Protein AF-A0A7W1U649-F1 (afdb_monomer)

Radius of gyration: 34.03 Å; Cα contacts (8 Å, |Δi|>4): 1402; chains: 1; bounding box: 98×58×124 Å

Foldseek 3Di:
DDDDDDDDDDDDDDDPPDDDPDDDDDLVRQLVVQLVLLLVLLVVVCVQFVAAAEQPPALVQLCCCLPPVDDAQVAFNVLSVVCNVQPQVVLACSSVLSVLSSLQSSLLSLLLSCCCPQVVFDNLLSSLLSNVSSPDLLSSNVSRYSALQSVLLSLVSLLLSLLLCCLVPVPLVSLLVNLQSQVSSCSSPVLSVQLSVLLSLVSLVLSLVQDDDDDVVNVVSVVSSVVSNVSNVVSNCVSQQVCQVVVCVSNVHHRDSGQQLLLLLLLQCQLLQDPVLCPPQQQDPCQCVDPQHSDLVSSVVLRDNDSHVLVSSCVSPVPSNVSSVSSNSSSVVSCVVCVPVLVVQLVVQLVCLLDLVQLLVQLLSRQDLDQHPPVVCCCCCVRHVDNNRCSNVDDGPSSVSSNVCSVVLNVLSCLLVLLVVVLVVDDRSNNSVSVSLSSSSVSLSSSQRNSGSHHHSSSSSSSSSSNSSSVSSVLSVCVVVVCVVDVPDDCVVVVVVVCCVVCVVPPPPPQPPWAQAWFADQLFIDTSHHGFAAAAFEAACLLVVCLVPVPPNVSLVCLLVCLVLQHAAYEYALAAPALVSRVCCVPPVPSSVVSVVSNLVSLLVNNHAYAYADCADVQRLCQNVVHAQLCLLPCPDPSVVCLLVSLLVVLQVCVVRSRYRAYEHYAAPVVQALPPPDPDDDHDPPDPRRHYHLNSNLSSLVSNQVSNCVRRVTHAYYHNHAFAFQCNLQSSVVHDDGDAQVSSLVSQVSSQDPPHQAREHEDEDQQCPGHHPTRALLRVLLSNQVSSVVVSGAYEHAEYAQFDPVRLVRNLVSCLNSVRRHYYYPHEDDVVQLVGGYDYCPDPSVVSSNSSSVSSVVSVVD

Secondary structure (DSSP, 8-state):
--PPPP---PPP---------S----HHHHHHHHHHHHHHHHHHHHHH----B--TTHHHHHHHHHHH----TTS-SHHHHHHIIIIITTT-SHHHHHHHHHHHHHHHHHHHHHHHHTS---HHHHHHHHHHHHTSHHHHHHTTBSSTHHHHHHHHHHHHHHHHHHHHH--THHHHHHHHHHHHHHHH-GGGHHHHHHHHHHHHHHHHHH----HHHHHHHHHHHHHHHHHHHHHHHHHHHHHHHHHHHHHTSSS-S-S-HHHHHHHHHGGG--GGG-TTS---THHHHSSS-S-GGGHHHHHHSTTSHHHHHHHH-SSHHHHHHHHHHHHHHHHHH-HHHHHHHHHHHHHHTT-HHHHHHHHHHHTT-SPPPHHHHHHHHHHH----TTTTT---HHHHHHHHTHHHHHHHHHHHHHHHHHHHH--HHHHHHHHHHHHHHHHHHHHHHHS-SS--GGGTHHHHHHHHHHHHHHHHHHHHHHHHH-TT--THHHHHHHHHHHSTT--S-S-----SSEEEETTEEEETTEE--EEEEE-THHHHHHHH-TT--HHHHHHHHHHHTT--EEEEE-S-SSHHHHHHHHH-HHHHHHHHHHHHHHHHHHT-EEEEEEESSHHHHHHHHT--GGGGG-TTSHHHHHHHHHHHHHHHHHTT-TTB-EEEEESSGGGGBS-TTTS---SS--STT--B-HHHHHHHHHHHHHHHHTT-SSSEEE--PPPPPTTHHHHTTT------HHHHHHHHHHTS-TT---EEEE--S-SSSSBTTBSSHHHHHHHHHHHHHHTT--EEEEEEE-SSHHHHHHHHHHHHHHT-SEEEEE-BS-GGGTTTT-B-TTSTTTHHHHHHHHHHHHHH--

Sequence (862 aa):
MEEPAAEAITPQTEATASLTSKVGCTPTCVLWHLTLLALGVKSIILIADPNPQFFLGDSASYLNSALTGWIPPDRSYLYGYVIRWLCVGSGSLFSLLVVQTLASSLSAGILGWSLRRFLQIPGAVAIVVTIAYALEPLQLMYDRFVMAESFSLCAAMVFISCLLVFIDTGKRRFLVFASFAGIVSVAFRISFLPPVTALSFAAPILRFFWTDSERRLRHARVKALLISMAVITLSYFAFHTSYKLLTGKVSGAPPAYQYADGLSLLSSWCPILQLTDLPATGVSDHIFDGTYPRTFENRRGQRWMVGGIVEALHRAYPDSLQANVVAKRIAMQILRRDPMDVAGLAFHTYCRGWRRDVIKGCISEDTGNRVIPPELVQIAERRFHIAAADMPTRRTLTKSYFGRAIAWYRVLLLTPFLLMVGAAFAHGNKRMFIIFMSIYSLTVLLTAMGLAVDNSIRYLHPLSWALFAFAAYCLSLLAPKIRSRFSRATPALGLALLAGCFFGMSHSTMAAVGSKGLYVTDGVLMRKGKPYLGIGANYNSLFGQLLKDKDNNSSLAKLAELAKAGIPFVRFRACGFGPENQQLYLQDRAEYFRRMDQVVRAAEQNNIGLIPSLFWRLATVSETLGESRDQLGNPNSKSNQFIRQYTKEIVGRYNDSPAIWGWEFGNEANLGVDLHKGGRRSGILGGANSELSSAQLRVPFTTFAQTVRSIDPSRIIDTGTTRSRPAAWHMARGQNGSDNAEQSFSALLTLTPDPIDVISVHVYEKAKGTYPGANSIAGILSDLNRSAAAARKPLFLGEFPTREPAQAQEFIQAIEAARVPLSAFWVFDLPAQEATMNVSFTNQRAFVFDMIAKANQALQSR

pLDDT: mean 86.96, std 16.44, range [24.98, 98.75]

Solvent-accessible surface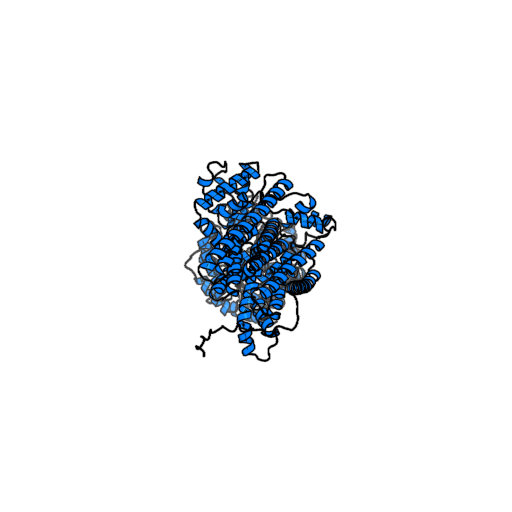 area (backbone atoms only — not comparable to full-atom values): 44812 Å² total; per-residue (Å²): 140,82,81,88,79,85,87,78,89,74,85,80,80,82,81,80,83,74,90,84,88,82,81,94,63,54,75,68,50,49,25,52,54,41,17,51,51,20,34,55,60,45,48,56,52,39,71,76,50,66,65,75,40,58,35,83,64,60,24,56,52,33,52,44,19,31,73,74,66,52,68,56,47,78,45,42,52,55,46,8,51,52,46,27,73,49,18,64,82,70,34,28,63,58,55,47,34,53,54,28,40,50,33,41,14,43,37,23,4,50,48,26,33,46,34,45,73,62,63,62,41,56,69,69,60,26,51,53,50,19,45,53,56,42,67,31,48,60,57,52,39,38,28,28,28,52,56,46,57,24,56,20,50,25,26,41,47,52,16,52,49,25,41,50,49,23,48,72,69,64,49,61,68,27,41,45,52,15,30,51,26,31,45,52,11,25,42,31,33,59,81,42,45,62,35,44,54,53,50,60,64,43,37,44,54,52,37,57,71,67,63,88,74,59,79,74,57,44,55,58,44,50,53,52,33,53,52,44,48,50,49,34,50,53,36,37,52,48,46,52,47,52,51,13,46,49,44,8,65,75,64,77,46,77,66,34,88,53,53,31,59,21,40,45,44,26,20,36,48,38,56,74,62,52,75,86,66,39,83,88,54,78,54,65,72,56,46,59,77,36,94,31,35,49,42,82,86,27,18,51,38,18,55,76,35,92,60,10,60,47,51,43,37,40,71,53,26,79,51,59,61,59,27,16,53,52,28,33,51,40,37,52,49,48,48,71,72,42,51,65,56,53,51,47,50,16,49,51,40,50,60,49,54,70,38,68,68,52,49,50,48,33,45,44,56,55,62,21,76,54,88,74,56,67,69,56,32,50,48,33,38,76,55,34,72,34,83,48,83,54,49,46,77,56,86,45,69,50,58,52,49,43,65,67,40,62,67,58,62,48,53,41,73,44,31,31,59,54,30,50,58,46,31,74,75,39,62,73,69,47,16,55,55,32,45,54,46,19,55,45,33,40,37,41,49,50,44,43,29,51,60,37,46,57,78,53,67,79,60,44,50,70,29,47,61,51,39,52,54,50,50,53,52,55,47,60,69,45,48,65,65,51,48,73,76,40,90,81,66,56,76,63,57,58,50,49,50,49,39,40,64,75,42,50,92,56,78,65,66,92,63,65,84,36,66,64,29,29,26,71,56,97,27,38,40,29,38,66,79,36,81,40,41,44,53,26,34,24,30,56,39,47,51,45,45,36,70,77,34,84,83,53,56,69,56,51,60,49,49,45,53,40,33,75,46,52,32,55,29,35,39,29,34,63,43,40,68,42,44,85,54,37,42,48,53,77,77,38,48,68,61,44,47,56,54,51,48,50,54,52,50,44,27,46,78,42,70,21,30,31,31,42,17,59,37,39,41,59,54,30,52,23,62,60,68,75,48,55,55,36,38,42,44,34,77,84,29,70,47,32,50,48,45,38,50,54,47,43,53,55,46,65,72,44,64,84,44,72,22,43,24,35,43,27,47,18,46,38,58,67,76,68,35,42,59,78,88,82,59,92,82,81,62,98,67,81,52,96,65,43,67,29,42,61,75,29,56,40,41,45,52,43,47,40,35,52,43,43,46,76,72,44,82,58,42,33,26,34,48,36,27,42,58,59,54,66,30,45,47,32,30,66,68,80,41,87,64,72,36,50,49,67,44,32,48,49,45,48,50,66,67,41,52,78,76,35,46,33,47,36,26,40,55,81,75,71,34,71,84,73,47,53,95,27,63,38,63,38,47,46,43,33,52,51,34,52,53,24,48,74,70,44,18,32,34,28,38,61,31,31,60,47,63,46,73,70,52,33,48,54,51,53,53,17,39,62,73,33,59,47,36,31,34,17,40,38,33,37,63,38,76,96,33,58,94,60,36,34,29,38,93,86,48,95,42,37,65,53,42,62,54,44,29,53,49,34,52,57,49,69,75,108

Mean predicted aligned error: 17.04 Å

Nearest PDB structures (foldseek):
  8d89-assembly1_A  TM=8.727E-01  e=8.177E-17  metagenome
  1rh9-assembly1_A  TM=7.454E-01  e=5.152E-09  Solanum lycopersicum
  3w0k-assembly1_A  TM=5.638E-01  e=2.446E-05  Caldanaerobius polysaccharolyticus
  3w0k-assembly2_B  TM=5.574E-01  e=2.884E-05  Caldanaerobius polysaccharolyticus
  4ipn-assembly1_E  TM=5.575E-01  e=7.722E-04  Streptococcus pneumoniae TIGR4

Structure (mmCIF, N/CA/C/O backbone):
data_AF-A0A7W1U649-F1
#
_entry.id   AF-A0A7W1U649-F1
#
loop_
_atom_site.group_PDB
_atom_site.id
_atom_site.type_symbol
_atom_site.label_atom_id
_atom_site.label_alt_id
_atom_site.label_comp_id
_atom_site.label_asym_id
_atom_site.label_entity_id
_atom_site.label_seq_id
_atom_site.pdbx_PDB_ins_code
_atom_site.Cartn_x
_atom_site.Cartn_y
_atom_site.Cartn_z
_atom_site.occupancy
_atom_site.B_iso_or_equiv
_atom_site.auth_seq_id
_atom_site.auth_comp_id
_atom_site.auth_asym_id
_atom_site.auth_atom_id
_atom_site.pdbx_PDB_model_num
ATOM 1 N N . MET A 1 1 ? -62.125 8.693 72.639 1.00 37.62 1 MET A N 1
ATOM 2 C CA . MET A 1 1 ? -62.950 9.108 71.487 1.00 37.62 1 MET A CA 1
ATOM 3 C C . MET A 1 1 ? -62.260 10.323 70.883 1.00 37.62 1 MET A C 1
ATOM 5 O O . MET A 1 1 ? -62.556 11.437 71.279 1.00 37.62 1 MET A O 1
ATOM 9 N N . GLU A 1 2 ? -61.047 10.124 70.376 1.00 35.69 2 GLU A N 1
ATOM 10 C CA . GLU A 1 2 ? -60.672 9.733 68.997 1.00 35.69 2 GLU A CA 1
ATOM 11 C C . GLU A 1 2 ? -60.511 10.962 68.086 1.00 35.69 2 GLU A C 1
ATOM 13 O O . GLU A 1 2 ? -61.473 11.506 67.554 1.00 35.69 2 GLU A O 1
ATOM 18 N N . GLU A 1 3 ? -59.247 11.392 67.985 1.00 30.41 3 GLU A N 1
ATOM 19 C CA . GLU A 1 3 ? -58.674 12.291 66.975 1.00 30.41 3 GLU A CA 1
ATOM 20 C C . GLU A 1 3 ? -58.570 11.595 65.604 1.00 30.41 3 GLU A C 1
ATOM 22 O O . GLU A 1 3 ? -58.376 10.377 65.557 1.00 30.41 3 GLU A O 1
ATOM 27 N N . PRO A 1 4 ? -58.581 12.338 64.481 1.00 44.41 4 PRO A N 1
ATOM 28 C CA . PRO A 1 4 ? -58.234 11.782 63.183 1.00 44.41 4 PRO A CA 1
ATOM 29 C C . PRO A 1 4 ? -56.712 11.807 62.962 1.00 44.41 4 PRO A C 1
ATOM 31 O O . PRO A 1 4 ? -56.057 12.845 63.073 1.00 44.41 4 PRO A O 1
ATOM 34 N N . ALA A 1 5 ? -56.161 10.646 62.608 1.00 34.22 5 ALA A N 1
ATOM 35 C CA . ALA A 1 5 ? -54.768 10.460 62.220 1.00 34.22 5 ALA A CA 1
ATOM 36 C C . ALA A 1 5 ? -54.537 10.787 60.733 1.00 34.22 5 ALA A C 1
ATOM 38 O O . ALA A 1 5 ? -55.366 10.502 59.871 1.00 34.22 5 ALA A O 1
ATOM 39 N N . ALA A 1 6 ? -53.371 11.372 60.459 1.00 32.59 6 ALA A N 1
ATOM 40 C CA . ALA A 1 6 ? -52.891 11.791 59.149 1.00 32.59 6 ALA A CA 1
ATOM 41 C C . ALA A 1 6 ? -52.561 10.610 58.212 1.00 32.59 6 ALA A C 1
ATOM 43 O O . ALA A 1 6 ? -51.804 9.708 58.574 1.00 32.59 6 ALA A O 1
ATOM 44 N N . GLU A 1 7 ? -53.058 10.662 56.972 1.00 30.88 7 GLU A N 1
ATOM 45 C CA . GLU A 1 7 ? -52.662 9.765 55.882 1.00 30.88 7 GLU A CA 1
ATOM 46 C C . GLU A 1 7 ? -51.311 10.184 55.282 1.00 30.88 7 GLU A C 1
ATOM 48 O O . GLU A 1 7 ? -51.160 11.246 54.674 1.00 30.88 7 GLU A O 1
ATOM 53 N N . ALA A 1 8 ? -50.317 9.309 55.437 1.00 29.77 8 ALA A N 1
ATOM 54 C CA . ALA A 1 8 ? -49.027 9.391 54.771 1.00 29.77 8 ALA A CA 1
ATOM 55 C C . ALA A 1 8 ? -49.078 8.652 53.423 1.00 29.77 8 ALA A C 1
ATOM 57 O O . ALA A 1 8 ? -49.224 7.431 53.360 1.00 29.77 8 ALA A O 1
ATOM 58 N N . ILE A 1 9 ? -48.899 9.405 52.338 1.00 31.50 9 ILE A N 1
ATOM 59 C CA . ILE A 1 9 ? -48.734 8.895 50.974 1.00 31.50 9 ILE A CA 1
ATOM 60 C C . ILE A 1 9 ? -47.396 8.144 50.881 1.00 31.50 9 ILE A C 1
ATOM 62 O O . ILE A 1 9 ? -46.322 8.736 50.998 1.00 31.50 9 ILE A O 1
ATOM 66 N N . THR A 1 10 ? -47.455 6.834 50.642 1.00 26.61 10 THR A N 1
ATOM 67 C CA . THR A 1 10 ? -46.303 5.998 50.267 1.00 26.61 10 THR A CA 1
ATOM 68 C C . THR A 1 10 ? -46.254 5.843 48.740 1.00 26.61 10 THR A C 1
ATOM 70 O O . THR A 1 10 ? -47.275 5.525 48.131 1.00 26.61 10 THR A O 1
ATOM 73 N N . PRO A 1 11 ? -45.097 6.042 48.078 1.00 29.34 11 PRO A N 1
ATOM 74 C CA . PRO A 1 11 ? -44.989 5.833 46.640 1.00 29.34 11 PRO A CA 1
ATOM 75 C C . PRO A 1 11 ? -44.836 4.337 46.335 1.00 29.34 11 PRO A C 1
ATOM 77 O O . PRO A 1 11 ? -43.853 3.700 46.722 1.00 29.34 11 PRO A O 1
ATOM 80 N N . GLN A 1 12 ? -45.821 3.781 45.626 1.00 25.89 12 GLN A N 1
ATOM 81 C CA . GLN A 1 12 ? -45.771 2.433 45.068 1.00 25.89 12 GLN A CA 1
ATOM 82 C C . GLN A 1 12 ? -44.592 2.304 44.097 1.00 25.89 12 GLN A C 1
ATOM 84 O O . GLN A 1 12 ? -44.466 3.028 43.111 1.00 25.89 12 GLN A O 1
ATOM 89 N N . THR A 1 13 ? -43.710 1.357 44.395 1.00 27.95 13 THR A N 1
ATOM 90 C CA . THR A 1 13 ? -42.646 0.896 43.508 1.00 27.95 13 THR A CA 1
ATOM 91 C C . THR A 1 13 ? -43.276 -0.035 42.474 1.00 27.95 13 THR A C 1
ATOM 93 O O . THR A 1 13 ? -43.555 -1.197 42.758 1.00 27.95 13 THR A O 1
ATOM 96 N N . GLU A 1 14 ? -43.526 0.477 41.268 1.00 27.92 14 GLU A N 1
ATOM 97 C CA . GLU A 1 14 ? -43.955 -0.339 40.132 1.00 27.92 14 GLU A CA 1
ATOM 98 C C . GLU A 1 14 ? -42.855 -1.335 39.743 1.00 27.92 14 GLU A C 1
ATOM 100 O O . GLU A 1 14 ? -41.823 -1.006 39.149 1.00 27.92 14 GLU A O 1
ATOM 105 N N . ALA A 1 15 ? -43.110 -2.596 40.082 1.00 30.55 15 ALA A N 1
ATOM 106 C CA . ALA A 1 15 ? -42.418 -3.756 39.562 1.00 30.55 15 ALA A CA 1
ATOM 107 C C . ALA A 1 15 ? -42.667 -3.876 38.048 1.00 30.55 15 ALA A C 1
ATOM 109 O O . ALA A 1 15 ? -43.619 -4.504 37.593 1.00 30.55 15 ALA A O 1
ATOM 110 N N . THR A 1 16 ? -41.766 -3.317 37.242 1.00 28.70 16 THR A N 1
ATOM 111 C CA . THR A 1 16 ? -41.687 -3.589 35.800 1.00 28.70 16 THR A CA 1
ATOM 112 C C . THR A 1 16 ? -40.960 -4.913 35.553 1.00 28.70 16 THR A C 1
ATOM 114 O O . THR A 1 16 ? -39.838 -4.978 35.053 1.00 28.70 16 THR A O 1
ATOM 117 N N . ALA A 1 17 ? -41.629 -6.015 35.888 1.00 30.73 17 ALA A N 1
ATOM 118 C CA . ALA A 1 17 ? -41.300 -7.335 35.365 1.00 30.73 17 ALA A CA 1
ATOM 119 C C . ALA A 1 17 ? -41.787 -7.429 33.904 1.00 30.73 17 ALA A C 1
ATOM 121 O O . ALA A 1 17 ? -42.855 -7.965 33.623 1.00 30.73 17 ALA A O 1
ATOM 122 N N . SER A 1 18 ? -41.019 -6.880 32.954 1.00 28.27 18 SER A N 1
ATOM 123 C CA . SER A 1 18 ? -41.321 -7.011 31.521 1.00 28.27 18 SER A CA 1
ATOM 124 C C . SER A 1 18 ? -40.556 -8.182 30.894 1.00 28.27 18 SER A C 1
ATOM 126 O O . SER A 1 18 ? -39.332 -8.143 30.771 1.00 28.27 18 SER A O 1
ATOM 128 N N . LEU A 1 19 ? -41.306 -9.211 30.496 1.00 28.14 19 LEU A N 1
ATOM 129 C CA . LEU A 1 19 ? -41.039 -10.211 29.454 1.00 28.14 19 LEU A CA 1
ATOM 130 C C . LEU A 1 19 ? -39.621 -10.253 28.829 1.00 28.14 19 LEU A C 1
ATOM 132 O O . LEU A 1 19 ? -39.410 -9.802 27.705 1.00 28.14 19 LEU A O 1
ATOM 136 N N . THR A 1 20 ? -38.684 -10.953 29.472 1.00 29.59 20 THR A N 1
ATOM 137 C CA . THR A 1 20 ? -37.575 -11.641 28.779 1.00 29.59 20 THR A CA 1
ATOM 138 C C . THR A 1 20 ? -37.298 -12.998 29.423 1.00 29.59 20 THR A C 1
ATOM 140 O O . THR A 1 20 ? -36.222 -13.247 29.960 1.00 29.59 20 THR A O 1
ATOM 143 N N . SER A 1 21 ? -38.280 -13.897 29.377 1.00 33.09 21 SER A N 1
ATOM 144 C CA . SER A 1 21 ? -38.097 -15.324 29.642 1.00 33.09 21 SER A CA 1
ATOM 145 C C . SER A 1 21 ? -38.375 -16.110 28.360 1.00 33.09 21 SER A C 1
ATOM 147 O O . SER A 1 21 ? -39.509 -16.450 28.043 1.00 33.09 21 SER A O 1
ATOM 149 N N . LYS A 1 22 ? -37.315 -16.363 27.586 1.00 32.41 22 LYS A N 1
ATOM 150 C CA . LYS A 1 22 ? -37.140 -17.563 26.749 1.00 32.41 22 LYS A CA 1
ATOM 151 C C . LYS A 1 22 ? -35.694 -17.569 26.236 1.00 32.41 22 LYS A C 1
ATOM 153 O O . LYS A 1 22 ? -35.273 -16.655 25.536 1.00 32.41 22 LYS A O 1
ATOM 158 N N . VAL A 1 23 ? -34.960 -18.605 26.648 1.00 34.28 23 VAL A N 1
ATOM 159 C CA . VAL A 1 23 ? -33.496 -18.821 26.620 1.00 34.28 23 VAL A CA 1
ATOM 160 C C . VAL A 1 23 ? -32.720 -18.121 27.752 1.00 34.28 23 VAL A C 1
ATOM 162 O O . VAL A 1 23 ? -32.132 -17.053 27.590 1.00 34.28 23 VAL A O 1
ATOM 165 N N . GLY A 1 24 ? -32.695 -18.764 28.924 1.00 38.88 24 GLY A N 1
ATOM 166 C CA . GLY A 1 24 ? -31.856 -18.385 30.064 1.00 38.88 24 GLY A CA 1
ATOM 167 C C . GLY A 1 24 ? -30.386 -18.773 29.871 1.00 38.88 24 GLY A C 1
ATOM 168 O O . GLY A 1 24 ? -29.938 -19.788 30.388 1.00 38.88 24 GLY A O 1
ATOM 169 N N . CYS A 1 25 ? -29.618 -17.956 29.151 1.00 54.62 25 CYS A N 1
ATOM 170 C CA . CYS A 1 25 ? -28.150 -18.029 29.147 1.00 54.62 25 CYS A CA 1
ATOM 171 C C . CYS A 1 25 ? -27.608 -16.951 30.101 1.00 54.62 25 CYS A C 1
ATOM 173 O O . CYS A 1 25 ? -27.973 -15.779 29.989 1.00 54.62 25 CYS A O 1
ATOM 175 N N . THR A 1 26 ? -26.688 -17.305 31.000 1.00 75.12 26 THR A N 1
ATOM 176 C CA . THR A 1 26 ? -25.934 -16.319 31.796 1.00 75.12 26 THR A CA 1
ATOM 177 C C . THR A 1 26 ? -25.085 -15.403 30.888 1.00 75.12 26 THR A C 1
ATOM 179 O O . THR A 1 26 ? -24.785 -15.766 29.749 1.00 75.12 26 THR A O 1
ATOM 182 N N . PRO A 1 27 ? -24.625 -14.220 31.341 1.00 76.62 27 PRO A N 1
ATOM 183 C CA . PRO A 1 27 ? -23.742 -13.368 30.532 1.00 76.62 27 PRO A CA 1
ATOM 184 C C . PRO A 1 27 ? -22.484 -14.096 30.027 1.00 76.62 27 PRO A C 1
ATOM 186 O O . PRO A 1 27 ? -22.044 -13.865 28.904 1.00 76.62 27 PRO A O 1
ATOM 189 N N . THR A 1 28 ? -21.943 -15.014 30.831 1.00 81.31 28 THR A N 1
ATOM 190 C CA . THR A 1 28 ? -20.808 -15.876 30.470 1.00 81.31 28 THR A CA 1
ATOM 191 C C . THR A 1 28 ? -21.168 -16.863 29.357 1.00 81.31 28 THR A C 1
ATOM 193 O O . THR A 1 28 ? -20.385 -17.069 28.436 1.00 81.31 28 THR A O 1
ATOM 196 N N . CYS A 1 29 ? -22.376 -17.427 29.407 1.00 86.56 29 CYS A N 1
ATOM 197 C CA . CYS A 1 29 ? -22.931 -18.295 28.369 1.00 86.56 29 CYS A CA 1
ATOM 198 C C . CYS A 1 29 ? -22.980 -17.551 27.024 1.00 86.56 29 CYS A C 1
ATOM 200 O O . CYS A 1 29 ? -22.455 -18.047 26.032 1.00 86.56 29 CYS A O 1
ATOM 202 N N . VAL A 1 30 ? -23.492 -16.313 26.997 1.00 90.00 30 VAL A N 1
ATOM 203 C CA . VAL A 1 30 ? -23.560 -15.491 25.771 1.00 90.00 30 VAL A CA 1
ATOM 204 C C . VAL A 1 30 ? -22.180 -15.246 25.153 1.00 90.00 30 VAL A C 1
ATOM 206 O O . VAL A 1 30 ? -22.039 -15.372 23.939 1.00 90.00 30 VAL A O 1
ATOM 209 N N . LEU A 1 31 ? -21.169 -14.925 25.968 1.00 93.94 31 LEU A N 1
ATOM 210 C CA . LEU A 1 31 ? -19.797 -14.723 25.491 1.00 93.94 31 LEU A CA 1
ATOM 211 C C . LEU A 1 31 ? -19.281 -15.960 24.747 1.00 93.94 31 LEU A C 1
ATOM 213 O O . LEU A 1 31 ? -18.865 -15.852 23.597 1.00 93.94 31 LEU A O 1
ATOM 217 N N . TRP A 1 32 ? -19.350 -17.135 25.376 1.00 96.00 32 TRP A N 1
ATOM 218 C CA . TRP A 1 32 ? -18.810 -18.357 24.783 1.00 96.00 32 TRP A CA 1
ATOM 219 C C . TRP A 1 32 ? -19.570 -18.811 23.539 1.00 96.00 32 TRP A C 1
ATOM 221 O O . TRP A 1 32 ? -18.930 -19.210 22.573 1.00 96.00 32 TRP A O 1
ATOM 231 N N . HIS A 1 33 ? -20.899 -18.676 23.502 1.00 95.50 33 HIS A N 1
ATOM 232 C CA . HIS A 1 33 ? -21.674 -18.995 22.297 1.00 95.50 33 HIS A CA 1
ATOM 233 C C . HIS A 1 33 ? -21.262 -18.119 21.106 1.00 95.50 33 HIS A C 1
ATOM 235 O O . HIS A 1 33 ? -21.078 -18.624 20.001 1.00 95.50 33 HIS A O 1
ATOM 241 N N . LEU A 1 34 ? -21.073 -16.814 21.325 1.00 96.56 34 LEU A N 1
ATOM 242 C CA . LEU A 1 34 ? -20.652 -15.888 20.270 1.00 96.56 34 LEU A CA 1
ATOM 243 C C . LEU A 1 34 ? -19.190 -16.105 19.855 1.00 96.56 34 LEU A C 1
ATOM 245 O O . LEU A 1 34 ? -18.880 -16.010 18.669 1.00 96.56 34 LEU A O 1
ATOM 249 N N . THR A 1 35 ? -18.308 -16.456 20.795 1.00 97.94 35 THR A N 1
ATOM 250 C CA . THR A 1 35 ? -16.925 -16.858 20.492 1.00 97.94 35 THR A CA 1
ATOM 251 C C . THR A 1 35 ? -16.885 -18.131 19.649 1.00 97.94 35 THR A C 1
ATOM 253 O O . THR A 1 35 ? -16.181 -18.165 18.644 1.00 97.94 35 THR A O 1
ATOM 256 N N . LEU A 1 36 ? -17.649 -19.166 20.017 1.00 97.75 36 LEU A N 1
ATOM 257 C CA . LEU A 1 36 ? -17.717 -20.426 19.269 1.00 97.75 36 LEU A CA 1
ATOM 258 C C . LEU A 1 36 ? -18.300 -20.222 17.869 1.00 97.75 36 LEU A C 1
ATOM 260 O O . LEU A 1 36 ? -17.816 -20.815 16.909 1.00 97.75 36 LEU A O 1
ATOM 264 N N . LEU A 1 37 ? -19.288 -19.337 17.733 1.00 96.50 37 LEU A N 1
ATOM 265 C CA . LEU A 1 37 ? -19.838 -18.957 16.437 1.00 96.50 37 LEU A CA 1
ATOM 266 C C . LEU A 1 37 ? -18.789 -18.274 15.547 1.00 96.50 37 LEU A C 1
ATOM 268 O O . LEU A 1 37 ? -18.612 -18.667 14.394 1.00 96.50 37 LEU A O 1
ATOM 272 N N . ALA A 1 38 ? -18.077 -17.276 16.080 1.00 97.38 38 ALA A N 1
ATOM 273 C CA . ALA A 1 38 ? -16.992 -16.608 15.363 1.00 97.38 38 ALA A CA 1
ATOM 274 C C . ALA A 1 38 ? -15.885 -17.601 14.973 1.00 97.38 38 ALA A C 1
ATOM 276 O O . ALA A 1 38 ? -15.406 -17.573 13.839 1.00 97.38 38 ALA A O 1
ATOM 277 N N . LEU A 1 39 ? -15.539 -18.517 15.882 1.00 98.06 39 LEU A N 1
ATOM 278 C CA . LEU A 1 39 ? -14.555 -19.566 15.647 1.00 98.06 39 LEU A CA 1
ATOM 279 C C . LEU A 1 39 ? -14.990 -20.522 14.537 1.00 98.06 39 LEU A C 1
ATOM 281 O O . LEU A 1 39 ? -14.175 -20.839 13.679 1.00 98.06 39 LEU A O 1
ATOM 285 N N . GLY A 1 40 ? -16.252 -20.956 14.512 1.00 97.31 40 GLY A N 1
ATOM 286 C CA . GLY A 1 40 ? -16.771 -21.835 13.462 1.00 97.31 40 GLY A CA 1
ATOM 287 C C . GLY A 1 40 ? -16.628 -21.208 12.074 1.00 97.31 40 GLY A C 1
ATOM 288 O O . GLY A 1 40 ? -16.055 -21.817 11.172 1.00 97.31 40 GLY A O 1
ATOM 289 N N . VAL A 1 41 ? -17.048 -19.948 11.927 1.00 95.50 41 VAL A N 1
ATOM 290 C CA . VAL A 1 41 ? -16.924 -19.200 10.664 1.00 95.50 41 VAL A CA 1
ATOM 291 C C . VAL A 1 41 ? -15.457 -19.016 10.264 1.00 95.50 41 VAL A C 1
ATOM 293 O O . VAL A 1 41 ? -15.087 -19.249 9.114 1.00 95.50 41 VAL A O 1
ATOM 296 N N . LYS A 1 42 ? -14.592 -18.642 11.208 1.00 96.81 42 LYS A N 1
ATOM 297 C CA . LYS A 1 42 ? -13.161 -18.451 10.941 1.00 96.81 42 LYS A CA 1
ATOM 298 C C . LYS A 1 42 ? -12.421 -19.747 10.646 1.00 96.81 42 LYS A C 1
ATOM 300 O O . LYS A 1 42 ? -11.483 -19.727 9.856 1.00 96.81 42 LYS A O 1
ATOM 305 N N . SER A 1 43 ? -12.852 -20.862 11.230 1.00 96.12 43 SER A N 1
ATOM 306 C CA . SER A 1 43 ? -12.277 -22.184 10.971 1.00 96.12 43 SER A CA 1
ATOM 307 C C . SER A 1 43 ? -12.493 -22.599 9.520 1.00 96.12 43 SER A C 1
ATOM 309 O O . SER A 1 43 ? -11.568 -23.115 8.905 1.00 96.12 43 SER A O 1
ATOM 311 N N . ILE A 1 44 ? -13.651 -22.275 8.928 1.00 95.62 44 ILE A N 1
ATOM 312 C CA . ILE A 1 44 ? -13.901 -22.483 7.491 1.00 95.62 44 ILE A CA 1
ATOM 313 C C . ILE A 1 44 ? -12.869 -21.714 6.652 1.00 95.62 44 ILE A C 1
ATOM 315 O O . ILE A 1 44 ? -12.272 -22.275 5.737 1.00 95.62 44 ILE A O 1
ATOM 319 N N . ILE A 1 45 ? -12.601 -20.449 6.994 1.00 94.69 45 ILE A N 1
ATOM 320 C CA . ILE A 1 45 ? -11.599 -19.629 6.294 1.00 94.69 45 ILE A CA 1
ATOM 321 C C . ILE A 1 45 ? -10.167 -20.123 6.555 1.00 94.69 45 ILE A C 1
ATOM 323 O O . ILE A 1 45 ? -9.320 -20.023 5.674 1.00 94.69 45 ILE A O 1
ATOM 327 N N . LEU A 1 46 ? -9.865 -20.650 7.744 1.00 94.69 46 LEU A N 1
ATOM 328 C CA . LEU A 1 46 ? -8.559 -21.242 8.065 1.00 94.69 46 LEU A CA 1
ATOM 329 C C . LEU A 1 46 ? -8.312 -22.536 7.299 1.00 94.69 46 LEU A C 1
ATOM 331 O O . LEU A 1 46 ? -7.205 -22.738 6.820 1.00 94.69 46 LEU A O 1
ATOM 335 N N . ILE A 1 47 ? -9.336 -23.367 7.127 1.00 94.38 47 ILE A N 1
ATOM 336 C CA . ILE A 1 47 ? -9.256 -24.568 6.293 1.00 94.38 47 ILE A CA 1
ATOM 337 C C . ILE A 1 47 ? -9.079 -24.182 4.818 1.00 94.38 47 ILE A C 1
ATOM 339 O O . ILE A 1 47 ? -8.258 -24.777 4.127 1.00 94.38 47 ILE A O 1
ATOM 343 N N . ALA A 1 48 ? -9.812 -23.171 4.339 1.00 92.69 48 ALA A N 1
ATOM 344 C CA . ALA A 1 48 ? -9.725 -22.711 2.952 1.00 92.69 48 ALA A CA 1
ATOM 345 C C . ALA A 1 48 ? -8.406 -21.984 2.622 1.00 92.69 48 ALA A C 1
ATOM 347 O O . ALA A 1 48 ? -7.956 -22.006 1.479 1.00 92.69 48 ALA A O 1
ATOM 348 N N . ASP A 1 49 ? -7.792 -21.323 3.605 1.00 91.38 49 ASP A N 1
ATOM 349 C CA . ASP A 1 49 ? -6.532 -20.595 3.461 1.00 91.38 49 ASP A CA 1
ATOM 350 C C . ASP A 1 49 ? -5.634 -20.834 4.690 1.00 91.38 49 ASP A C 1
ATOM 352 O O . ASP A 1 49 ? -5.594 -19.992 5.594 1.00 91.38 49 ASP A O 1
ATOM 356 N N . PRO A 1 50 ? -4.935 -21.985 4.763 1.00 91.38 50 PRO A N 1
ATOM 357 C CA . PRO A 1 50 ? -4.159 -22.392 5.939 1.00 91.38 50 PRO A CA 1
ATOM 358 C C . PRO A 1 50 ? -2.732 -21.827 5.959 1.00 91.38 50 PRO A C 1
ATOM 360 O O . PRO A 1 50 ? -1.948 -22.161 6.847 1.00 91.38 50 PRO A O 1
ATOM 363 N N . ASN A 1 51 ? -2.355 -21.012 4.970 1.00 87.50 51 ASN A N 1
ATOM 364 C CA . ASN A 1 51 ? -0.965 -20.616 4.773 1.00 87.50 51 ASN A CA 1
ATOM 365 C C . ASN A 1 51 ? -0.569 -19.454 5.698 1.00 87.50 51 ASN A C 1
ATOM 367 O O . ASN A 1 51 ? -1.203 -18.394 5.641 1.00 87.50 51 ASN A O 1
ATOM 371 N N . PRO A 1 52 ? 0.507 -19.592 6.496 1.00 91.25 52 PRO A N 1
ATOM 372 C CA . PRO A 1 52 ? 1.055 -18.468 7.240 1.00 91.25 52 PRO A CA 1
ATOM 373 C C . PRO A 1 52 ? 1.631 -17.425 6.278 1.00 91.25 52 PRO A C 1
ATOM 375 O O . PRO A 1 52 ? 2.070 -17.742 5.173 1.00 91.25 52 PRO A O 1
ATOM 378 N N . GLN A 1 53 ? 1.629 -16.171 6.710 1.00 89.81 53 GLN A N 1
ATOM 379 C CA . GLN A 1 53 ? 2.145 -15.026 5.966 1.00 89.81 53 GLN A CA 1
ATOM 380 C C . GLN A 1 53 ? 3.205 -14.304 6.804 1.00 89.81 53 GLN A C 1
ATOM 382 O O . GLN A 1 53 ? 3.174 -14.338 8.039 1.00 89.81 53 GLN A O 1
ATOM 387 N N . PHE A 1 54 ? 4.122 -13.593 6.148 1.00 89.12 54 PHE A N 1
ATOM 388 C CA . PHE A 1 54 ? 5.159 -12.821 6.831 1.00 89.12 54 PHE A CA 1
ATOM 389 C C . PHE A 1 54 ? 5.001 -11.326 6.597 1.00 89.12 54 PHE A C 1
ATOM 391 O O . PHE A 1 54 ? 4.876 -10.870 5.463 1.00 89.12 54 PHE A O 1
ATOM 398 N N . PHE A 1 55 ? 5.082 -10.569 7.687 1.00 87.94 55 PHE A N 1
ATOM 399 C CA . PHE A 1 55 ? 5.256 -9.128 7.658 1.00 87.94 55 PHE A CA 1
ATOM 400 C C . PHE A 1 55 ? 6.748 -8.835 7.815 1.00 87.94 55 PHE A C 1
ATOM 402 O O . PHE A 1 55 ? 7.340 -9.099 8.867 1.00 87.94 55 PHE A O 1
ATOM 409 N N . LEU A 1 56 ? 7.379 -8.350 6.746 1.00 80.19 56 LEU A N 1
ATOM 410 C CA . LEU A 1 56 ? 8.835 -8.222 6.681 1.00 80.19 56 LEU A CA 1
ATOM 411 C C . LEU A 1 56 ? 9.374 -7.242 7.733 1.00 80.19 56 LEU A C 1
ATOM 413 O O . LEU A 1 56 ? 8.842 -6.151 7.924 1.00 80.19 56 LEU A O 1
ATOM 417 N N . GLY A 1 57 ? 10.443 -7.652 8.420 1.00 80.88 57 GLY A N 1
ATOM 418 C CA . GLY A 1 57 ? 10.948 -7.002 9.631 1.00 80.88 57 GLY A CA 1
ATOM 419 C C . GLY A 1 57 ? 10.388 -7.662 10.893 1.00 80.88 57 GLY A C 1
ATOM 420 O O . GLY A 1 57 ? 11.116 -8.373 11.578 1.00 80.88 57 GLY A O 1
ATOM 421 N N . ASP A 1 58 ? 9.090 -7.496 11.162 1.00 88.38 58 ASP A N 1
ATOM 422 C CA . ASP A 1 58 ? 8.419 -8.025 12.362 1.00 88.38 58 ASP A CA 1
ATOM 423 C C . ASP A 1 58 ? 8.526 -9.544 12.487 1.00 88.38 58 ASP A C 1
ATOM 425 O O . ASP A 1 58 ? 9.036 -10.053 13.486 1.00 88.38 58 ASP A O 1
ATOM 429 N N . SER A 1 59 ? 8.065 -10.278 11.471 1.00 91.50 59 SER A N 1
ATOM 430 C CA . SER A 1 59 ? 8.036 -11.740 11.526 1.00 91.50 59 SER A CA 1
ATOM 431 C C . SER A 1 59 ? 9.440 -12.327 11.669 1.00 91.50 59 SER A C 1
ATOM 433 O O . SER A 1 59 ? 9.622 -13.281 12.421 1.00 91.50 59 SER A O 1
ATOM 435 N N . ALA A 1 60 ? 10.439 -11.720 11.017 1.00 89.62 60 ALA A N 1
ATOM 436 C CA . ALA A 1 60 ? 11.836 -12.126 11.145 1.00 89.62 60 ALA A CA 1
ATOM 437 C C . ALA A 1 60 ? 12.339 -11.959 12.584 1.00 89.62 60 ALA A C 1
ATOM 439 O O . ALA A 1 60 ? 12.907 -12.893 13.150 1.00 89.62 60 ALA A O 1
ATOM 440 N N . SER A 1 61 ? 12.078 -10.802 13.204 1.00 91.06 61 SER A N 1
ATOM 441 C CA . SER A 1 61 ? 12.482 -10.552 14.587 1.00 91.06 61 SER A CA 1
ATOM 442 C C . SER A 1 61 ? 11.838 -11.536 15.559 1.00 91.06 61 SER A C 1
ATOM 444 O O . SER A 1 61 ? 12.529 -12.093 16.406 1.00 91.06 61 SER A O 1
ATOM 446 N N . TYR A 1 62 ? 10.537 -11.801 15.417 1.00 94.62 62 TYR A N 1
ATOM 447 C CA . TYR A 1 62 ? 9.823 -12.715 16.307 1.00 94.62 62 TYR A CA 1
ATOM 448 C C . TYR A 1 62 ? 10.260 -14.172 16.158 1.00 94.62 62 TYR A C 1
ATOM 450 O O . TYR A 1 62 ? 10.379 -14.877 17.161 1.00 94.62 62 TYR A O 1
ATOM 458 N N . LEU A 1 63 ? 10.531 -14.621 14.931 1.00 93.19 63 LEU A N 1
ATOM 459 C CA . LEU A 1 63 ? 11.076 -15.954 14.684 1.00 93.19 63 LEU A CA 1
ATOM 460 C C . LEU A 1 63 ? 12.496 -16.081 15.237 1.00 93.19 63 LEU A C 1
ATOM 462 O O . LEU A 1 63 ? 12.805 -17.090 15.867 1.00 93.19 63 LEU A O 1
ATOM 466 N N . ASN A 1 64 ? 13.330 -15.048 15.090 1.00 92.00 64 ASN A N 1
ATOM 467 C CA . ASN A 1 64 ? 14.651 -15.032 15.709 1.00 92.00 64 ASN A CA 1
ATOM 468 C C . ASN A 1 64 ? 14.540 -15.124 17.240 1.00 92.00 64 ASN A C 1
ATOM 470 O O . ASN A 1 64 ? 15.137 -16.017 17.835 1.00 92.00 64 ASN A O 1
ATOM 474 N N . SER A 1 65 ? 13.690 -14.307 17.875 1.00 93.75 65 SER A N 1
ATOM 475 C CA . SER A 1 65 ? 13.415 -14.401 19.317 1.00 93.75 65 SER A CA 1
ATOM 476 C C . SER A 1 65 ? 12.970 -15.798 19.745 1.00 93.75 65 SER A C 1
ATOM 478 O O . SER A 1 65 ? 13.434 -16.311 20.761 1.00 93.75 65 SER A O 1
ATOM 480 N N . ALA A 1 66 ? 12.096 -16.440 18.966 1.00 95.00 66 ALA A N 1
ATOM 481 C CA . ALA A 1 66 ? 11.606 -17.778 19.273 1.00 95.00 66 ALA A CA 1
ATOM 482 C C . ALA A 1 66 ? 12.727 -18.828 19.271 1.00 95.00 66 ALA A C 1
ATOM 484 O O . ALA A 1 66 ? 12.757 -19.710 20.136 1.00 95.00 66 ALA A O 1
ATOM 485 N N . LEU A 1 67 ? 13.651 -18.729 18.313 1.00 93.50 67 LEU A N 1
ATOM 486 C CA . LEU A 1 67 ? 14.710 -19.710 18.087 1.00 93.50 67 LEU A CA 1
ATOM 487 C C . LEU A 1 67 ? 15.919 -19.485 18.998 1.00 93.50 67 LEU A C 1
ATOM 489 O O . LEU A 1 67 ? 16.372 -20.429 19.646 1.00 93.50 67 LEU A O 1
ATOM 493 N N . THR A 1 68 ? 16.403 -18.249 19.098 1.00 92.06 68 THR A N 1
ATOM 494 C CA . THR A 1 68 ? 17.668 -17.916 19.774 1.00 92.06 68 THR A CA 1
ATOM 495 C C . THR A 1 68 ? 17.480 -17.368 21.186 1.00 92.06 68 THR A C 1
ATOM 497 O O . THR A 1 68 ? 18.420 -17.380 21.973 1.00 92.06 68 THR A O 1
ATOM 500 N N . GLY A 1 69 ? 16.275 -16.904 21.533 1.00 89.88 69 GLY A N 1
ATOM 501 C CA . GLY A 1 69 ? 16.036 -16.147 22.765 1.00 89.88 69 GLY A CA 1
ATOM 502 C C . GLY A 1 69 ? 16.452 -14.675 22.671 1.00 89.88 69 GLY A C 1
ATOM 503 O O . GLY A 1 69 ? 16.400 -13.970 23.675 1.00 89.88 69 GLY A O 1
ATOM 504 N N . TRP A 1 70 ? 16.846 -14.195 21.486 1.00 91.38 70 TRP A N 1
ATOM 505 C CA . TRP A 1 70 ? 17.193 -12.793 21.263 1.00 91.38 70 TRP A CA 1
ATOM 506 C C . TRP A 1 70 ? 16.008 -11.853 21.524 1.00 91.38 70 TRP A C 1
ATOM 508 O O . TRP A 1 70 ? 14.887 -12.097 21.067 1.00 91.38 70 TRP A O 1
ATOM 518 N N . ILE A 1 71 ? 16.267 -10.741 22.214 1.00 90.19 71 ILE A N 1
ATOM 519 C CA . ILE A 1 71 ? 15.263 -9.724 22.532 1.00 90.19 71 ILE A CA 1
ATOM 520 C C . ILE A 1 71 ? 15.440 -8.514 21.605 1.00 90.19 71 ILE A C 1
ATOM 522 O O . ILE A 1 71 ? 16.459 -7.826 21.701 1.00 90.19 71 ILE A O 1
ATOM 526 N N . PRO A 1 72 ? 14.476 -8.222 20.711 1.00 90.00 72 PRO A N 1
ATOM 527 C CA . PRO A 1 72 ? 14.571 -7.076 19.818 1.00 90.00 72 PRO A CA 1
ATOM 528 C C . PRO A 1 72 ? 14.509 -5.760 20.609 1.00 90.00 72 PRO A C 1
ATOM 530 O O . PRO A 1 72 ? 13.623 -5.590 21.450 1.00 90.00 72 PRO A O 1
ATOM 533 N N . PRO A 1 73 ? 15.398 -4.788 20.338 1.00 89.00 73 PRO A N 1
ATOM 534 C CA . PRO A 1 73 ? 15.424 -3.531 21.084 1.00 89.00 73 PRO A CA 1
ATOM 535 C C . PRO A 1 73 ? 14.229 -2.619 20.766 1.00 89.00 73 PRO A C 1
ATOM 537 O O . PRO A 1 73 ? 13.851 -1.777 21.577 1.00 89.00 73 PRO A O 1
ATOM 540 N N . ASP A 1 74 ? 13.618 -2.762 19.594 1.00 86.81 74 ASP A N 1
ATOM 541 C CA . ASP A 1 74 ? 12.568 -1.895 19.053 1.00 86.81 74 ASP A CA 1
ATOM 542 C C . ASP A 1 74 ? 11.154 -2.486 19.141 1.00 86.81 74 ASP A C 1
ATOM 544 O O . ASP A 1 74 ? 10.208 -1.871 18.643 1.00 86.81 74 ASP A O 1
ATOM 548 N N . ARG A 1 75 ? 11.004 -3.685 19.718 1.00 87.94 75 ARG A N 1
ATOM 549 C CA . ARG A 1 75 ? 9.758 -4.467 19.695 1.00 87.94 75 ARG A CA 1
ATOM 550 C C . ARG A 1 75 ? 9.576 -5.239 20.996 1.00 87.94 75 ARG A C 1
ATOM 552 O O . ARG A 1 75 ? 10.537 -5.587 21.670 1.00 87.94 75 ARG A O 1
ATOM 559 N N . SER A 1 76 ? 8.334 -5.587 21.314 1.00 88.44 76 SER A N 1
ATOM 560 C CA . SER A 1 76 ? 8.048 -6.422 22.481 1.00 88.44 76 SER A CA 1
ATOM 561 C C . SER A 1 76 ? 8.387 -7.900 22.225 1.00 88.44 76 SER A C 1
ATOM 563 O O . SER A 1 76 ? 8.061 -8.439 21.169 1.00 88.44 76 SER A O 1
ATOM 565 N N . TYR A 1 77 ? 8.997 -8.586 23.195 1.00 89.69 77 TYR A N 1
ATOM 566 C CA . TYR A 1 77 ? 9.509 -9.957 23.024 1.00 89.69 77 TYR A CA 1
ATOM 567 C C . TYR A 1 77 ? 8.489 -11.072 23.282 1.00 89.69 77 TYR A C 1
ATOM 569 O O . TYR A 1 77 ? 8.695 -12.199 22.830 1.00 89.69 77 TYR A O 1
ATOM 577 N N . LEU A 1 78 ? 7.398 -10.789 24.006 1.00 95.00 78 LEU A N 1
ATOM 578 C CA . LEU A 1 78 ? 6.455 -11.809 24.488 1.00 95.00 78 LEU A CA 1
ATOM 579 C C . LEU A 1 78 ? 5.927 -12.699 23.356 1.00 95.00 78 LEU A C 1
ATOM 581 O O . LEU A 1 78 ? 5.816 -13.913 23.509 1.00 95.00 78 LEU A O 1
ATOM 585 N N . TYR A 1 79 ? 5.654 -12.102 22.197 1.00 96.38 79 TYR A N 1
ATOM 586 C CA . TYR A 1 79 ? 5.161 -12.828 21.035 1.00 96.38 79 TYR A CA 1
ATOM 587 C C . TYR A 1 79 ? 6.168 -13.861 20.494 1.00 96.38 79 TYR A C 1
ATOM 589 O O . TYR A 1 79 ? 5.773 -14.967 20.135 1.00 96.38 79 TYR A O 1
ATOM 597 N N . GLY A 1 80 ? 7.473 -13.564 20.526 1.00 95.38 80 GLY A N 1
ATOM 598 C CA . GLY A 1 80 ? 8.515 -14.529 20.161 1.00 95.38 80 GLY A CA 1
ATOM 599 C C . GLY A 1 80 ? 8.514 -15.768 21.065 1.00 95.38 80 GLY A C 1
ATOM 600 O O . GLY A 1 80 ? 8.664 -16.889 20.583 1.00 95.38 80 GLY A O 1
ATOM 601 N N . TYR A 1 81 ? 8.247 -15.604 22.365 1.00 95.06 81 TYR A N 1
ATOM 602 C CA . TYR A 1 81 ? 8.105 -16.739 23.286 1.00 95.06 81 TYR A CA 1
ATOM 603 C C . TYR A 1 81 ? 6.821 -17.538 23.050 1.00 95.06 81 TYR A C 1
ATOM 605 O O . TYR A 1 81 ? 6.850 -18.763 23.139 1.00 95.06 81 TYR A O 1
ATOM 613 N N . VAL A 1 82 ? 5.719 -16.885 22.669 1.00 96.44 82 VAL A N 1
ATOM 614 C CA . VAL A 1 82 ? 4.500 -17.592 22.237 1.00 96.44 82 VAL A CA 1
ATOM 615 C C . VAL A 1 82 ? 4.790 -18.477 21.023 1.00 96.44 82 VAL A C 1
ATOM 617 O O . VAL A 1 82 ? 4.427 -19.653 21.026 1.00 96.44 82 VAL A O 1
ATOM 620 N N . ILE A 1 83 ? 5.515 -17.964 20.022 1.00 96.81 83 ILE A N 1
ATOM 621 C CA . ILE A 1 83 ? 5.974 -18.779 18.887 1.00 96.81 83 ILE A CA 1
ATOM 622 C C . ILE A 1 83 ? 6.866 -19.925 19.379 1.00 96.81 83 ILE A C 1
ATOM 624 O O . ILE A 1 83 ? 6.683 -21.062 18.943 1.00 96.81 83 ILE A O 1
ATOM 628 N N . ARG A 1 84 ? 7.800 -19.663 20.305 1.00 95.88 84 ARG A N 1
ATOM 629 C CA . ARG A 1 84 ? 8.684 -20.694 20.871 1.00 95.88 84 ARG A CA 1
ATOM 630 C C . ARG A 1 84 ? 7.891 -21.856 21.460 1.00 95.88 84 ARG A C 1
ATOM 632 O O . ARG A 1 84 ? 8.167 -23.004 21.125 1.00 95.88 84 ARG A O 1
ATOM 639 N N . TRP A 1 85 ? 6.901 -21.563 22.297 1.00 95.62 85 TRP A N 1
ATOM 640 C CA . TRP A 1 85 ? 6.101 -22.584 22.972 1.00 95.62 85 TRP A CA 1
ATOM 641 C C . TRP A 1 85 ? 5.190 -23.360 22.018 1.00 95.62 85 TRP A C 1
ATOM 643 O O . TRP A 1 85 ? 5.028 -24.563 22.189 1.00 95.62 85 TRP A O 1
ATOM 653 N N . LEU A 1 86 ? 4.617 -22.702 21.007 1.00 96.00 86 LEU A N 1
ATOM 654 C CA . LEU A 1 86 ? 3.634 -23.326 20.114 1.00 96.00 86 LEU A CA 1
ATOM 655 C C . LEU A 1 86 ? 4.251 -24.016 18.888 1.00 96.00 86 LEU A C 1
ATOM 657 O O . LEU A 1 86 ? 3.713 -25.012 18.400 1.00 96.00 86 LEU A O 1
ATOM 661 N N . CYS A 1 87 ? 5.355 -23.478 18.364 1.00 96.12 87 CYS A N 1
ATOM 662 C CA . CYS A 1 87 ? 5.839 -23.806 17.018 1.00 96.12 87 CYS A CA 1
ATOM 663 C C . CYS A 1 87 ? 7.191 -24.511 17.005 1.00 96.12 87 CYS A C 1
ATOM 665 O O . CYS A 1 87 ? 7.435 -25.329 16.127 1.00 96.12 87 CYS A O 1
ATOM 667 N N . VAL A 1 88 ? 8.101 -24.195 17.935 1.00 93.50 88 VAL A N 1
ATOM 668 C CA . VAL A 1 88 ? 9.486 -24.704 17.849 1.00 93.50 88 VAL A CA 1
ATOM 669 C C . VAL A 1 88 ? 9.550 -26.204 18.126 1.00 93.50 88 VAL A C 1
ATOM 671 O O . VAL A 1 88 ? 10.299 -26.911 17.453 1.00 93.50 88 VAL A O 1
ATOM 674 N N . GLY A 1 89 ? 8.757 -26.695 19.082 1.00 90.50 89 GLY A N 1
ATOM 675 C CA . GLY A 1 89 ? 8.656 -28.129 19.367 1.00 90.50 89 GLY A CA 1
ATOM 676 C C . GLY A 1 89 ? 7.910 -28.904 18.279 1.00 90.50 89 GLY A C 1
ATOM 677 O O . GLY A 1 89 ? 8.321 -30.000 17.923 1.00 90.50 89 GLY A O 1
ATOM 678 N N . SER A 1 90 ? 6.845 -28.319 17.723 1.00 91.38 90 SER A N 1
ATOM 679 C CA . SER A 1 90 ? 6.016 -28.951 16.687 1.00 91.38 90 SER A CA 1
ATOM 680 C C . SER A 1 90 ? 6.604 -28.855 15.276 1.00 91.38 90 SER A C 1
ATOM 682 O O . SER A 1 90 ? 6.148 -29.564 14.385 1.00 91.38 90 SER A O 1
ATOM 684 N N . GLY A 1 91 ? 7.577 -27.966 15.048 1.00 92.38 91 GLY A N 1
ATOM 685 C CA . GLY A 1 91 ? 8.127 -27.700 13.719 1.00 92.38 91 GLY A CA 1
ATOM 686 C C . GLY A 1 91 ? 7.097 -27.123 12.743 1.00 92.38 91 GLY A C 1
ATOM 687 O O . GLY A 1 91 ? 7.238 -27.298 11.539 1.00 92.38 91 GLY A O 1
ATOM 688 N N . SER A 1 92 ? 6.036 -26.469 13.233 1.00 92.88 92 SER A N 1
ATOM 689 C CA . SER A 1 92 ? 4.950 -25.964 12.387 1.00 92.88 92 SER A CA 1
ATOM 690 C C . SER A 1 92 ? 4.403 -24.626 12.874 1.00 92.88 92 SER A C 1
ATOM 692 O O . SER A 1 92 ? 4.059 -24.462 14.044 1.00 92.88 92 SER A O 1
ATOM 694 N N . LEU A 1 93 ? 4.262 -23.670 11.948 1.00 94.25 93 LEU A N 1
ATOM 695 C CA . LEU A 1 93 ? 3.581 -22.397 12.213 1.00 94.25 93 LEU A CA 1
ATOM 696 C C . LEU A 1 93 ? 2.052 -22.518 12.156 1.00 94.25 93 LEU A C 1
ATOM 698 O O . LEU A 1 93 ? 1.356 -21.577 12.529 1.00 94.25 93 LEU A O 1
ATOM 702 N N . PHE A 1 94 ? 1.499 -23.659 11.739 1.00 93.94 94 PHE A N 1
ATOM 703 C CA . PHE A 1 94 ? 0.048 -23.841 11.696 1.00 93.94 94 PHE A CA 1
ATOM 704 C C . PHE A 1 94 ? -0.581 -23.781 13.097 1.00 93.94 94 PHE A C 1
ATOM 706 O O . PHE A 1 94 ? -1.622 -23.152 13.282 1.00 93.94 94 PHE A O 1
ATOM 713 N N . SER A 1 95 ? 0.092 -24.339 14.110 1.00 93.12 95 SER A N 1
ATOM 714 C CA . SER A 1 95 ? -0.335 -24.267 15.516 1.00 93.12 95 SER A CA 1
ATOM 715 C C . SER A 1 95 ? -0.508 -22.825 15.994 1.00 93.12 95 SER A C 1
ATOM 717 O O . SER A 1 95 ? -1.457 -22.505 16.707 1.00 93.12 95 SER A O 1
ATOM 719 N N . LEU A 1 96 ? 0.374 -21.925 15.554 1.00 95.94 96 LEU A N 1
ATOM 720 C CA . LEU A 1 96 ? 0.245 -20.498 15.822 1.00 95.94 96 LEU A CA 1
ATOM 721 C C . LEU A 1 96 ? -0.993 -19.910 15.146 1.00 95.94 96 LEU A C 1
ATOM 723 O O . LEU A 1 96 ? -1.734 -19.192 15.810 1.00 95.94 96 LEU A O 1
ATOM 727 N N . LEU A 1 97 ? -1.267 -20.241 13.879 1.00 95.88 97 LEU A N 1
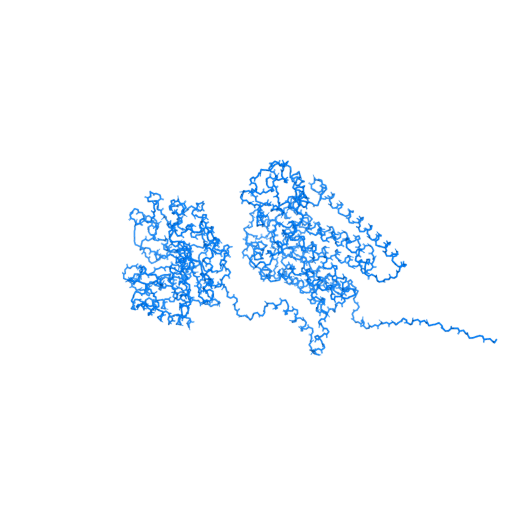ATOM 728 C CA . LEU A 1 97 ? -2.462 -19.745 13.183 1.00 95.88 97 LEU A CA 1
ATOM 729 C C . LEU A 1 97 ? -3.753 -20.168 13.889 1.00 95.88 97 LEU A C 1
ATOM 731 O O . LEU A 1 97 ? -4.680 -19.365 14.008 1.00 95.88 97 LEU A O 1
ATOM 735 N N . VAL A 1 98 ? -3.803 -21.399 14.406 1.00 96.12 98 VAL A N 1
ATOM 736 C CA . VAL A 1 98 ? -4.937 -21.900 15.196 1.00 96.12 98 VAL A CA 1
ATOM 737 C C . VAL A 1 98 ? -5.130 -21.051 16.452 1.00 96.12 98 VAL A C 1
ATOM 739 O O . VAL A 1 98 ? -6.228 -20.552 16.697 1.00 96.12 98 VAL A O 1
ATOM 742 N N . VAL A 1 99 ? -4.069 -20.819 17.229 1.00 96.88 99 VAL A N 1
ATOM 743 C CA . VAL A 1 99 ? -4.168 -20.036 18.472 1.00 96.88 99 VAL A CA 1
ATOM 744 C C . VAL A 1 99 ? -4.453 -18.552 18.197 1.00 96.88 99 VAL A C 1
ATOM 746 O O . VAL A 1 99 ? -5.241 -17.943 18.921 1.00 96.88 99 VAL A O 1
ATOM 749 N N . GLN A 1 100 ? -3.906 -17.973 17.125 1.00 97.19 100 GLN A N 1
ATOM 750 C CA . GLN A 1 100 ? -4.256 -16.617 16.680 1.00 97.19 100 GLN A CA 1
ATOM 751 C C . GLN A 1 100 ? -5.739 -16.519 16.323 1.00 97.19 100 GLN A C 1
ATOM 753 O O . GLN A 1 100 ? -6.419 -15.609 16.797 1.00 97.19 100 GLN A O 1
ATOM 758 N N . THR A 1 101 ? -6.252 -17.498 15.574 1.00 97.75 101 THR A N 1
ATOM 759 C CA . THR A 1 101 ? -7.669 -17.586 15.196 1.00 97.75 101 THR A CA 1
ATOM 760 C C . THR A 1 101 ? -8.568 -17.717 16.429 1.00 97.75 101 THR A C 1
ATOM 762 O O . THR A 1 101 ? -9.640 -17.112 16.480 1.00 97.75 101 THR A O 1
ATOM 765 N N . LEU A 1 102 ? -8.139 -18.447 17.465 1.00 98.06 102 LEU A N 1
ATOM 766 C CA . LEU A 1 102 ? -8.850 -18.524 18.747 1.00 98.06 102 LEU A CA 1
ATOM 767 C C . LEU A 1 102 ? -8.872 -17.173 19.475 1.00 98.06 102 LEU A C 1
ATOM 769 O O . LEU A 1 102 ? -9.939 -16.724 19.897 1.00 98.06 102 LEU A O 1
ATOM 773 N N . ALA A 1 103 ? -7.722 -16.500 19.591 1.00 98.06 103 ALA A N 1
ATOM 774 C CA . ALA A 1 103 ? -7.619 -15.192 20.243 1.00 98.06 103 ALA A CA 1
ATOM 775 C C . ALA A 1 103 ? -8.492 -14.140 19.541 1.00 98.06 103 ALA A C 1
ATOM 777 O O . ALA A 1 103 ? -9.219 -13.366 20.168 1.00 98.06 103 ALA A O 1
ATOM 778 N N . SER A 1 104 ? -8.474 -14.139 18.217 1.00 97.44 104 SER A N 1
ATOM 779 C CA . SER A 1 104 ? -9.212 -13.184 17.407 1.00 97.44 104 SER A CA 1
ATOM 780 C C . SER A 1 104 ? -10.720 -13.491 17.362 1.00 97.44 104 SER A C 1
ATOM 782 O O . SER A 1 104 ? -11.535 -12.564 17.366 1.00 97.44 104 SER A O 1
ATOM 784 N N . SER A 1 105 ? -11.114 -14.769 17.456 1.00 98.38 105 SER A N 1
ATOM 785 C CA . SER A 1 105 ? -12.507 -15.197 17.684 1.00 98.38 105 SER A CA 1
ATOM 786 C C . SER A 1 105 ? -13.019 -14.788 19.065 1.00 98.38 105 SER A C 1
ATOM 788 O O . SER A 1 105 ? -14.156 -14.333 19.189 1.00 98.38 105 SER A O 1
ATOM 790 N N . LEU A 1 106 ? -12.179 -14.879 20.103 1.00 98.38 106 LEU A N 1
ATOM 791 C CA . LEU A 1 106 ? -12.517 -14.394 21.442 1.00 98.38 106 LEU A CA 1
ATOM 792 C C . LEU A 1 106 ? -12.733 -12.875 21.442 1.00 98.38 106 LEU A C 1
ATOM 794 O O . LEU A 1 106 ? -13.705 -12.409 22.030 1.00 98.38 106 LEU A O 1
ATOM 798 N N . SER A 1 107 ? -11.912 -12.105 20.721 1.00 98.00 107 SER A N 1
ATOM 799 C CA . SER A 1 107 ? -12.144 -10.664 20.513 1.00 98.00 107 SER A CA 1
ATOM 800 C C . SER A 1 107 ? -13.531 -10.378 19.906 1.00 98.00 107 SER A C 1
ATOM 802 O O . SER A 1 107 ? -14.241 -9.471 20.356 1.00 98.00 107 SER A O 1
ATOM 804 N N . ALA A 1 108 ? -13.968 -11.188 18.934 1.00 98.00 108 ALA A N 1
ATOM 805 C CA . ALA A 1 108 ? -15.290 -11.062 18.316 1.00 98.00 108 ALA A CA 1
ATOM 806 C C . ALA A 1 108 ? -16.446 -11.473 19.243 1.00 98.00 108 ALA A C 1
ATOM 808 O O . ALA A 1 108 ? -17.496 -10.819 19.263 1.00 98.00 108 ALA A O 1
ATOM 809 N N . GLY A 1 109 ? -16.250 -12.509 20.060 1.00 98.00 109 GLY A N 1
ATOM 810 C CA . GLY A 1 109 ? -17.188 -12.878 21.118 1.00 98.00 109 GLY A CA 1
ATOM 811 C C . GLY A 1 109 ? -17.318 -11.785 22.180 1.00 98.00 109 GLY A C 1
ATOM 812 O O . GLY A 1 109 ? -18.432 -11.443 22.577 1.00 98.00 109 GLY A O 1
ATOM 813 N N . ILE A 1 110 ? -16.200 -11.167 22.582 1.00 98.19 110 ILE A N 1
ATOM 814 C CA . ILE A 1 110 ? -16.165 -10.032 23.516 1.00 98.19 110 ILE A CA 1
ATOM 815 C C . ILE A 1 110 ? -16.936 -8.830 22.957 1.00 98.19 110 ILE A C 1
ATOM 817 O O . ILE A 1 110 ? -17.679 -8.192 23.708 1.00 98.19 110 ILE A O 1
ATOM 821 N N . LEU A 1 111 ? -16.820 -8.540 21.654 1.00 97.50 111 LEU A N 1
ATOM 822 C CA . LEU A 1 111 ? -17.641 -7.518 20.995 1.00 97.50 111 LEU A CA 1
ATOM 823 C C . LEU A 1 111 ? -19.126 -7.827 21.182 1.00 97.50 111 LEU A C 1
ATOM 825 O O . LEU A 1 111 ? -19.858 -7.029 21.763 1.00 97.50 111 LEU A O 1
ATOM 829 N N . GLY A 1 112 ? -19.562 -9.008 20.746 1.00 96.50 112 GLY A N 1
ATOM 830 C CA . GLY A 1 112 ? -20.964 -9.413 20.813 1.00 96.50 112 GLY A CA 1
ATOM 831 C C . GLY A 1 112 ? -21.521 -9.427 22.238 1.00 96.50 112 GLY A C 1
ATOM 832 O O . GLY A 1 112 ? -22.623 -8.934 22.489 1.00 96.50 112 GLY A O 1
ATOM 833 N N . TRP A 1 113 ? -20.734 -9.909 23.200 1.00 96.75 113 TRP A N 1
ATOM 834 C CA . TRP A 1 113 ? -21.066 -9.846 24.620 1.00 96.75 113 TRP A CA 1
ATOM 835 C C . TRP A 1 113 ? -21.207 -8.400 25.114 1.00 96.75 113 TRP A C 1
ATOM 837 O O . TRP A 1 113 ? -22.192 -8.082 25.782 1.00 96.75 113 TRP A O 1
ATOM 847 N N . SER A 1 114 ? -20.292 -7.505 24.731 1.00 94.94 114 SER A N 1
ATOM 848 C CA . SER A 1 114 ? -20.340 -6.083 25.100 1.00 94.94 114 SER A CA 1
ATOM 849 C C . SER A 1 114 ? -21.588 -5.397 24.540 1.00 94.94 114 SER A C 1
ATOM 851 O O . SER A 1 114 ? -22.269 -4.656 25.255 1.00 94.94 114 SER A O 1
ATOM 853 N N . LEU A 1 115 ? -21.952 -5.707 23.291 1.00 94.12 115 LEU A N 1
ATOM 854 C CA . LEU A 1 115 ? -23.179 -5.224 22.653 1.00 94.12 115 LEU A CA 1
ATOM 855 C C . LEU A 1 115 ? -24.429 -5.653 23.429 1.00 94.12 115 LEU A C 1
ATOM 857 O O . LEU A 1 115 ? -25.334 -4.847 23.655 1.00 94.12 115 LEU A O 1
ATOM 861 N N . ARG A 1 116 ? -24.480 -6.915 23.868 1.00 93.06 116 ARG A N 1
ATOM 862 C CA . ARG A 1 116 ? -25.601 -7.452 24.651 1.00 93.06 116 ARG A CA 1
ATOM 863 C C . ARG A 1 116 ? -25.651 -6.861 26.055 1.00 93.06 116 ARG A C 1
ATOM 865 O O . ARG A 1 116 ? -26.732 -6.513 26.521 1.00 93.06 116 ARG A O 1
ATOM 872 N N . ARG A 1 117 ? -24.503 -6.740 26.725 1.00 91.38 117 ARG A N 1
ATOM 873 C CA . ARG A 1 117 ? -24.429 -6.373 28.144 1.00 91.38 117 ARG A CA 1
ATOM 874 C C . ARG A 1 117 ? -24.553 -4.875 28.406 1.00 91.38 117 ARG A C 1
ATOM 876 O O . ARG A 1 117 ? -25.189 -4.504 29.391 1.00 91.38 117 ARG A O 1
ATOM 883 N N . PHE A 1 118 ? -23.932 -4.037 27.578 1.00 90.44 118 PHE A N 1
ATOM 884 C CA . PHE A 1 118 ? -23.831 -2.595 27.835 1.00 90.44 118 PHE A CA 1
ATOM 885 C C . PHE A 1 118 ? -24.742 -1.765 26.933 1.00 90.44 118 PHE A C 1
ATOM 887 O O . PHE A 1 118 ? -25.339 -0.794 27.390 1.00 90.44 118 PHE A O 1
ATOM 894 N N . LEU A 1 119 ? -24.897 -2.163 25.668 1.00 89.50 119 LEU A N 1
ATOM 895 C CA . LEU A 1 119 ? -25.760 -1.461 24.714 1.00 89.50 119 LEU A CA 1
ATOM 896 C C . LEU A 1 119 ? -27.167 -2.069 24.593 1.00 89.50 119 LEU A C 1
ATOM 898 O O . LEU A 1 119 ? -28.025 -1.470 23.942 1.00 89.50 119 LEU A O 1
ATOM 902 N N . GLN A 1 120 ? -27.411 -3.223 25.229 1.00 89.31 120 GLN A N 1
ATOM 903 C CA . GLN A 1 120 ? -28.687 -3.953 25.204 1.00 89.31 120 GLN A CA 1
ATOM 904 C C . GLN A 1 120 ? -29.183 -4.234 23.773 1.00 89.31 120 GLN A C 1
ATOM 906 O O . GLN A 1 120 ? -30.377 -4.215 23.478 1.00 89.31 120 GLN A O 1
ATOM 911 N N . ILE A 1 121 ? -28.246 -4.482 22.857 1.00 89.12 121 ILE A N 1
ATOM 912 C CA . ILE A 1 121 ? -28.537 -4.744 21.446 1.00 89.12 121 ILE A CA 1
ATOM 913 C C . ILE A 1 121 ? -29.297 -6.075 21.317 1.00 89.12 121 ILE A C 1
ATOM 915 O O . ILE A 1 121 ? -28.958 -7.034 22.018 1.00 89.12 121 ILE A O 1
ATOM 919 N N . PRO A 1 122 ? -30.307 -6.201 20.434 1.00 87.62 122 PRO A N 1
ATOM 920 C CA . PRO A 1 122 ? -31.004 -7.468 20.210 1.00 87.62 122 PRO A CA 1
ATOM 921 C C . PRO A 1 122 ? -30.055 -8.613 19.826 1.00 87.62 122 PRO A C 1
ATOM 923 O O . PRO A 1 122 ? -29.077 -8.402 19.111 1.00 87.62 122 PRO A O 1
ATOM 926 N N . GLY A 1 123 ? -30.367 -9.837 20.268 1.00 86.88 123 GLY A N 1
ATOM 927 C CA . GLY A 1 123 ? -29.508 -11.016 20.080 1.00 86.88 123 GLY A CA 1
ATOM 928 C C . GLY A 1 123 ? -29.132 -11.263 18.620 1.00 86.88 123 GLY A C 1
ATOM 929 O O . GLY A 1 123 ? -27.961 -11.452 18.316 1.00 86.88 123 GLY A O 1
ATOM 930 N N . ALA A 1 124 ? -30.106 -11.151 17.714 1.00 86.06 124 ALA A N 1
ATOM 931 C CA . ALA A 1 124 ? -29.877 -11.299 16.279 1.00 86.06 124 ALA A CA 1
ATOM 932 C C . ALA A 1 124 ? -28.880 -10.262 15.729 1.00 86.06 124 ALA A C 1
ATOM 934 O O . ALA A 1 124 ? -27.962 -10.624 15.006 1.00 86.06 124 ALA A O 1
ATOM 935 N N . VAL A 1 125 ? -29.009 -8.985 16.110 1.00 86.44 125 VAL A N 1
ATOM 936 C CA . VAL A 1 125 ? -28.089 -7.929 15.648 1.00 86.44 125 VAL A CA 1
ATOM 937 C C . VAL A 1 125 ? -26.683 -8.160 16.204 1.00 86.44 125 VAL A C 1
ATOM 939 O O . VAL A 1 125 ? -25.713 -8.034 15.464 1.00 86.44 125 VAL A O 1
ATOM 942 N N . ALA A 1 126 ? -26.565 -8.556 17.476 1.00 90.12 126 ALA A N 1
ATOM 943 C CA . ALA A 1 126 ? -25.273 -8.883 18.078 1.00 90.12 126 ALA A CA 1
ATOM 944 C C . ALA A 1 126 ? -24.588 -10.064 17.367 1.00 90.12 126 ALA A C 1
ATOM 946 O O . ALA A 1 126 ? -23.401 -9.978 17.078 1.00 90.12 126 ALA A O 1
ATOM 947 N N . ILE A 1 127 ? -25.337 -11.117 17.018 1.00 92.12 127 ILE A N 1
ATOM 948 C CA . ILE A 1 127 ? -24.837 -12.263 16.241 1.00 92.12 127 ILE A CA 1
ATOM 949 C C . ILE A 1 127 ? -24.292 -11.814 14.881 1.00 92.12 127 ILE A C 1
ATOM 951 O O . ILE A 1 127 ? -23.160 -12.148 14.535 1.00 92.12 127 ILE A O 1
ATOM 955 N N . VAL A 1 128 ? -25.071 -11.034 14.123 1.00 90.94 128 VAL A N 1
ATOM 956 C CA . VAL A 1 128 ? -24.658 -10.593 12.781 1.00 90.94 128 VAL A CA 1
ATOM 957 C C . VAL A 1 128 ? -23.421 -9.705 12.857 1.00 90.94 128 VAL A C 1
ATOM 959 O O . VAL A 1 128 ? -22.493 -9.890 12.077 1.00 90.94 128 VAL A O 1
ATOM 962 N N . VAL A 1 129 ? -23.371 -8.778 13.815 1.00 93.12 129 VAL A N 1
ATOM 963 C CA . VAL A 1 129 ? -22.210 -7.899 14.004 1.00 93.12 129 VAL A CA 1
ATOM 964 C C . VAL A 1 129 ? -20.977 -8.689 14.444 1.00 93.12 129 VAL A C 1
ATOM 966 O O . VAL A 1 129 ? -19.890 -8.422 13.940 1.00 93.12 129 VAL A O 1
ATOM 969 N N . THR A 1 130 ? -21.124 -9.687 15.320 1.00 95.75 130 THR A N 1
ATOM 970 C CA . THR A 1 130 ? -20.020 -10.578 15.705 1.00 95.75 130 THR A CA 1
ATOM 971 C C . THR A 1 130 ? -19.470 -11.344 14.506 1.00 95.75 130 THR A C 1
ATOM 973 O O . THR A 1 130 ? -18.255 -11.371 14.331 1.00 95.75 130 THR A O 1
ATOM 976 N N . ILE A 1 131 ? -20.329 -11.923 13.659 1.00 95.38 131 ILE A N 1
ATOM 977 C CA . ILE A 1 131 ? -19.888 -12.618 12.439 1.00 95.38 131 ILE A CA 1
ATOM 978 C C . ILE A 1 131 ? -19.216 -11.636 11.474 1.00 95.38 131 ILE A C 1
ATOM 980 O O . ILE A 1 131 ? -18.143 -11.928 10.954 1.00 95.38 131 ILE A O 1
ATOM 984 N N . ALA A 1 132 ? -19.814 -10.465 11.252 1.00 94.75 132 ALA A N 1
ATOM 985 C CA . ALA A 1 132 ? -19.280 -9.471 10.328 1.00 94.75 132 ALA A CA 1
ATOM 986 C C . ALA A 1 132 ? -17.908 -8.946 10.781 1.00 94.75 132 ALA A C 1
ATOM 988 O O . ALA A 1 132 ? -17.007 -8.814 9.960 1.00 94.75 132 ALA A O 1
ATOM 989 N N . TYR A 1 133 ? -17.720 -8.724 12.085 1.00 96.50 133 TYR A N 1
ATOM 990 C CA . TYR A 1 133 ? -16.417 -8.386 12.653 1.00 96.50 133 TYR A CA 1
ATOM 991 C C . TYR A 1 133 ? -15.429 -9.557 12.573 1.00 96.50 133 TYR A C 1
ATOM 993 O O . TYR A 1 133 ? -14.262 -9.349 12.274 1.00 96.50 133 TYR A O 1
ATOM 1001 N N . ALA A 1 134 ? -15.871 -10.801 12.776 1.00 96.44 134 ALA A N 1
ATOM 1002 C CA . ALA A 1 134 ? -15.005 -11.966 12.599 1.00 96.44 134 ALA A CA 1
ATOM 1003 C C . ALA A 1 134 ? -14.531 -12.136 11.140 1.00 96.44 134 ALA A C 1
ATOM 1005 O O . ALA A 1 134 ? -13.455 -12.676 10.906 1.00 96.44 134 ALA A O 1
ATOM 1006 N N . LEU A 1 135 ? -15.311 -11.664 10.167 1.00 95.75 135 LEU A N 1
ATOM 1007 C CA . LEU A 1 135 ? -15.007 -11.723 8.736 1.00 95.75 135 LEU A CA 1
ATOM 1008 C C . LEU A 1 135 ? -14.397 -10.429 8.177 1.00 95.75 135 LEU A C 1
ATOM 1010 O O . LEU A 1 135 ? -14.292 -10.279 6.959 1.00 95.75 135 LEU A O 1
ATOM 1014 N N . GLU A 1 136 ? -14.017 -9.470 9.020 1.00 92.69 136 GLU A N 1
ATOM 1015 C CA . GLU A 1 136 ? -13.406 -8.233 8.535 1.00 92.69 136 GLU A CA 1
ATOM 1016 C C . GLU A 1 136 ? -11.953 -8.482 8.058 1.00 92.69 136 GLU A C 1
ATOM 1018 O O . GLU A 1 136 ? -11.274 -9.391 8.549 1.00 92.69 136 GLU A O 1
ATOM 1023 N N . PRO A 1 137 ? -11.469 -7.739 7.045 1.00 95.00 137 PRO A N 1
ATOM 1024 C CA . PRO A 1 137 ? -10.228 -8.065 6.342 1.00 95.00 137 PRO A CA 1
ATOM 1025 C C . PRO A 1 137 ? -8.963 -8.008 7.212 1.00 95.00 137 PRO A C 1
ATOM 1027 O O . PRO A 1 137 ? -8.047 -8.793 6.964 1.00 95.00 137 PRO A O 1
ATOM 1030 N N . LEU A 1 138 ? -8.876 -7.123 8.214 1.00 94.56 138 LEU A N 1
ATOM 1031 C CA . LEU A 1 138 ? -7.691 -7.017 9.079 1.00 94.56 138 LEU A CA 1
ATOM 1032 C C . LEU A 1 138 ? -7.593 -8.226 10.013 1.00 94.56 138 LEU A C 1
ATOM 1034 O O . LEU A 1 138 ? -6.541 -8.853 10.073 1.00 94.56 138 LEU A O 1
ATOM 1038 N N . GLN A 1 139 ? -8.692 -8.601 10.661 1.00 94.19 139 GLN A N 1
ATOM 1039 C CA . GLN A 1 139 ? -8.859 -9.810 11.466 1.00 94.19 139 GLN A CA 1
ATOM 1040 C C . GLN A 1 139 ? -8.398 -11.054 10.705 1.00 94.19 139 GLN A C 1
ATOM 1042 O O . GLN A 1 139 ? -7.506 -11.764 11.166 1.00 94.19 139 GLN A O 1
ATOM 1047 N N . LEU A 1 140 ? -8.963 -11.302 9.519 1.00 94.69 140 LEU A N 1
ATOM 1048 C CA . LEU A 1 140 ? -8.639 -12.503 8.744 1.00 94.69 140 LEU A CA 1
ATOM 1049 C C . LEU A 1 140 ? -7.175 -12.535 8.294 1.00 94.69 140 LEU A C 1
ATOM 1051 O O . LEU A 1 140 ? -6.565 -13.602 8.284 1.00 94.69 140 LEU A O 1
ATOM 1055 N N . MET A 1 141 ? -6.606 -11.385 7.930 1.00 92.69 141 MET A N 1
ATOM 1056 C CA . MET A 1 141 ? -5.226 -11.311 7.458 1.00 92.69 141 MET A CA 1
ATOM 1057 C C . MET A 1 141 ? -4.208 -11.417 8.600 1.00 92.69 141 MET A C 1
ATOM 1059 O O . MET A 1 141 ? -3.226 -12.151 8.490 1.00 92.69 141 MET A O 1
ATOM 1063 N N . TYR A 1 142 ? -4.440 -10.738 9.726 1.00 93.38 142 TYR A N 1
ATOM 1064 C CA . TYR A 1 142 ? -3.548 -10.812 10.886 1.00 93.38 142 TYR A CA 1
ATOM 1065 C C . TYR A 1 142 ? -3.626 -12.148 11.623 1.00 93.38 142 TYR A C 1
ATOM 1067 O O . TYR A 1 142 ? -2.658 -12.521 12.275 1.00 93.38 142 TYR A O 1
ATOM 1075 N N . ASP A 1 143 ? -4.694 -12.927 11.433 1.00 94.88 143 ASP A N 1
ATOM 1076 C CA . ASP A 1 143 ? -4.709 -14.332 11.844 1.00 94.88 143 ASP A CA 1
ATOM 1077 C C . ASP A 1 143 ? -3.733 -15.203 11.043 1.00 94.88 143 ASP A C 1
ATOM 1079 O O . ASP A 1 143 ? -3.388 -16.288 11.511 1.00 94.88 143 ASP A O 1
ATOM 1083 N N . ARG A 1 144 ? -3.317 -14.772 9.841 1.00 93.06 144 ARG A N 1
ATOM 1084 C CA . ARG A 1 144 ? -2.342 -15.469 8.980 1.00 93.06 144 ARG A CA 1
ATOM 1085 C C . ARG A 1 144 ? -0.932 -14.934 9.130 1.00 93.06 144 ARG A C 1
ATOM 1087 O O . ARG A 1 144 ? 0.019 -15.702 8.988 1.00 93.06 144 ARG A O 1
ATOM 1094 N N . PHE A 1 145 ? -0.776 -13.644 9.410 1.00 92.94 145 PHE A N 1
ATOM 1095 C CA . PHE A 1 145 ? 0.547 -13.083 9.637 1.00 92.94 145 PHE A CA 1
ATOM 1096 C C . PHE A 1 145 ? 1.183 -13.643 10.912 1.00 92.94 145 PHE A C 1
ATOM 1098 O O . PHE A 1 145 ? 0.534 -13.771 11.947 1.00 92.94 145 PHE A O 1
ATOM 1105 N N . VAL A 1 146 ? 2.486 -13.927 10.855 1.00 94.19 146 VAL A N 1
ATOM 1106 C CA . VAL A 1 146 ? 3.298 -14.220 12.044 1.00 94.19 146 VAL A CA 1
ATOM 1107 C C . VAL A 1 146 ? 3.576 -12.904 12.767 1.00 94.19 146 VAL A C 1
ATOM 1109 O O . VAL A 1 146 ? 4.597 -12.248 12.538 1.00 94.19 146 VAL A O 1
ATOM 1112 N N . MET A 1 147 ? 2.613 -12.494 13.590 1.00 93.94 147 MET A N 1
ATOM 1113 C CA . MET A 1 147 ? 2.449 -11.122 14.051 1.00 93.94 147 MET A CA 1
ATOM 1114 C C . MET A 1 147 ? 1.645 -11.042 15.367 1.00 93.94 147 MET A C 1
ATOM 1116 O O . MET A 1 147 ? 0.702 -11.792 15.591 1.00 93.94 147 MET A O 1
ATOM 1120 N N . ALA A 1 148 ? 2.000 -10.116 16.264 1.00 95.31 148 ALA A N 1
ATOM 1121 C CA . ALA A 1 148 ? 1.427 -10.016 17.617 1.00 95.31 148 ALA A CA 1
ATOM 1122 C C . ALA A 1 148 ? -0.016 -9.451 17.678 1.00 95.31 148 ALA A C 1
ATOM 1124 O O . ALA A 1 148 ? -0.586 -9.255 18.757 1.00 95.31 148 ALA A O 1
ATOM 1125 N N . GLU A 1 149 ? -0.609 -9.133 16.533 1.00 94.94 149 GLU A N 1
ATOM 1126 C CA . GLU A 1 149 ? -1.846 -8.372 16.353 1.00 94.94 149 GLU A CA 1
ATOM 1127 C C . GLU A 1 149 ? -3.055 -9.052 16.988 1.00 94.94 149 GLU A C 1
ATOM 1129 O O . GLU A 1 149 ? -3.753 -8.414 17.775 1.00 94.94 149 GLU A O 1
ATOM 1134 N N . SER A 1 150 ? -3.284 -10.337 16.703 1.00 96.12 150 SER A N 1
ATOM 1135 C CA . SER A 1 150 ? -4.453 -11.059 17.224 1.00 96.12 150 SER A CA 1
ATOM 1136 C C . SER A 1 150 ? -4.410 -11.186 18.753 1.00 96.12 150 SER A C 1
ATOM 1138 O O . SER A 1 150 ? -5.427 -10.993 19.423 1.00 96.12 150 SER A O 1
ATOM 1140 N N . PHE A 1 151 ? -3.224 -11.415 19.329 1.00 97.56 151 PHE A N 1
ATOM 1141 C CA . PHE A 1 151 ? -3.038 -11.515 20.781 1.00 97.56 151 PHE A CA 1
ATOM 1142 C C . PHE A 1 151 ? -3.149 -10.165 21.490 1.00 97.56 151 PHE A C 1
ATOM 1144 O O . PHE A 1 151 ? -3.882 -10.045 22.474 1.00 97.56 151 PHE A O 1
ATOM 1151 N N . SER A 1 152 ? -2.456 -9.141 20.981 1.00 96.81 152 SER A N 1
ATOM 1152 C CA . SER A 1 152 ? -2.517 -7.791 21.553 1.00 96.81 152 SER A CA 1
ATOM 1153 C C . SER A 1 152 ? -3.937 -7.232 21.508 1.00 96.81 152 SER A C 1
ATOM 1155 O O . SER A 1 152 ? -4.411 -6.709 22.514 1.00 96.81 152 SER A O 1
ATOM 1157 N N . LEU A 1 153 ? -4.656 -7.410 20.394 1.00 97.12 153 LEU A N 1
ATOM 1158 C CA . LEU A 1 153 ? -6.037 -6.956 20.275 1.00 97.12 153 LEU A CA 1
ATOM 1159 C C . LEU A 1 153 ? -6.973 -7.713 21.222 1.00 97.12 153 LEU A C 1
ATOM 1161 O O . LEU A 1 153 ? -7.779 -7.082 21.900 1.00 97.12 153 LEU A O 1
ATOM 1165 N N . CYS A 1 154 ? -6.851 -9.039 21.323 1.00 98.19 154 CYS A N 1
ATOM 1166 C CA . CYS A 1 154 ? -7.642 -9.824 22.270 1.00 98.19 154 CYS A CA 1
ATOM 1167 C C . CYS A 1 154 ? -7.423 -9.351 23.718 1.00 98.19 154 CYS A C 1
ATOM 1169 O O . CYS A 1 154 ? -8.391 -9.109 24.441 1.00 98.19 154 CYS A O 1
ATOM 1171 N N . ALA A 1 155 ? -6.167 -9.154 24.134 1.00 98.50 155 ALA A N 1
ATOM 1172 C CA . ALA A 1 155 ? -5.838 -8.635 25.461 1.00 98.50 155 ALA A CA 1
ATOM 1173 C C . ALA A 1 155 ? -6.400 -7.218 25.685 1.00 98.50 155 ALA A C 1
ATOM 1175 O O . ALA A 1 155 ? -6.979 -6.948 26.740 1.00 98.50 155 ALA A O 1
ATOM 1176 N N . ALA A 1 156 ? -6.323 -6.340 24.678 1.00 98.25 156 ALA A N 1
ATOM 1177 C CA . ALA A 1 156 ? -6.930 -5.011 24.720 1.00 98.25 156 ALA A CA 1
ATOM 1178 C C . ALA A 1 156 ? -8.460 -5.068 24.885 1.00 98.25 156 ALA A C 1
ATOM 1180 O O . ALA A 1 156 ? -9.030 -4.263 25.623 1.00 98.25 156 ALA A O 1
ATOM 1181 N N . MET A 1 157 ? -9.136 -6.031 24.252 1.00 97.81 157 MET A N 1
ATOM 1182 C CA . MET A 1 157 ? -10.588 -6.201 24.386 1.00 97.81 157 MET A CA 1
ATOM 1183 C C . MET A 1 157 ? -10.998 -6.756 25.751 1.00 97.81 157 MET A C 1
ATOM 1185 O O . MET A 1 157 ? -12.018 -6.331 26.302 1.00 97.81 157 MET A O 1
ATOM 1189 N N . VAL A 1 158 ? -10.189 -7.634 26.351 1.00 98.50 158 VAL A N 1
ATOM 1190 C CA . VAL A 1 158 ? -10.366 -8.051 27.753 1.00 98.50 158 VAL A CA 1
ATOM 1191 C C . VAL A 1 158 ? -10.183 -6.853 28.690 1.00 98.50 158 VAL A C 1
ATOM 1193 O O . VAL A 1 158 ? -11.027 -6.620 29.554 1.00 98.50 158 VAL A O 1
ATOM 1196 N N . PHE A 1 159 ? -9.140 -6.047 28.476 1.00 98.69 159 PHE A N 1
ATOM 1197 C CA . PHE A 1 159 ? -8.884 -4.814 29.224 1.00 98.69 159 PHE A CA 1
ATOM 1198 C C . PHE A 1 159 ? -10.074 -3.842 29.176 1.00 98.69 159 PHE A C 1
ATOM 1200 O O . PHE A 1 159 ? -10.587 -3.443 30.225 1.00 98.69 159 PHE A O 1
ATOM 1207 N N . ILE A 1 160 ? -10.561 -3.517 27.975 1.00 97.94 160 ILE A N 1
ATOM 1208 C CA . ILE A 1 160 ? -11.732 -2.651 27.769 1.00 97.94 160 ILE A CA 1
ATOM 1209 C C . ILE A 1 160 ? -12.961 -3.223 28.477 1.00 97.94 160 ILE A C 1
ATOM 1211 O O . ILE A 1 160 ? -13.663 -2.500 29.182 1.00 97.94 160 ILE A O 1
ATOM 1215 N N . SER A 1 161 ? -13.192 -4.529 28.355 1.00 96.75 161 SER A N 1
ATOM 1216 C CA . SER A 1 161 ? -14.319 -5.205 28.999 1.00 96.75 161 SER A CA 1
ATOM 1217 C C . SER A 1 161 ? -14.260 -5.111 30.520 1.00 96.75 161 SER A C 1
ATOM 1219 O O . SER A 1 161 ? -15.273 -4.814 31.150 1.00 96.75 161 SER A O 1
ATOM 1221 N N . CYS A 1 162 ? -13.088 -5.302 31.132 1.00 98.25 162 CYS A N 1
ATOM 1222 C CA . CYS A 1 162 ? -12.912 -5.128 32.573 1.00 98.25 162 CYS A CA 1
ATOM 1223 C C . CYS A 1 162 ? -13.232 -3.694 33.017 1.00 98.25 162 CYS A C 1
ATOM 1225 O O . CYS A 1 162 ? -13.951 -3.509 34.002 1.00 98.25 162 CYS A O 1
ATOM 1227 N N . LEU A 1 163 ? -12.767 -2.683 32.276 1.00 97.88 163 LEU A N 1
ATOM 1228 C CA . LEU A 1 163 ? -13.080 -1.284 32.577 1.00 97.88 163 LEU A CA 1
ATOM 1229 C C . LEU A 1 163 ? -14.572 -0.978 32.428 1.00 97.88 163 LEU A C 1
ATOM 1231 O O . LEU A 1 163 ? -15.142 -0.336 33.306 1.00 97.88 163 LEU A O 1
ATOM 1235 N N . LEU A 1 164 ? -15.231 -1.487 31.387 1.00 94.94 164 LEU A N 1
ATOM 1236 C CA . LEU A 1 164 ? -16.675 -1.328 31.202 1.00 94.94 164 LEU A CA 1
ATOM 1237 C C . LEU A 1 164 ? -17.477 -2.003 32.324 1.00 94.94 164 LEU A C 1
ATOM 1239 O O . LEU A 1 164 ? -18.410 -1.403 32.855 1.00 94.94 164 LEU A O 1
ATOM 1243 N N . VAL A 1 165 ? -17.086 -3.207 32.762 1.00 94.81 165 VAL A N 1
ATOM 1244 C CA . VAL A 1 165 ? -17.710 -3.870 33.923 1.00 94.81 165 VAL A CA 1
ATOM 1245 C C . VAL A 1 165 ? -17.486 -3.068 35.201 1.00 94.81 165 VAL A C 1
ATOM 1247 O O . VAL A 1 165 ? -18.387 -2.994 36.037 1.00 94.81 165 VAL A O 1
ATOM 1250 N N . PHE A 1 166 ? -16.316 -2.457 35.384 1.00 95.81 166 PHE A N 1
ATOM 1251 C CA . PHE A 1 166 ? -16.086 -1.551 36.506 1.00 95.81 166 PHE A CA 1
ATOM 1252 C C . PHE A 1 166 ? -16.974 -0.300 36.418 1.00 95.81 166 PHE A C 1
ATOM 1254 O O . PHE A 1 166 ? -17.590 0.064 37.419 1.00 95.81 166 PHE A O 1
ATOM 1261 N N . ILE A 1 167 ? -17.077 0.335 35.247 1.00 92.50 167 ILE A N 1
ATOM 1262 C CA . ILE A 1 167 ? -17.913 1.527 35.041 1.00 92.50 167 ILE A CA 1
ATOM 1263 C C . ILE A 1 167 ? -19.376 1.213 35.352 1.00 92.50 167 ILE A C 1
ATOM 1265 O O . ILE A 1 167 ? -20.015 2.001 36.039 1.00 92.50 167 ILE A O 1
ATOM 1269 N N . ASP A 1 168 ? -19.869 0.048 34.938 1.00 88.81 168 ASP A N 1
ATOM 1270 C CA . ASP A 1 168 ? -21.235 -0.416 35.187 1.00 88.81 168 ASP A CA 1
ATOM 1271 C C . ASP A 1 168 ? -21.448 -0.816 36.666 1.00 88.81 168 ASP A C 1
ATOM 1273 O O . ASP A 1 168 ? -22.297 -0.258 37.361 1.00 88.81 168 ASP A O 1
ATOM 1277 N N . THR A 1 169 ? -20.613 -1.704 37.217 1.00 90.50 169 THR A N 1
ATOM 1278 C CA . THR A 1 169 ? -20.861 -2.339 38.532 1.00 90.50 169 THR A CA 1
ATOM 1279 C C . THR A 1 169 ? -20.180 -1.670 39.729 1.00 90.50 169 THR A C 1
ATOM 1281 O O . THR A 1 169 ? -20.561 -1.911 40.872 1.00 90.50 169 THR A O 1
ATOM 1284 N N . GLY A 1 170 ? -19.121 -0.889 39.514 1.00 90.75 170 GLY A N 1
ATOM 1285 C CA . GLY A 1 170 ? -18.278 -0.306 40.567 1.00 90.75 170 GLY A CA 1
ATOM 1286 C C . GLY A 1 170 ? -17.359 -1.286 41.285 1.00 90.75 170 GLY A C 1
ATOM 1287 O O . GLY A 1 170 ? -16.676 -0.908 42.239 1.00 90.75 170 GLY A O 1
ATOM 1288 N N . LYS A 1 171 ? -17.319 -2.548 40.849 1.00 94.75 171 LYS A N 1
ATOM 1289 C CA . LYS A 1 171 ? -16.497 -3.590 41.468 1.00 94.75 171 LYS A CA 1
ATOM 1290 C C . LYS A 1 171 ? -15.019 -3.361 41.143 1.00 94.75 171 LYS A C 1
ATOM 1292 O O . LYS A 1 171 ? -14.536 -3.705 40.069 1.00 94.75 171 LYS A O 1
ATOM 1297 N N . ARG A 1 172 ? -14.282 -2.828 42.117 1.00 96.75 172 ARG A N 1
ATOM 1298 C CA . ARG A 1 172 ? -12.878 -2.390 41.983 1.00 96.75 172 ARG A CA 1
ATOM 1299 C C . ARG A 1 172 ? -11.893 -3.500 41.609 1.00 96.75 172 ARG A C 1
ATOM 1301 O O . ARG A 1 172 ? -10.871 -3.204 41.008 1.00 96.75 172 ARG A O 1
ATOM 1308 N N . ARG A 1 173 ? -12.211 -4.775 41.873 1.00 97.56 173 ARG A N 1
ATOM 1309 C CA . ARG A 1 173 ? -11.392 -5.916 41.414 1.00 97.56 173 ARG A CA 1
ATOM 1310 C C . ARG A 1 173 ? -11.163 -5.913 39.897 1.00 97.56 173 ARG A C 1
ATOM 1312 O O . ARG A 1 173 ? -10.112 -6.336 39.437 1.00 97.56 173 ARG A O 1
ATOM 1319 N N . PHE A 1 174 ? -12.116 -5.385 39.124 1.00 98.00 174 PHE A N 1
ATOM 1320 C CA . PHE A 1 174 ? -11.968 -5.269 37.675 1.00 98.00 174 PHE A CA 1
ATOM 1321 C C . PHE A 1 174 ? -10.969 -4.191 37.249 1.00 98.00 174 PHE A C 1
ATOM 1323 O O . PHE A 1 174 ? -10.451 -4.295 36.148 1.00 98.00 174 PHE A O 1
ATOM 1330 N N . LEU A 1 175 ? -10.628 -3.223 38.108 1.00 98.50 175 LEU A N 1
ATOM 1331 C CA . LEU A 1 175 ? -9.505 -2.316 37.849 1.00 98.50 175 LEU A CA 1
ATOM 1332 C C . LEU A 1 175 ? -8.174 -3.073 37.903 1.00 98.50 175 LEU A C 1
ATOM 1334 O O . LEU A 1 175 ? -7.325 -2.861 37.052 1.00 98.50 175 LEU A O 1
ATOM 1338 N N . VAL A 1 176 ? -8.019 -4.010 38.846 1.00 98.50 176 VAL A N 1
ATOM 1339 C CA . VAL A 1 176 ? -6.813 -4.850 38.946 1.00 98.50 176 VAL A CA 1
ATOM 1340 C C . VAL A 1 176 ? -6.704 -5.788 37.741 1.00 98.50 176 VAL A C 1
ATOM 1342 O O . VAL A 1 176 ? -5.649 -5.861 37.115 1.00 98.50 176 VAL A O 1
ATOM 1345 N N . PHE A 1 177 ? -7.805 -6.453 37.366 1.00 98.50 177 PHE A N 1
ATOM 1346 C CA . PHE A 1 177 ? -7.837 -7.288 36.159 1.00 98.50 177 PHE A CA 1
ATOM 1347 C C . PHE A 1 177 ? -7.604 -6.476 34.881 1.00 98.50 177 PHE A C 1
ATOM 1349 O O . PHE A 1 177 ? -6.899 -6.947 33.991 1.00 98.50 177 PHE A O 1
ATOM 1356 N N . ALA A 1 178 ? -8.141 -5.254 34.801 1.00 98.50 178 ALA A N 1
ATOM 1357 C CA . ALA A 1 178 ? -7.866 -4.343 33.699 1.00 98.50 178 ALA A CA 1
ATOM 1358 C C . ALA A 1 178 ? -6.372 -4.000 33.639 1.00 98.50 178 ALA A C 1
ATOM 1360 O O . ALA A 1 178 ? -5.768 -4.184 32.591 1.00 98.50 178 ALA A O 1
ATOM 1361 N N . SER A 1 179 ? -5.742 -3.593 34.744 1.00 98.56 179 SER A N 1
ATOM 1362 C CA . SER A 1 179 ? -4.304 -3.292 34.766 1.00 98.56 179 SER A CA 1
ATOM 1363 C C . SER A 1 179 ? -3.452 -4.475 34.286 1.00 98.56 179 SER A C 1
ATOM 1365 O O . SER A 1 179 ? -2.519 -4.279 33.510 1.00 98.56 179 SER A O 1
ATOM 1367 N N . PHE A 1 180 ? -3.809 -5.708 34.669 1.00 98.56 180 PHE A N 1
ATOM 1368 C CA . PHE A 1 180 ? -3.143 -6.917 34.176 1.00 98.56 180 PHE A CA 1
ATOM 1369 C C . PHE A 1 180 ? -3.353 -7.134 32.666 1.00 98.56 180 PHE A C 1
ATOM 1371 O O . PHE A 1 180 ? -2.390 -7.276 31.916 1.00 98.56 180 PHE A O 1
ATOM 1378 N N . ALA A 1 181 ? -4.598 -7.117 32.184 1.00 98.56 181 ALA A N 1
ATOM 1379 C CA . ALA A 1 181 ? -4.891 -7.299 30.758 1.00 98.56 181 ALA A CA 1
ATOM 1380 C C . ALA A 1 181 ? -4.281 -6.181 29.887 1.00 98.56 181 ALA A C 1
ATOM 1382 O O . ALA A 1 181 ? -3.789 -6.437 28.787 1.00 98.56 181 ALA A O 1
ATOM 1383 N N . GLY A 1 182 ? -4.262 -4.950 30.404 1.00 98.44 182 GLY A N 1
ATOM 1384 C CA . GLY A 1 182 ? -3.654 -3.785 29.773 1.00 98.44 182 GLY A CA 1
ATOM 1385 C C . GLY A 1 182 ? -2.150 -3.961 29.586 1.00 98.44 182 GLY A C 1
ATOM 1386 O O . GLY A 1 182 ? -1.658 -3.788 28.470 1.00 98.44 182 GLY A O 1
ATOM 1387 N N . ILE A 1 183 ? -1.419 -4.386 30.627 1.00 98.25 183 ILE A N 1
ATOM 1388 C CA . ILE A 1 183 ? 0.020 -4.641 30.480 1.00 98.25 183 ILE A CA 1
ATOM 1389 C C . ILE A 1 183 ? 0.300 -5.826 29.551 1.00 98.25 183 ILE A C 1
ATOM 1391 O O . ILE A 1 183 ? 1.258 -5.762 28.789 1.00 98.25 183 ILE A O 1
ATOM 1395 N N . VAL A 1 184 ? -0.547 -6.864 29.529 1.00 98.38 184 VAL A N 1
ATOM 1396 C CA . VAL A 1 184 ? -0.412 -7.979 28.572 1.00 98.38 184 VAL A CA 1
ATOM 1397 C C . VAL A 1 184 ? -0.554 -7.471 27.134 1.00 98.38 184 VAL A C 1
ATOM 1399 O O . VAL A 1 184 ? 0.257 -7.815 26.277 1.00 98.38 184 VAL A O 1
ATOM 1402 N N . SER A 1 185 ? -1.520 -6.588 26.865 1.00 98.19 185 SER A N 1
ATOM 1403 C CA . SER A 1 185 ? -1.665 -5.951 25.550 1.00 98.19 185 SER A CA 1
ATOM 1404 C C . SER A 1 185 ? -0.416 -5.157 25.148 1.00 98.19 185 SER A C 1
ATOM 1406 O O . SER A 1 185 ? 0.026 -5.259 24.003 1.00 98.19 185 SER A O 1
ATOM 1408 N N . VAL A 1 186 ? 0.168 -4.395 26.078 1.00 97.56 186 VAL A N 1
ATOM 1409 C CA . VAL A 1 186 ? 1.409 -3.623 25.867 1.00 97.56 186 VAL A CA 1
ATOM 1410 C C . VAL A 1 186 ? 2.621 -4.542 25.668 1.00 97.56 186 VAL A C 1
ATOM 1412 O O . VAL A 1 186 ? 3.480 -4.261 24.829 1.00 97.56 186 VAL A O 1
ATOM 1415 N N . ALA A 1 187 ? 2.670 -5.662 26.389 1.00 96.81 187 ALA A N 1
ATOM 1416 C CA . ALA A 1 187 ? 3.722 -6.668 26.298 1.00 96.81 187 ALA A CA 1
ATOM 1417 C C . ALA A 1 187 ? 3.716 -7.420 24.961 1.00 96.81 187 ALA A C 1
ATOM 1419 O O . ALA A 1 187 ? 4.758 -7.897 24.527 1.00 96.81 187 ALA A O 1
ATOM 1420 N N . PHE A 1 188 ? 2.575 -7.504 24.275 1.00 96.50 188 PHE A N 1
ATOM 1421 C CA . PHE A 1 188 ? 2.537 -7.937 22.877 1.00 96.50 188 PHE A CA 1
ATOM 1422 C C . PHE A 1 188 ? 2.870 -6.798 21.916 1.00 96.50 188 PHE A C 1
ATOM 1424 O O . PHE A 1 188 ? 3.583 -7.009 20.935 1.00 96.50 188 PHE A O 1
ATOM 1431 N N . ARG A 1 189 ? 2.349 -5.592 22.175 1.00 93.56 189 ARG A N 1
ATOM 1432 C CA . ARG A 1 189 ? 2.527 -4.450 21.280 1.00 93.56 189 ARG A CA 1
ATOM 1433 C C . ARG A 1 189 ? 2.474 -3.121 22.031 1.00 93.56 189 ARG A C 1
ATOM 1435 O O . ARG A 1 189 ? 1.413 -2.664 22.459 1.00 93.56 189 ARG A O 1
ATOM 1442 N N . ILE A 1 190 ? 3.619 -2.444 22.094 1.00 93.56 190 ILE A N 1
ATOM 1443 C CA . ILE A 1 190 ? 3.786 -1.191 22.843 1.00 93.56 190 ILE A CA 1
ATOM 1444 C C . ILE A 1 190 ? 2.867 -0.051 22.377 1.00 93.56 190 ILE A C 1
ATOM 1446 O O . ILE A 1 190 ? 2.564 0.846 23.159 1.00 93.56 190 ILE A O 1
ATOM 1450 N N . SER A 1 191 ? 2.346 -0.094 21.145 1.00 93.75 191 SER A N 1
ATOM 1451 C CA . SER A 1 191 ? 1.390 0.908 20.650 1.00 93.75 191 SER A CA 1
ATOM 1452 C C . SER A 1 191 ? 0.074 0.945 21.438 1.00 93.75 191 SER A C 1
ATOM 1454 O O . SER A 1 191 ? -0.682 1.900 21.304 1.00 93.75 191 SER A O 1
ATOM 1456 N N . PHE A 1 192 ? -0.220 -0.059 22.271 1.00 96.62 192 PHE A N 1
ATOM 1457 C CA . PHE A 1 192 ? -1.351 -0.006 23.199 1.00 96.62 192 PHE A CA 1
ATOM 1458 C C . PHE A 1 192 ? -1.059 0.768 24.491 1.00 96.62 192 PHE A C 1
ATOM 1460 O O . PHE A 1 192 ? -1.985 1.019 25.257 1.00 96.62 192 PHE A O 1
ATOM 1467 N N . LEU A 1 193 ? 0.182 1.198 24.743 1.00 96.94 193 LEU A N 1
ATOM 1468 C CA . LEU A 1 193 ? 0.533 1.906 25.975 1.00 96.94 193 LEU A CA 1
ATOM 1469 C C . LEU A 1 193 ? -0.263 3.215 26.146 1.00 96.94 193 LEU A C 1
ATOM 1471 O O . LEU A 1 193 ? -0.858 3.378 27.216 1.00 96.94 193 LEU A O 1
ATOM 1475 N N . PRO A 1 194 ? -0.371 4.115 25.144 1.00 97.12 194 PRO A N 1
ATOM 1476 C CA . PRO A 1 194 ? -1.204 5.308 25.287 1.00 97.12 194 PRO A CA 1
ATOM 1477 C C . PRO A 1 194 ? -2.698 5.021 25.544 1.00 97.12 194 PRO A C 1
ATOM 1479 O O . PRO A 1 194 ? -3.209 5.549 26.535 1.00 97.12 194 PRO A O 1
ATOM 1482 N N . PRO A 1 195 ? -3.417 4.180 24.761 1.00 97.69 195 PRO A N 1
ATOM 1483 C CA . PRO A 1 195 ? -4.828 3.902 25.043 1.00 97.69 195 PRO A CA 1
ATOM 1484 C C . PRO A 1 195 ? -5.041 3.163 26.373 1.00 97.69 195 PRO A C 1
ATOM 1486 O O . PRO A 1 195 ? -5.997 3.473 27.083 1.00 97.69 195 PRO A O 1
ATOM 1489 N N . VAL A 1 196 ? -4.150 2.243 26.769 1.00 98.44 196 VAL A N 1
ATOM 1490 C CA . VAL A 1 196 ? -4.221 1.580 28.086 1.00 98.44 196 VAL A CA 1
ATOM 1491 C C . VAL A 1 196 ? -4.074 2.597 29.214 1.00 98.44 196 VAL A C 1
ATOM 1493 O O . VAL A 1 196 ? -4.862 2.580 30.159 1.00 98.44 196 VAL A O 1
ATOM 1496 N N . THR A 1 197 ? -3.118 3.520 29.098 1.00 98.38 197 THR A N 1
ATOM 1497 C CA . THR A 1 197 ? -2.914 4.585 30.089 1.00 98.38 197 THR A CA 1
ATOM 1498 C C . THR A 1 197 ? -4.149 5.478 30.176 1.00 98.38 197 THR A C 1
ATOM 1500 O O . THR A 1 197 ? -4.733 5.627 31.248 1.00 98.38 197 THR A O 1
ATOM 1503 N N . ALA A 1 198 ? -4.594 6.028 29.043 1.00 98.06 198 ALA A N 1
ATOM 1504 C CA . ALA A 1 198 ? -5.708 6.968 28.997 1.00 98.06 198 ALA A CA 1
ATOM 1505 C C . ALA A 1 198 ? -7.000 6.362 29.565 1.00 98.06 198 ALA A C 1
ATOM 1507 O O . ALA A 1 198 ? -7.653 6.973 30.409 1.00 98.06 198 ALA A O 1
ATOM 1508 N N . LEU A 1 199 ? -7.350 5.139 29.158 1.00 98.06 199 LEU A N 1
ATOM 1509 C CA . LEU A 1 199 ? -8.586 4.492 29.597 1.00 98.06 199 LEU A CA 1
ATOM 1510 C C . LEU A 1 199 ? -8.547 4.049 31.062 1.00 98.06 199 LEU A C 1
ATOM 1512 O O . LEU A 1 199 ? -9.576 4.134 31.734 1.00 98.06 199 LEU A O 1
ATOM 1516 N N . SER A 1 200 ? -7.383 3.631 31.572 1.00 98.31 200 SER A N 1
ATOM 1517 C CA . SER A 1 200 ? -7.228 3.244 32.982 1.00 98.31 200 SER A CA 1
ATOM 1518 C C . SER A 1 200 ? -7.621 4.389 33.915 1.00 98.31 200 SER A C 1
ATOM 1520 O O . SER A 1 200 ? -8.374 4.183 34.866 1.00 98.31 200 SER A O 1
ATOM 1522 N N . PHE A 1 201 ? -7.187 5.614 33.606 1.00 97.38 201 PHE A N 1
ATOM 1523 C CA . PHE A 1 201 ? -7.498 6.791 34.422 1.00 97.38 201 PHE A CA 1
ATOM 1524 C C . PHE A 1 201 ? -8.822 7.467 34.042 1.00 97.38 201 PHE A C 1
ATOM 1526 O O . PHE A 1 201 ? -9.472 8.054 34.906 1.00 97.38 201 PHE A O 1
ATOM 1533 N N . ALA A 1 202 ? -9.288 7.332 32.796 1.00 96.44 202 ALA A N 1
ATOM 1534 C CA . ALA A 1 202 ? -10.603 7.831 32.398 1.00 96.44 202 ALA A CA 1
ATOM 1535 C C . ALA A 1 202 ? -11.754 7.035 33.038 1.00 96.44 202 ALA A C 1
ATOM 1537 O O . ALA A 1 202 ? -12.775 7.623 33.388 1.00 96.44 202 ALA A O 1
ATOM 1538 N N . ALA A 1 203 ? -11.622 5.717 33.230 1.00 95.88 203 ALA A N 1
ATOM 1539 C CA . ALA A 1 203 ? -12.725 4.875 33.701 1.00 95.88 203 ALA A CA 1
ATOM 1540 C C . ALA A 1 203 ? -13.278 5.259 35.096 1.00 95.88 203 ALA A C 1
ATOM 1542 O O . ALA A 1 203 ? -14.501 5.391 35.221 1.00 95.88 203 ALA A O 1
ATOM 1543 N N . PRO A 1 204 ? -12.456 5.500 36.144 1.00 95.75 204 PRO A N 1
ATOM 1544 C CA . PRO A 1 204 ? -12.946 6.019 37.427 1.00 95.75 204 PRO A CA 1
ATOM 1545 C C . PRO A 1 204 ? -13.658 7.368 37.308 1.00 95.75 204 PRO A C 1
ATOM 1547 O O . PRO A 1 204 ? -14.696 7.562 37.941 1.00 95.75 204 PRO A O 1
ATOM 1550 N N . ILE A 1 205 ? -13.139 8.271 36.470 1.00 93.75 205 ILE A N 1
ATOM 1551 C CA . ILE A 1 205 ? -13.706 9.607 36.239 1.00 93.75 205 ILE A CA 1
ATOM 1552 C C . ILE A 1 205 ? -15.067 9.491 35.544 1.00 93.75 205 ILE A C 1
ATOM 1554 O O . ILE A 1 205 ? -16.051 10.072 35.995 1.00 93.75 205 ILE A O 1
ATOM 1558 N N . LEU A 1 206 ? -15.161 8.680 34.492 1.00 91.19 206 LEU A N 1
ATOM 1559 C CA . LEU A 1 206 ? -16.412 8.436 33.777 1.00 91.19 206 LEU A CA 1
ATOM 1560 C C . LEU A 1 206 ? -17.467 7.808 34.688 1.00 91.19 206 LEU A C 1
ATOM 1562 O O . LEU A 1 206 ? -18.619 8.236 34.671 1.00 91.19 206 LEU A O 1
ATOM 1566 N N . ARG A 1 207 ? -17.082 6.848 35.539 1.00 90.25 207 ARG A N 1
ATOM 1567 C CA . ARG A 1 207 ? -17.995 6.302 36.551 1.00 90.25 207 ARG A CA 1
ATOM 1568 C C . ARG A 1 207 ? -18.448 7.374 37.537 1.00 90.25 207 ARG A C 1
ATOM 1570 O O . ARG A 1 207 ? -19.609 7.364 37.938 1.00 90.25 207 ARG A O 1
ATOM 1577 N N . PHE A 1 208 ? -17.557 8.283 37.936 1.00 89.06 208 PHE A N 1
ATOM 1578 C CA . PHE A 1 208 ? -17.939 9.389 38.802 1.00 89.06 208 PHE A CA 1
ATOM 1579 C C . PHE A 1 208 ? -19.033 10.234 38.160 1.00 89.06 208 PHE A C 1
ATOM 1581 O O . PHE A 1 208 ? -19.963 10.544 38.876 1.00 89.06 208 PHE A O 1
ATOM 1588 N N . PHE A 1 209 ? -18.996 10.544 36.862 1.00 82.94 209 PHE A N 1
ATOM 1589 C CA . PHE A 1 209 ? -20.043 11.338 36.192 1.00 82.94 209 PHE A CA 1
ATOM 1590 C C . PHE A 1 209 ? -21.302 10.553 35.789 1.00 82.94 209 PHE A C 1
ATOM 1592 O O . PHE A 1 209 ? -22.294 11.160 35.406 1.00 82.94 209 PHE A O 1
ATOM 1599 N N . TRP A 1 210 ? -21.286 9.225 35.889 1.00 75.31 210 TRP A N 1
ATOM 1600 C CA . TRP A 1 210 ? -22.398 8.370 35.468 1.00 75.31 210 TRP A CA 1
ATOM 1601 C C . TRP A 1 210 ? -23.630 8.455 36.380 1.00 75.31 210 TRP A C 1
ATOM 1603 O O . TRP A 1 210 ? -24.754 8.289 35.918 1.00 75.31 210 TRP A O 1
ATOM 1613 N N . THR A 1 211 ? -23.445 8.632 37.688 1.00 65.38 211 THR A N 1
ATOM 1614 C CA . THR A 1 211 ? -24.555 8.576 38.648 1.00 65.38 211 THR A CA 1
ATOM 1615 C C . THR A 1 211 ? -25.187 9.961 38.839 1.00 65.38 211 THR A C 1
ATOM 1617 O O . THR A 1 211 ? -24.479 10.932 39.086 1.00 65.38 211 THR A O 1
ATOM 1620 N N . ASP A 1 212 ? -26.507 10.099 38.747 1.00 58.12 212 ASP A N 1
ATOM 1621 C CA . ASP A 1 212 ? -27.210 11.330 39.152 1.00 58.12 212 ASP A CA 1
ATOM 1622 C C . ASP A 1 212 ? -27.463 11.289 40.659 1.00 58.12 212 ASP A C 1
ATOM 1624 O O . ASP A 1 212 ? -27.957 10.269 41.133 1.00 58.12 212 ASP A O 1
ATOM 1628 N N . SER A 1 213 ? -27.108 12.343 41.419 1.00 56.19 213 SER A N 1
ATOM 1629 C CA . SER A 1 213 ? -27.630 12.524 42.794 1.00 56.19 213 SER A CA 1
ATOM 1630 C C . SER A 1 213 ? -27.105 13.737 43.587 1.00 56.19 213 SER A C 1
ATOM 1632 O O . SER A 1 213 ? -25.949 14.143 43.451 1.00 56.19 213 SER A O 1
ATOM 1634 N N . GLU A 1 214 ? -27.925 14.126 44.569 1.00 56.59 214 GLU A N 1
ATOM 1635 C CA . GLU A 1 214 ? -27.787 15.093 45.672 1.00 56.59 214 GLU A CA 1
ATOM 1636 C C . GLU A 1 214 ? -26.442 15.196 46.443 1.00 56.59 214 GLU A C 1
ATOM 1638 O O . GLU A 1 214 ? -25.568 14.323 46.442 1.00 56.59 214 GLU A O 1
ATOM 1643 N N . ARG A 1 215 ? -26.310 16.289 47.212 1.00 54.00 215 ARG A N 1
ATOM 1644 C CA . ARG A 1 215 ? -25.096 16.757 47.920 1.00 54.00 215 ARG A CA 1
ATOM 1645 C C . ARG A 1 215 ? -24.493 15.760 48.933 1.00 54.00 215 ARG A C 1
ATOM 1647 O O . ARG A 1 215 ? -23.268 15.706 49.062 1.00 54.00 215 ARG A O 1
ATOM 1654 N N . ARG A 1 216 ? -25.302 14.946 49.634 1.00 54.59 216 ARG A N 1
ATOM 1655 C CA . ARG A 1 216 ? -24.809 13.895 50.564 1.00 54.59 216 ARG A CA 1
ATOM 1656 C C . ARG A 1 216 ? -24.181 12.713 49.819 1.00 54.59 216 ARG A C 1
ATOM 1658 O O . ARG A 1 216 ? -23.117 12.232 50.203 1.00 54.59 216 ARG A O 1
ATOM 1665 N N . LEU A 1 217 ? -24.776 12.311 48.698 1.00 69.88 217 LEU A N 1
ATOM 1666 C CA . LEU A 1 217 ? -24.262 11.247 47.832 1.00 69.88 217 LEU A CA 1
ATOM 1667 C C . LEU A 1 217 ? -22.984 11.676 47.089 1.00 69.88 217 LEU A C 1
ATOM 1669 O O . LEU A 1 217 ? -22.127 10.840 46.791 1.00 69.88 217 LEU A O 1
ATOM 1673 N N . ARG A 1 218 ? -22.782 12.986 46.879 1.00 77.19 218 ARG A N 1
ATOM 1674 C CA . ARG A 1 218 ? -21.545 13.545 46.304 1.00 77.19 218 ARG A CA 1
ATOM 1675 C C . ARG A 1 218 ? -20.296 13.206 47.128 1.00 77.19 218 ARG A C 1
ATOM 1677 O O . ARG A 1 218 ? -19.296 12.803 46.542 1.00 77.19 218 ARG A O 1
ATOM 1684 N N . HIS A 1 219 ? -20.345 13.296 48.459 1.00 80.50 219 HIS A N 1
ATOM 1685 C CA . HIS A 1 219 ? -19.193 12.973 49.319 1.00 80.50 219 HIS A CA 1
ATOM 1686 C C . HIS A 1 219 ? -18.812 11.488 49.237 1.00 80.50 219 HIS A C 1
ATOM 1688 O O . HIS A 1 219 ? -17.642 11.147 49.047 1.00 80.50 219 HIS A O 1
ATOM 1694 N N . ALA A 1 220 ? -19.806 10.596 49.292 1.00 84.25 220 ALA A N 1
ATOM 1695 C CA . ALA A 1 220 ? -19.595 9.160 49.124 1.00 84.25 220 ALA A CA 1
ATOM 1696 C C . ALA A 1 220 ? -19.011 8.819 47.738 1.00 84.25 220 ALA A C 1
ATOM 1698 O O . ALA A 1 220 ? -18.136 7.958 47.627 1.00 84.25 220 ALA A O 1
ATOM 1699 N N . ARG A 1 221 ? -19.429 9.533 46.684 1.00 84.31 221 ARG A N 1
ATOM 1700 C CA . ARG A 1 221 ? -18.894 9.385 45.321 1.00 84.31 221 ARG A CA 1
ATOM 1701 C C . ARG A 1 221 ? -17.470 9.891 45.176 1.00 84.31 221 ARG A C 1
ATOM 1703 O O . ARG A 1 221 ? -16.676 9.213 44.534 1.00 84.31 221 ARG A O 1
ATOM 1710 N N . VAL A 1 222 ? -17.129 11.026 45.786 1.00 90.19 222 VAL A N 1
ATOM 1711 C CA . VAL A 1 222 ? -15.743 11.519 45.817 1.00 90.19 222 VAL A CA 1
ATOM 1712 C C . VAL A 1 222 ? -14.855 10.498 46.522 1.00 90.19 222 VAL A C 1
ATOM 1714 O O . VAL A 1 222 ? -13.841 10.091 45.963 1.00 90.19 222 VAL A O 1
ATOM 1717 N N . LYS A 1 223 ? -15.274 9.974 47.680 1.00 91.25 223 LYS A N 1
ATOM 1718 C CA . LYS A 1 223 ? -14.549 8.893 48.366 1.00 91.25 223 LYS A CA 1
ATOM 1719 C C . LYS A 1 223 ? -14.403 7.651 47.477 1.00 91.25 223 LYS A C 1
ATOM 1721 O O . LYS A 1 223 ? -13.317 7.089 47.378 1.00 91.25 223 LYS A O 1
ATOM 1726 N N . ALA A 1 224 ? -15.467 7.229 46.792 1.00 91.62 224 ALA A N 1
ATOM 1727 C CA . ALA A 1 224 ? -15.420 6.085 45.882 1.00 91.62 224 ALA A CA 1
ATOM 1728 C C . ALA A 1 224 ? -14.502 6.317 44.668 1.00 91.62 224 ALA A C 1
ATOM 1730 O O . ALA A 1 224 ? -13.810 5.379 44.260 1.00 91.62 224 ALA A O 1
ATOM 1731 N N . LEU A 1 225 ? -14.473 7.536 44.120 1.00 94.75 225 LEU A N 1
ATOM 1732 C CA . LEU A 1 225 ? -13.552 7.957 43.066 1.00 94.75 225 LEU A CA 1
ATOM 1733 C C . LEU A 1 225 ? -12.110 7.899 43.568 1.00 94.75 225 LEU A C 1
ATOM 1735 O O . LEU A 1 225 ? -11.304 7.231 42.936 1.00 94.75 225 LEU A O 1
ATOM 1739 N N . LEU A 1 226 ? -11.802 8.503 44.719 1.00 96.62 226 LEU A N 1
ATOM 1740 C CA . LEU A 1 226 ? -10.456 8.502 45.306 1.00 96.62 226 LEU A CA 1
ATOM 1741 C C . LEU A 1 226 ? -9.944 7.081 45.563 1.00 96.62 226 LEU A C 1
ATOM 1743 O O . LEU A 1 226 ? -8.823 6.756 45.185 1.00 96.62 226 LEU A O 1
ATOM 1747 N N . ILE A 1 227 ? -10.782 6.201 46.119 1.00 97.00 227 ILE A N 1
ATOM 1748 C CA . ILE A 1 227 ? -10.421 4.788 46.314 1.00 97.00 227 ILE A CA 1
ATOM 1749 C C . ILE A 1 227 ? -10.183 4.100 44.965 1.00 97.00 227 ILE A C 1
ATOM 1751 O O . ILE A 1 227 ? -9.224 3.350 44.816 1.00 97.00 227 ILE A O 1
ATOM 1755 N N . SER A 1 228 ? -11.040 4.336 43.970 1.00 97.50 228 SER A N 1
ATOM 1756 C CA . SER A 1 228 ? -10.879 3.729 42.641 1.00 97.50 228 SER A CA 1
ATOM 1757 C C . SER A 1 228 ? -9.616 4.235 41.941 1.00 97.50 228 SER A C 1
ATOM 1759 O O . SER A 1 228 ? -8.905 3.436 41.340 1.00 97.50 228 SER A O 1
ATOM 1761 N N . MET A 1 229 ? -9.299 5.526 42.086 1.00 98.00 229 MET A N 1
ATOM 1762 C CA . MET A 1 229 ? -8.061 6.147 41.617 1.00 98.00 229 MET A CA 1
ATOM 1763 C C . MET A 1 229 ? -6.838 5.548 42.312 1.00 98.00 229 MET A C 1
ATOM 1765 O O . MET A 1 229 ? -5.871 5.216 41.636 1.00 98.00 229 MET A O 1
ATOM 1769 N N . ALA A 1 230 ? -6.884 5.330 43.627 1.00 98.25 230 ALA A N 1
ATOM 1770 C CA . ALA A 1 230 ? -5.806 4.664 44.354 1.00 98.25 230 ALA A CA 1
ATOM 1771 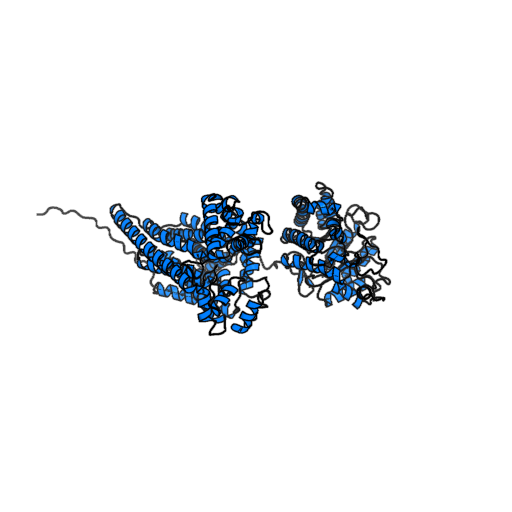C C . ALA A 1 230 ? -5.603 3.218 43.870 1.00 98.25 230 ALA A C 1
ATOM 1773 O O . ALA A 1 230 ? -4.481 2.830 43.557 1.00 98.25 230 ALA A O 1
ATOM 1774 N N . VAL A 1 231 ? -6.681 2.435 43.728 1.00 98.50 231 VAL A N 1
ATOM 1775 C CA . VAL A 1 231 ? -6.611 1.039 43.255 1.00 98.50 231 VAL A CA 1
ATOM 1776 C C . VAL A 1 231 ? -6.055 0.952 41.834 1.00 98.50 231 VAL A C 1
ATOM 1778 O O . VAL A 1 231 ? -5.169 0.130 41.583 1.00 98.50 231 VAL A O 1
ATOM 1781 N N . ILE A 1 232 ? -6.544 1.777 40.898 1.00 98.25 232 ILE A N 1
ATOM 1782 C CA . ILE A 1 232 ? -6.019 1.745 39.528 1.00 98.25 232 ILE A CA 1
ATOM 1783 C C . ILE A 1 232 ? -4.571 2.225 39.492 1.00 98.25 232 ILE A C 1
ATOM 1785 O O . ILE A 1 232 ? -3.760 1.570 38.858 1.00 98.25 232 ILE A O 1
ATOM 1789 N N . THR A 1 233 ? -4.212 3.277 40.232 1.00 98.50 233 THR A N 1
ATOM 1790 C CA . THR A 1 233 ? -2.835 3.793 40.291 1.00 98.50 233 THR A CA 1
ATOM 1791 C C . THR A 1 233 ? -1.878 2.724 40.813 1.00 98.50 233 THR A C 1
ATOM 1793 O O . THR A 1 233 ? -0.911 2.386 40.136 1.00 98.50 233 THR A O 1
ATOM 1796 N N . LEU A 1 234 ? -2.175 2.131 41.975 1.00 98.50 234 LEU A N 1
ATOM 1797 C CA . LEU A 1 234 ? -1.335 1.098 42.585 1.00 98.50 234 LEU A CA 1
ATOM 1798 C C . LEU A 1 234 ? -1.194 -0.128 41.678 1.00 98.50 234 LEU A C 1
ATOM 1800 O O . LEU A 1 234 ? -0.078 -0.575 41.431 1.00 98.50 234 LEU A O 1
ATOM 1804 N N . SER A 1 235 ? -2.301 -0.651 41.141 1.00 98.44 235 SER A N 1
ATOM 1805 C CA . SER A 1 235 ? -2.250 -1.829 40.264 1.00 98.44 235 SER A CA 1
ATOM 1806 C C . SER A 1 235 ? -1.568 -1.542 38.923 1.00 98.44 235 SER A C 1
ATOM 1808 O O . SER A 1 235 ? -0.754 -2.348 38.479 1.00 98.44 235 SER A O 1
ATOM 1810 N N . TYR A 1 236 ? -1.838 -0.391 38.302 1.00 98.38 236 TYR A N 1
ATOM 1811 C CA . TYR A 1 236 ? -1.199 0.048 37.061 1.00 98.38 236 TYR A CA 1
ATOM 1812 C C . TYR A 1 236 ? 0.317 0.138 37.242 1.00 98.38 236 TYR A C 1
ATOM 1814 O O . TYR A 1 236 ? 1.067 -0.514 36.518 1.00 98.38 236 TYR A O 1
ATOM 1822 N N . PHE A 1 237 ? 0.787 0.878 38.252 1.00 98.31 237 PHE A N 1
ATOM 1823 C CA . PHE A 1 237 ? 2.221 1.013 38.496 1.00 98.31 237 PHE A CA 1
ATOM 1824 C C . PHE A 1 237 ? 2.869 -0.300 38.928 1.00 98.31 237 PHE A C 1
ATOM 1826 O O . PHE A 1 237 ? 3.986 -0.561 38.484 1.00 98.31 237 PHE A O 1
ATOM 1833 N N . ALA A 1 238 ? 2.187 -1.147 39.706 1.00 98.44 238 ALA A N 1
ATOM 1834 C CA . ALA A 1 238 ? 2.693 -2.471 40.060 1.00 98.44 238 ALA A CA 1
ATOM 1835 C C . ALA A 1 238 ? 2.950 -3.313 38.802 1.00 98.44 238 ALA A C 1
ATOM 1837 O O . ALA A 1 238 ? 4.092 -3.674 38.534 1.00 98.44 238 ALA A O 1
ATOM 1838 N N . PHE A 1 239 ? 1.931 -3.539 37.968 1.00 98.56 239 PHE A N 1
ATOM 1839 C CA . PHE A 1 239 ? 2.068 -4.372 36.770 1.00 98.56 239 PHE A CA 1
ATOM 1840 C C . PHE A 1 239 ? 3.036 -3.787 35.737 1.00 98.56 239 PHE A C 1
ATOM 1842 O O . PHE A 1 239 ? 3.870 -4.513 35.193 1.00 98.56 239 PHE A O 1
ATOM 1849 N N . HIS A 1 240 ? 2.977 -2.477 35.488 1.00 98.12 240 HIS A N 1
ATOM 1850 C CA . HIS A 1 240 ? 3.880 -1.828 34.540 1.00 98.12 240 HIS A CA 1
ATOM 1851 C C . HIS A 1 240 ? 5.335 -1.839 35.031 1.00 98.12 240 HIS A C 1
ATOM 1853 O O . HIS A 1 240 ? 6.247 -2.018 34.225 1.00 98.12 240 HIS A O 1
ATOM 1859 N N . THR A 1 241 ? 5.581 -1.679 36.334 1.00 98.19 241 THR A N 1
ATOM 1860 C CA . THR A 1 241 ? 6.937 -1.775 36.903 1.00 98.19 241 THR A CA 1
ATOM 1861 C C . THR A 1 241 ? 7.437 -3.213 36.872 1.00 98.19 241 THR A C 1
ATOM 1863 O O . THR A 1 241 ? 8.556 -3.445 36.421 1.00 98.19 241 THR A O 1
ATOM 1866 N N . SER A 1 242 ? 6.603 -4.189 37.239 1.00 97.94 242 SER A N 1
ATOM 1867 C CA . SER A 1 242 ? 6.937 -5.613 37.136 1.00 97.94 242 SER A CA 1
ATOM 1868 C C . SER A 1 242 ? 7.301 -6.016 35.707 1.00 97.94 242 SER A C 1
ATOM 1870 O O . SER A 1 242 ? 8.296 -6.708 35.513 1.00 97.94 242 SER A O 1
ATOM 1872 N N . TYR A 1 243 ? 6.565 -5.542 34.697 1.00 97.50 243 TYR A N 1
ATOM 1873 C CA . TYR A 1 243 ? 6.895 -5.812 33.296 1.00 97.50 243 TYR A CA 1
ATOM 1874 C C . TYR A 1 243 ? 8.239 -5.199 32.877 1.00 97.50 243 TYR A C 1
ATOM 1876 O O . TYR A 1 243 ? 9.036 -5.867 32.219 1.00 97.50 243 TYR A O 1
ATOM 1884 N N . LYS A 1 244 ? 8.539 -3.958 33.286 1.00 97.00 244 LYS A N 1
ATOM 1885 C CA . LYS A 1 244 ? 9.846 -3.337 33.008 1.00 97.00 244 LYS A CA 1
ATOM 1886 C C . LYS A 1 244 ? 10.991 -4.091 33.679 1.00 97.00 244 LYS A C 1
ATOM 1888 O O . LYS A 1 244 ? 12.016 -4.316 33.044 1.00 97.00 244 LYS A O 1
ATOM 1893 N N . LEU A 1 245 ? 10.817 -4.494 34.940 1.00 97.81 245 LEU A N 1
ATOM 1894 C CA . LEU A 1 245 ? 11.803 -5.288 35.681 1.00 97.81 245 LEU A CA 1
ATOM 1895 C C . LEU A 1 245 ? 12.037 -6.644 35.009 1.00 97.81 245 LEU A C 1
ATOM 1897 O O . LEU A 1 245 ? 13.183 -7.050 34.837 1.00 97.81 245 LEU A O 1
ATOM 1901 N N . LEU A 1 246 ? 10.965 -7.316 34.577 1.00 95.56 246 LEU A N 1
ATOM 1902 C CA . LEU A 1 246 ? 11.057 -8.575 33.842 1.00 95.56 246 LEU A CA 1
ATOM 1903 C C . LEU A 1 246 ? 11.790 -8.390 32.511 1.00 95.56 246 LEU A C 1
ATOM 1905 O O . LEU A 1 246 ? 12.680 -9.171 32.199 1.00 95.56 246 LEU A O 1
ATOM 1909 N N . THR A 1 247 ? 11.462 -7.339 31.761 1.00 94.56 247 THR A N 1
ATOM 1910 C CA . THR A 1 247 ? 12.138 -7.004 30.499 1.00 94.56 247 THR A CA 1
ATOM 1911 C C . THR A 1 247 ? 13.630 -6.770 30.722 1.00 94.56 247 THR A C 1
ATOM 1913 O O . THR A 1 247 ? 14.441 -7.337 29.995 1.00 94.56 247 THR A O 1
ATOM 1916 N N . GLY A 1 248 ? 13.997 -6.027 31.773 1.00 94.12 248 GLY A N 1
ATOM 1917 C CA . GLY A 1 248 ? 15.391 -5.823 32.166 1.00 94.12 248 GLY A CA 1
ATOM 1918 C C . GLY A 1 248 ? 16.112 -7.125 32.506 1.00 94.12 248 GLY A C 1
ATOM 1919 O O . GLY A 1 248 ? 17.196 -7.388 31.991 1.00 94.12 248 GLY A O 1
ATOM 1920 N N . LYS A 1 249 ? 15.467 -7.995 33.292 1.00 94.31 249 LYS A N 1
ATOM 1921 C CA . LYS A 1 249 ? 16.010 -9.311 33.652 1.00 94.31 249 LYS A CA 1
ATOM 1922 C C . LYS A 1 249 ? 16.218 -10.212 32.433 1.00 94.31 249 LYS A C 1
ATOM 1924 O O . LYS A 1 249 ? 17.255 -10.853 32.334 1.00 94.31 249 LYS A O 1
ATOM 1929 N N . VAL A 1 250 ? 15.243 -10.272 31.526 1.00 91.50 250 VAL A N 1
ATOM 1930 C CA . VAL A 1 250 ? 15.301 -11.123 30.324 1.00 91.50 250 VAL A CA 1
ATOM 1931 C C . VAL A 1 250 ? 16.318 -10.590 29.310 1.00 91.50 250 VAL A C 1
ATOM 1933 O O . VAL A 1 250 ? 16.959 -11.379 28.627 1.00 91.50 250 VAL A O 1
ATOM 1936 N N . SER A 1 251 ? 16.500 -9.271 29.237 1.00 90.12 251 SER A N 1
ATOM 1937 C CA . SER A 1 251 ? 17.391 -8.634 28.255 1.00 90.12 251 SER A CA 1
ATOM 1938 C C . SER A 1 251 ? 18.809 -8.383 28.775 1.00 90.12 251 SER A C 1
ATOM 1940 O O . SER A 1 251 ? 19.653 -7.933 28.009 1.00 90.12 251 SER A O 1
ATOM 1942 N N . GLY A 1 252 ? 19.074 -8.614 30.067 1.00 91.00 252 GLY A N 1
ATOM 1943 C CA . GLY A 1 252 ? 20.353 -8.264 30.697 1.00 91.00 252 GLY A CA 1
ATOM 1944 C C . GLY A 1 252 ? 20.630 -6.754 30.722 1.00 91.00 252 GLY A C 1
ATOM 1945 O O . GLY A 1 252 ? 21.782 -6.341 30.651 1.00 91.00 252 GLY A O 1
ATOM 1946 N N . ALA A 1 253 ? 19.584 -5.926 30.787 1.00 90.81 253 ALA A N 1
ATOM 1947 C CA . ALA A 1 253 ? 19.661 -4.472 30.639 1.00 90.81 253 ALA A CA 1
ATOM 1948 C C . ALA A 1 253 ? 18.784 -3.749 31.685 1.00 90.81 253 ALA A C 1
ATOM 1950 O O . ALA A 1 253 ? 18.001 -4.392 32.391 1.00 90.81 253 ALA A O 1
ATOM 1951 N N . PRO A 1 254 ? 18.871 -2.410 31.820 1.00 93.88 254 PRO A N 1
ATOM 1952 C CA . PRO A 1 254 ? 18.033 -1.675 32.763 1.00 93.88 254 PRO A CA 1
ATOM 1953 C C . PRO A 1 254 ? 16.522 -1.880 32.521 1.00 93.88 254 PRO A C 1
ATOM 1955 O O . PRO A 1 254 ? 16.107 -2.153 31.389 1.00 93.88 254 PRO A O 1
ATOM 1958 N N . PRO A 1 255 ? 15.668 -1.726 33.552 1.00 95.56 255 PRO A N 1
ATOM 1959 C CA . PRO A 1 255 ? 14.223 -1.888 33.406 1.00 95.56 255 PRO A CA 1
ATOM 1960 C C . PRO A 1 255 ? 13.608 -0.901 32.400 1.00 95.56 255 PRO A C 1
ATOM 1962 O O . PRO A 1 255 ? 13.618 0.311 32.613 1.00 95.56 255 PRO A O 1
ATOM 1965 N N . ALA A 1 256 ? 13.005 -1.417 31.328 1.00 94.06 256 ALA A N 1
ATOM 1966 C CA . ALA A 1 256 ? 12.373 -0.622 30.273 1.00 94.06 256 ALA A CA 1
ATOM 1967 C C . ALA A 1 256 ? 11.196 -1.381 29.635 1.00 94.06 256 ALA A C 1
ATOM 1969 O O . ALA A 1 256 ? 11.043 -2.578 29.851 1.00 94.06 256 ALA A O 1
ATOM 1970 N N . TYR A 1 257 ? 10.342 -0.698 28.862 1.00 93.62 257 TYR A N 1
ATOM 1971 C CA . TYR A 1 257 ? 9.345 -1.400 28.032 1.00 93.62 257 TYR A CA 1
ATOM 1972 C C . TYR A 1 257 ? 9.989 -2.027 26.788 1.00 93.62 257 TYR A C 1
ATOM 1974 O O . TYR A 1 257 ? 9.582 -3.105 26.366 1.00 93.62 257 TYR A O 1
ATOM 1982 N N . GLN A 1 258 ? 10.952 -1.303 26.214 1.00 93.00 258 GLN A N 1
ATOM 1983 C CA . GLN A 1 258 ? 11.822 -1.657 25.094 1.00 93.00 258 GLN A CA 1
ATOM 1984 C C . GLN A 1 258 ? 13.011 -0.676 25.090 1.00 93.00 258 GLN A C 1
ATOM 1986 O O . GLN A 1 258 ? 12.987 0.313 25.829 1.00 93.00 258 GLN A O 1
ATOM 1991 N N . TYR A 1 259 ? 14.013 -0.907 24.245 1.00 93.19 259 TYR A N 1
ATOM 1992 C CA . TYR A 1 259 ? 15.303 -0.204 24.280 1.00 93.19 259 TYR A CA 1
ATOM 1993 C C . TYR A 1 259 ? 15.550 0.771 23.117 1.00 93.19 259 TYR A C 1
ATOM 1995 O O . TYR A 1 259 ? 16.571 1.447 23.113 1.00 93.19 259 TYR A O 1
ATOM 2003 N N . ALA A 1 260 ? 14.622 0.890 22.160 1.00 93.12 260 ALA A N 1
ATOM 2004 C CA . ALA A 1 260 ? 14.719 1.808 21.016 1.00 93.12 260 ALA A CA 1
ATOM 2005 C C . ALA A 1 260 ? 13.501 2.752 20.870 1.00 93.12 260 ALA A C 1
ATOM 2007 O O . ALA A 1 260 ? 13.161 3.181 19.760 1.00 93.12 260 ALA A O 1
ATOM 2008 N N . ASP A 1 261 ? 12.806 3.054 21.974 1.00 92.25 261 ASP A N 1
ATOM 2009 C CA . ASP A 1 261 ? 11.645 3.956 22.008 1.00 92.25 261 ASP A CA 1
ATOM 2010 C C . ASP A 1 261 ? 12.008 5.413 21.675 1.00 92.25 261 ASP A C 1
ATOM 2012 O O . ASP A 1 261 ? 11.339 6.038 20.854 1.00 92.25 261 ASP A O 1
ATOM 2016 N N . GLY A 1 262 ? 13.095 5.932 22.244 1.00 94.69 262 GLY A N 1
ATOM 2017 C CA . GLY A 1 262 ? 13.638 7.261 21.974 1.00 94.69 262 GLY A CA 1
ATOM 2018 C C . GLY A 1 262 ? 14.060 7.439 20.522 1.00 94.69 262 GLY A C 1
ATOM 2019 O O . GLY A 1 262 ? 13.674 8.416 19.885 1.00 94.69 262 GLY A O 1
ATOM 2020 N N . LEU A 1 263 ? 14.778 6.458 19.969 1.00 94.62 263 LEU A N 1
ATOM 2021 C CA . LEU A 1 263 ? 15.178 6.463 18.558 1.00 94.62 263 LEU A CA 1
ATOM 2022 C C . LEU A 1 263 ? 13.954 6.454 17.628 1.00 94.62 263 LEU A C 1
ATOM 2024 O O . LEU A 1 263 ? 13.954 7.126 16.596 1.00 94.62 263 LEU A O 1
ATOM 2028 N N . SER A 1 264 ? 12.901 5.710 17.982 1.00 92.94 264 SER A N 1
ATOM 2029 C CA . SER A 1 264 ? 11.660 5.652 17.192 1.00 92.94 264 SER A CA 1
ATOM 2030 C C . SER A 1 264 ? 10.913 6.983 17.229 1.00 92.94 264 SER A C 1
ATOM 2032 O O . SER A 1 264 ? 10.434 7.461 16.199 1.00 92.94 264 SER A O 1
ATOM 2034 N N . LEU A 1 265 ? 10.849 7.598 18.411 1.00 93.88 265 LEU A N 1
ATOM 2035 C CA . LEU A 1 265 ? 10.187 8.877 18.623 1.00 93.88 265 LEU A CA 1
ATOM 2036 C C . LEU A 1 265 ? 10.897 10.006 17.875 1.00 93.88 265 LEU A C 1
ATOM 2038 O O . LEU A 1 265 ? 10.262 10.726 17.109 1.00 93.88 265 LEU A O 1
ATOM 2042 N N . LEU A 1 266 ? 12.223 10.098 18.017 1.00 94.62 266 LEU A N 1
ATOM 2043 C CA . LEU A 1 266 ? 13.031 11.088 17.309 1.00 94.62 266 LEU A CA 1
ATOM 2044 C C . LEU A 1 266 ? 12.906 10.934 15.791 1.00 94.62 266 LEU A C 1
ATOM 2046 O O . LEU A 1 266 ? 12.705 11.920 15.094 1.00 94.62 266 LEU A O 1
ATOM 2050 N N . SER A 1 267 ? 12.95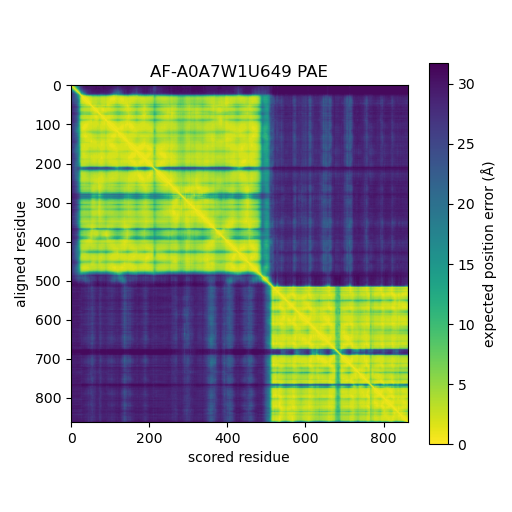4 9.704 15.273 1.00 93.81 267 SER A N 1
ATOM 2051 C CA . SER A 1 267 ? 12.771 9.467 13.834 1.00 93.81 267 SER A CA 1
ATOM 2052 C C . SER A 1 267 ? 11.387 9.913 13.352 1.00 93.81 267 SER A C 1
ATOM 2054 O O . SER A 1 267 ? 11.251 10.478 12.267 1.00 93.81 267 SER A O 1
ATOM 2056 N N . SER A 1 268 ? 10.354 9.694 14.172 1.00 92.62 268 SER A N 1
ATOM 2057 C CA . SER A 1 268 ? 8.977 10.086 13.854 1.00 92.62 268 SER A CA 1
ATOM 2058 C C . SER A 1 268 ? 8.797 11.600 13.819 1.00 92.62 268 SER A C 1
ATOM 2060 O O . SER A 1 268 ? 7.977 12.073 13.039 1.00 92.62 268 SER A O 1
ATOM 2062 N N . TRP A 1 269 ? 9.561 12.350 14.619 1.00 94.81 269 TRP A N 1
ATOM 2063 C CA . TRP A 1 269 ? 9.490 13.815 14.734 1.00 94.81 269 TRP A CA 1
ATOM 2064 C C . TRP A 1 269 ? 10.665 14.543 14.071 1.00 94.81 269 TRP A C 1
ATOM 2066 O O . TRP A 1 269 ? 10.782 15.761 14.168 1.00 94.81 269 TRP A O 1
ATOM 2076 N N . CYS A 1 270 ? 11.507 13.809 13.342 1.00 92.00 270 CYS A N 1
ATOM 2077 C CA . CYS A 1 270 ? 12.697 14.320 12.669 1.00 92.00 270 CYS A CA 1
ATOM 2078 C C . CYS A 1 270 ? 12.452 15.559 11.776 1.00 92.00 270 CYS A C 1
ATOM 2080 O O . CYS A 1 270 ? 13.324 16.429 11.747 1.00 92.00 270 CYS A O 1
ATOM 2082 N N . PRO A 1 271 ? 11.290 15.732 11.106 1.00 92.44 271 PRO A N 1
ATOM 2083 C CA . PRO A 1 271 ? 11.030 16.949 10.336 1.00 92.44 271 PRO A CA 1
ATOM 2084 C C . PRO A 1 271 ? 11.058 18.247 11.150 1.00 92.44 271 PRO A C 1
ATOM 2086 O O . PRO A 1 271 ? 11.389 19.298 10.611 1.00 92.44 271 PRO A O 1
ATOM 2089 N N . ILE A 1 272 ? 10.782 18.170 12.451 1.00 93.94 272 ILE A N 1
ATOM 2090 C CA . ILE A 1 272 ? 10.725 19.323 13.360 1.00 93.94 272 ILE A CA 1
ATOM 2091 C C . ILE A 1 272 ? 12.102 19.607 13.985 1.00 93.94 272 ILE A C 1
ATOM 2093 O O . ILE A 1 272 ? 12.344 20.703 14.476 1.00 93.94 272 ILE A O 1
ATOM 2097 N N . LEU A 1 273 ? 13.023 18.636 13.951 1.00 91.62 273 LEU A N 1
ATOM 2098 C CA . LEU A 1 273 ? 14.361 18.730 14.547 1.00 91.62 273 LEU A CA 1
ATOM 2099 C C . LEU A 1 273 ? 15.111 19.990 14.081 1.00 91.62 273 LEU A C 1
ATOM 2101 O O . LEU A 1 273 ? 15.219 20.248 12.888 1.00 91.62 273 LEU A O 1
ATOM 2105 N N . GLN A 1 274 ? 15.683 20.763 14.993 1.00 89.69 274 GLN A N 1
ATOM 2106 C CA . GLN A 1 274 ? 16.552 21.890 14.652 1.00 89.69 274 GLN A CA 1
ATOM 2107 C C . GLN A 1 274 ? 18.002 21.589 15.017 1.00 89.69 274 GLN A C 1
ATOM 2109 O O . GLN A 1 274 ? 18.288 20.713 15.830 1.00 89.69 274 GLN A O 1
ATOM 2114 N N . LEU A 1 275 ? 18.940 22.319 14.411 1.00 84.56 275 LEU A N 1
ATOM 2115 C CA . LEU A 1 275 ? 20.363 22.150 14.711 1.00 84.56 275 LEU A CA 1
ATOM 2116 C C . LEU A 1 275 ? 20.678 22.465 16.185 1.00 84.56 275 LEU A C 1
ATOM 2118 O O . LEU A 1 275 ? 21.493 21.797 16.815 1.00 84.56 275 LEU A O 1
ATOM 2122 N N . THR A 1 276 ? 19.952 23.421 16.765 1.00 85.62 276 THR A N 1
ATOM 2123 C CA . THR A 1 276 ? 19.997 23.780 18.191 1.00 85.62 276 THR A CA 1
ATOM 2124 C C . THR A 1 276 ? 19.560 22.652 19.128 1.00 85.62 276 THR A C 1
ATOM 2126 O O . THR A 1 276 ? 19.894 22.694 20.311 1.00 85.62 276 THR A O 1
ATOM 2129 N N . ASP A 1 277 ? 18.873 21.623 18.622 1.00 87.62 277 ASP A N 1
ATOM 2130 C CA . ASP A 1 277 ? 18.503 20.434 19.392 1.00 87.62 277 ASP A CA 1
ATOM 2131 C C . ASP A 1 277 ? 19.656 19.395 19.448 1.00 87.62 277 ASP A C 1
ATOM 2133 O O . ASP A 1 277 ? 19.586 18.434 20.215 1.00 87.62 277 ASP A O 1
ATOM 2137 N N . LEU A 1 278 ? 20.740 19.579 18.672 1.00 84.75 278 LEU A N 1
ATOM 2138 C CA . LEU A 1 278 ? 21.883 18.654 18.550 1.00 84.75 278 LEU A CA 1
ATOM 2139 C C . LEU A 1 278 ? 23.253 19.087 19.139 1.00 84.75 278 LEU A C 1
ATOM 2141 O O . LEU A 1 278 ? 24.192 18.295 19.010 1.00 84.75 278 LEU A O 1
ATOM 2145 N N . PRO A 1 279 ? 23.450 20.239 19.815 1.00 63.84 279 PRO A N 1
ATOM 2146 C CA . PRO A 1 279 ? 24.775 20.852 19.996 1.00 63.84 279 PRO A CA 1
ATOM 2147 C C . PRO A 1 279 ? 25.771 20.026 20.824 1.00 63.84 279 PRO A C 1
ATOM 2149 O O . PRO A 1 279 ? 26.973 20.236 20.726 1.00 63.84 279 PRO A O 1
ATOM 2152 N N . ALA A 1 280 ? 25.295 19.066 21.622 1.00 70.62 280 ALA A N 1
ATOM 2153 C CA . ALA A 1 280 ? 26.127 18.198 22.461 1.00 70.62 280 ALA A CA 1
ATOM 2154 C C . ALA A 1 280 ? 26.174 16.734 21.981 1.00 70.62 280 ALA A C 1
ATOM 2156 O O . ALA A 1 280 ? 26.628 15.859 22.718 1.00 70.62 280 ALA A O 1
ATOM 2157 N N . THR A 1 281 ? 25.646 16.446 20.787 1.00 76.31 281 THR A N 1
ATOM 2158 C CA . THR A 1 281 ? 25.406 15.066 20.336 1.00 76.31 281 THR A CA 1
ATOM 2159 C C . THR A 1 281 ? 26.540 14.467 19.510 1.00 76.31 281 THR A C 1
ATOM 2161 O O . THR A 1 281 ? 26.550 13.260 19.308 1.00 76.31 281 THR A O 1
ATOM 2164 N N . GLY A 1 282 ? 27.465 15.285 18.992 1.00 73.81 282 GLY A N 1
ATOM 2165 C CA . GLY A 1 282 ? 28.486 14.835 18.034 1.00 73.81 282 GLY A CA 1
ATOM 2166 C C . GLY A 1 282 ? 27.920 14.405 16.671 1.00 73.81 282 GLY A C 1
ATOM 2167 O O . GLY A 1 282 ? 28.662 13.919 15.820 1.00 73.81 282 GLY A O 1
ATOM 2168 N N . VAL A 1 283 ? 26.613 14.578 16.449 1.00 80.62 283 VAL A N 1
ATOM 2169 C CA . VAL A 1 283 ? 25.941 14.298 15.179 1.00 80.62 283 VAL A CA 1
ATOM 2170 C C . VAL A 1 283 ? 26.153 15.481 14.243 1.00 80.62 283 VAL A C 1
ATOM 2172 O O . VAL A 1 283 ? 25.774 16.601 14.567 1.00 80.62 283 VAL A O 1
ATOM 2175 N N . SER A 1 284 ? 26.759 15.229 13.085 1.00 70.62 284 SER A N 1
ATOM 2176 C CA . SER A 1 284 ? 27.052 16.276 12.103 1.00 70.62 284 SER A CA 1
ATOM 2177 C C . SER A 1 284 ? 25.806 16.731 11.332 1.00 70.62 284 SER A C 1
ATOM 2179 O O . SER A 1 284 ? 24.912 15.939 11.030 1.00 70.62 284 SER A O 1
ATOM 2181 N N . ASP A 1 285 ? 25.818 17.999 10.931 1.00 69.94 285 ASP A N 1
ATOM 2182 C CA . ASP A 1 285 ? 24.773 18.720 10.198 1.00 69.94 285 ASP A CA 1
ATOM 2183 C C . ASP A 1 285 ? 24.429 18.096 8.832 1.00 69.94 285 ASP A C 1
ATOM 2185 O O . ASP A 1 285 ? 23.377 18.374 8.264 1.00 69.94 285 ASP A O 1
ATOM 2189 N N . HIS A 1 286 ? 25.253 17.179 8.314 1.00 69.62 286 HIS A N 1
ATOM 2190 C CA . HIS A 1 286 ? 24.973 16.456 7.067 1.00 69.62 286 HIS A CA 1
ATOM 2191 C C . HIS A 1 286 ? 23.660 15.653 7.096 1.00 69.62 286 HIS A C 1
ATOM 2193 O O . HIS A 1 286 ? 23.144 15.304 6.040 1.00 69.62 286 HIS A O 1
ATOM 2199 N N . ILE A 1 287 ? 23.083 15.360 8.267 1.00 71.50 287 ILE A N 1
ATOM 2200 C CA . ILE A 1 287 ? 21.751 14.734 8.368 1.00 71.50 287 ILE A CA 1
ATOM 2201 C C . ILE A 1 287 ? 20.614 15.653 7.877 1.00 71.50 287 ILE A C 1
ATOM 2203 O O . ILE A 1 287 ? 19.506 15.172 7.626 1.00 71.50 287 ILE A O 1
ATOM 2207 N N . PHE A 1 288 ? 20.857 16.968 7.795 1.00 70.50 288 PHE A N 1
ATOM 2208 C CA . PHE A 1 288 ? 19.881 17.962 7.347 1.00 70.50 288 PHE A CA 1
ATOM 2209 C C . PHE A 1 288 ? 19.774 17.957 5.817 1.00 70.50 288 PHE A C 1
ATOM 2211 O O . PHE A 1 288 ? 18.655 17.936 5.302 1.00 70.50 288 PHE A O 1
ATOM 2218 N N . ASP A 1 289 ? 20.917 17.840 5.131 1.00 68.00 289 ASP A N 1
ATOM 2219 C CA . ASP A 1 289 ? 21.042 17.940 3.666 1.00 68.00 289 ASP A CA 1
ATOM 2220 C C . ASP A 1 289 ? 21.503 16.633 2.982 1.00 68.00 289 ASP A C 1
ATOM 2222 O O . ASP A 1 289 ? 21.809 16.609 1.790 1.00 68.00 289 ASP A O 1
ATOM 2226 N N . GLY A 1 290 ? 21.586 15.531 3.731 1.00 69.19 290 GLY A N 1
ATOM 2227 C CA . GLY A 1 290 ? 22.090 14.240 3.257 1.00 69.19 290 GLY A CA 1
ATOM 2228 C C . GLY A 1 290 ? 21.090 13.433 2.422 1.00 69.19 290 GLY A C 1
ATOM 2229 O O . GLY A 1 290 ? 20.029 13.909 2.031 1.00 69.19 290 GLY A O 1
ATOM 2230 N N . THR A 1 291 ? 21.405 12.154 2.187 1.00 76.06 291 THR A N 1
ATOM 2231 C CA . THR A 1 291 ? 20.614 11.225 1.348 1.00 76.06 291 THR A CA 1
ATOM 2232 C C . THR A 1 291 ? 19.137 11.123 1.749 1.00 76.06 291 THR A C 1
ATOM 2234 O O . THR A 1 291 ? 18.273 10.902 0.901 1.00 76.06 291 THR A O 1
ATOM 2237 N N . TYR A 1 292 ? 18.836 11.291 3.038 1.00 82.25 292 TYR A N 1
ATOM 2238 C CA . TYR A 1 292 ? 17.476 11.301 3.569 1.00 82.25 292 TYR A CA 1
ATOM 2239 C C . TYR A 1 292 ? 17.223 12.639 4.264 1.00 82.25 292 TYR A C 1
ATOM 2241 O O . TYR A 1 292 ? 17.315 12.685 5.484 1.00 82.25 292 TYR A O 1
ATOM 2249 N N . PRO A 1 293 ? 16.895 13.733 3.554 1.00 82.38 293 PRO A N 1
ATOM 2250 C CA . PRO A 1 293 ? 16.639 15.017 4.209 1.00 82.38 293 PRO A CA 1
ATOM 2251 C C . PRO A 1 293 ? 15.454 14.903 5.173 1.00 82.38 293 PRO A C 1
ATOM 2253 O O . PRO A 1 293 ? 14.606 14.022 5.004 1.00 82.38 293 PRO A O 1
ATOM 2256 N N . ARG A 1 294 ? 15.361 15.794 6.168 1.00 85.19 294 ARG A N 1
ATOM 2257 C CA . ARG A 1 294 ? 14.338 15.783 7.239 1.00 85.19 294 ARG A CA 1
ATOM 2258 C C . ARG A 1 294 ? 12.942 16.202 6.756 1.00 85.19 294 ARG A C 1
ATOM 2260 O O . ARG A 1 294 ? 12.264 17.029 7.351 1.00 85.19 294 ARG A O 1
ATOM 2267 N N . THR A 1 295 ? 12.494 15.645 5.645 1.00 86.62 295 THR A N 1
ATOM 2268 C CA . THR A 1 295 ? 11.163 15.882 5.103 1.00 86.62 295 THR A CA 1
ATOM 2269 C C . THR A 1 295 ? 10.159 14.924 5.730 1.00 86.62 295 THR A C 1
ATOM 2271 O O . THR A 1 295 ? 10.500 13.857 6.250 1.00 86.62 295 THR A O 1
ATOM 2274 N N . PHE A 1 296 ? 8.883 15.286 5.632 1.00 87.50 296 PHE A N 1
ATOM 2275 C CA . PHE A 1 296 ? 7.771 14.456 6.082 1.00 87.50 296 PHE A CA 1
ATOM 2276 C C . PHE A 1 296 ? 7.806 13.015 5.532 1.00 87.50 296 PHE A C 1
ATOM 2278 O O . PHE A 1 296 ? 7.509 12.070 6.266 1.00 87.50 296 PHE A O 1
ATOM 2285 N N . GLU A 1 297 ? 8.204 12.853 4.265 1.00 84.31 297 GLU A N 1
ATOM 2286 C CA . GLU A 1 297 ? 8.236 11.570 3.547 1.00 84.31 297 GLU A CA 1
ATOM 2287 C C . GLU A 1 297 ? 9.454 10.702 3.918 1.00 84.31 297 GLU A C 1
ATOM 2289 O O . GLU A 1 297 ? 9.410 9.478 3.812 1.00 84.31 297 GLU A O 1
ATOM 2294 N N . ASN A 1 298 ? 10.535 11.308 4.417 1.00 86.44 298 ASN A N 1
ATOM 2295 C CA . ASN A 1 298 ? 11.797 10.614 4.688 1.00 86.44 298 ASN A CA 1
ATOM 2296 C C . ASN A 1 298 ? 11.949 10.107 6.126 1.00 86.44 298 ASN A C 1
ATOM 2298 O O . ASN A 1 298 ? 12.981 9.525 6.459 1.00 86.44 298 ASN A O 1
ATOM 2302 N N . ARG A 1 299 ? 10.928 10.242 6.980 1.00 91.44 299 ARG A N 1
ATOM 2303 C CA . ARG A 1 299 ? 10.941 9.744 8.373 1.00 91.44 299 ARG A CA 1
ATOM 2304 C C . ARG A 1 299 ? 11.295 8.258 8.490 1.00 91.44 299 ARG A C 1
ATOM 2306 O O . ARG A 1 299 ? 11.978 7.844 9.425 1.00 91.44 299 ARG A O 1
ATOM 2313 N N . ARG A 1 300 ? 10.882 7.446 7.513 1.00 88.75 300 ARG A N 1
ATOM 2314 C CA . ARG A 1 300 ? 11.267 6.030 7.425 1.00 88.75 300 ARG A CA 1
ATOM 2315 C C . ARG A 1 300 ? 12.753 5.853 7.095 1.00 88.75 300 ARG A C 1
ATOM 2317 O O . ARG A 1 300 ? 13.401 4.999 7.693 1.00 88.75 300 ARG A O 1
ATOM 2324 N N . GLY A 1 301 ? 13.278 6.667 6.178 1.00 88.00 301 GLY A N 1
ATOM 2325 C CA . GLY A 1 301 ? 14.702 6.709 5.835 1.00 88.00 301 GLY A CA 1
ATOM 2326 C C . GLY A 1 301 ? 15.560 7.075 7.041 1.00 88.00 301 GLY A C 1
ATOM 2327 O O . GLY A 1 301 ? 16.499 6.366 7.378 1.00 88.00 301 GLY A O 1
ATOM 2328 N N . GLN A 1 302 ? 15.131 8.101 7.774 1.00 90.88 302 GLN A N 1
ATOM 2329 C CA . GLN A 1 302 ? 15.739 8.552 9.025 1.00 90.88 302 GLN A CA 1
ATOM 2330 C C . GLN A 1 302 ? 15.809 7.447 10.096 1.00 90.88 302 GLN A C 1
ATOM 2332 O O . GLN A 1 302 ? 16.772 7.379 10.860 1.00 90.88 302 GLN A O 1
ATOM 2337 N N . ARG A 1 303 ? 14.806 6.558 10.129 1.00 91.31 303 ARG A N 1
ATOM 2338 C CA . ARG A 1 303 ? 14.720 5.448 11.084 1.00 91.31 303 ARG A CA 1
ATOM 2339 C C . ARG A 1 303 ? 15.581 4.237 10.713 1.00 91.31 303 ARG A C 1
ATOM 2341 O O . ARG A 1 303 ? 16.161 3.635 11.612 1.00 91.31 303 ARG A O 1
ATOM 2348 N N . TRP A 1 304 ? 15.578 3.829 9.441 1.00 87.31 304 TRP A N 1
ATOM 2349 C CA . TRP A 1 304 ? 16.045 2.494 9.031 1.00 87.31 304 TRP A CA 1
ATOM 2350 C C . TRP A 1 304 ? 17.175 2.478 8.001 1.00 87.31 304 TRP A C 1
ATOM 2352 O O . TRP A 1 304 ? 17.748 1.415 7.777 1.00 87.31 304 TRP A O 1
ATOM 2362 N N . MET A 1 305 ? 17.479 3.599 7.346 1.00 85.25 305 MET A N 1
ATOM 2363 C CA . MET A 1 305 ? 18.448 3.627 6.249 1.00 85.25 305 MET A CA 1
ATOM 2364 C C . MET A 1 305 ? 19.803 4.181 6.695 1.00 85.25 305 MET A C 1
ATOM 2366 O O . MET A 1 305 ? 19.890 5.026 7.587 1.00 85.25 305 MET A O 1
ATOM 2370 N N . VAL A 1 306 ? 20.859 3.726 6.017 1.00 82.25 306 VAL A N 1
ATOM 2371 C CA . VAL A 1 306 ? 22.222 4.263 6.153 1.00 82.25 306 VAL A CA 1
ATOM 2372 C C . VAL A 1 306 ? 22.229 5.733 5.724 1.00 82.25 306 VAL A C 1
ATOM 2374 O O . VAL A 1 306 ? 21.778 6.055 4.630 1.00 82.25 306 VAL A O 1
ATOM 2377 N N . GLY A 1 307 ? 22.725 6.624 6.575 1.00 81.69 307 GLY A N 1
ATOM 2378 C CA . GLY A 1 307 ? 22.673 8.078 6.425 1.00 81.69 307 GLY A CA 1
ATOM 2379 C C . GLY A 1 307 ? 21.489 8.746 7.136 1.00 81.69 307 GLY A C 1
ATOM 2380 O O . GLY A 1 307 ? 21.313 9.953 6.997 1.00 81.69 307 GLY A O 1
ATOM 2381 N N . GLY A 1 308 ? 20.665 7.991 7.871 1.00 89.88 308 GLY A N 1
ATOM 2382 C CA . GLY A 1 308 ? 19.600 8.526 8.726 1.00 89.88 308 GLY A CA 1
ATOM 2383 C C . GLY A 1 308 ? 20.066 8.892 10.144 1.00 89.88 308 GLY A C 1
ATOM 2384 O O . GLY A 1 308 ? 21.132 8.474 10.599 1.00 89.88 308 GLY A O 1
ATOM 2385 N N . ILE A 1 309 ? 19.228 9.625 10.885 1.00 90.88 309 ILE A N 1
ATOM 2386 C CA . ILE A 1 309 ? 19.498 10.106 12.251 1.00 90.88 309 ILE A CA 1
ATOM 2387 C C . ILE A 1 309 ? 19.817 8.984 13.240 1.00 90.88 309 ILE A C 1
ATOM 2389 O O . ILE A 1 309 ? 20.647 9.167 14.126 1.00 90.88 309 ILE A O 1
ATOM 2393 N N . VAL A 1 310 ? 19.185 7.815 13.100 1.00 91.44 310 VAL A N 1
ATOM 2394 C CA . VAL A 1 310 ? 19.447 6.675 13.993 1.00 91.44 310 VAL A CA 1
ATOM 2395 C C . VAL A 1 310 ? 20.870 6.167 13.820 1.00 91.44 310 VAL A C 1
ATOM 2397 O O . VAL A 1 310 ? 21.567 5.946 14.807 1.00 91.44 310 VAL A O 1
ATOM 2400 N N . GLU A 1 311 ? 21.319 6.022 12.575 1.00 90.38 311 GLU A N 1
ATOM 2401 C CA . GLU A 1 311 ? 22.685 5.597 12.300 1.00 90.38 311 GLU A CA 1
ATOM 2402 C C . GLU A 1 311 ? 23.689 6.662 12.753 1.00 90.38 311 GLU A C 1
ATOM 2404 O O . GLU A 1 311 ? 24.682 6.334 13.397 1.00 90.38 311 GLU A O 1
ATOM 2409 N N . ALA A 1 312 ? 23.405 7.941 12.492 1.00 89.50 312 ALA A N 1
ATOM 2410 C CA . ALA A 1 312 ? 24.259 9.040 12.926 1.00 89.50 312 ALA A CA 1
ATOM 2411 C C . ALA A 1 312 ? 24.429 9.071 14.457 1.00 89.50 312 ALA A C 1
ATOM 2413 O O . ALA A 1 312 ? 25.540 9.248 14.954 1.00 89.50 312 ALA A O 1
ATOM 2414 N N . LEU A 1 313 ? 23.354 8.811 15.208 1.00 91.56 313 LEU A N 1
ATOM 2415 C CA . LEU A 1 313 ? 23.414 8.679 16.663 1.00 91.56 313 LEU A CA 1
ATOM 2416 C C . LEU A 1 313 ? 24.185 7.439 17.118 1.00 91.56 313 LEU A C 1
ATOM 2418 O O . LEU A 1 313 ? 24.922 7.535 18.090 1.00 91.56 313 LEU A O 1
ATOM 2422 N N . HIS A 1 314 ? 24.059 6.301 16.435 1.00 92.19 314 HIS A N 1
ATOM 2423 C CA . HIS A 1 314 ? 24.846 5.103 16.755 1.00 92.19 314 HIS A CA 1
ATOM 2424 C C . HIS A 1 314 ? 26.341 5.285 16.455 1.00 92.19 314 HIS A C 1
ATOM 2426 O O . HIS A 1 314 ? 27.178 4.720 17.153 1.00 92.19 314 HIS A O 1
ATOM 2432 N N . ARG A 1 315 ? 26.699 6.089 15.444 1.00 89.69 315 ARG A N 1
ATOM 2433 C CA . ARG A 1 315 ? 28.100 6.458 15.185 1.00 89.69 315 ARG A CA 1
ATOM 2434 C C . ARG A 1 315 ? 28.657 7.368 16.282 1.00 89.69 315 ARG A C 1
ATOM 2436 O O . ARG A 1 315 ? 29.801 7.190 16.683 1.00 89.69 315 ARG A O 1
ATOM 2443 N N . ALA A 1 316 ? 27.862 8.327 16.760 1.00 89.38 316 ALA A N 1
ATOM 2444 C CA . ALA A 1 316 ? 28.271 9.238 17.830 1.00 89.38 316 ALA A CA 1
ATOM 2445 C C . ALA A 1 316 ? 28.294 8.564 19.216 1.00 89.38 316 ALA A C 1
ATOM 2447 O O . ALA A 1 316 ? 29.134 8.885 20.054 1.00 89.38 316 ALA A O 1
ATOM 2448 N N . TYR A 1 317 ? 27.393 7.607 19.443 1.00 91.19 317 TYR A N 1
ATOM 2449 C CA . TYR A 1 317 ? 27.254 6.848 20.682 1.00 91.19 317 TYR A CA 1
ATOM 2450 C C . TYR A 1 317 ? 27.221 5.345 20.368 1.00 91.19 317 TYR A C 1
ATOM 2452 O O . TYR A 1 317 ? 26.144 4.805 20.101 1.00 91.19 317 TYR A O 1
ATOM 2460 N N . PRO A 1 318 ? 28.376 4.652 20.425 1.00 87.75 318 PRO A N 1
ATOM 2461 C CA . PRO A 1 318 ? 28.451 3.219 20.138 1.00 87.75 318 PRO A CA 1
ATOM 2462 C C . PRO A 1 318 ? 27.570 2.356 21.055 1.00 87.75 318 PRO A C 1
ATOM 2464 O O . PRO A 1 318 ? 27.072 1.311 20.634 1.00 87.75 318 PRO A O 1
ATOM 2467 N N . ASP A 1 319 ? 27.337 2.794 22.300 1.00 91.56 319 ASP A N 1
ATOM 2468 C CA . ASP A 1 319 ? 26.340 2.174 23.172 1.00 91.56 319 ASP A CA 1
ATOM 2469 C C . ASP A 1 319 ? 24.918 2.534 22.709 1.00 91.56 319 ASP A C 1
ATOM 2471 O O . ASP A 1 319 ? 24.453 3.671 22.834 1.00 91.56 319 ASP A O 1
ATOM 2475 N N . SER A 1 320 ? 24.193 1.523 22.225 1.00 90.31 320 SER A N 1
ATOM 2476 C CA . SER A 1 320 ? 22.814 1.661 21.746 1.00 90.31 320 SER A CA 1
ATOM 2477 C C . SER A 1 320 ? 21.845 2.158 22.827 1.00 90.31 320 SER A C 1
ATOM 2479 O O . SER A 1 320 ? 20.879 2.859 22.510 1.00 90.31 320 SER A O 1
ATOM 2481 N N . LEU A 1 321 ? 22.085 1.839 24.106 1.00 91.62 321 LEU A N 1
ATOM 2482 C CA . LEU A 1 321 ? 21.256 2.336 25.207 1.00 91.62 321 LEU A CA 1
ATOM 2483 C C . LEU A 1 321 ? 21.465 3.836 25.401 1.00 91.62 321 LEU A C 1
ATOM 2485 O O . LEU A 1 321 ? 20.490 4.590 25.490 1.00 91.62 321 LEU A O 1
ATOM 2489 N N . GLN A 1 322 ? 22.722 4.278 25.413 1.00 92.50 322 GLN A N 1
ATOM 2490 C CA . GLN A 1 322 ? 23.068 5.692 25.476 1.00 92.50 322 GLN A CA 1
ATOM 2491 C C . GLN A 1 322 ? 22.501 6.461 24.276 1.00 92.50 322 GLN A C 1
ATOM 2493 O O . GLN A 1 322 ? 21.851 7.491 24.475 1.00 92.50 322 GLN A O 1
ATOM 2498 N N . ALA A 1 323 ? 22.650 5.935 23.056 1.00 93.31 323 ALA A N 1
ATOM 2499 C CA . ALA A 1 323 ? 22.078 6.528 21.847 1.00 93.31 323 ALA A CA 1
ATOM 2500 C C . ALA A 1 323 ? 20.555 6.709 21.966 1.00 93.31 323 ALA A C 1
ATOM 2502 O O . ALA A 1 323 ? 20.017 7.769 21.636 1.00 93.31 323 ALA A O 1
ATOM 2503 N N . ASN A 1 324 ? 19.844 5.715 22.511 1.00 94.94 324 ASN A N 1
ATOM 2504 C CA . ASN A 1 324 ? 18.403 5.808 22.735 1.00 94.94 324 ASN A CA 1
ATOM 2505 C C . ASN A 1 324 ? 18.015 6.843 23.800 1.00 94.94 324 ASN A C 1
ATOM 2507 O O . ASN A 1 324 ? 17.041 7.577 23.614 1.00 94.94 324 ASN A O 1
ATOM 2511 N N . VAL A 1 325 ? 18.773 6.944 24.895 1.00 93.81 325 VAL A N 1
ATOM 2512 C CA . VAL A 1 325 ? 18.558 7.969 25.931 1.00 93.81 325 VAL A CA 1
ATOM 2513 C C . VAL A 1 325 ? 18.748 9.374 25.356 1.00 93.81 325 VAL A C 1
ATOM 2515 O O . VAL A 1 325 ? 17.922 10.255 25.613 1.00 93.81 325 VAL A O 1
ATOM 2518 N N . VAL A 1 326 ? 19.791 9.579 24.548 1.00 93.88 326 VAL A N 1
ATOM 2519 C CA . VAL A 1 326 ? 20.048 10.849 23.854 1.00 93.88 326 VAL A CA 1
ATOM 2520 C C . VAL A 1 326 ? 18.913 11.161 22.880 1.00 93.88 326 VAL A C 1
ATOM 2522 O O . VAL A 1 326 ? 18.322 12.235 22.964 1.00 93.88 326 VAL A O 1
ATOM 2525 N N . ALA A 1 327 ? 18.514 10.202 22.041 1.00 95.06 327 ALA A N 1
ATOM 2526 C CA . ALA A 1 327 ? 17.404 10.373 21.106 1.00 95.06 327 ALA A CA 1
ATOM 2527 C C . ALA A 1 327 ? 16.096 10.763 21.808 1.00 95.06 327 ALA A C 1
ATOM 2529 O O . ALA A 1 327 ? 15.382 11.667 21.370 1.00 95.06 327 ALA A O 1
ATOM 2530 N N . LYS A 1 328 ? 15.797 10.119 22.942 1.00 95.12 328 LYS A N 1
ATOM 2531 C CA . LYS A 1 328 ? 14.624 10.432 23.762 1.00 95.12 328 LYS A CA 1
ATOM 2532 C C . LYS A 1 328 ? 14.687 11.848 24.322 1.00 95.12 328 LYS A C 1
ATOM 2534 O O . LYS A 1 328 ? 13.671 12.536 24.329 1.00 95.12 328 LYS A O 1
ATOM 2539 N N . ARG A 1 329 ? 15.860 12.292 24.781 1.00 94.56 329 ARG A N 1
ATOM 2540 C CA . ARG A 1 329 ? 16.065 13.658 25.283 1.00 94.56 329 ARG A CA 1
ATOM 2541 C C . ARG A 1 329 ? 15.785 14.691 24.192 1.00 94.56 329 ARG A C 1
ATOM 2543 O O . ARG A 1 329 ? 15.016 15.611 24.454 1.00 94.56 329 ARG A O 1
ATOM 2550 N N . ILE A 1 330 ? 16.321 14.481 22.990 1.00 94.38 330 ILE A N 1
ATOM 2551 C CA . ILE A 1 330 ? 16.099 15.348 21.822 1.00 94.38 330 ILE A CA 1
ATOM 2552 C C . ILE A 1 330 ? 14.611 15.386 21.465 1.00 94.38 330 ILE A C 1
ATOM 2554 O O . ILE A 1 330 ? 14.021 16.455 21.358 1.00 94.38 330 ILE A O 1
ATOM 2558 N N . ALA A 1 331 ? 13.954 14.227 21.370 1.00 95.06 331 ALA A N 1
ATOM 2559 C CA . ALA A 1 331 ? 12.522 14.170 21.083 1.00 95.06 331 ALA A CA 1
ATOM 2560 C C . ALA A 1 331 ? 11.678 14.921 22.134 1.00 95.06 331 ALA A C 1
ATOM 2562 O O . ALA A 1 331 ? 10.719 15.608 21.790 1.00 95.06 331 ALA A O 1
ATOM 2563 N N . MET A 1 332 ? 12.041 14.838 23.420 1.00 95.19 332 MET A N 1
ATOM 2564 C CA . MET A 1 332 ? 11.372 15.607 24.478 1.00 95.19 332 MET A CA 1
ATOM 2565 C C . MET A 1 332 ? 11.666 17.111 24.400 1.00 95.19 332 MET A C 1
ATOM 2567 O O . MET A 1 332 ? 10.804 17.903 24.775 1.00 95.19 332 MET A O 1
ATOM 2571 N N . GLN A 1 333 ? 12.849 17.518 23.933 1.00 93.94 333 GLN A N 1
ATOM 2572 C CA . GLN A 1 333 ? 13.163 18.926 23.666 1.00 93.94 333 GLN A CA 1
ATOM 2573 C C . GLN A 1 333 ? 12.309 19.464 22.518 1.00 93.94 333 GLN A C 1
ATOM 2575 O O . GLN A 1 333 ? 11.656 20.485 22.709 1.00 93.94 333 GLN A O 1
ATOM 2580 N N . ILE A 1 334 ? 12.198 18.724 21.408 1.00 94.88 334 ILE A N 1
ATOM 2581 C CA . ILE A 1 334 ? 11.303 19.055 20.286 1.00 94.88 334 ILE A CA 1
ATOM 2582 C C . ILE A 1 334 ? 9.867 19.254 20.781 1.00 94.88 334 ILE A C 1
ATOM 2584 O O . ILE A 1 334 ? 9.256 20.277 20.497 1.00 94.88 334 ILE A O 1
ATOM 2588 N N . LEU A 1 335 ? 9.339 18.313 21.573 1.00 95.06 335 LEU A N 1
ATOM 2589 C CA . LEU A 1 335 ? 7.970 18.404 22.091 1.00 95.06 335 LEU A CA 1
ATOM 2590 C C . LEU A 1 335 ? 7.749 19.621 23.001 1.00 95.06 335 LEU A C 1
ATOM 2592 O O . LEU A 1 335 ? 6.666 20.197 22.996 1.00 95.06 335 LEU A O 1
ATOM 2596 N N . ARG A 1 336 ? 8.749 19.995 23.809 1.00 95.44 336 ARG A N 1
ATOM 2597 C CA . ARG A 1 336 ? 8.676 21.187 24.670 1.00 95.44 336 ARG A CA 1
ATOM 2598 C C . ARG A 1 336 ? 8.785 22.482 23.872 1.00 95.44 336 ARG A C 1
ATOM 2600 O O . ARG A 1 336 ? 8.182 23.468 24.279 1.00 95.44 336 ARG A O 1
ATOM 2607 N N . ARG A 1 337 ? 9.569 22.469 22.791 1.00 94.88 337 ARG A N 1
ATOM 2608 C CA . ARG A 1 337 ? 9.831 23.620 21.926 1.00 94.88 337 ARG A CA 1
ATOM 2609 C C . ARG A 1 337 ? 8.627 23.913 21.029 1.00 94.88 337 ARG A C 1
ATOM 2611 O O . ARG A 1 337 ? 8.042 24.980 21.158 1.00 94.88 337 ARG A O 1
ATOM 2618 N N . ASP A 1 338 ? 8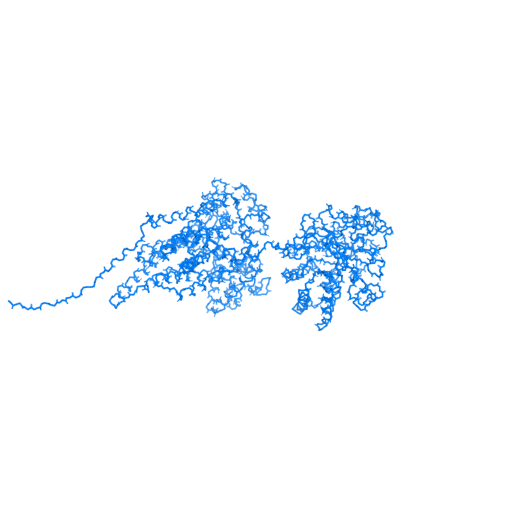.195 22.928 20.238 1.00 94.12 338 ASP A N 1
ATOM 2619 C CA . ASP A 1 338 ? 7.118 23.080 19.250 1.00 94.12 338 ASP A CA 1
ATOM 2620 C C . ASP A 1 338 ? 6.020 22.003 19.406 1.00 94.12 338 ASP A C 1
ATOM 2622 O O . ASP A 1 338 ? 5.846 21.131 18.545 1.00 94.12 338 ASP A O 1
ATOM 2626 N N . PRO A 1 339 ? 5.214 22.030 20.485 1.00 95.31 339 PRO A N 1
ATOM 2627 C CA . PRO A 1 339 ? 4.143 21.048 20.675 1.00 95.31 339 PRO A CA 1
ATOM 2628 C C . PRO A 1 339 ? 3.085 21.091 19.557 1.00 95.31 339 PRO A C 1
ATOM 2630 O O . PRO A 1 339 ? 2.508 20.056 19.211 1.00 95.31 339 PRO A O 1
ATOM 2633 N N . MET A 1 340 ? 2.846 22.270 18.970 1.00 96.69 340 MET A N 1
ATOM 2634 C CA . MET A 1 340 ? 1.895 22.439 17.868 1.00 96.69 340 MET A CA 1
ATOM 2635 C C . MET A 1 340 ? 2.394 21.830 16.561 1.00 96.69 340 MET A C 1
ATOM 2637 O O . MET A 1 340 ? 1.585 21.254 15.839 1.00 96.69 340 MET A O 1
ATOM 2641 N N . ASP A 1 341 ? 3.699 21.857 16.287 1.00 93.50 341 ASP A N 1
ATOM 2642 C CA . ASP A 1 341 ? 4.252 21.221 15.089 1.00 93.50 341 ASP A CA 1
ATOM 2643 C C . ASP A 1 341 ? 4.236 19.697 15.212 1.00 93.50 341 ASP A C 1
ATOM 2645 O O . ASP A 1 341 ? 3.957 19.003 14.235 1.00 93.50 341 ASP A O 1
ATOM 2649 N N . VAL A 1 342 ? 4.427 19.149 16.420 1.00 94.12 342 VAL A N 1
ATOM 2650 C CA . VAL A 1 342 ? 4.238 17.708 16.674 1.00 94.12 342 VAL A CA 1
ATOM 2651 C C . VAL A 1 342 ? 2.784 17.303 16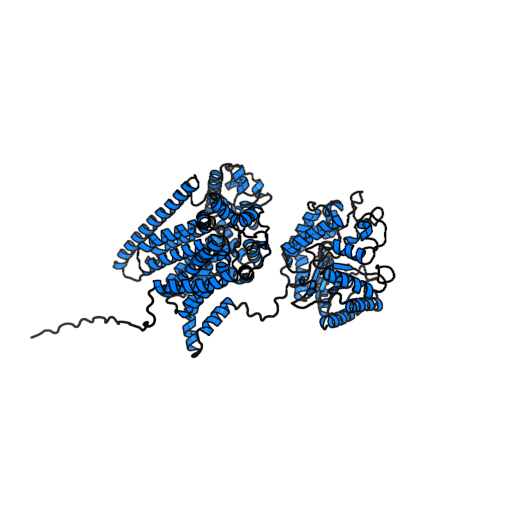.409 1.00 94.12 342 VAL A C 1
ATOM 2653 O O . VAL A 1 342 ? 2.524 16.292 15.748 1.00 94.12 342 VAL A O 1
ATOM 2656 N N . ALA A 1 343 ? 1.822 18.105 16.872 1.00 93.94 343 ALA A N 1
ATOM 2657 C CA . ALA A 1 343 ? 0.407 17.886 16.576 1.00 93.94 343 ALA A CA 1
ATOM 2658 C C . ALA A 1 343 ? 0.100 18.050 15.074 1.00 93.94 343 ALA A C 1
ATOM 2660 O O . ALA A 1 343 ? -0.619 17.229 14.498 1.00 93.94 343 ALA A O 1
ATOM 2661 N N . GLY A 1 344 ? 0.690 19.053 14.421 1.00 95.44 344 GLY A N 1
ATOM 2662 C CA . GLY A 1 344 ? 0.588 19.294 12.982 1.00 95.44 344 GLY A CA 1
ATOM 2663 C C . GLY A 1 344 ? 1.123 18.120 12.165 1.00 95.44 344 GLY A C 1
ATOM 2664 O O . GLY A 1 344 ? 0.474 17.668 11.224 1.00 95.44 344 GLY A O 1
ATOM 2665 N N . LEU A 1 345 ? 2.241 17.527 12.579 1.00 93.94 345 LEU A N 1
ATOM 2666 C CA . LEU A 1 345 ? 2.824 16.344 11.951 1.00 93.94 345 LEU A CA 1
ATOM 2667 C C . LEU A 1 345 ? 1.909 15.113 12.056 1.00 93.94 345 LEU A C 1
ATOM 2669 O O . LEU A 1 345 ? 1.759 14.356 11.087 1.00 93.94 345 LEU A O 1
ATOM 2673 N N . ALA A 1 346 ? 1.254 14.928 13.205 1.00 94.00 346 ALA A N 1
ATOM 2674 C CA . ALA A 1 346 ? 0.236 13.894 13.374 1.00 94.00 346 ALA A CA 1
ATOM 2675 C C . ALA A 1 346 ? -0.974 14.149 12.459 1.00 94.00 346 ALA A C 1
ATOM 2677 O O . ALA A 1 346 ? -1.458 13.232 11.793 1.00 94.00 346 ALA A O 1
ATOM 2678 N N . PHE A 1 347 ? -1.426 15.401 12.351 1.00 95.38 347 PHE A N 1
ATOM 2679 C CA . PHE A 1 347 ? -2.513 15.788 11.453 1.00 95.38 347 PHE A CA 1
ATOM 2680 C C . PHE A 1 347 ? -2.161 15.579 9.971 1.00 95.38 347 PHE A C 1
ATOM 2682 O O . PHE A 1 347 ? -2.976 15.054 9.208 1.00 95.38 347 PHE A O 1
ATOM 2689 N N . HIS A 1 348 ? -0.934 15.892 9.555 1.00 94.12 348 HIS A N 1
ATOM 2690 C CA . HIS A 1 348 ? -0.450 15.601 8.204 1.00 94.12 348 HIS A CA 1
ATOM 2691 C C . HIS A 1 348 ? -0.399 14.094 7.928 1.00 94.12 348 HIS A C 1
ATOM 2693 O O . HIS A 1 348 ? -0.812 13.656 6.852 1.00 94.12 348 HIS A O 1
ATOM 2699 N N . THR A 1 349 ? 0.023 13.283 8.904 1.00 94.62 349 THR A N 1
ATOM 2700 C CA . THR A 1 349 ? -0.012 11.811 8.803 1.00 94.62 349 THR A CA 1
ATOM 2701 C C . THR A 1 349 ? -1.446 11.295 8.666 1.00 94.62 349 THR A C 1
ATOM 2703 O O . THR A 1 349 ? -1.711 10.437 7.821 1.00 94.62 349 THR A O 1
ATOM 2706 N N . TYR A 1 350 ? -2.398 11.870 9.407 1.00 95.50 350 TYR A N 1
ATOM 2707 C CA . TYR A 1 350 ? -3.824 11.582 9.244 1.00 95.50 350 TYR A CA 1
ATOM 2708 C C . TYR A 1 350 ? -4.318 11.923 7.833 1.00 95.50 350 TYR A C 1
ATOM 2710 O O . TYR A 1 350 ? -4.878 11.056 7.162 1.00 95.50 350 TYR A O 1
ATOM 2718 N N . CYS A 1 351 ? -4.053 13.138 7.342 1.00 95.38 351 CYS A N 1
ATOM 2719 C CA . CYS A 1 351 ? -4.457 13.581 6.005 1.00 95.38 351 CYS A CA 1
ATOM 2720 C C . CYS A 1 351 ? -3.854 12.705 4.898 1.00 95.38 351 CYS A C 1
ATOM 2722 O O . CYS A 1 351 ? -4.550 12.329 3.954 1.00 95.38 351 CYS A O 1
ATOM 2724 N N . ARG A 1 352 ? -2.583 12.305 5.031 1.00 92.06 352 ARG A N 1
ATOM 2725 C CA . ARG A 1 352 ? -1.921 11.392 4.088 1.00 92.06 352 ARG A CA 1
ATOM 2726 C C . ARG A 1 352 ? -2.588 10.015 4.052 1.00 92.06 352 ARG A C 1
ATOM 2728 O O . ARG A 1 352 ? -2.700 9.439 2.976 1.00 92.06 352 ARG A O 1
ATOM 2735 N N . GLY A 1 353 ? -3.137 9.534 5.169 1.00 90.31 353 GLY A N 1
ATOM 2736 C CA . GLY A 1 353 ? -3.907 8.285 5.236 1.00 90.31 353 GLY A CA 1
ATOM 2737 C C . GLY A 1 353 ? -5.182 8.261 4.375 1.00 90.31 353 GLY A C 1
ATOM 2738 O O . GLY A 1 353 ? -5.697 7.187 4.070 1.00 90.31 353 GLY A O 1
ATOM 2739 N N . TRP A 1 354 ? -5.682 9.417 3.927 1.00 93.19 354 TRP A N 1
ATOM 2740 C CA . TRP A 1 354 ? -6.842 9.505 3.030 1.00 93.19 354 TRP A CA 1
ATOM 2741 C C . TRP A 1 354 ? -6.506 9.283 1.554 1.00 93.19 354 TRP A C 1
ATOM 2743 O O . TRP A 1 354 ? -7.411 9.030 0.750 1.00 93.19 354 TRP A O 1
ATOM 2753 N N . ARG A 1 355 ? -5.223 9.361 1.190 1.00 89.31 355 ARG A N 1
ATOM 2754 C CA . ARG A 1 355 ? -4.742 9.180 -0.178 1.00 89.31 355 ARG A CA 1
ATOM 2755 C C . ARG A 1 355 ? -4.784 7.710 -0.591 1.00 89.31 355 ARG A C 1
ATOM 2757 O O . ARG A 1 355 ? -4.316 6.820 0.119 1.00 89.31 355 ARG A O 1
ATOM 2764 N N . ARG A 1 356 ? -5.339 7.444 -1.776 1.00 87.69 356 ARG A N 1
ATOM 2765 C CA . ARG A 1 356 ? -5.518 6.077 -2.292 1.00 87.69 356 ARG A CA 1
ATOM 2766 C C . ARG A 1 356 ? -4.185 5.381 -2.561 1.00 87.69 356 ARG A C 1
ATOM 2768 O O . ARG A 1 356 ? -4.066 4.190 -2.287 1.00 87.69 356 ARG A O 1
ATOM 2775 N N . ASP A 1 357 ? -3.220 6.102 -3.117 1.00 85.69 357 ASP A N 1
ATOM 2776 C CA . ASP A 1 357 ? -1.877 5.607 -3.416 1.00 85.69 357 ASP A CA 1
ATOM 2777 C C . ASP A 1 357 ? -1.117 5.218 -2.142 1.00 85.69 357 ASP A C 1
ATOM 2779 O O . ASP A 1 357 ? -0.506 4.155 -2.112 1.00 85.69 357 ASP A O 1
ATOM 2783 N N . VAL A 1 358 ? -1.266 5.989 -1.059 1.00 88.25 358 VAL A N 1
ATOM 2784 C CA . VAL A 1 358 ? -0.669 5.681 0.252 1.00 88.25 358 VAL A CA 1
ATOM 2785 C C . VAL A 1 358 ? -1.224 4.372 0.807 1.00 88.25 358 VAL A C 1
ATOM 2787 O O . VAL A 1 358 ? -0.456 3.475 1.139 1.00 88.25 358 VAL A O 1
ATOM 2790 N N . ILE A 1 359 ? -2.552 4.211 0.843 1.00 91.00 359 ILE A N 1
ATOM 2791 C CA . ILE A 1 359 ? -3.180 2.970 1.325 1.00 91.00 359 ILE A CA 1
ATOM 2792 C C . ILE A 1 359 ? -2.790 1.772 0.450 1.00 91.00 359 ILE A C 1
ATOM 2794 O O . ILE A 1 359 ? -2.490 0.706 0.981 1.00 91.00 359 ILE A O 1
ATOM 2798 N N . LYS A 1 360 ? -2.732 1.929 -0.880 1.00 88.94 360 LYS A N 1
ATOM 2799 C CA . LYS A 1 360 ? -2.221 0.876 -1.777 1.00 88.94 360 LYS A CA 1
ATOM 2800 C C . LYS A 1 360 ? -0.762 0.524 -1.476 1.00 88.94 360 LYS A C 1
ATOM 2802 O O . LYS A 1 360 ? -0.428 -0.657 -1.468 1.00 88.94 360 LYS A O 1
ATOM 2807 N N . GLY A 1 361 ? 0.076 1.527 -1.220 1.00 86.62 361 GLY A N 1
ATOM 2808 C CA . GLY A 1 361 ? 1.461 1.351 -0.793 1.00 86.62 361 GLY A CA 1
ATOM 2809 C C . GLY A 1 361 ? 1.545 0.519 0.482 1.00 86.62 361 GLY A C 1
ATOM 2810 O O . GLY A 1 361 ? 2.201 -0.516 0.478 1.00 86.62 361 GLY A O 1
ATOM 2811 N N . CYS A 1 362 ? 0.787 0.882 1.522 1.00 89.38 362 CYS A N 1
ATOM 2812 C CA . CYS A 1 362 ? 0.712 0.108 2.762 1.00 89.38 362 CYS A CA 1
ATOM 2813 C C . CYS A 1 362 ? 0.255 -1.341 2.519 1.00 89.38 362 CYS A C 1
ATOM 2815 O O . CYS A 1 362 ? 0.866 -2.259 3.042 1.00 89.38 362 CYS A O 1
ATOM 2817 N N . ILE A 1 363 ? -0.775 -1.576 1.694 1.00 88.75 363 ILE A N 1
ATOM 2818 C CA . ILE A 1 363 ? -1.217 -2.941 1.346 1.00 88.75 363 ILE A CA 1
ATOM 2819 C C . ILE A 1 363 ? -0.084 -3.721 0.673 1.00 88.75 363 ILE A C 1
ATOM 2821 O O . ILE A 1 363 ? 0.167 -4.873 1.015 1.00 88.75 363 ILE A O 1
ATOM 2825 N N . SER A 1 364 ? 0.587 -3.113 -0.303 1.00 84.19 364 SER A N 1
ATOM 2826 C CA . SER A 1 364 ? 1.695 -3.736 -1.034 1.00 84.19 364 SER A CA 1
ATOM 2827 C C . SER A 1 364 ? 2.858 -4.098 -0.105 1.00 84.19 364 SER A C 1
ATOM 2829 O O . SER A 1 364 ? 3.484 -5.144 -0.271 1.00 84.19 364 SER A O 1
ATOM 2831 N N . GLU A 1 365 ? 3.140 -3.244 0.876 1.00 81.69 365 GLU A N 1
ATOM 2832 C CA . GLU A 1 365 ? 4.164 -3.480 1.893 1.00 81.69 365 GLU A CA 1
ATOM 2833 C C . GLU A 1 365 ? 3.768 -4.595 2.859 1.00 81.69 365 GLU A C 1
ATOM 2835 O O . GLU A 1 365 ? 4.533 -5.545 3.019 1.00 81.69 365 GLU A O 1
ATOM 2840 N N . ASP A 1 366 ? 2.566 -4.522 3.432 1.00 85.69 366 ASP A N 1
ATOM 2841 C CA . ASP A 1 366 ? 2.048 -5.502 4.388 1.00 85.69 366 ASP A CA 1
ATOM 2842 C C . ASP A 1 366 ? 1.949 -6.895 3.744 1.00 85.69 366 ASP A C 1
ATOM 2844 O O . ASP A 1 366 ? 2.340 -7.889 4.345 1.00 85.69 366 ASP A O 1
ATOM 2848 N N . THR A 1 367 ? 1.468 -6.983 2.499 1.00 78.44 367 THR A N 1
ATOM 2849 C CA . THR A 1 367 ? 1.248 -8.262 1.796 1.00 78.44 367 THR A CA 1
ATOM 2850 C C . THR A 1 367 ? 2.497 -8.858 1.142 1.00 78.44 367 THR A C 1
ATOM 2852 O O . THR A 1 367 ? 2.416 -9.931 0.536 1.00 78.44 367 THR A O 1
ATOM 2855 N N . GLY A 1 368 ? 3.655 -8.213 1.298 1.00 62.53 368 GLY A N 1
ATOM 2856 C CA . GLY A 1 368 ? 4.942 -8.816 0.973 1.00 62.53 368 GLY A CA 1
ATOM 2857 C C . GLY A 1 368 ? 5.332 -8.755 -0.501 1.00 62.53 368 GLY A C 1
ATOM 2858 O O . GLY A 1 368 ? 5.956 -9.691 -0.979 1.00 62.53 368 GLY A O 1
ATOM 2859 N N . ASN A 1 369 ? 5.067 -7.659 -1.221 1.00 62.47 369 ASN A N 1
ATOM 2860 C CA . ASN A 1 369 ? 5.607 -7.440 -2.581 1.00 62.47 369 ASN A CA 1
ATOM 2861 C C . ASN A 1 369 ? 7.137 -7.187 -2.612 1.00 62.47 369 ASN A C 1
ATOM 2863 O O . ASN A 1 369 ? 7.656 -6.568 -3.540 1.00 62.47 369 ASN A O 1
ATOM 2867 N N . ARG A 1 370 ? 7.877 -7.621 -1.587 1.00 67.31 370 ARG A N 1
ATOM 2868 C CA . ARG A 1 370 ? 9.336 -7.514 -1.487 1.00 67.31 370 ARG A CA 1
ATOM 2869 C C . ARG A 1 370 ? 9.921 -8.915 -1.351 1.00 67.31 370 ARG A C 1
ATOM 2871 O O . ARG A 1 370 ? 9.306 -9.788 -0.743 1.00 67.31 370 ARG A O 1
ATOM 2878 N N . VAL A 1 371 ? 11.119 -9.108 -1.897 1.00 73.62 371 VAL A N 1
ATOM 2879 C CA . VAL A 1 371 ? 11.858 -10.370 -1.776 1.00 73.62 371 VAL A CA 1
ATOM 2880 C C . VAL A 1 371 ? 12.073 -10.678 -0.294 1.00 73.62 371 VAL A C 1
ATOM 2882 O O . VAL A 1 371 ? 12.550 -9.828 0.461 1.00 73.62 371 VAL A O 1
ATOM 2885 N N . ILE A 1 372 ? 11.687 -11.882 0.128 1.00 81.06 372 ILE A N 1
ATOM 2886 C CA . ILE A 1 372 ? 11.898 -12.339 1.501 1.00 81.06 372 ILE A CA 1
ATOM 2887 C C . ILE A 1 372 ? 13.403 -12.588 1.690 1.00 81.06 372 ILE A C 1
ATOM 2889 O O . ILE A 1 372 ? 14.001 -13.259 0.847 1.00 81.06 372 ILE A O 1
ATOM 2893 N N . PRO A 1 373 ? 14.033 -12.074 2.765 1.00 82.62 373 PRO A N 1
ATOM 2894 C CA . PRO A 1 373 ? 15.455 -12.288 3.012 1.00 82.62 373 PRO A CA 1
ATOM 2895 C C . PRO A 1 373 ? 15.826 -13.782 3.001 1.00 82.62 373 PRO A C 1
ATOM 2897 O O . PRO A 1 373 ? 15.103 -14.570 3.619 1.00 82.62 373 PRO A O 1
ATOM 2900 N N . PRO A 1 374 ? 16.948 -14.186 2.368 1.00 85.19 374 PRO A N 1
ATOM 2901 C CA . PRO A 1 374 ? 17.338 -15.595 2.253 1.00 85.19 374 PRO A CA 1
ATOM 2902 C C . PRO A 1 374 ? 17.412 -16.328 3.595 1.00 85.19 374 PRO A C 1
ATOM 2904 O O . PRO A 1 374 ? 17.007 -17.482 3.694 1.00 85.19 374 PRO A O 1
ATOM 2907 N N . GLU A 1 375 ? 17.862 -15.646 4.648 1.00 84.69 375 GLU A N 1
ATOM 2908 C CA . GLU A 1 375 ? 17.908 -16.193 6.008 1.00 84.69 375 GLU A CA 1
ATOM 2909 C C . GLU A 1 375 ? 16.517 -16.582 6.523 1.00 84.69 375 GLU A C 1
ATOM 2911 O O . GLU A 1 375 ? 16.335 -17.661 7.086 1.00 84.69 375 GLU A O 1
ATOM 2916 N N . LEU A 1 376 ? 15.508 -15.734 6.287 1.00 84.56 376 LEU A N 1
ATOM 2917 C CA . LEU A 1 376 ? 14.136 -16.012 6.705 1.00 84.56 376 LEU A CA 1
ATOM 2918 C C . LEU A 1 376 ? 13.526 -17.159 5.891 1.00 84.56 376 LEU A C 1
ATOM 2920 O O . LEU A 1 376 ? 12.801 -17.976 6.456 1.00 84.56 376 LEU A O 1
ATOM 2924 N N . VAL A 1 377 ? 13.850 -17.248 4.595 1.00 87.44 377 VAL A N 1
ATOM 2925 C CA . VAL A 1 377 ? 13.457 -18.384 3.744 1.00 87.44 377 VAL A CA 1
ATOM 2926 C C . VAL A 1 377 ? 14.038 -19.685 4.296 1.00 87.44 377 VAL A C 1
ATOM 2928 O O . VAL A 1 377 ? 13.290 -20.628 4.543 1.00 87.44 377 VAL A O 1
ATOM 2931 N N . GLN A 1 378 ? 15.337 -19.710 4.599 1.00 89.25 378 GLN A N 1
ATOM 2932 C CA . GLN A 1 378 ? 16.000 -20.893 5.155 1.00 89.25 378 GLN A CA 1
ATOM 2933 C C . GLN A 1 378 ? 15.421 -21.309 6.511 1.00 89.25 378 GLN A C 1
ATOM 2935 O O . GLN A 1 378 ? 15.228 -22.500 6.751 1.00 89.25 378 GLN A O 1
ATOM 2940 N N . ILE A 1 379 ? 15.129 -20.352 7.399 1.00 87.88 379 ILE A N 1
ATOM 2941 C CA . ILE A 1 379 ? 14.491 -20.632 8.693 1.00 87.88 379 ILE A CA 1
ATOM 2942 C C . ILE A 1 379 ? 13.099 -21.240 8.486 1.00 87.88 379 ILE A C 1
ATOM 2944 O O . ILE A 1 379 ? 12.776 -22.256 9.107 1.00 87.88 379 ILE A O 1
ATOM 2948 N N . ALA A 1 380 ? 12.280 -20.635 7.622 1.00 88.88 380 ALA A N 1
ATOM 2949 C CA . ALA A 1 380 ? 10.927 -21.103 7.341 1.00 88.88 380 ALA A CA 1
ATOM 2950 C C . ALA A 1 380 ? 10.919 -22.516 6.736 1.00 88.88 380 ALA A C 1
ATOM 2952 O O . ALA A 1 380 ? 10.137 -23.359 7.173 1.00 88.88 380 ALA A O 1
ATOM 2953 N N . GLU A 1 381 ? 11.822 -22.804 5.799 1.00 90.12 381 GLU A N 1
ATOM 2954 C CA . GLU A 1 381 ? 11.928 -24.111 5.148 1.00 90.12 381 GLU A CA 1
ATOM 2955 C C . GLU A 1 381 ? 12.483 -25.182 6.090 1.00 90.12 381 GLU A C 1
ATOM 2957 O O . GLU A 1 381 ? 11.865 -26.230 6.270 1.00 90.12 381 GLU A O 1
ATOM 2962 N N . ARG A 1 382 ? 13.628 -24.926 6.734 1.00 91.12 382 ARG A N 1
ATOM 2963 C CA . ARG A 1 382 ? 14.323 -25.941 7.544 1.00 91.12 382 ARG A CA 1
ATOM 2964 C C . ARG A 1 382 ? 13.632 -26.226 8.865 1.00 91.12 382 ARG A C 1
ATOM 2966 O O . ARG A 1 382 ? 13.671 -27.360 9.332 1.00 91.12 382 ARG A O 1
ATOM 2973 N N . ARG A 1 383 ? 13.069 -25.199 9.510 1.00 90.75 383 ARG A N 1
ATOM 2974 C CA . ARG A 1 383 ? 12.533 -25.331 10.870 1.00 90.75 383 ARG A CA 1
ATOM 2975 C C . ARG A 1 383 ? 11.023 -25.485 10.920 1.00 90.75 383 ARG A C 1
ATOM 2977 O O . ARG A 1 383 ? 10.533 -26.076 11.878 1.00 90.75 383 ARG A O 1
ATOM 2984 N N . PHE A 1 384 ? 10.320 -24.954 9.922 1.00 91.94 384 PHE A N 1
ATOM 2985 C CA . PHE A 1 384 ? 8.860 -24.942 9.896 1.00 91.94 384 PHE A CA 1
ATOM 2986 C C . PHE A 1 384 ? 8.248 -25.578 8.641 1.00 91.94 384 PHE A C 1
ATOM 2988 O O . PHE A 1 384 ? 7.027 -25.577 8.515 1.00 91.94 384 PHE A O 1
ATOM 2995 N N . HIS A 1 385 ? 9.070 -26.118 7.731 1.00 89.50 385 HIS A N 1
ATOM 2996 C CA . HIS A 1 385 ? 8.644 -26.818 6.512 1.00 89.50 385 HIS A CA 1
ATOM 2997 C C . HIS A 1 385 ? 7.739 -25.985 5.591 1.00 89.50 385 HIS A C 1
ATOM 2999 O O . HIS A 1 385 ? 6.800 -26.493 4.979 1.00 89.50 385 HIS A O 1
ATOM 3005 N N . ILE A 1 386 ? 8.018 -24.684 5.489 1.00 87.56 386 ILE A N 1
ATOM 3006 C CA . ILE A 1 386 ? 7.226 -23.735 4.706 1.00 87.56 386 ILE A CA 1
ATOM 3007 C C . ILE A 1 386 ? 8.048 -23.191 3.540 1.00 87.56 386 ILE A C 1
ATOM 3009 O O . ILE A 1 386 ? 9.077 -22.554 3.749 1.00 87.56 386 ILE A O 1
ATOM 3013 N N . ALA A 1 387 ? 7.531 -23.360 2.320 1.00 85.12 387 ALA A N 1
ATOM 3014 C CA . ALA A 1 387 ? 8.078 -22.760 1.102 1.00 85.12 387 ALA A CA 1
ATOM 3015 C C . ALA A 1 387 ? 7.806 -21.244 1.075 1.00 85.12 387 ALA A C 1
ATOM 3017 O O . ALA A 1 387 ? 6.830 -20.772 0.484 1.00 85.12 387 ALA A O 1
ATOM 3018 N N . ALA A 1 388 ? 8.643 -20.485 1.783 1.00 84.88 388 ALA A N 1
ATOM 3019 C CA . ALA A 1 388 ? 8.472 -19.049 1.965 1.00 84.88 388 ALA A CA 1
ATOM 3020 C C . ALA A 1 388 ? 8.803 -18.244 0.701 1.00 84.88 388 ALA A C 1
ATOM 3022 O O . ALA A 1 388 ? 8.172 -17.216 0.482 1.00 84.88 388 ALA A O 1
ATOM 3023 N N . ALA A 1 389 ? 9.733 -18.707 -0.143 1.00 83.12 389 ALA A N 1
ATOM 3024 C CA . ALA A 1 389 ? 10.237 -17.958 -1.301 1.00 83.12 389 ALA A CA 1
ATOM 3025 C C . ALA A 1 389 ? 9.132 -17.461 -2.257 1.00 83.12 389 ALA A C 1
ATOM 3027 O O . ALA A 1 389 ? 9.206 -16.338 -2.754 1.00 83.12 389 ALA A O 1
ATOM 3028 N N . ASP A 1 390 ? 8.070 -18.249 -2.441 1.00 77.69 390 ASP A N 1
ATOM 3029 C CA . ASP A 1 390 ? 6.960 -17.925 -3.347 1.00 77.69 390 ASP A CA 1
ATOM 3030 C C . ASP A 1 390 ? 5.844 -17.093 -2.687 1.00 77.69 390 ASP A C 1
ATOM 3032 O O . ASP A 1 390 ? 4.884 -16.688 -3.345 1.00 77.69 390 ASP A O 1
ATOM 3036 N N . MET A 1 391 ? 5.893 -16.848 -1.374 1.00 78.75 391 MET A N 1
ATOM 3037 C CA . MET A 1 391 ? 4.825 -16.121 -0.667 1.00 78.75 391 MET A CA 1
ATOM 3038 C C . MET A 1 391 ? 4.522 -14.718 -1.226 1.00 78.75 391 MET A C 1
ATOM 3040 O O . MET A 1 391 ? 3.339 -14.354 -1.263 1.00 78.75 391 MET A O 1
ATOM 3044 N N . PRO A 1 392 ? 5.512 -13.925 -1.695 1.00 74.25 392 PRO A N 1
ATOM 3045 C CA . PRO A 1 392 ? 5.252 -12.644 -2.348 1.00 74.25 392 PRO A CA 1
ATOM 3046 C C . PRO A 1 392 ? 4.289 -12.760 -3.533 1.00 74.25 392 PRO A C 1
ATOM 3048 O O . PRO A 1 392 ? 3.352 -11.965 -3.643 1.00 74.25 392 PRO A O 1
ATOM 3051 N N . THR A 1 393 ? 4.466 -13.785 -4.371 1.00 69.75 393 THR A N 1
ATOM 3052 C CA . THR A 1 393 ? 3.734 -13.976 -5.632 1.00 69.75 393 THR A CA 1
ATOM 3053 C C . THR A 1 393 ? 2.449 -14.792 -5.469 1.00 69.75 393 THR A C 1
ATOM 3055 O O . THR A 1 393 ? 1.541 -14.681 -6.296 1.00 69.75 393 THR A O 1
ATOM 3058 N N . ARG A 1 394 ? 2.309 -15.561 -4.381 1.00 76.81 394 ARG A N 1
ATOM 3059 C CA . ARG A 1 394 ? 1.088 -16.324 -4.078 1.00 76.81 394 ARG A CA 1
ATOM 3060 C C . ARG A 1 394 ? -0.098 -15.403 -3.769 1.00 76.81 394 ARG A C 1
ATOM 3062 O O . ARG A 1 394 ? -0.075 -14.598 -2.834 1.00 76.81 394 ARG A O 1
ATOM 3069 N N . ARG A 1 395 ? -1.184 -15.570 -4.531 1.00 78.75 395 ARG A N 1
ATOM 3070 C CA . ARG A 1 395 ? -2.490 -14.953 -4.255 1.00 78.75 395 ARG A CA 1
ATOM 3071 C C . ARG A 1 395 ? -3.342 -15.900 -3.417 1.00 78.75 395 ARG A C 1
ATOM 3073 O O . ARG A 1 395 ? -3.834 -16.894 -3.935 1.00 78.75 395 ARG A O 1
ATOM 3080 N N . THR A 1 396 ? -3.542 -15.569 -2.145 1.00 86.94 396 THR A N 1
ATOM 3081 C CA . THR A 1 396 ? -4.467 -16.297 -1.265 1.00 86.94 396 THR A CA 1
ATOM 3082 C C . THR A 1 396 ? -5.807 -15.571 -1.133 1.00 86.94 396 THR A C 1
ATOM 3084 O O . THR A 1 396 ? -5.928 -14.391 -1.490 1.00 86.94 396 THR A O 1
ATOM 3087 N N . LEU A 1 397 ? -6.826 -16.271 -0.624 1.00 88.44 397 LEU A N 1
ATOM 3088 C CA . LEU A 1 397 ? -8.165 -15.715 -0.410 1.00 88.44 397 LEU A CA 1
ATOM 3089 C C . LEU A 1 397 ? -8.108 -14.497 0.522 1.00 88.44 397 LEU A C 1
ATOM 3091 O O . LEU A 1 397 ? -8.606 -13.422 0.175 1.00 88.44 397 LEU A O 1
ATOM 3095 N N . THR A 1 398 ? -7.453 -14.650 1.676 1.00 91.00 398 THR A N 1
ATOM 3096 C CA . THR A 1 398 ? -7.334 -13.589 2.685 1.00 91.00 398 THR A CA 1
ATOM 3097 C C . THR A 1 398 ? -6.508 -12.409 2.171 1.00 91.00 398 THR A C 1
ATOM 3099 O O . THR A 1 398 ? -6.944 -11.265 2.299 1.00 91.00 398 THR A O 1
ATOM 3102 N N . LYS A 1 399 ? -5.395 -12.666 1.465 1.00 88.50 399 LYS A N 1
ATOM 3103 C CA . LYS A 1 399 ? -4.550 -11.630 0.841 1.00 88.50 399 LYS A CA 1
ATOM 3104 C C . LYS A 1 399 ? -5.294 -10.848 -0.243 1.00 88.50 399 LYS A C 1
ATOM 3106 O O . LYS A 1 399 ? -5.200 -9.622 -0.293 1.00 88.50 399 LYS A O 1
ATOM 3111 N N . SER A 1 400 ? -6.088 -11.521 -1.080 1.00 88.75 400 SER A N 1
ATOM 3112 C CA . SER A 1 400 ? -6.917 -10.849 -2.090 1.00 88.75 400 SER A CA 1
ATOM 3113 C C . SER A 1 400 ? -8.027 -10.009 -1.456 1.00 88.75 400 SER A C 1
ATOM 3115 O O . SER A 1 400 ? -8.309 -8.912 -1.939 1.00 88.75 400 SER A O 1
ATOM 3117 N N . TYR A 1 401 ? -8.673 -10.503 -0.398 1.00 92.62 401 TYR A N 1
ATOM 3118 C CA . TYR A 1 401 ? -9.713 -9.755 0.306 1.00 92.62 401 TYR A CA 1
ATOM 3119 C C . TYR A 1 401 ? -9.137 -8.510 0.995 1.00 92.62 401 TYR A C 1
ATOM 3121 O O . TYR A 1 401 ? -9.619 -7.399 0.763 1.00 92.62 401 TYR A O 1
ATOM 3129 N N . PHE A 1 402 ? -8.024 -8.672 1.715 1.00 91.88 402 PHE A N 1
ATOM 3130 C CA . PHE A 1 402 ? -7.257 -7.580 2.310 1.00 91.88 402 PHE A CA 1
ATOM 3131 C C . PHE A 1 402 ? -6.839 -6.530 1.268 1.00 91.88 402 PHE A C 1
ATOM 3133 O O . PHE A 1 402 ? -6.987 -5.328 1.495 1.00 91.88 402 PHE A O 1
ATOM 3140 N N . GLY A 1 403 ? -6.382 -6.962 0.088 1.00 89.56 403 GLY A N 1
ATOM 3141 C CA . GLY A 1 403 ? -5.944 -6.059 -0.977 1.00 89.56 403 GLY A CA 1
ATOM 3142 C C . GLY A 1 403 ? -7.057 -5.222 -1.619 1.00 89.56 403 GLY A C 1
ATOM 3143 O O . GLY A 1 403 ? -6.790 -4.148 -2.160 1.00 89.56 403 GLY A O 1
ATOM 3144 N N . ARG A 1 404 ? -8.316 -5.673 -1.548 1.00 89.44 404 ARG A N 1
ATOM 3145 C CA . ARG A 1 404 ? -9.477 -4.966 -2.125 1.00 89.44 404 ARG A CA 1
ATOM 3146 C C . ARG A 1 404 ? -10.145 -3.999 -1.143 1.00 89.44 404 ARG A C 1
ATOM 3148 O O . ARG A 1 404 ? -10.882 -3.115 -1.573 1.00 89.44 404 ARG A O 1
ATOM 3155 N N . ALA A 1 405 ? -9.848 -4.099 0.150 1.00 91.31 405 ALA A N 1
ATOM 3156 C CA . ALA A 1 405 ? -10.516 -3.359 1.219 1.00 91.31 405 ALA A CA 1
ATOM 3157 C C . ALA A 1 405 ? -10.029 -1.899 1.410 1.00 91.31 405 ALA A C 1
ATOM 3159 O O . ALA A 1 405 ? -10.114 -1.339 2.499 1.00 91.31 405 ALA A O 1
ATOM 3160 N N . ILE A 1 406 ? -9.567 -1.228 0.349 1.00 89.12 406 ILE A N 1
ATOM 3161 C CA . ILE A 1 406 ? -9.029 0.149 0.415 1.00 89.12 406 ILE A CA 1
ATOM 3162 C C . ILE A 1 406 ? -10.036 1.132 1.032 1.00 89.12 406 ILE A C 1
ATOM 3164 O O . ILE A 1 406 ? -9.675 1.961 1.867 1.00 89.12 406 ILE A O 1
ATOM 3168 N N . ALA A 1 407 ? -11.303 1.058 0.611 1.00 89.44 407 ALA A N 1
ATOM 3169 C CA . ALA A 1 407 ? -12.349 1.937 1.128 1.00 89.44 407 ALA A CA 1
ATOM 3170 C C . ALA A 1 407 ? -12.611 1.686 2.620 1.00 89.44 407 ALA A C 1
ATOM 3172 O O . ALA A 1 407 ? -12.752 2.640 3.381 1.00 89.44 407 ALA A O 1
ATOM 3173 N N . TRP A 1 408 ? -12.593 0.418 3.042 1.00 93.69 408 TRP A N 1
ATOM 3174 C CA . TRP A 1 408 ? -12.766 0.023 4.439 1.00 93.69 408 TRP A CA 1
ATOM 3175 C C . TRP A 1 408 ? -11.714 0.670 5.343 1.00 93.69 408 TRP A C 1
ATOM 3177 O O . TRP A 1 408 ? -12.064 1.300 6.337 1.00 93.69 408 TRP A O 1
ATOM 3187 N N . TYR A 1 409 ? -10.436 0.633 4.953 1.00 94.56 409 TYR A N 1
ATOM 3188 C CA . TYR A 1 409 ? -9.356 1.240 5.739 1.00 94.56 409 TYR A CA 1
ATOM 3189 C C . TYR A 1 409 ? -9.521 2.753 5.918 1.00 94.56 409 TYR A C 1
ATOM 3191 O O . TYR A 1 409 ? -9.203 3.288 6.976 1.00 94.56 409 TYR A O 1
ATOM 3199 N N . ARG A 1 410 ? -10.088 3.447 4.926 1.00 92.62 410 ARG A N 1
ATOM 3200 C CA . ARG A 1 410 ? -10.407 4.878 5.040 1.00 92.62 410 ARG A CA 1
ATOM 3201 C C . ARG A 1 410 ? -11.613 5.134 5.941 1.00 92.62 410 ARG A C 1
ATOM 3203 O O . ARG A 1 410 ? -11.600 6.099 6.695 1.00 92.62 410 ARG A O 1
ATOM 3210 N N . VAL A 1 411 ? -12.623 4.262 5.923 1.00 93.69 411 VAL A N 1
ATOM 3211 C CA . VAL A 1 411 ? -13.756 4.349 6.861 1.00 93.69 411 VAL A CA 1
ATOM 3212 C C . VAL A 1 411 ? -13.277 4.193 8.307 1.00 93.69 411 VAL A C 1
ATOM 3214 O O . VAL A 1 411 ? -13.745 4.920 9.180 1.00 93.69 411 VAL A O 1
ATOM 3217 N N . LEU A 1 412 ? -12.288 3.331 8.570 1.00 96.12 412 LEU A N 1
ATOM 3218 C CA . LEU A 1 412 ? -11.719 3.180 9.914 1.00 96.12 412 LEU A CA 1
ATOM 3219 C C . LEU A 1 412 ? -11.135 4.490 10.468 1.00 96.12 412 LEU A C 1
ATOM 3221 O O . LEU A 1 412 ? -11.235 4.720 11.673 1.00 96.12 412 LEU A O 1
ATOM 3225 N N . LEU A 1 413 ? -10.609 5.380 9.619 1.00 95.69 413 LEU A N 1
ATOM 3226 C CA . LEU A 1 413 ? -10.107 6.698 10.036 1.00 95.69 413 LEU A CA 1
ATOM 3227 C C . LEU A 1 413 ? -11.216 7.621 10.571 1.00 95.69 413 LEU A C 1
ATOM 3229 O O . LEU A 1 413 ? -10.934 8.499 11.385 1.00 95.69 413 LEU A O 1
ATOM 3233 N N . LEU A 1 414 ? -12.474 7.408 10.166 1.00 95.75 414 LEU A N 1
ATOM 3234 C CA . LEU A 1 414 ? -13.629 8.184 10.636 1.00 95.75 414 LEU A CA 1
ATOM 3235 C C . LEU A 1 414 ? -14.147 7.740 12.004 1.00 95.75 414 LEU A C 1
ATOM 3237 O O . LEU A 1 414 ? -14.894 8.481 12.640 1.00 95.75 414 LEU A O 1
ATOM 3241 N N . THR A 1 415 ? -13.762 6.549 12.464 1.00 96.69 415 THR A N 1
ATOM 3242 C CA . THR A 1 415 ? -14.298 5.908 13.673 1.00 96.69 415 THR A CA 1
ATOM 3243 C C . THR A 1 415 ? -14.390 6.832 14.896 1.00 96.69 415 THR A C 1
ATOM 3245 O O . THR A 1 415 ? -15.487 6.935 15.449 1.00 96.69 415 THR A O 1
ATOM 3248 N N . PRO A 1 416 ? -13.320 7.537 15.329 1.00 96.25 416 PRO A N 1
ATOM 3249 C CA . PRO A 1 416 ? -13.420 8.401 16.505 1.00 96.25 416 PRO A CA 1
ATOM 3250 C C . PRO A 1 416 ? -14.393 9.565 16.311 1.00 96.25 416 PRO A C 1
ATOM 3252 O O . PRO A 1 416 ? -15.128 9.902 17.235 1.00 96.25 416 PRO A O 1
ATOM 3255 N N . PHE A 1 417 ? -14.462 10.150 15.114 1.00 95.25 417 PHE A N 1
ATOM 3256 C CA . PHE A 1 417 ? -15.378 11.254 14.818 1.00 95.25 417 PHE A CA 1
ATOM 3257 C C . PHE A 1 417 ? -16.834 10.794 14.813 1.00 95.25 417 PHE A C 1
ATOM 3259 O O . PHE A 1 417 ? -17.689 11.441 15.414 1.00 95.25 417 PHE A O 1
ATOM 3266 N N . LEU A 1 418 ? -17.106 9.635 14.210 1.00 95.19 418 LEU A N 1
ATOM 3267 C CA . LEU A 1 418 ? -18.432 9.022 14.209 1.00 95.19 418 LEU A CA 1
ATOM 3268 C C . LEU A 1 418 ? -18.915 8.716 15.632 1.00 95.19 418 LEU A C 1
ATOM 3270 O O . LEU A 1 418 ? -20.053 9.029 15.975 1.00 95.19 418 LEU A O 1
ATOM 3274 N N . LEU A 1 419 ? -18.039 8.173 16.481 1.00 95.88 419 LEU A N 1
ATOM 3275 C CA . LEU A 1 419 ? -18.336 7.913 17.890 1.00 95.88 419 LEU A CA 1
ATOM 3276 C C . LEU A 1 419 ? -18.556 9.206 18.690 1.00 95.88 419 LEU A C 1
ATOM 3278 O O . LEU A 1 419 ? -19.494 9.271 19.482 1.00 95.88 419 LEU A O 1
ATOM 3282 N N . MET A 1 420 ? -17.755 10.254 18.471 1.00 94.31 420 MET A N 1
ATOM 3283 C CA . MET A 1 420 ? -17.948 11.557 19.126 1.00 94.31 420 MET A CA 1
ATOM 3284 C C . MET A 1 420 ? -19.292 12.188 18.760 1.00 94.31 420 MET A C 1
ATOM 3286 O O . MET A 1 420 ? -20.025 12.623 19.647 1.00 94.31 420 MET A O 1
ATOM 3290 N N . VAL A 1 421 ? -19.653 12.178 17.475 1.00 93.19 421 VAL A N 1
ATOM 3291 C CA . VAL A 1 421 ? -20.973 12.630 17.015 1.00 93.19 421 VAL A CA 1
ATOM 3292 C C . VAL A 1 421 ? -22.068 11.754 17.629 1.00 93.19 421 VAL A C 1
ATOM 3294 O O . VAL A 1 421 ? -23.030 12.267 18.191 1.00 93.19 421 VAL A O 1
ATOM 3297 N N . GLY A 1 422 ? -21.895 10.432 17.622 1.00 90.69 422 GLY A N 1
ATOM 3298 C CA . GLY A 1 422 ? -22.817 9.487 18.249 1.00 90.69 422 GLY A CA 1
ATOM 3299 C C . GLY A 1 422 ? -23.041 9.732 19.743 1.00 90.69 422 GLY A C 1
ATOM 3300 O O . GLY A 1 422 ? -24.165 9.611 20.226 1.00 90.69 422 GLY A O 1
ATOM 3301 N N . ALA A 1 423 ? -22.000 10.131 20.476 1.00 91.56 423 ALA A N 1
ATOM 3302 C CA . ALA A 1 423 ? -22.081 10.460 21.897 1.00 91.56 423 ALA A CA 1
ATOM 3303 C C . ALA A 1 423 ? -22.936 11.707 22.182 1.00 91.56 423 ALA A C 1
ATOM 3305 O O . ALA A 1 423 ? -23.447 11.843 23.297 1.00 91.56 423 ALA A O 1
ATOM 3306 N N . ALA A 1 424 ? -23.098 12.609 21.208 1.00 88.81 424 ALA A N 1
ATOM 3307 C CA . ALA A 1 424 ? -23.971 13.776 21.334 1.00 88.81 424 ALA A CA 1
ATOM 3308 C C . ALA A 1 424 ? -25.461 13.397 21.265 1.00 88.81 424 ALA A C 1
ATOM 3310 O O . ALA A 1 424 ? -26.278 14.023 21.933 1.00 88.81 424 ALA A O 1
ATOM 3311 N N . PHE A 1 425 ? -25.802 12.347 20.510 1.00 87.38 425 PHE A N 1
ATOM 3312 C CA . PHE A 1 425 ? -27.185 11.888 20.304 1.00 87.38 425 PHE A CA 1
ATOM 3313 C C . PHE A 1 425 ? -27.590 10.702 21.185 1.00 87.38 425 PHE A C 1
ATOM 3315 O O . PHE A 1 425 ? -28.757 10.316 21.232 1.00 87.38 425 PHE A O 1
ATOM 3322 N N . ALA A 1 426 ? -26.633 10.077 21.863 1.00 87.94 426 ALA A N 1
ATOM 3323 C CA . ALA A 1 426 ? -26.904 8.952 22.735 1.00 87.94 426 ALA A CA 1
ATOM 3324 C C . ALA A 1 426 ? -27.385 9.402 24.119 1.00 87.94 426 ALA A C 1
ATOM 3326 O O . ALA A 1 426 ? -26.932 10.407 24.662 1.00 87.94 426 ALA A O 1
ATOM 3327 N N . HIS A 1 427 ? -28.257 8.599 24.732 1.00 84.06 427 HIS A N 1
ATOM 3328 C CA . HIS A 1 427 ? -28.828 8.874 26.051 1.00 84.06 427 HIS A CA 1
ATOM 3329 C C . HIS A 1 427 ? -28.519 7.756 27.055 1.00 84.06 427 HIS A C 1
ATOM 3331 O O . HIS A 1 427 ? -28.277 6.602 26.677 1.00 84.06 427 HIS A O 1
ATOM 3337 N N . GLY A 1 428 ? -28.522 8.116 28.343 1.00 82.00 428 GLY A N 1
ATOM 3338 C CA . GLY A 1 428 ? -28.318 7.205 29.471 1.00 82.00 428 GLY A CA 1
ATOM 3339 C C . GLY A 1 428 ? -27.060 6.343 29.343 1.00 82.00 428 GLY A C 1
ATOM 3340 O O . GLY A 1 428 ? -26.003 6.801 28.902 1.00 82.00 428 GLY A O 1
ATOM 3341 N N . ASN A 1 429 ? -27.196 5.059 29.673 1.00 78.56 429 ASN A N 1
ATOM 3342 C CA . ASN A 1 429 ? -26.085 4.103 29.718 1.00 78.56 429 ASN A CA 1
ATOM 3343 C C . ASN A 1 429 ? -25.373 3.925 28.363 1.00 78.56 429 ASN A C 1
ATOM 3345 O O . ASN A 1 429 ? -24.165 3.689 28.311 1.00 78.56 429 ASN A O 1
ATOM 3349 N N . LYS A 1 430 ? -26.104 4.083 27.250 1.00 86.88 430 LYS A N 1
ATOM 3350 C CA . LYS A 1 430 ? -25.541 3.963 25.896 1.00 86.88 430 LYS A CA 1
ATOM 3351 C C . LYS A 1 430 ? -24.588 5.114 25.584 1.00 86.88 430 LYS A C 1
ATOM 3353 O O . LYS A 1 430 ? -23.555 4.891 24.960 1.00 86.88 430 LYS A O 1
ATOM 3358 N N . ARG A 1 431 ? -24.898 6.327 26.061 1.00 88.69 431 ARG A N 1
ATOM 3359 C CA . ARG A 1 431 ? -24.057 7.517 25.864 1.00 88.69 431 ARG A CA 1
ATOM 3360 C C . ARG A 1 431 ? -22.664 7.311 26.419 1.00 88.69 431 ARG A C 1
ATOM 3362 O O . ARG A 1 431 ? -21.677 7.568 25.746 1.00 88.69 431 ARG A O 1
ATOM 3369 N N . MET A 1 432 ? -22.594 6.806 27.636 1.00 86.81 432 MET A N 1
ATOM 3370 C CA . MET A 1 432 ? -21.337 6.631 28.341 1.00 86.81 432 MET A CA 1
ATOM 3371 C C . MET A 1 432 ? -20.488 5.500 27.759 1.00 86.81 432 MET A C 1
ATOM 3373 O O . MET A 1 432 ? -19.271 5.650 27.668 1.00 86.81 432 MET A O 1
ATOM 3377 N N . PHE A 1 433 ? -21.114 4.409 27.299 1.00 91.38 433 PHE A N 1
ATOM 3378 C CA . PHE A 1 433 ? -20.415 3.398 26.502 1.00 91.38 433 PHE A CA 1
ATOM 3379 C C . PHE A 1 433 ? -19.786 4.034 25.254 1.00 91.38 433 PHE A C 1
ATOM 3381 O O . PHE A 1 433 ? -18.608 3.824 24.981 1.00 91.38 433 PHE A O 1
ATOM 3388 N N . ILE A 1 434 ? -20.543 4.861 24.526 1.00 93.44 434 ILE A N 1
ATOM 3389 C CA . ILE A 1 434 ? -20.048 5.523 23.314 1.00 93.44 434 ILE A CA 1
ATOM 3390 C C . ILE A 1 434 ? -18.941 6.532 23.643 1.00 93.44 434 ILE A C 1
ATOM 3392 O O . ILE A 1 434 ? -17.923 6.507 22.968 1.00 93.44 434 ILE A O 1
ATOM 3396 N N . ILE A 1 435 ? -19.061 7.341 24.703 1.00 93.94 435 ILE A N 1
ATOM 3397 C CA . ILE A 1 435 ? -17.994 8.254 25.162 1.00 93.94 435 ILE A CA 1
ATOM 3398 C C . ILE A 1 435 ? -16.709 7.480 25.472 1.00 93.94 435 ILE A C 1
ATOM 3400 O O . ILE A 1 435 ? -15.629 7.874 25.033 1.00 93.94 435 ILE A O 1
ATOM 3404 N N . PHE A 1 436 ? -16.816 6.365 26.197 1.00 95.19 436 PHE A N 1
ATOM 3405 C CA . PHE A 1 436 ? -15.669 5.511 26.497 1.00 95.19 436 PHE A CA 1
ATOM 3406 C C . PHE A 1 436 ? -15.008 4.996 25.207 1.00 95.19 436 PHE A C 1
ATOM 3408 O O . PHE A 1 436 ? -13.788 5.077 25.051 1.00 95.19 436 PHE A O 1
ATOM 3415 N N . MET A 1 437 ? -15.815 4.545 24.244 1.00 96.25 437 MET A N 1
ATOM 3416 C CA . MET A 1 437 ? -15.337 4.108 22.931 1.00 96.25 437 MET A CA 1
ATOM 3417 C C . MET A 1 437 ? -14.745 5.247 22.088 1.00 96.25 437 MET A C 1
ATOM 3419 O O . MET A 1 437 ? -13.787 5.016 21.344 1.00 96.25 437 MET A O 1
ATOM 3423 N N . SER A 1 438 ? -15.243 6.478 22.219 1.00 96.69 438 SER A N 1
ATOM 3424 C CA . SER A 1 438 ? -14.658 7.671 21.594 1.00 96.69 438 SER A CA 1
ATOM 3425 C C . SER A 1 438 ? -13.254 7.937 22.129 1.00 96.69 438 SER A C 1
ATOM 3427 O O . SER A 1 438 ? -12.334 8.138 21.345 1.00 96.69 438 SER A O 1
ATOM 3429 N N . ILE A 1 439 ? -13.053 7.870 23.451 1.00 97.00 439 ILE A N 1
ATOM 3430 C CA . ILE A 1 439 ? -11.727 8.058 24.068 1.00 97.00 439 ILE A CA 1
ATOM 3431 C C . ILE A 1 439 ? -10.765 6.958 23.602 1.00 97.00 439 ILE A C 1
ATOM 3433 O O . ILE A 1 439 ? -9.627 7.245 23.226 1.00 97.00 439 ILE A O 1
ATOM 3437 N N . TYR A 1 440 ? -11.224 5.705 23.567 1.00 97.69 440 TYR A N 1
ATOM 3438 C CA . TYR A 1 440 ? -10.436 4.583 23.056 1.00 97.69 440 TYR A CA 1
ATOM 3439 C C . TYR A 1 440 ? -10.002 4.798 21.600 1.00 97.69 440 TYR A C 1
ATOM 3441 O O . TYR A 1 440 ? -8.815 4.767 21.283 1.00 97.69 440 TYR A O 1
ATOM 3449 N N . SER A 1 441 ? -10.959 5.045 20.707 1.00 98.00 441 SER A N 1
ATOM 3450 C CA . SER A 1 441 ? -10.683 5.195 19.276 1.00 98.00 441 SER A CA 1
ATOM 3451 C C . SER A 1 441 ? -9.838 6.433 18.970 1.00 98.00 441 SER A C 1
ATOM 3453 O O . SER A 1 441 ? -8.943 6.364 18.129 1.00 98.00 441 SER A O 1
ATOM 3455 N N . LEU A 1 442 ? -10.050 7.542 19.685 1.00 97.44 442 LEU A N 1
ATOM 3456 C CA . LEU A 1 442 ? -9.252 8.755 19.529 1.00 97.44 442 LEU A CA 1
ATOM 3457 C C . LEU A 1 442 ? -7.804 8.527 19.968 1.00 97.44 442 LEU A C 1
ATOM 3459 O O . LEU A 1 442 ? -6.882 8.902 19.252 1.00 97.44 442 LEU A O 1
ATOM 3463 N N . THR A 1 443 ? -7.583 7.874 21.110 1.00 97.31 443 THR A N 1
ATOM 3464 C CA . THR A 1 443 ? -6.223 7.594 21.603 1.00 97.31 443 THR A CA 1
ATOM 3465 C C . THR A 1 443 ? -5.477 6.598 20.717 1.00 97.31 443 THR A C 1
ATOM 3467 O O . THR A 1 443 ? -4.280 6.778 20.481 1.00 97.31 443 THR A O 1
ATOM 3470 N N . VAL A 1 444 ? -6.168 5.603 20.147 1.00 97.38 444 VAL A N 1
ATOM 3471 C CA . VAL A 1 444 ? -5.608 4.722 19.107 1.00 97.38 444 VAL A CA 1
ATOM 3472 C C . VAL A 1 444 ? -5.218 5.525 17.865 1.00 97.38 444 VAL A C 1
ATOM 3474 O O . VAL A 1 444 ? -4.091 5.381 17.390 1.00 97.38 444 VAL A O 1
ATOM 3477 N N . LEU A 1 445 ? -6.100 6.398 17.362 1.00 96.69 445 LEU A N 1
ATOM 3478 C CA . LEU A 1 445 ? -5.816 7.215 16.179 1.00 96.69 445 LEU A CA 1
ATOM 3479 C C . LEU A 1 445 ? -4.626 8.154 16.419 1.00 96.69 445 LEU A C 1
ATOM 3481 O O . LEU A 1 445 ? -3.697 8.176 15.618 1.00 96.69 445 LEU A O 1
ATOM 3485 N N . LEU A 1 446 ? -4.606 8.881 17.538 1.00 95.19 446 LEU A N 1
ATOM 3486 C CA . LEU A 1 446 ? -3.507 9.786 17.891 1.00 95.19 446 LEU A CA 1
ATOM 3487 C C . LEU A 1 446 ? -2.174 9.042 18.013 1.00 95.19 446 LEU A C 1
ATOM 3489 O O . LEU A 1 446 ? -1.155 9.524 17.527 1.00 95.19 446 LEU A O 1
ATOM 3493 N N . THR A 1 447 ? -2.185 7.840 18.592 1.00 94.94 447 THR A N 1
ATOM 3494 C CA . THR A 1 447 ? -0.992 6.987 18.671 1.00 94.94 447 THR A CA 1
ATOM 3495 C C . THR A 1 447 ? -0.503 6.591 17.281 1.00 94.94 447 THR A C 1
ATOM 3497 O O . THR A 1 447 ? 0.680 6.732 16.976 1.00 94.94 447 THR A O 1
ATOM 3500 N N . ALA A 1 448 ? -1.416 6.133 16.422 1.00 94.06 448 ALA A N 1
ATOM 3501 C CA . ALA A 1 448 ? -1.104 5.695 15.068 1.00 94.06 448 ALA A CA 1
ATOM 3502 C C . ALA A 1 448 ? -0.559 6.829 14.187 1.00 94.06 448 ALA A C 1
ATOM 3504 O O . ALA A 1 448 ? 0.321 6.591 13.366 1.00 94.06 448 ALA A O 1
ATOM 3505 N N . MET A 1 449 ? -1.083 8.047 14.342 1.00 94.31 449 MET A N 1
ATOM 3506 C CA . MET A 1 449 ? -0.722 9.185 13.495 1.00 94.31 449 MET A CA 1
ATOM 3507 C C . MET A 1 449 ? 0.471 9.982 14.036 1.00 94.31 449 MET A C 1
ATOM 3509 O O . MET A 1 449 ? 1.238 10.529 13.251 1.00 94.31 449 MET A O 1
ATOM 3513 N N . GLY A 1 450 ? 0.635 10.060 15.360 1.00 90.81 450 GLY A N 1
ATOM 3514 C CA . GLY A 1 450 ? 1.654 10.897 15.999 1.00 90.81 450 GLY A CA 1
ATOM 3515 C C . GLY A 1 450 ? 2.943 10.176 16.390 1.00 90.81 450 GLY A C 1
ATOM 3516 O O . GLY A 1 450 ? 3.979 10.828 16.509 1.00 90.81 450 GLY A O 1
ATOM 3517 N N . LEU A 1 451 ? 2.899 8.854 16.599 1.00 91.38 451 LEU A N 1
ATOM 3518 C CA . LEU A 1 451 ? 4.046 8.079 17.101 1.00 91.38 451 LEU A CA 1
ATOM 3519 C C . LEU A 1 451 ? 4.613 7.078 16.083 1.00 91.38 451 LEU A C 1
ATOM 3521 O O . LEU A 1 451 ? 5.593 6.398 16.382 1.00 91.38 451 LEU A O 1
ATOM 3525 N N . ALA A 1 452 ? 4.012 6.970 14.896 1.00 89.94 452 ALA A N 1
ATOM 3526 C CA . ALA A 1 452 ? 4.536 6.156 13.807 1.00 89.94 452 ALA A CA 1
ATOM 3527 C C . ALA A 1 452 ? 5.338 7.011 12.816 1.00 89.94 452 ALA A C 1
ATOM 3529 O O . ALA A 1 452 ? 4.964 8.139 12.487 1.00 89.94 452 ALA A O 1
ATOM 3530 N N . VAL A 1 453 ? 6.413 6.430 12.277 1.00 88.56 453 VAL A N 1
ATOM 3531 C CA . VAL A 1 453 ? 7.241 7.061 11.234 1.00 88.56 453 VAL A CA 1
ATOM 3532 C C . VAL A 1 453 ? 6.519 7.183 9.890 1.00 88.56 453 VAL A C 1
ATOM 3534 O O . VAL A 1 453 ? 6.968 7.931 9.028 1.00 88.56 453 VAL A O 1
ATOM 3537 N N . ASP A 1 454 ? 5.427 6.440 9.691 1.00 87.44 454 ASP A N 1
ATOM 3538 C CA . ASP A 1 454 ? 4.682 6.392 8.436 1.00 87.44 454 ASP A CA 1
ATOM 3539 C C . ASP A 1 454 ? 3.252 5.855 8.646 1.00 87.44 454 ASP A C 1
ATOM 3541 O O . ASP A 1 454 ? 2.946 5.251 9.679 1.00 87.44 454 ASP A O 1
ATOM 3545 N N . ASN A 1 455 ? 2.378 6.035 7.653 1.00 91.56 455 ASN A N 1
ATOM 3546 C CA . ASN A 1 455 ? 1.066 5.399 7.618 1.00 91.56 455 ASN A CA 1
ATOM 3547 C C . ASN A 1 455 ? 1.220 3.872 7.511 1.00 91.56 455 ASN A C 1
ATOM 3549 O O . ASN A 1 455 ? 1.956 3.360 6.671 1.00 91.56 455 ASN A O 1
ATOM 3553 N N . SER A 1 456 ? 0.478 3.134 8.335 1.00 90.62 456 SER A N 1
ATOM 3554 C CA . SER A 1 456 ? 0.357 1.680 8.224 1.00 90.62 456 SER A CA 1
ATOM 3555 C C . SER A 1 456 ? -1.051 1.246 8.615 1.00 90.62 456 SER A C 1
ATOM 3557 O O . SER A 1 456 ? -1.581 1.651 9.656 1.00 90.62 456 SER A O 1
ATOM 3559 N N . ILE A 1 457 ? -1.658 0.409 7.773 1.00 92.25 457 ILE A N 1
ATOM 3560 C CA . ILE A 1 457 ? -3.036 -0.080 7.941 1.00 92.25 457 ILE A CA 1
ATOM 3561 C C . ILE A 1 457 ? -3.148 -0.945 9.203 1.00 92.25 457 ILE A C 1
ATOM 3563 O O . ILE A 1 457 ? -4.167 -0.932 9.893 1.00 92.25 457 ILE A O 1
ATOM 3567 N N . ARG A 1 458 ? -2.051 -1.597 9.584 1.00 91.12 458 ARG A N 1
ATOM 3568 C CA . ARG A 1 458 ? -1.870 -2.332 10.838 1.00 91.12 458 ARG A CA 1
ATOM 3569 C C . ARG A 1 458 ? -2.300 -1.578 12.091 1.00 91.12 458 ARG A C 1
ATOM 3571 O O . ARG A 1 458 ? -2.745 -2.202 13.055 1.00 91.12 458 ARG A O 1
ATOM 3578 N N . TYR A 1 459 ? -2.127 -0.257 12.140 1.00 92.81 459 TYR A N 1
ATOM 3579 C CA . TYR A 1 459 ? -2.530 0.543 13.303 1.00 92.81 459 TYR A CA 1
ATOM 3580 C C . TYR A 1 459 ? -4.029 0.879 13.315 1.00 92.81 459 TYR A C 1
ATOM 3582 O O . TYR A 1 459 ? -4.536 1.338 14.334 1.00 92.81 459 TYR A O 1
ATOM 3590 N N . LEU A 1 460 ? -4.750 0.611 12.222 1.00 94.44 460 LEU A N 1
ATOM 3591 C CA . LEU A 1 460 ? -6.194 0.828 12.112 1.00 94.44 460 LEU A CA 1
ATOM 3592 C C . LEU A 1 460 ? -7.010 -0.369 12.615 1.00 94.44 460 LEU A C 1
ATOM 3594 O O . LEU A 1 460 ? -8.180 -0.205 12.947 1.00 94.44 460 LEU A O 1
ATOM 3598 N N . HIS A 1 461 ? -6.403 -1.556 12.727 1.00 94.25 461 HIS A N 1
ATOM 3599 C CA . HIS A 1 461 ? -7.080 -2.777 13.180 1.00 94.25 461 HIS A CA 1
ATOM 3600 C C . HIS A 1 461 ? -7.856 -2.603 14.500 1.00 94.25 461 HIS A C 1
ATOM 3602 O O . HIS A 1 461 ? -9.022 -2.993 14.534 1.00 94.25 461 HIS A O 1
ATOM 3608 N N . PRO A 1 462 ? -7.338 -1.935 15.550 1.00 96.12 462 PRO A N 1
ATOM 3609 C CA . PRO A 1 462 ? -8.108 -1.744 16.781 1.00 96.12 462 PRO A CA 1
ATOM 3610 C C . PRO A 1 462 ? -9.334 -0.819 16.614 1.00 96.12 462 PRO A C 1
ATOM 3612 O O . PRO A 1 462 ? -10.315 -0.958 17.344 1.00 96.12 462 PRO A O 1
ATOM 3615 N N . LEU A 1 463 ? -9.329 0.086 15.624 1.00 97.38 463 LEU A N 1
ATOM 3616 C CA . LEU A 1 463 ? -10.476 0.955 15.323 1.00 97.38 463 LEU A CA 1
ATOM 3617 C C . LEU A 1 463 ? -11.662 0.166 14.759 1.00 97.38 463 LEU A C 1
ATOM 3619 O O . LEU A 1 463 ? -12.804 0.558 14.981 1.00 97.38 463 LEU A O 1
ATOM 3623 N N . SER A 1 464 ? -11.415 -0.962 14.083 1.00 95.62 464 SER A N 1
ATOM 3624 C CA . SER A 1 464 ? -12.487 -1.796 13.527 1.00 95.62 464 SER A CA 1
ATOM 3625 C C . SER A 1 464 ? -13.463 -2.255 14.611 1.00 95.62 464 SER A C 1
ATOM 3627 O O . SER A 1 464 ? -14.667 -2.068 14.462 1.00 95.62 464 SER A O 1
ATOM 3629 N N . TRP A 1 465 ? -12.964 -2.731 15.756 1.00 95.69 465 TRP A N 1
ATOM 3630 C CA . TRP A 1 465 ? -13.800 -3.171 16.876 1.00 95.69 465 TRP A CA 1
ATOM 3631 C C . TRP A 1 465 ? -14.736 -2.052 17.357 1.00 95.69 465 TRP A C 1
ATOM 3633 O O . TRP A 1 465 ? -15.933 -2.263 17.556 1.00 95.69 465 TRP A O 1
ATOM 3643 N N . ALA A 1 466 ? -14.205 -0.831 17.474 1.00 96.94 466 ALA A N 1
ATOM 3644 C CA . ALA A 1 466 ? -14.969 0.340 17.886 1.00 96.94 466 ALA A CA 1
ATOM 3645 C C . ALA A 1 466 ? -16.010 0.765 16.839 1.00 96.94 466 ALA A C 1
ATOM 3647 O O . ALA A 1 466 ? -17.142 1.101 17.196 1.00 96.94 466 ALA A O 1
ATOM 3648 N N . LEU A 1 467 ? -15.661 0.691 15.553 1.00 97.06 467 LEU A N 1
ATOM 3649 C CA . LEU A 1 467 ? -16.580 0.976 14.458 1.00 97.06 467 LEU A CA 1
ATOM 3650 C C . LEU A 1 467 ? -17.735 -0.029 14.414 1.00 97.06 467 LEU A C 1
ATOM 3652 O O . LEU A 1 467 ? -18.883 0.380 14.272 1.00 97.06 467 LEU A O 1
ATOM 3656 N N . PHE A 1 468 ? -17.466 -1.325 14.579 1.00 96.69 468 PHE A N 1
ATOM 3657 C CA . PHE A 1 468 ? -18.520 -2.342 14.628 1.00 96.69 468 PHE A CA 1
ATOM 3658 C C . PHE A 1 468 ? -19.422 -2.174 15.857 1.00 96.69 468 PHE A C 1
ATOM 3660 O O . PHE A 1 468 ? -20.639 -2.342 15.748 1.00 96.69 468 PHE A O 1
ATOM 3667 N N . ALA A 1 469 ? -18.863 -1.775 17.005 1.00 95.19 469 ALA A N 1
ATOM 3668 C CA . ALA A 1 469 ? -19.662 -1.428 18.176 1.00 95.19 469 ALA A CA 1
ATOM 3669 C C . ALA A 1 469 ? -20.608 -0.245 17.893 1.00 95.19 469 ALA A C 1
ATOM 3671 O O . ALA A 1 469 ? -21.792 -0.288 18.239 1.00 95.19 469 ALA A O 1
ATOM 3672 N N . PHE A 1 470 ? -20.106 0.783 17.204 1.00 95.00 470 PHE A N 1
ATOM 3673 C CA . PHE A 1 470 ? -20.899 1.937 16.786 1.00 95.00 470 PHE A CA 1
ATOM 3674 C C . PHE A 1 470 ? -21.962 1.580 15.738 1.00 95.00 470 PHE A C 1
ATOM 3676 O O . PHE A 1 470 ? -23.117 1.983 15.862 1.00 95.00 470 PHE A O 1
ATOM 3683 N N . ALA A 1 471 ? -21.612 0.767 14.741 1.00 92.50 471 ALA A N 1
ATOM 3684 C CA . ALA A 1 471 ? -22.540 0.303 13.716 1.00 92.50 471 ALA A CA 1
ATOM 3685 C C . ALA A 1 471 ? -23.714 -0.469 14.338 1.00 92.50 471 ALA A C 1
ATOM 3687 O O . ALA A 1 471 ? -24.869 -0.214 13.996 1.00 92.50 471 ALA A O 1
ATOM 3688 N N . ALA A 1 472 ? -23.443 -1.350 15.308 1.00 91.88 472 ALA A N 1
ATOM 3689 C CA . ALA A 1 472 ? -24.479 -2.063 16.053 1.00 91.88 472 ALA A CA 1
ATOM 3690 C C . ALA A 1 472 ? -25.424 -1.109 16.795 1.00 91.88 472 ALA A C 1
ATOM 3692 O O . ALA A 1 472 ? -26.644 -1.292 16.763 1.00 91.88 472 ALA A O 1
ATOM 3693 N N . TYR A 1 473 ? -24.868 -0.078 17.439 1.00 90.12 473 TYR A N 1
ATOM 3694 C CA . TYR A 1 473 ? -25.653 0.964 18.091 1.00 90.12 473 TYR A CA 1
ATOM 3695 C C . TYR A 1 473 ? -26.585 1.663 17.092 1.00 90.12 473 TYR A C 1
ATOM 3697 O O . TYR A 1 473 ? -27.798 1.666 17.310 1.00 90.12 473 TYR A O 1
ATOM 3705 N N . CYS A 1 474 ? -26.065 2.151 15.963 1.00 89.12 474 CYS A N 1
ATOM 3706 C CA . CYS A 1 474 ? -26.865 2.794 14.916 1.00 89.12 474 CYS A CA 1
ATOM 3707 C C . CYS A 1 474 ? -27.965 1.871 14.370 1.00 89.12 474 CYS A C 1
ATOM 3709 O O . CYS A 1 474 ? -29.123 2.275 14.258 1.00 89.12 474 CYS A O 1
ATOM 3711 N N . LEU A 1 475 ? -27.644 0.603 14.106 1.00 84.88 475 LEU A N 1
ATOM 3712 C CA . LEU A 1 475 ? -28.613 -0.390 13.635 1.00 84.88 475 LEU A CA 1
ATOM 3713 C C . LEU A 1 475 ? -29.725 -0.645 14.651 1.00 84.88 475 LEU A C 1
ATOM 3715 O O . LEU A 1 475 ? -30.880 -0.808 14.262 1.00 84.88 475 LEU A O 1
ATOM 3719 N N . SER A 1 476 ? -29.416 -0.629 15.949 1.00 82.44 476 SER A N 1
ATOM 3720 C CA . SER A 1 476 ? -30.438 -0.782 16.990 1.00 82.44 476 SER A CA 1
ATOM 3721 C C . SER A 1 476 ? -31.421 0.387 17.059 1.00 82.44 476 SER A C 1
ATOM 3723 O O . SER A 1 476 ? -32.567 0.180 17.449 1.00 82.44 476 SER A O 1
ATOM 3725 N N . LEU A 1 477 ? -31.007 1.590 16.645 1.00 81.06 477 LEU A N 1
ATOM 3726 C CA . LEU A 1 477 ? -31.895 2.751 16.540 1.00 81.06 477 LEU A CA 1
ATOM 3727 C C . LEU A 1 477 ? -32.810 2.664 15.308 1.00 81.06 477 LEU A C 1
ATOM 3729 O O . LEU A 1 477 ? -33.942 3.146 15.337 1.00 81.06 477 LEU A O 1
ATOM 3733 N N . LEU A 1 478 ? -32.326 2.048 14.226 1.00 77.12 478 LEU A N 1
ATOM 3734 C CA . LEU A 1 478 ? -33.053 1.916 12.960 1.00 77.12 478 LEU A CA 1
ATOM 3735 C C . LEU A 1 478 ? -33.988 0.698 12.930 1.00 77.12 478 LEU A C 1
ATOM 3737 O O . LEU A 1 478 ? -35.054 0.761 12.318 1.00 77.12 478 LEU A O 1
ATOM 3741 N N . ALA A 1 479 ? -33.631 -0.396 13.607 1.00 68.62 479 ALA A N 1
ATOM 3742 C CA . ALA A 1 479 ? -34.364 -1.663 13.562 1.00 68.62 479 ALA A CA 1
ATOM 3743 C C . ALA A 1 479 ? -35.865 -1.557 13.926 1.00 68.62 479 ALA A C 1
ATOM 3745 O O . ALA A 1 479 ? -36.673 -2.137 13.197 1.00 68.62 479 ALA A O 1
ATOM 3746 N N . PRO A 1 480 ? -36.292 -0.803 14.962 1.00 66.75 480 PRO A N 1
ATOM 3747 C CA . PRO A 1 480 ? -37.716 -0.625 15.262 1.00 66.75 480 PRO A CA 1
ATOM 3748 C C . PRO A 1 480 ? -38.478 0.104 14.145 1.00 66.75 480 PRO A C 1
ATOM 3750 O O . PRO A 1 480 ? -39.603 -0.272 13.828 1.00 66.75 480 PRO A O 1
ATOM 3753 N N . LYS A 1 481 ? -37.847 1.103 13.506 1.00 63.19 481 LYS A N 1
ATOM 3754 C CA . LYS A 1 481 ? -38.435 1.913 12.420 1.00 63.19 481 LYS A CA 1
ATOM 3755 C C . LYS A 1 481 ? -38.567 1.140 11.105 1.00 63.19 481 LYS A C 1
ATOM 3757 O O . LYS A 1 481 ? -39.474 1.397 10.320 1.00 63.19 481 LYS A O 1
ATOM 3762 N N . ILE A 1 482 ? -37.658 0.198 10.855 1.00 58.41 482 ILE A N 1
ATOM 3763 C CA . ILE A 1 482 ? -37.711 -0.693 9.686 1.00 58.41 482 ILE A CA 1
ATOM 3764 C C . ILE A 1 482 ? -38.778 -1.774 9.901 1.00 58.41 482 ILE A C 1
ATOM 3766 O O . ILE A 1 482 ? -39.570 -2.050 9.001 1.00 58.41 482 ILE A O 1
ATOM 3770 N N . ARG A 1 483 ? -38.851 -2.342 11.113 1.00 54.81 483 ARG A N 1
ATOM 3771 C CA . ARG A 1 483 ? -39.820 -3.387 11.473 1.00 54.81 483 ARG A CA 1
ATOM 3772 C C . ARG A 1 483 ? -41.269 -2.889 11.472 1.00 54.81 483 ARG A C 1
ATOM 3774 O O . ARG A 1 483 ? -42.156 -3.663 11.132 1.00 54.81 483 ARG A O 1
ATOM 3781 N N . SER A 1 484 ? -41.515 -1.618 11.799 1.00 53.41 484 SER A N 1
ATOM 3782 C CA . SER A 1 484 ? -42.854 -1.016 11.712 1.00 53.41 484 SER A CA 1
ATOM 3783 C C . SER A 1 484 ? -43.312 -0.728 10.275 1.00 53.41 484 SER A C 1
ATOM 3785 O O . SER A 1 484 ? -44.512 -0.685 10.029 1.00 53.41 484 SER A O 1
ATOM 3787 N N . ARG A 1 485 ? -42.384 -0.569 9.317 1.00 50.47 485 ARG A N 1
ATOM 3788 C CA . ARG A 1 485 ? -42.694 -0.360 7.887 1.00 50.47 485 ARG A CA 1
ATOM 3789 C C . ARG A 1 485 ? -42.812 -1.647 7.069 1.00 50.47 485 ARG A C 1
ATOM 3791 O O . ARG A 1 485 ? -43.461 -1.632 6.032 1.00 50.47 485 ARG A O 1
ATOM 3798 N N . PHE A 1 486 ? -42.218 -2.751 7.519 1.00 50.97 486 PHE A N 1
ATOM 3799 C CA . PHE A 1 486 ? -42.233 -4.031 6.805 1.00 50.97 486 PHE A CA 1
ATOM 3800 C C . PHE A 1 486 ? -42.653 -5.162 7.752 1.00 50.97 486 PHE A C 1
ATOM 3802 O O . PHE A 1 486 ? -41.817 -5.850 8.337 1.00 50.97 486 PHE A O 1
ATOM 3809 N N . SER A 1 487 ? -43.965 -5.372 7.898 1.00 45.62 487 SER A N 1
ATOM 3810 C CA . SER A 1 487 ? -44.565 -6.311 8.866 1.00 45.62 487 SER A CA 1
ATOM 3811 C C . SER A 1 487 ? -44.284 -7.802 8.603 1.00 45.62 487 SER A C 1
ATOM 3813 O O . SER A 1 487 ? -44.670 -8.647 9.409 1.00 45.62 487 SER A O 1
ATOM 3815 N N . ARG A 1 488 ? -43.579 -8.152 7.517 1.00 46.00 488 ARG A N 1
ATOM 3816 C CA . ARG A 1 488 ? -43.189 -9.536 7.175 1.00 46.00 488 ARG A CA 1
ATOM 3817 C C . ARG A 1 488 ? -41.750 -9.689 6.666 1.00 46.00 488 ARG A C 1
ATOM 3819 O O . ARG A 1 488 ? -41.440 -10.676 6.009 1.00 46.00 488 ARG A O 1
ATOM 3826 N N . ALA A 1 489 ? -40.850 -8.751 6.961 1.00 40.03 489 ALA A N 1
ATOM 3827 C CA . ALA A 1 489 ? -39.443 -8.920 6.599 1.00 40.03 489 ALA A CA 1
ATOM 3828 C C . ALA A 1 489 ? -38.666 -9.600 7.741 1.00 40.03 489 ALA A C 1
ATOM 3830 O O . ALA A 1 489 ? -38.413 -9.015 8.795 1.00 40.03 489 ALA A O 1
ATOM 3831 N N . THR A 1 490 ? -38.305 -10.864 7.529 1.00 43.69 490 THR A N 1
ATOM 3832 C CA . THR A 1 490 ? -37.386 -11.667 8.349 1.00 43.69 490 THR A CA 1
ATOM 3833 C C . THR A 1 490 ? -36.037 -10.958 8.592 1.00 43.69 490 THR A C 1
ATOM 3835 O O . THR A 1 490 ? -35.655 -10.076 7.819 1.00 43.69 490 THR A O 1
ATOM 3838 N N . PRO A 1 491 ? -35.252 -11.364 9.618 1.00 45.41 491 PRO A N 1
ATOM 3839 C CA . PRO A 1 491 ? -33.902 -10.840 9.920 1.00 45.41 491 PRO A CA 1
ATOM 3840 C C . PRO A 1 491 ? -32.918 -10.792 8.727 1.00 45.41 491 PRO A C 1
ATOM 3842 O O . PRO A 1 491 ? -31.902 -10.102 8.800 1.00 45.41 491 PRO A O 1
ATOM 3845 N N . ALA A 1 492 ? -33.257 -11.441 7.610 1.00 40.81 492 ALA A N 1
ATOM 3846 C CA . ALA A 1 492 ? -32.628 -11.311 6.300 1.00 40.81 492 ALA A CA 1
ATOM 3847 C C . ALA A 1 492 ? -32.537 -9.863 5.769 1.00 40.81 492 ALA A C 1
ATOM 3849 O O . ALA A 1 492 ? -31.540 -9.529 5.140 1.00 40.81 492 ALA A O 1
ATOM 3850 N N . LEU A 1 493 ? -33.500 -8.972 6.052 1.00 39.91 493 LEU A N 1
ATOM 3851 C CA . LEU A 1 493 ? -33.451 -7.575 5.576 1.00 39.91 493 LEU A CA 1
ATOM 3852 C C . LEU A 1 493 ? -32.432 -6.726 6.360 1.00 39.91 493 LEU A C 1
ATOM 3854 O O . LEU A 1 493 ? -31.778 -5.848 5.806 1.00 39.91 493 LEU A O 1
ATOM 3858 N N . GLY A 1 494 ? -32.246 -7.037 7.649 1.00 42.25 494 GLY A N 1
ATOM 3859 C CA . GLY A 1 494 ? -31.162 -6.482 8.463 1.00 42.25 494 GLY A CA 1
ATOM 3860 C C . GLY A 1 494 ? -29.797 -6.999 8.007 1.00 42.25 494 GLY A C 1
ATOM 3861 O O . GLY A 1 494 ? -28.847 -6.225 7.951 1.00 42.25 494 GLY A O 1
ATOM 3862 N N . LEU A 1 495 ? -29.726 -8.273 7.597 1.00 44.44 495 LEU A N 1
ATOM 3863 C CA . LEU A 1 495 ? -28.561 -8.866 6.934 1.00 44.44 495 LEU A CA 1
ATOM 3864 C C . LEU A 1 495 ? -28.285 -8.228 5.567 1.00 44.44 495 LEU A C 1
ATOM 3866 O O . LEU A 1 495 ? -27.125 -8.060 5.233 1.00 44.44 495 LEU A O 1
ATOM 3870 N N . ALA A 1 496 ? -29.313 -7.839 4.807 1.00 40.38 496 ALA A N 1
ATOM 3871 C CA . ALA A 1 496 ? -29.194 -7.179 3.506 1.00 40.38 496 ALA A CA 1
ATOM 3872 C C . ALA A 1 496 ? -28.837 -5.687 3.611 1.00 40.38 496 ALA A C 1
ATOM 3874 O O . ALA A 1 496 ? -28.220 -5.158 2.699 1.00 40.38 496 ALA A O 1
ATOM 3875 N N . LEU A 1 497 ? -29.165 -5.012 4.718 1.00 40.31 497 LEU A N 1
ATOM 3876 C CA . LEU A 1 497 ? -28.707 -3.648 5.025 1.00 40.31 497 LEU A CA 1
ATOM 3877 C C . LEU A 1 497 ? -27.297 -3.638 5.627 1.00 40.31 497 LEU A C 1
ATOM 3879 O O . LEU A 1 497 ? -26.500 -2.773 5.288 1.00 40.31 497 LEU A O 1
ATOM 3883 N N . LEU A 1 498 ? -26.951 -4.632 6.451 1.00 42.38 498 LEU A N 1
ATOM 3884 C CA . LEU A 1 498 ? -25.574 -4.870 6.892 1.00 42.38 498 LEU A CA 1
ATOM 3885 C C . LEU A 1 498 ? -24.705 -5.291 5.707 1.00 42.38 498 LEU A C 1
ATOM 3887 O O . LEU A 1 498 ? -23.677 -4.675 5.486 1.00 42.38 498 LEU A O 1
ATOM 3891 N N . ALA A 1 499 ? -25.148 -6.230 4.874 1.00 40.78 499 ALA A N 1
ATOM 3892 C CA . ALA A 1 499 ? -24.529 -6.515 3.586 1.00 40.78 499 ALA A CA 1
ATOM 3893 C C . ALA A 1 499 ? -24.642 -5.314 2.639 1.00 40.78 499 ALA A C 1
ATOM 3895 O O . ALA A 1 499 ? -23.755 -5.098 1.854 1.00 40.78 499 ALA A O 1
ATOM 3896 N N . GLY A 1 500 ? -25.638 -4.443 2.733 1.00 33.94 500 GLY A N 1
ATOM 3897 C CA . GLY A 1 500 ? -25.701 -3.195 1.966 1.00 33.94 500 GLY A CA 1
ATOM 3898 C C . GLY A 1 500 ? -24.685 -2.148 2.434 1.00 33.94 500 GLY A C 1
ATOM 3899 O O . GLY A 1 500 ? -24.285 -1.300 1.653 1.00 33.94 500 GLY A O 1
ATOM 3900 N N . CYS A 1 501 ? -24.204 -2.225 3.676 1.00 37.53 501 CYS A N 1
ATOM 3901 C CA . CYS A 1 501 ? -23.119 -1.389 4.198 1.00 37.53 501 CYS A CA 1
ATOM 3902 C C . CYS A 1 501 ? -21.740 -2.084 4.140 1.00 37.53 501 CYS A C 1
ATOM 3904 O O . CYS A 1 501 ? -20.725 -1.396 4.090 1.00 37.53 501 CYS A O 1
ATOM 3906 N N . PHE A 1 502 ? -21.689 -3.423 4.096 1.00 41.31 502 PHE A N 1
ATOM 3907 C CA . PHE A 1 502 ? -20.473 -4.244 3.933 1.00 41.31 502 PHE A CA 1
ATOM 3908 C C . PHE A 1 502 ? -20.184 -4.618 2.460 1.00 41.31 502 PHE A C 1
ATOM 3910 O O . PHE A 1 502 ? -19.030 -4.802 2.091 1.00 41.31 502 PHE A O 1
ATOM 3917 N N . PHE A 1 503 ? -21.215 -4.648 1.614 1.00 40.09 503 PHE A N 1
ATOM 3918 C CA . PHE A 1 503 ? -21.243 -4.894 0.159 1.00 40.09 503 PHE A CA 1
ATOM 3919 C C . PHE A 1 503 ? -21.928 -3.761 -0.646 1.00 40.09 503 PHE A C 1
ATOM 3921 O O . PHE A 1 503 ? -22.097 -3.884 -1.860 1.00 40.09 503 PHE A O 1
ATOM 3928 N N . GLY A 1 504 ? -22.310 -2.633 -0.048 1.00 32.28 504 GLY A N 1
ATOM 3929 C CA . GLY A 1 504 ? -22.588 -1.380 -0.775 1.00 32.28 504 GLY A CA 1
ATOM 3930 C C . GLY A 1 504 ? -21.489 -0.384 -0.432 1.00 32.28 504 GLY A C 1
ATOM 3931 O O . GLY A 1 504 ? -21.642 0.478 0.420 1.00 32.28 504 GLY A O 1
ATOM 3932 N N . MET A 1 505 ? -20.272 -0.605 -0.922 1.00 33.75 505 MET A N 1
ATOM 3933 C CA . MET A 1 505 ? -19.862 -0.242 -2.283 1.00 33.75 505 MET A CA 1
ATOM 3934 C C . MET A 1 505 ? -19.435 -1.440 -3.157 1.00 33.75 505 MET A C 1
ATOM 3936 O O . MET A 1 505 ? -18.319 -1.483 -3.667 1.00 33.75 505 MET A O 1
ATOM 3940 N N . SER A 1 506 ? -20.308 -2.426 -3.351 1.00 31.48 506 SER A N 1
ATOM 3941 C CA . SER A 1 506 ? -20.125 -3.493 -4.352 1.00 31.48 506 SER A CA 1
ATOM 3942 C C . SER A 1 506 ? -21.418 -3.871 -5.088 1.00 31.48 506 SER A C 1
ATOM 3944 O O . SER A 1 506 ? -21.557 -4.983 -5.576 1.00 31.48 506 SER A O 1
ATOM 3946 N N . HIS A 1 507 ? -22.341 -2.917 -5.235 1.00 28.78 507 HIS A N 1
ATOM 3947 C CA . HIS A 1 507 ? -23.225 -2.857 -6.405 1.00 28.78 507 HIS A CA 1
ATOM 3948 C C . HIS A 1 507 ? -22.712 -1.773 -7.360 1.00 28.78 507 HIS A C 1
ATOM 3950 O O . HIS A 1 507 ? -23.385 -0.804 -7.689 1.00 28.78 507 HIS A O 1
ATOM 3956 N N . SER A 1 508 ? -21.477 -1.944 -7.819 1.00 25.62 508 SER A N 1
ATOM 3957 C CA . SER A 1 508 ? -21.300 -1.857 -9.259 1.00 25.62 508 SER A CA 1
ATOM 3958 C C . SER A 1 508 ? -21.676 -3.247 -9.734 1.00 25.62 508 SER A C 1
ATOM 3960 O O . SER A 1 508 ? -21.080 -4.230 -9.295 1.00 25.62 508 SER A O 1
ATOM 3962 N N . THR A 1 509 ? -22.720 -3.332 -10.546 1.00 24.98 509 THR A N 1
ATOM 3963 C CA . THR A 1 509 ? -22.944 -4.457 -11.450 1.00 24.98 509 THR A CA 1
ATOM 3964 C C . THR A 1 509 ? -21.607 -5.043 -11.911 1.00 24.98 509 THR A C 1
ATOM 3966 O O . THR A 1 509 ? -20.634 -4.305 -12.080 1.00 24.98 509 THR A O 1
ATOM 3969 N N . MET A 1 510 ? -21.556 -6.359 -12.128 1.00 26.00 510 MET A N 1
ATOM 3970 C CA . MET A 1 510 ? -20.493 -7.065 -12.857 1.00 26.00 510 MET A CA 1
ATOM 3971 C C . MET A 1 510 ? -20.313 -6.535 -14.303 1.00 26.00 510 MET A C 1
ATOM 3973 O O . MET A 1 510 ? -20.245 -7.296 -15.259 1.00 26.00 510 MET A O 1
ATOM 3977 N N . ALA A 1 511 ? -20.198 -5.228 -14.510 1.00 27.53 511 ALA A N 1
ATOM 3978 C CA . ALA A 1 511 ? -19.281 -4.716 -15.495 1.00 27.53 511 ALA A CA 1
ATOM 3979 C C . ALA A 1 511 ? -17.897 -5.016 -14.924 1.00 27.53 511 ALA A C 1
ATOM 3981 O O . ALA A 1 511 ? -17.546 -4.516 -13.854 1.00 27.53 511 ALA A O 1
ATOM 3982 N N . ALA A 1 512 ? -17.149 -5.893 -15.592 1.00 29.30 512 ALA A N 1
ATOM 3983 C CA . ALA A 1 512 ? -15.730 -6.075 -15.346 1.00 29.30 512 ALA A CA 1
ATOM 3984 C C . ALA A 1 512 ? -15.117 -4.717 -14.972 1.00 29.30 512 ALA A C 1
ATOM 3986 O O . ALA A 1 512 ? -15.191 -3.772 -15.763 1.00 29.30 512 ALA A O 1
ATOM 3987 N N . VAL A 1 513 ? -14.546 -4.595 -13.766 1.00 38.12 513 VAL A N 1
ATOM 3988 C CA . VAL A 1 513 ? -13.582 -3.526 -13.501 1.00 38.12 513 VAL A CA 1
ATOM 3989 C C . VAL A 1 513 ? -12.424 -3.866 -14.423 1.00 38.12 513 VAL A C 1
ATOM 3991 O O . VAL A 1 513 ? -11.523 -4.616 -14.056 1.00 38.12 513 VAL A O 1
ATOM 3994 N N . GLY A 1 514 ? -12.541 -3.429 -15.677 1.00 44.53 514 GLY A N 1
ATOM 3995 C CA . GLY A 1 514 ? -11.501 -3.571 -16.666 1.00 44.53 514 GLY A CA 1
ATOM 3996 C C . GLY A 1 514 ? -10.242 -3.025 -16.027 1.00 44.53 514 GLY A C 1
ATOM 3997 O O . GLY A 1 514 ? -10.275 -1.975 -15.375 1.00 44.53 514 GLY A O 1
ATOM 3998 N N . SER A 1 515 ? -9.143 -3.753 -16.164 1.00 55.28 515 SER A N 1
ATOM 3999 C CA . SER A 1 515 ? -7.831 -3.135 -16.012 1.00 55.28 515 SER A CA 1
ATOM 4000 C C . SER A 1 515 ? -7.836 -1.765 -16.705 1.00 55.28 515 SER A C 1
ATOM 4002 O O . SER A 1 515 ? -8.531 -1.518 -17.703 1.00 55.28 515 SER A O 1
ATOM 4004 N N . LYS A 1 516 ? -7.112 -0.826 -16.109 1.00 76.00 516 LYS A N 1
ATOM 4005 C CA . LYS A 1 516 ? -6.989 0.492 -16.710 1.00 76.00 516 LYS A CA 1
ATOM 4006 C C . LYS A 1 516 ? -6.216 0.324 -18.018 1.00 76.00 516 LYS A C 1
ATOM 4008 O O . LYS A 1 516 ? -5.224 -0.389 -18.022 1.00 76.00 516 LYS A O 1
ATOM 4013 N N . GLY A 1 517 ? -6.660 0.966 -19.095 1.00 92.75 517 GLY A N 1
ATOM 4014 C CA . GLY A 1 517 ? -5.960 0.908 -20.379 1.00 92.75 517 GLY A CA 1
ATOM 4015 C C . GLY A 1 517 ? -6.011 -0.451 -21.091 1.00 92.75 517 GLY A C 1
ATOM 4016 O O . GLY A 1 517 ? -7.013 -1.168 -21.030 1.00 92.75 517 GLY A O 1
ATOM 4017 N N . LEU A 1 518 ? -4.935 -0.753 -21.818 1.00 96.88 518 LEU A N 1
ATOM 4018 C CA . LEU A 1 518 ? -4.675 -2.027 -22.483 1.00 96.88 518 LEU A CA 1
ATOM 4019 C C . LEU A 1 518 ? -3.827 -2.913 -21.574 1.00 96.88 518 LEU A C 1
ATOM 4021 O O . LEU A 1 518 ? -2.963 -2.420 -20.858 1.00 96.88 518 LEU A O 1
ATOM 4025 N N . TYR A 1 519 ? -4.034 -4.221 -21.634 1.00 96.31 519 TYR A N 1
ATOM 4026 C CA . TYR A 1 519 ? -3.316 -5.212 -20.831 1.00 96.31 519 TYR A CA 1
ATOM 4027 C C . TYR A 1 519 ? -3.243 -6.538 -21.580 1.00 96.31 519 TYR A C 1
ATOM 4029 O O . TYR A 1 519 ? -4.014 -6.755 -22.511 1.00 96.31 519 TYR A O 1
ATOM 4037 N N . VAL A 1 520 ? -2.351 -7.437 -21.166 1.00 94.75 520 VAL A N 1
ATOM 4038 C CA . VAL A 1 520 ? -2.244 -8.777 -21.757 1.00 94.75 520 VAL A CA 1
ATOM 4039 C C . VAL A 1 520 ? -2.805 -9.822 -20.796 1.00 94.75 520 VAL A C 1
ATOM 4041 O O . VAL A 1 520 ? -2.592 -9.761 -19.586 1.00 94.75 520 VAL A O 1
ATOM 4044 N N . THR A 1 521 ? -3.561 -10.784 -21.315 1.00 90.75 521 THR A N 1
ATOM 4045 C CA . THR A 1 521 ? -3.987 -11.990 -20.587 1.00 90.75 521 THR A CA 1
ATOM 4046 C C . THR A 1 521 ? -3.798 -13.180 -21.510 1.00 90.75 521 THR A C 1
ATOM 4048 O O . THR A 1 521 ? -4.298 -13.160 -22.629 1.00 90.75 521 THR A O 1
ATOM 4051 N N . ASP A 1 522 ? -3.020 -14.170 -21.070 1.00 86.44 522 ASP A N 1
ATOM 4052 C CA . ASP A 1 522 ? -2.699 -15.379 -21.844 1.00 86.44 522 ASP A CA 1
ATOM 4053 C C . ASP A 1 522 ? -2.193 -15.091 -23.273 1.00 86.44 522 ASP A C 1
ATOM 4055 O O . ASP A 1 522 ? -2.513 -15.792 -24.228 1.00 86.44 522 ASP A O 1
ATOM 4059 N N . GLY A 1 523 ? -1.396 -14.028 -23.425 1.00 89.88 523 GLY A N 1
ATOM 4060 C CA . GLY A 1 523 ? -0.842 -13.589 -24.711 1.00 89.88 523 GLY A CA 1
ATOM 4061 C C . GLY A 1 523 ? -1.810 -12.825 -25.619 1.00 89.88 523 GLY A C 1
ATOM 4062 O O . GLY A 1 523 ? -1.424 -12.428 -26.716 1.00 89.88 523 GLY A O 1
ATOM 4063 N N . VAL A 1 524 ? -3.039 -12.565 -25.169 1.00 94.12 524 VAL A N 1
ATOM 4064 C CA . VAL A 1 524 ? -4.046 -11.787 -25.902 1.00 94.12 524 VAL A CA 1
ATOM 4065 C C . VAL A 1 524 ? -4.093 -10.356 -25.375 1.00 94.12 524 VAL A C 1
ATOM 4067 O O . VAL A 1 524 ? -4.118 -10.134 -24.164 1.00 94.12 524 VAL A O 1
ATOM 4070 N N . LEU A 1 525 ? -4.124 -9.376 -26.284 1.00 96.50 525 LEU A N 1
ATOM 4071 C CA . LEU A 1 525 ? -4.327 -7.972 -25.936 1.00 96.50 525 LEU A CA 1
ATOM 4072 C C . LEU A 1 525 ? -5.790 -7.735 -25.563 1.00 96.50 525 LEU A C 1
ATOM 4074 O O . LEU A 1 525 ? -6.700 -8.024 -26.338 1.00 96.50 525 LEU A O 1
ATOM 4078 N N . MET A 1 526 ? -6.008 -7.168 -24.387 1.00 95.12 526 MET A N 1
ATOM 4079 C CA . MET A 1 526 ? -7.318 -6.984 -23.792 1.00 95.12 526 MET A CA 1
ATOM 4080 C C . MET A 1 526 ? -7.579 -5.504 -23.504 1.00 95.12 526 MET A C 1
ATOM 4082 O O . MET A 1 526 ? -6.678 -4.737 -23.155 1.00 95.12 526 MET A O 1
ATOM 4086 N N . ARG A 1 527 ? -8.849 -5.102 -23.582 1.00 92.19 527 ARG A N 1
ATOM 4087 C CA . ARG A 1 527 ? -9.343 -3.794 -23.143 1.00 92.19 527 ARG A CA 1
ATOM 4088 C C . ARG A 1 527 ? -10.742 -3.943 -22.568 1.00 92.19 527 ARG A C 1
ATOM 4090 O O . ARG A 1 527 ? -11.610 -4.541 -23.196 1.00 92.19 527 ARG A O 1
ATOM 4097 N N . LYS A 1 528 ? -10.983 -3.390 -21.374 1.00 87.44 528 LYS A N 1
ATOM 4098 C CA . LYS A 1 528 ? -12.302 -3.446 -20.704 1.00 87.44 528 LYS A CA 1
ATOM 4099 C C . LYS A 1 528 ? -12.909 -4.868 -20.668 1.00 87.44 528 LYS A C 1
ATOM 4101 O O . LYS A 1 528 ? -14.112 -5.036 -20.845 1.00 87.44 528 LYS A O 1
ATOM 4106 N N . GLY A 1 529 ? -12.074 -5.888 -20.451 1.00 85.50 529 GLY A N 1
ATOM 4107 C CA . GLY A 1 529 ? -12.510 -7.285 -20.353 1.00 85.50 529 GLY A CA 1
ATOM 4108 C C . GLY A 1 529 ? -12.717 -8.021 -21.680 1.00 85.50 529 GLY A C 1
ATOM 4109 O O . GLY A 1 529 ? -13.133 -9.174 -21.642 1.00 85.50 529 GLY A O 1
ATOM 4110 N N . LYS A 1 530 ? -12.438 -7.405 -22.835 1.00 90.56 530 LYS A N 1
ATOM 4111 C CA . LYS A 1 530 ? -12.582 -8.033 -24.159 1.00 90.56 530 LYS A CA 1
ATOM 4112 C C . LYS A 1 530 ? -11.253 -8.038 -24.920 1.00 90.56 530 LYS A C 1
ATOM 4114 O O . LYS A 1 530 ? -10.469 -7.109 -24.707 1.00 90.56 530 LYS A O 1
ATOM 4119 N N . PRO A 1 531 ? -11.008 -9.018 -25.809 1.00 93.62 531 PRO A N 1
ATOM 4120 C CA . PRO A 1 531 ? -9.934 -8.924 -26.790 1.00 93.62 531 PRO A CA 1
ATOM 4121 C C . PRO A 1 531 ? -10.033 -7.609 -27.562 1.00 93.62 531 PRO A C 1
ATOM 4123 O O . PRO A 1 531 ? -11.134 -7.147 -27.866 1.00 93.62 531 PRO A O 1
ATOM 4126 N N . TYR A 1 532 ? -8.894 -6.984 -27.833 1.00 95.44 532 TYR A N 1
ATOM 4127 C CA . TYR A 1 532 ? -8.846 -5.662 -28.442 1.00 95.44 532 TYR A CA 1
ATOM 4128 C C . TYR A 1 532 ? -8.026 -5.668 -29.729 1.00 95.44 532 TYR A C 1
ATOM 4130 O O . TYR A 1 532 ? -6.875 -6.100 -29.727 1.00 95.44 532 TYR A O 1
ATOM 4138 N N . LEU A 1 533 ? -8.641 -5.162 -30.802 1.00 95.94 533 LEU A N 1
ATOM 4139 C CA . LEU A 1 533 ? -8.009 -4.865 -32.085 1.00 95.94 533 LEU A CA 1
ATOM 4140 C C . LEU A 1 533 ? -8.297 -3.409 -32.449 1.00 95.94 533 LEU A C 1
ATOM 4142 O O . LEU A 1 533 ? -9.462 -3.022 -32.525 1.00 95.94 533 LEU A O 1
ATOM 4146 N N . GLY A 1 534 ? -7.284 -2.577 -32.674 1.00 96.25 534 GLY A N 1
ATOM 4147 C CA . GLY A 1 534 ? -7.554 -1.186 -33.039 1.00 96.25 534 GLY A CA 1
ATOM 4148 C C . GLY A 1 534 ? -6.387 -0.437 -33.657 1.00 96.25 534 GLY A C 1
ATOM 4149 O O . GLY A 1 534 ? -5.224 -0.671 -33.328 1.00 96.25 534 GLY A O 1
ATOM 4150 N N . ILE A 1 535 ? -6.741 0.513 -34.515 1.00 98.50 535 ILE A N 1
ATOM 4151 C CA . ILE A 1 535 ? -5.837 1.388 -35.251 1.00 98.50 535 ILE A CA 1
ATOM 4152 C C . ILE A 1 535 ? -5.954 2.807 -34.679 1.00 98.50 535 ILE A C 1
ATOM 4154 O O . ILE A 1 535 ? -7.017 3.423 -34.758 1.00 98.50 535 ILE A O 1
ATOM 4158 N N . GLY A 1 536 ? -4.875 3.307 -34.082 1.00 98.31 536 GLY A N 1
ATOM 4159 C CA . GLY A 1 536 ? -4.720 4.670 -33.573 1.00 98.31 536 GLY A CA 1
ATOM 4160 C C . GLY A 1 536 ? -3.897 5.563 -34.505 1.00 98.31 536 GLY A C 1
ATOM 4161 O O . GLY A 1 536 ? -3.662 5.226 -35.666 1.00 98.31 536 GLY A O 1
ATOM 4162 N N . ALA A 1 537 ? -3.423 6.694 -33.981 1.00 98.50 537 ALA A N 1
ATOM 4163 C CA . ALA A 1 537 ? -2.571 7.641 -34.706 1.00 98.50 537 ALA A CA 1
ATOM 4164 C C . ALA A 1 537 ? -1.246 7.899 -33.978 1.00 98.50 537 ALA A C 1
ATOM 4166 O O . ALA A 1 537 ? -1.209 7.974 -32.750 1.00 98.50 537 ALA A O 1
ATOM 4167 N N . ASN A 1 538 ? -0.164 8.120 -34.721 1.00 98.62 538 ASN A N 1
ATOM 4168 C CA . ASN A 1 538 ? 1.029 8.750 -34.163 1.00 98.62 538 ASN A CA 1
ATOM 4169 C C . ASN A 1 538 ? 0.827 10.266 -34.120 1.00 98.62 538 ASN A C 1
ATOM 4171 O O . ASN A 1 538 ? 0.637 10.884 -35.163 1.00 98.62 538 ASN A O 1
ATOM 4175 N N . TYR A 1 539 ? 0.904 10.873 -32.935 1.00 97.81 539 TYR A N 1
ATOM 4176 C CA . TYR A 1 539 ? 0.778 12.318 -32.734 1.00 97.81 539 TYR A CA 1
ATOM 4177 C C . TYR A 1 539 ? 2.071 12.900 -32.145 1.00 97.81 539 TYR A C 1
ATOM 4179 O O . TYR A 1 539 ? 2.123 13.367 -31.007 1.00 97.81 539 TYR A O 1
ATOM 4187 N N . ASN A 1 540 ? 3.156 12.860 -32.924 1.00 94.88 540 ASN A N 1
ATOM 4188 C CA . ASN A 1 540 ? 4.502 13.225 -32.461 1.00 94.88 540 ASN A CA 1
ATOM 4189 C C . ASN A 1 540 ? 4.590 14.642 -31.861 1.00 94.88 540 ASN A C 1
ATOM 4191 O O . ASN A 1 540 ? 5.303 14.857 -30.880 1.00 94.88 540 ASN A O 1
ATOM 4195 N N . SER A 1 541 ? 3.869 15.603 -32.443 1.00 92.44 541 SER A N 1
ATOM 4196 C CA . SER A 1 541 ? 3.948 17.014 -32.060 1.00 92.44 541 SER A CA 1
ATOM 4197 C C . SER A 1 541 ? 3.114 17.373 -30.821 1.00 92.44 541 SER A C 1
ATOM 4199 O O . SER A 1 541 ? 3.309 18.462 -30.283 1.00 92.44 541 SER A O 1
ATOM 4201 N N . LEU A 1 542 ? 2.260 16.465 -30.320 1.00 96.06 542 LEU A N 1
ATOM 4202 C CA . LEU A 1 542 ? 1.265 16.722 -29.268 1.00 96.06 542 LEU A CA 1
ATOM 4203 C C . LEU A 1 542 ? 1.839 17.474 -28.062 1.00 96.06 542 LEU A C 1
ATOM 4205 O O . LEU A 1 542 ? 1.427 18.596 -27.767 1.00 96.06 542 LEU A O 1
ATOM 4209 N N . PHE A 1 543 ? 2.824 16.871 -27.394 1.00 95.94 543 PHE A N 1
ATOM 4210 C CA . PHE A 1 543 ? 3.494 17.484 -26.249 1.00 95.94 543 PHE A CA 1
ATOM 4211 C C . PHE A 1 543 ? 4.634 18.421 -26.667 1.00 95.94 543 PHE A C 1
ATOM 4213 O O . PHE A 1 543 ? 4.928 19.396 -25.981 1.00 95.94 543 PHE A O 1
ATOM 4220 N N . GLY A 1 544 ? 5.253 18.168 -27.825 1.00 91.75 544 GLY A N 1
ATOM 4221 C CA . GLY A 1 544 ? 6.345 18.988 -28.347 1.00 91.75 544 GLY A CA 1
ATOM 4222 C C . GLY A 1 544 ? 5.968 20.453 -28.579 1.00 91.75 544 GLY A C 1
ATOM 4223 O O . GLY A 1 544 ? 6.794 21.327 -28.327 1.00 91.75 544 GLY A O 1
ATOM 4224 N N . GLN A 1 545 ? 4.735 20.729 -29.014 1.00 90.56 545 GLN A N 1
ATOM 4225 C CA . GLN A 1 545 ? 4.240 22.100 -29.179 1.00 90.56 545 GLN A CA 1
ATOM 4226 C C . GLN A 1 545 ? 4.164 22.835 -27.838 1.00 90.56 545 GLN A C 1
ATOM 4228 O O . GLN A 1 545 ? 4.696 23.935 -27.730 1.00 90.56 545 GLN A O 1
ATOM 4233 N N . LEU A 1 546 ? 3.627 22.179 -26.804 1.00 91.94 546 LEU A N 1
ATOM 4234 C CA . LEU A 1 546 ? 3.564 22.732 -25.450 1.00 91.94 546 LEU A CA 1
ATOM 4235 C C . LEU A 1 546 ? 4.952 22.925 -24.839 1.00 91.94 546 LEU A C 1
ATOM 4237 O O . LEU A 1 546 ? 5.173 23.886 -24.111 1.00 91.94 546 LEU A O 1
ATOM 4241 N N . LEU A 1 547 ? 5.909 22.032 -25.111 1.00 91.69 547 LEU A N 1
ATOM 4242 C CA . LEU A 1 547 ? 7.293 22.208 -24.657 1.00 91.69 547 LEU A CA 1
ATOM 4243 C C . LEU A 1 547 ? 7.942 23.453 -25.275 1.00 91.69 547 LEU A C 1
ATOM 4245 O O . LEU A 1 547 ? 8.632 24.183 -24.566 1.00 91.69 547 LEU A O 1
ATOM 4249 N N . LYS A 1 548 ? 7.683 23.715 -26.561 1.00 89.31 548 LYS A N 1
ATOM 4250 C CA . LYS A 1 548 ? 8.201 24.890 -27.271 1.00 89.31 548 LYS A CA 1
ATOM 4251 C C . LYS A 1 548 ? 7.529 26.187 -26.815 1.00 89.31 548 LYS A C 1
ATOM 4253 O O . LYS A 1 548 ? 8.214 27.182 -26.613 1.00 89.31 548 LYS A O 1
ATOM 4258 N N . ASP A 1 549 ? 6.211 26.166 -26.659 1.00 89.12 549 ASP A N 1
ATOM 4259 C CA . ASP A 1 549 ? 5.404 27.321 -26.279 1.00 89.12 549 ASP A CA 1
ATOM 4260 C C . ASP A 1 549 ? 4.290 26.886 -25.317 1.00 89.12 549 ASP A C 1
ATOM 4262 O O . ASP A 1 549 ? 3.403 26.111 -25.671 1.00 89.12 549 ASP A O 1
ATOM 4266 N N . LYS A 1 550 ? 4.345 27.396 -24.082 1.00 87.06 550 LYS A N 1
ATOM 4267 C CA . LYS A 1 550 ? 3.417 27.039 -22.999 1.00 87.06 550 LYS A CA 1
ATOM 4268 C C . LYS A 1 550 ? 1.971 27.469 -23.255 1.00 87.06 550 LYS A C 1
ATOM 4270 O O . LYS A 1 550 ? 1.077 26.907 -22.620 1.00 87.06 550 LYS A O 1
ATOM 4275 N N . ASP A 1 551 ? 1.767 28.463 -24.118 1.00 84.62 551 ASP A N 1
ATOM 4276 C CA . ASP A 1 551 ? 0.463 29.072 -24.385 1.00 84.62 551 ASP A CA 1
ATOM 4277 C C . ASP A 1 551 ? -0.161 28.507 -25.676 1.00 84.62 551 ASP A C 1
ATOM 4279 O O . ASP A 1 551 ? -1.365 28.637 -25.903 1.00 84.62 551 ASP A O 1
ATOM 4283 N N . ASN A 1 552 ? 0.620 27.781 -26.484 1.00 85.94 552 ASN A N 1
ATOM 4284 C CA . ASN A 1 552 ? 0.134 27.098 -27.677 1.00 85.94 552 ASN A CA 1
ATOM 4285 C C . ASN A 1 552 ? -0.538 25.758 -27.330 1.00 85.94 552 ASN A C 1
ATOM 4287 O O . ASN A 1 552 ? 0.074 24.688 -27.352 1.00 85.94 552 ASN A O 1
ATOM 4291 N N . ASN A 1 553 ? -1.838 25.820 -27.050 1.00 86.31 553 ASN A N 1
ATOM 4292 C CA . ASN A 1 553 ? -2.685 24.662 -26.761 1.00 86.31 553 ASN A CA 1
ATOM 4293 C C . ASN A 1 553 ? -3.370 24.057 -28.004 1.00 86.31 553 ASN A C 1
ATOM 4295 O O . ASN A 1 553 ? -4.228 23.183 -27.856 1.00 86.31 553 ASN A O 1
ATOM 4299 N N . SER A 1 554 ? -3.010 24.491 -29.217 1.00 87.81 554 SER A N 1
ATOM 4300 C CA . SER A 1 554 ? -3.694 24.073 -30.451 1.00 87.81 554 SER A CA 1
ATOM 4301 C C . SER A 1 554 ? -3.631 22.558 -30.689 1.00 87.81 554 SER A C 1
ATOM 4303 O O . SER A 1 554 ? -4.585 21.970 -31.199 1.00 87.81 554 SER A O 1
ATOM 4305 N N . SER A 1 555 ? -2.555 21.901 -30.241 1.00 91.31 555 SER A N 1
ATOM 4306 C CA . SER A 1 555 ? -2.413 20.443 -30.304 1.00 91.31 555 SER A CA 1
ATOM 4307 C C . SER A 1 555 ? -3.382 19.687 -29.386 1.00 91.31 555 SER A C 1
ATOM 4309 O O . SER A 1 555 ? -3.763 18.556 -29.683 1.00 91.31 555 SER A O 1
ATOM 4311 N N . LEU A 1 556 ? -3.829 20.298 -28.283 1.00 94.25 556 LEU A N 1
ATOM 4312 C CA . LEU A 1 556 ? -4.758 19.669 -27.3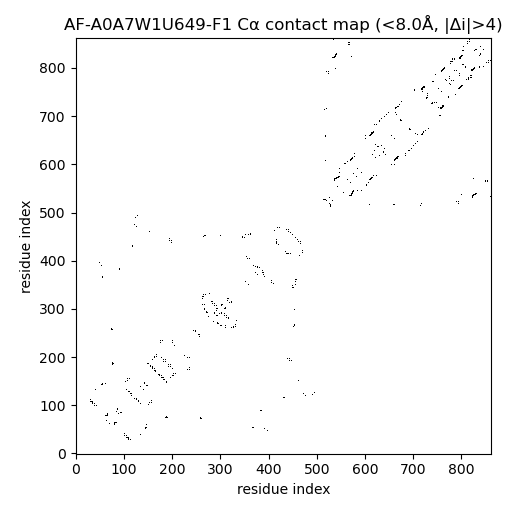39 1.00 94.25 556 LEU A CA 1
ATOM 4313 C C . LEU A 1 556 ? -6.179 19.598 -27.898 1.00 94.25 556 LEU A C 1
ATOM 4315 O O . LEU A 1 556 ? -6.860 18.590 -27.714 1.00 94.25 556 LEU A O 1
ATOM 4319 N N . ALA A 1 557 ? -6.620 20.647 -28.601 1.00 89.62 557 ALA A N 1
ATOM 4320 C CA . ALA A 1 557 ? -7.958 20.711 -29.191 1.00 89.62 557 ALA A CA 1
ATOM 4321 C C . ALA A 1 557 ? -8.183 19.596 -30.227 1.00 89.62 557 ALA A C 1
ATOM 4323 O O . ALA A 1 557 ? -9.254 18.990 -30.279 1.00 89.62 557 ALA A O 1
ATOM 4324 N N . LYS A 1 558 ? -7.135 19.245 -30.977 1.00 94.38 558 LYS A N 1
ATOM 4325 C CA . LYS A 1 558 ? -7.175 18.219 -32.026 1.00 94.38 558 LYS A CA 1
ATOM 4326 C C . LYS A 1 558 ? -7.355 16.791 -31.500 1.00 94.38 558 LYS A C 1
ATOM 4328 O O . LYS A 1 558 ? -7.787 15.921 -32.252 1.00 94.38 5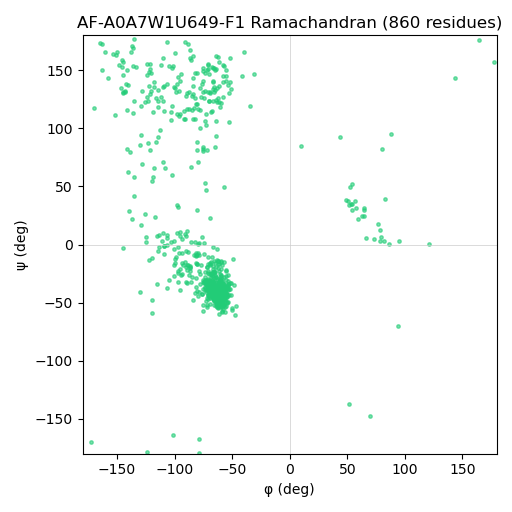58 LYS A O 1
ATOM 4333 N N . LEU A 1 559 ? -7.111 16.532 -30.209 1.00 95.25 559 LEU A N 1
ATOM 4334 C CA . LEU A 1 559 ? -7.464 15.246 -29.586 1.00 95.25 559 LEU A CA 1
ATOM 4335 C C . LEU A 1 559 ? -8.977 14.986 -29.637 1.00 95.25 559 LEU A C 1
ATOM 4337 O O . LEU A 1 559 ? -9.399 13.845 -29.821 1.00 95.25 559 LEU A O 1
ATOM 4341 N N . ALA A 1 560 ? -9.790 16.040 -29.518 1.00 91.19 560 ALA A N 1
ATOM 4342 C CA . ALA A 1 560 ? -11.241 15.949 -29.647 1.00 91.19 560 ALA A CA 1
ATOM 4343 C C . ALA A 1 560 ? -11.661 15.594 -31.078 1.00 91.19 560 ALA A C 1
ATOM 4345 O O . ALA A 1 560 ? -12.576 14.798 -31.283 1.00 91.19 560 ALA A O 1
ATOM 4346 N N . GLU A 1 561 ? -10.989 16.177 -32.071 1.00 94.38 561 GLU A N 1
ATOM 4347 C CA . GLU A 1 561 ? -11.250 15.911 -33.487 1.00 94.38 561 GLU A CA 1
ATOM 4348 C C . GLU A 1 561 ? -10.892 14.466 -33.851 1.00 94.38 561 GLU A C 1
ATOM 4350 O O . GLU A 1 561 ? -11.705 13.774 -34.459 1.00 94.38 561 GLU A O 1
ATOM 4355 N N . LEU A 1 562 ? -9.744 13.961 -33.382 1.00 96.56 562 LEU A N 1
ATOM 4356 C CA . LEU A 1 562 ? -9.361 12.552 -33.533 1.00 96.56 562 LEU A CA 1
ATOM 4357 C C . LEU A 1 562 ? -10.396 11.601 -32.918 1.00 96.56 562 LEU A C 1
ATOM 4359 O O . LEU A 1 562 ? -10.802 10.635 -33.564 1.00 96.56 562 LEU A O 1
ATOM 4363 N N . ALA A 1 563 ? -10.859 11.885 -31.698 1.00 94.00 563 ALA A N 1
ATOM 4364 C CA . ALA A 1 563 ? -11.876 11.069 -31.040 1.00 94.00 563 ALA A CA 1
ATOM 4365 C C . ALA A 1 563 ? -13.198 11.051 -31.832 1.00 94.00 563 ALA A C 1
ATOM 4367 O O . ALA A 1 563 ? -13.781 9.985 -32.039 1.00 94.00 563 ALA A O 1
ATOM 4368 N N . LYS A 1 564 ? -13.646 12.213 -32.331 1.00 93.06 564 LYS A N 1
ATOM 4369 C CA . LYS A 1 564 ? -14.836 12.332 -33.196 1.00 93.06 564 LYS A CA 1
ATOM 4370 C C . LYS A 1 564 ? -14.673 11.583 -34.518 1.00 93.06 564 LYS A C 1
ATOM 4372 O O . LYS A 1 564 ? -15.636 11.000 -35.001 1.00 93.06 564 LYS A O 1
ATOM 4377 N N . ALA A 1 565 ? -13.460 11.557 -35.060 1.00 95.12 565 ALA A N 1
ATOM 4378 C CA . ALA A 1 565 ? -13.104 10.824 -36.269 1.00 95.12 565 ALA A CA 1
ATOM 4379 C C . ALA A 1 565 ? -12.952 9.305 -36.052 1.00 95.12 565 ALA A C 1
ATOM 4381 O O . ALA A 1 565 ? -12.520 8.593 -36.953 1.00 95.12 565 ALA A O 1
ATOM 4382 N N . GLY A 1 566 ? -13.278 8.782 -34.865 1.00 94.19 566 GLY A N 1
ATOM 4383 C CA . GLY A 1 566 ? -13.206 7.349 -34.577 1.00 94.19 566 GLY A CA 1
ATOM 4384 C C . GLY A 1 566 ? -11.788 6.829 -34.333 1.00 94.19 566 GLY A C 1
ATOM 4385 O O . GLY A 1 566 ? -11.572 5.616 -34.394 1.00 94.19 566 GLY A O 1
ATOM 4386 N N . ILE A 1 567 ? -10.827 7.713 -34.040 1.00 97.50 567 ILE A N 1
ATOM 4387 C CA . ILE A 1 567 ? -9.468 7.332 -33.649 1.00 97.50 567 ILE A CA 1
ATOM 4388 C C . ILE A 1 567 ? -9.437 7.048 -32.134 1.00 97.50 567 ILE A C 1
ATOM 4390 O O . ILE A 1 567 ? -9.663 7.948 -31.323 1.00 97.50 567 ILE A O 1
ATOM 4394 N N . PRO A 1 568 ? -9.156 5.800 -31.720 1.00 96.00 568 PRO A N 1
ATOM 4395 C CA . PRO A 1 568 ? -9.349 5.350 -30.346 1.00 96.00 568 PRO A CA 1
ATOM 4396 C C . PRO A 1 568 ? -8.207 5.753 -29.397 1.00 96.00 568 PRO A C 1
ATOM 4398 O O . PRO A 1 568 ? -8.442 5.920 -28.198 1.00 96.00 568 PRO A O 1
ATOM 4401 N N . PHE A 1 569 ? -6.980 5.903 -29.901 1.00 98.50 569 PHE A N 1
ATOM 4402 C CA . PHE A 1 569 ? -5.807 6.293 -29.115 1.00 98.50 569 PHE A CA 1
ATOM 4403 C C . PHE A 1 569 ? -4.754 7.005 -29.965 1.00 98.50 569 PHE A C 1
ATOM 4405 O O . PHE A 1 569 ? -4.746 6.885 -31.194 1.00 98.50 569 PHE A O 1
ATOM 4412 N N . VAL A 1 570 ? -3.826 7.683 -29.289 1.00 98.69 570 VAL A N 1
ATOM 4413 C CA . VAL A 1 570 ? -2.616 8.238 -29.891 1.00 98.69 570 VAL A CA 1
ATOM 4414 C C . VAL A 1 570 ? -1.347 7.713 -29.223 1.00 98.69 570 VAL A C 1
ATOM 4416 O O . VAL A 1 570 ? -1.242 7.660 -27.995 1.00 98.69 570 VAL A O 1
ATOM 4419 N N . ARG A 1 571 ? -0.364 7.355 -30.050 1.00 98.69 571 ARG A N 1
ATOM 4420 C CA . ARG A 1 571 ? 1.037 7.161 -29.661 1.00 98.69 571 ARG A CA 1
ATOM 4421 C C . ARG A 1 571 ? 1.759 8.492 -29.828 1.00 98.69 571 ARG A C 1
ATOM 4423 O O . ARG A 1 571 ? 1.647 9.116 -30.882 1.00 98.69 571 ARG A O 1
ATOM 4430 N N . PHE A 1 572 ? 2.461 8.977 -28.808 1.00 98.31 572 PHE A N 1
ATOM 4431 C CA . PHE A 1 572 ? 3.070 10.310 -28.876 1.00 98.31 572 PHE A CA 1
ATOM 4432 C C . PHE A 1 572 ? 4.404 10.406 -28.147 1.00 98.31 572 PHE A C 1
ATOM 4434 O O . PHE A 1 572 ? 4.711 9.635 -27.236 1.00 98.31 572 PHE A O 1
ATOM 4441 N N . ARG A 1 573 ? 5.184 11.420 -28.531 1.00 97.00 573 ARG A N 1
ATOM 4442 C CA . ARG A 1 573 ? 6.438 11.760 -27.869 1.00 97.00 573 ARG A CA 1
ATOM 4443 C C . ARG A 1 573 ? 6.153 12.416 -26.527 1.00 97.00 573 ARG A C 1
ATOM 4445 O O . ARG A 1 573 ? 5.797 13.591 -26.476 1.00 97.00 573 ARG A O 1
ATOM 4452 N N . ALA A 1 574 ? 6.374 11.677 -25.448 1.00 97.19 574 ALA A N 1
ATOM 4453 C CA . ALA A 1 574 ? 6.140 12.157 -24.094 1.00 97.19 574 ALA A CA 1
ATOM 4454 C C . ALA A 1 574 ? 7.362 12.850 -23.472 1.00 97.19 574 ALA A C 1
ATOM 4456 O O . ALA A 1 574 ? 7.347 13.136 -22.285 1.00 97.19 574 ALA A O 1
ATOM 4457 N N . CYS A 1 575 ? 8.393 13.153 -24.265 1.00 95.81 575 CYS A N 1
ATOM 4458 C CA . CYS A 1 575 ? 9.652 13.754 -23.831 1.00 95.81 575 CYS A CA 1
ATOM 4459 C C . CYS A 1 575 ? 10.116 14.900 -24.755 1.00 95.81 575 CYS A C 1
ATOM 4461 O O . CYS A 1 575 ? 9.505 15.196 -25.791 1.00 95.81 575 CYS A O 1
ATOM 4463 N N . GLY A 1 576 ? 11.230 15.545 -24.400 1.00 91.25 576 GLY A N 1
ATOM 4464 C CA . GLY A 1 576 ? 11.965 16.423 -25.309 1.00 91.25 576 GLY A CA 1
ATOM 4465 C C . GLY A 1 576 ? 12.545 15.641 -26.494 1.00 91.25 576 GLY A C 1
ATOM 4466 O O . GLY A 1 576 ? 12.828 14.448 -26.384 1.00 91.25 576 GLY A O 1
ATOM 4467 N N . PHE A 1 577 ? 12.695 16.291 -27.654 1.00 89.38 577 PHE A N 1
ATOM 4468 C CA . PHE A 1 577 ? 13.303 15.646 -28.826 1.00 89.38 577 PHE A CA 1
ATOM 4469 C C . PHE A 1 577 ? 14.823 15.522 -28.689 1.00 89.38 577 PHE A C 1
ATOM 4471 O O . PHE A 1 577 ? 15.356 14.428 -28.848 1.00 89.38 577 PHE A O 1
ATOM 4478 N N . GLY A 1 578 ? 15.499 16.631 -28.388 1.00 88.81 578 GLY A N 1
ATOM 4479 C CA . GLY A 1 578 ? 16.919 16.723 -28.052 1.00 88.81 578 GLY A CA 1
ATOM 4480 C C . GLY A 1 578 ? 17.130 17.396 -26.688 1.00 88.81 578 GLY A C 1
ATOM 4481 O O . GLY A 1 578 ? 16.143 17.746 -26.022 1.00 88.81 578 GLY A O 1
ATOM 4482 N N . PRO A 1 579 ? 18.392 17.572 -26.255 1.00 87.12 579 PRO A N 1
ATOM 4483 C CA . PRO A 1 579 ? 18.730 18.186 -24.970 1.00 87.12 579 PRO A CA 1
ATOM 4484 C C . PRO A 1 579 ? 18.066 19.549 -24.746 1.00 87.12 579 PRO A C 1
ATOM 4486 O O . PRO A 1 579 ? 17.563 19.813 -23.656 1.00 87.12 579 PRO A O 1
ATOM 4489 N N . GLU A 1 580 ? 17.961 20.371 -25.793 1.00 85.94 580 GLU A N 1
ATOM 4490 C CA . GLU A 1 580 ? 17.336 21.698 -25.762 1.00 85.94 580 GLU A CA 1
ATOM 4491 C C . GLU A 1 580 ? 15.866 21.655 -25.323 1.00 85.94 580 GLU A C 1
ATOM 4493 O O . GLU A 1 580 ? 15.392 22.522 -24.598 1.00 85.94 580 GLU A O 1
ATOM 4498 N N . ASN A 1 581 ? 15.150 20.596 -25.707 1.00 84.12 581 ASN A N 1
ATOM 4499 C CA . ASN A 1 581 ? 13.745 20.400 -25.361 1.00 84.12 581 ASN A CA 1
ATOM 4500 C C . ASN A 1 581 ? 13.564 19.577 -24.074 1.00 84.12 581 ASN A C 1
ATOM 4502 O O . ASN A 1 581 ? 12.478 19.564 -23.494 1.00 84.12 581 ASN A O 1
ATOM 4506 N N . GLN A 1 582 ? 14.602 18.859 -23.634 1.00 89.62 582 GLN A N 1
ATOM 4507 C CA . GLN A 1 582 ? 14.595 18.081 -22.393 1.00 89.62 582 GLN A CA 1
ATOM 4508 C C . GLN A 1 582 ? 14.993 18.932 -21.176 1.00 89.62 582 GLN A C 1
ATOM 4510 O O . GLN A 1 582 ? 14.653 18.588 -20.044 1.00 89.62 582 GLN A O 1
ATOM 4515 N N . GLN A 1 583 ? 15.659 20.066 -21.396 1.00 87.25 583 GLN A N 1
ATOM 4516 C CA . GLN A 1 583 ? 16.165 20.954 -20.352 1.00 87.25 583 GLN A CA 1
ATOM 4517 C C . GLN A 1 583 ? 15.076 21.472 -19.401 1.00 87.25 583 GLN A C 1
ATOM 4519 O O . GLN A 1 583 ? 15.325 21.556 -18.199 1.00 87.25 583 GLN A O 1
ATOM 4524 N N . LEU A 1 584 ? 13.855 21.725 -19.895 1.00 90.94 584 LEU A N 1
ATOM 4525 C CA . LEU A 1 584 ? 12.736 22.163 -19.050 1.00 90.94 584 LEU A CA 1
ATOM 4526 C C . LEU A 1 584 ? 12.450 21.164 -17.920 1.00 90.94 584 LEU A C 1
ATOM 4528 O O . LEU A 1 584 ? 12.242 21.572 -16.785 1.00 90.94 584 LEU A O 1
ATOM 4532 N N . TYR A 1 585 ? 12.517 19.859 -18.198 1.00 95.00 585 TYR A N 1
ATOM 4533 C CA . TYR A 1 585 ? 12.359 18.832 -17.166 1.00 95.00 585 TYR A CA 1
ATOM 4534 C C . TYR A 1 585 ? 13.456 18.911 -16.092 1.00 95.00 585 TYR A C 1
ATOM 4536 O O . TYR A 1 585 ? 13.200 18.647 -14.921 1.00 95.00 585 TYR A O 1
ATOM 4544 N N . LEU A 1 586 ? 14.684 19.258 -16.476 1.00 91.12 586 LEU A N 1
ATOM 4545 C CA . LEU A 1 586 ? 15.816 19.317 -15.553 1.00 91.12 586 LEU A CA 1
ATOM 4546 C C . LEU A 1 586 ? 15.809 20.577 -14.682 1.00 91.12 586 LEU A C 1
ATOM 4548 O O . LEU A 1 586 ? 16.241 20.515 -13.534 1.00 91.12 586 LEU A O 1
ATOM 4552 N N . GLN A 1 587 ? 15.337 21.699 -15.224 1.00 92.81 587 GLN A N 1
ATOM 4553 C CA . GLN A 1 587 ? 15.393 23.008 -14.569 1.00 92.81 587 GLN A CA 1
ATOM 4554 C C . GLN A 1 587 ? 14.106 23.361 -13.821 1.00 92.81 587 GLN A C 1
ATOM 4556 O O . GLN A 1 587 ? 14.174 23.901 -12.722 1.00 92.81 587 GLN A O 1
ATOM 4561 N N . ASP A 1 588 ? 12.944 23.030 -14.389 1.00 92.38 588 ASP A N 1
ATOM 4562 C CA . ASP A 1 588 ? 11.634 23.326 -13.811 1.00 92.38 588 ASP A CA 1
ATOM 4563 C C . ASP A 1 588 ? 10.661 22.161 -14.045 1.00 92.38 588 ASP A C 1
ATOM 4565 O O . ASP A 1 588 ? 9.817 22.143 -14.949 1.00 92.38 588 ASP A O 1
ATOM 4569 N N . ARG A 1 589 ? 10.778 21.153 -13.174 1.00 93.69 589 ARG A N 1
ATOM 4570 C CA . ARG A 1 589 ? 9.888 19.984 -13.179 1.00 93.69 589 ARG A CA 1
ATOM 4571 C C . ARG A 1 589 ? 8.423 20.373 -13.005 1.00 93.69 589 ARG A C 1
ATOM 4573 O O . ARG A 1 589 ? 7.558 19.710 -13.575 1.00 93.69 589 ARG A O 1
ATOM 4580 N N . ALA A 1 590 ? 8.131 21.400 -12.207 1.00 92.12 590 ALA A N 1
ATOM 4581 C CA . ALA A 1 590 ? 6.757 21.793 -11.925 1.00 92.12 590 ALA A CA 1
ATOM 4582 C C . ALA A 1 590 ? 6.076 22.298 -13.200 1.00 92.12 590 ALA A C 1
ATOM 4584 O O . ALA A 1 590 ? 4.987 21.828 -13.533 1.00 92.12 590 ALA A O 1
ATOM 4585 N N . GLU A 1 591 ? 6.744 23.167 -13.957 1.00 94.19 591 GLU A N 1
ATOM 4586 C CA . GLU A 1 591 ? 6.235 23.665 -15.232 1.00 94.19 591 GLU A CA 1
ATOM 4587 C C . GLU A 1 591 ? 6.162 22.562 -16.295 1.00 94.19 591 GLU A C 1
ATOM 4589 O O . GLU A 1 591 ? 5.150 22.440 -16.990 1.00 94.19 591 GLU A O 1
ATOM 4594 N N . TYR A 1 592 ? 7.178 21.700 -16.386 1.00 95.50 592 TYR A N 1
ATOM 4595 C CA . TYR A 1 592 ? 7.161 20.544 -17.286 1.00 95.50 592 TYR A CA 1
ATOM 4596 C C . TYR A 1 592 ? 5.922 19.663 -17.064 1.00 95.50 592 TYR A C 1
ATOM 4598 O O . TYR A 1 592 ? 5.182 19.343 -18.003 1.00 95.50 592 TYR A O 1
ATOM 4606 N N . PHE A 1 593 ? 5.664 19.299 -15.804 1.00 97.00 593 PHE A N 1
ATOM 4607 C CA . PHE A 1 593 ? 4.515 18.476 -15.447 1.00 97.00 593 PHE A CA 1
ATOM 4608 C C . PHE A 1 593 ? 3.195 19.232 -15.563 1.00 97.00 593 PHE A C 1
ATOM 4610 O O . PHE A 1 593 ? 2.220 18.625 -15.987 1.00 97.00 593 PHE A O 1
ATOM 4617 N N . ARG A 1 594 ? 3.144 20.545 -15.300 1.00 95.69 594 ARG A N 1
ATOM 4618 C CA . ARG A 1 594 ? 1.936 21.353 -15.533 1.00 95.69 594 ARG A CA 1
ATOM 4619 C C . ARG A 1 594 ? 1.488 21.275 -16.995 1.00 95.69 594 ARG A C 1
ATOM 4621 O O . ARG A 1 594 ? 0.289 21.160 -17.250 1.00 95.69 594 ARG A O 1
ATOM 4628 N N . ARG A 1 595 ? 2.430 21.312 -17.946 1.00 95.50 595 ARG A N 1
ATOM 4629 C CA . ARG A 1 595 ? 2.149 21.175 -19.388 1.00 95.50 595 ARG A CA 1
ATOM 4630 C C . ARG A 1 595 ? 1.728 19.755 -19.759 1.00 95.50 595 ARG A C 1
ATOM 4632 O O . ARG A 1 595 ? 0.734 19.578 -20.456 1.00 95.50 595 ARG A O 1
ATOM 4639 N N . MET A 1 596 ? 2.420 18.732 -19.256 1.00 97.38 596 MET A N 1
ATOM 4640 C CA . MET A 1 596 ? 2.031 17.338 -19.515 1.00 97.38 596 MET A CA 1
ATOM 4641 C C . MET A 1 596 ? 0.661 16.996 -18.895 1.00 97.38 596 MET A C 1
ATOM 4643 O O . MET A 1 596 ? -0.138 16.296 -19.518 1.00 97.38 596 MET A O 1
ATOM 4647 N N . ASP A 1 597 ? 0.322 17.563 -17.733 1.00 96.75 597 ASP A N 1
ATOM 4648 C CA . ASP A 1 597 ? -1.006 17.425 -17.125 1.00 96.75 597 ASP A CA 1
ATOM 4649 C C . ASP A 1 597 ? -2.110 17.939 -18.061 1.00 96.75 597 ASP A C 1
ATOM 4651 O O . ASP A 1 597 ? -3.221 17.413 -18.048 1.00 96.75 597 ASP A O 1
ATOM 4655 N N . GLN A 1 598 ? -1.844 18.975 -18.868 1.00 95.06 598 GLN A N 1
ATOM 4656 C CA . GLN A 1 598 ? -2.812 19.466 -19.852 1.00 95.06 598 GLN A CA 1
ATOM 4657 C C . GLN A 1 598 ? -3.056 18.439 -20.964 1.00 95.06 598 GLN A C 1
ATOM 4659 O O . GLN A 1 598 ? -4.209 18.247 -21.339 1.00 95.06 598 GLN A O 1
ATOM 4664 N N . VAL A 1 599 ? -2.016 17.736 -21.430 1.00 97.75 599 VAL A N 1
ATOM 4665 C CA . VAL A 1 599 ? -2.150 16.645 -22.414 1.00 97.75 599 VAL A CA 1
ATOM 4666 C C . VAL A 1 599 ? -3.021 15.523 -21.856 1.00 97.75 599 VAL A C 1
ATOM 4668 O O . VAL A 1 599 ? -3.991 15.114 -22.494 1.00 97.75 599 VAL A O 1
ATOM 4671 N N . VAL A 1 600 ? -2.713 15.053 -20.644 1.00 97.75 600 VAL A N 1
ATOM 4672 C CA . VAL A 1 600 ? -3.447 13.942 -20.021 1.00 97.75 600 VAL A CA 1
ATOM 4673 C C . VAL A 1 600 ? -4.897 14.333 -19.735 1.00 97.75 600 VAL A C 1
ATOM 4675 O O . VAL A 1 600 ? -5.800 13.583 -20.098 1.00 97.75 600 VAL A O 1
ATOM 4678 N N . ARG A 1 601 ? -5.150 15.531 -19.188 1.00 94.94 601 ARG A N 1
ATOM 4679 C CA . ARG A 1 601 ? -6.521 16.026 -18.967 1.00 94.94 601 ARG A CA 1
ATOM 4680 C C . ARG A 1 601 ? -7.305 16.183 -20.266 1.00 94.94 601 ARG A C 1
ATOM 4682 O O . ARG A 1 601 ? -8.476 15.818 -20.305 1.00 94.94 601 ARG A O 1
ATOM 4689 N N . ALA A 1 602 ? -6.683 16.699 -21.327 1.00 94.69 602 ALA A N 1
ATOM 4690 C CA . ALA A 1 602 ? -7.339 16.820 -22.626 1.00 94.69 602 ALA A CA 1
ATOM 4691 C C . ALA A 1 602 ? -7.713 15.439 -23.186 1.00 94.69 602 ALA A C 1
ATOM 4693 O O . ALA A 1 602 ? -8.810 15.264 -23.715 1.00 94.69 602 ALA A O 1
ATOM 4694 N N . ALA A 1 603 ? -6.851 14.435 -23.018 1.00 97.12 603 ALA A N 1
ATOM 4695 C CA . ALA A 1 603 ? -7.164 13.072 -23.427 1.00 97.12 603 ALA A CA 1
ATOM 4696 C C . ALA A 1 603 ? -8.306 12.453 -22.598 1.00 97.12 603 ALA A C 1
ATOM 4698 O O . ALA A 1 603 ? -9.208 11.834 -23.162 1.00 97.12 603 ALA A O 1
ATOM 4699 N N . GLU A 1 604 ? -8.317 12.673 -21.278 1.00 94.50 604 GLU A N 1
ATOM 4700 C CA . GLU A 1 604 ? -9.399 12.241 -20.381 1.00 94.50 604 GLU A CA 1
ATOM 4701 C C . GLU A 1 604 ? -10.748 12.851 -20.774 1.00 94.50 604 GLU A C 1
ATOM 4703 O O . GLU A 1 604 ? -11.734 12.126 -20.901 1.00 94.50 604 GLU A O 1
ATOM 4708 N N . GLN A 1 605 ? -10.788 14.163 -21.019 1.00 93.06 605 GLN A N 1
ATOM 4709 C CA . GLN A 1 605 ? -12.000 14.887 -21.418 1.00 93.06 605 GLN A CA 1
ATOM 4710 C C . GLN A 1 605 ? -12.584 14.377 -22.741 1.00 93.06 605 GLN A C 1
ATOM 4712 O O . GLN A 1 605 ? -13.800 14.389 -22.920 1.00 93.06 605 GLN A O 1
ATOM 4717 N N . ASN A 1 606 ? -11.727 13.900 -23.645 1.00 90.81 606 ASN A N 1
ATOM 4718 C CA . ASN A 1 606 ? -12.117 13.426 -24.972 1.00 90.81 606 ASN A CA 1
ATOM 4719 C C . ASN A 1 606 ? -12.207 11.895 -25.084 1.00 90.81 606 ASN A C 1
ATOM 4721 O O . ASN A 1 606 ? -12.497 11.380 -26.160 1.00 90.81 606 ASN A O 1
ATOM 4725 N N . ASN A 1 607 ? -11.993 11.154 -23.988 1.00 90.94 607 ASN A N 1
ATOM 4726 C CA . ASN A 1 607 ? -12.001 9.685 -23.950 1.00 90.94 607 ASN A CA 1
ATOM 4727 C C . ASN A 1 607 ? -11.052 9.003 -24.956 1.00 90.94 607 ASN A C 1
ATOM 4729 O O . ASN A 1 607 ? -11.313 7.877 -25.391 1.00 90.94 607 ASN A O 1
ATOM 4733 N N . ILE A 1 608 ? -9.939 9.651 -25.296 1.00 95.56 608 ILE A N 1
ATOM 4734 C CA . ILE A 1 608 ? -8.932 9.109 -26.212 1.00 95.56 608 ILE A CA 1
ATOM 4735 C C . ILE A 1 608 ? -7.776 8.483 -25.426 1.00 95.56 608 ILE A C 1
ATOM 4737 O O . ILE A 1 608 ? -7.342 9.000 -24.396 1.00 95.56 608 ILE A O 1
ATOM 4741 N N . GLY A 1 609 ? -7.306 7.324 -25.885 1.00 97.88 609 GLY A N 1
ATOM 4742 C CA . GLY A 1 609 ? -6.172 6.635 -25.280 1.00 97.88 609 GLY A CA 1
ATOM 4743 C C . GLY A 1 609 ? -4.836 7.317 -25.545 1.00 97.88 609 GLY A C 1
ATOM 4744 O O . GLY A 1 609 ? -4.631 7.906 -26.602 1.00 97.88 609 GLY A O 1
ATOM 4745 N N . LEU A 1 610 ? -3.904 7.171 -24.612 1.00 98.75 610 LEU A N 1
ATOM 4746 C CA . LEU A 1 610 ? -2.532 7.650 -24.711 1.00 98.75 610 LEU A CA 1
ATOM 4747 C C . LEU A 1 610 ? -1.552 6.485 -24.560 1.00 98.75 610 LEU A C 1
ATOM 4749 O O . LEU A 1 610 ? -1.617 5.737 -23.580 1.00 98.75 610 LEU A O 1
ATOM 4753 N N . ILE A 1 611 ? -0.614 6.385 -25.499 1.00 98.75 611 ILE A N 1
ATOM 4754 C CA . ILE A 1 611 ? 0.598 5.564 -25.401 1.00 98.75 611 ILE A CA 1
ATOM 4755 C C . ILE A 1 611 ? 1.800 6.525 -25.421 1.00 98.75 611 ILE A C 1
ATOM 4757 O O . ILE A 1 611 ? 2.277 6.909 -26.493 1.00 98.75 611 ILE A O 1
ATOM 4761 N N . PRO A 1 612 ? 2.225 7.031 -24.249 1.00 98.62 612 PRO A N 1
ATOM 4762 C CA . PRO A 1 612 ? 3.399 7.887 -24.131 1.00 98.62 612 PRO A CA 1
ATOM 4763 C C . PRO A 1 612 ? 4.698 7.103 -24.367 1.00 98.62 612 PRO A C 1
ATOM 4765 O O . PRO A 1 612 ? 5.000 6.163 -23.632 1.00 98.62 612 PRO A O 1
ATOM 4768 N N . SER A 1 613 ? 5.492 7.556 -25.338 1.00 98.44 613 SER A N 1
ATOM 4769 C CA . SER A 1 613 ? 6.871 7.109 -25.572 1.00 98.44 613 SER A CA 1
ATOM 4770 C C . SER A 1 613 ? 7.850 8.005 -24.815 1.00 98.44 613 SER A C 1
ATOM 4772 O O . SER A 1 613 ? 7.974 9.194 -25.138 1.00 98.44 613 SER A O 1
ATOM 4774 N N . LEU A 1 614 ? 8.563 7.450 -23.832 1.00 98.25 614 LEU A N 1
ATOM 4775 C CA . LEU A 1 614 ? 9.290 8.240 -22.825 1.00 98.25 614 LEU A CA 1
ATOM 4776 C C . LEU A 1 614 ? 10.710 8.664 -23.232 1.00 98.25 614 LEU A C 1
ATOM 4778 O O . LEU A 1 614 ? 11.224 9.650 -22.711 1.00 98.25 614 LEU A O 1
ATOM 4782 N N . PHE A 1 615 ? 11.337 7.954 -24.165 1.00 96.44 615 PHE A N 1
ATOM 4783 C CA . PHE A 1 615 ? 12.722 8.163 -24.599 1.00 96.44 615 PHE A CA 1
ATOM 4784 C C . PHE A 1 615 ? 12.810 8.112 -26.127 1.00 96.44 615 PHE A C 1
ATOM 4786 O O . PHE A 1 615 ? 13.512 7.286 -26.707 1.00 96.44 615 PHE A O 1
ATOM 4793 N N . TRP A 1 616 ? 12.057 8.997 -26.790 1.00 94.88 616 TRP A N 1
ATOM 4794 C CA . TRP A 1 616 ? 11.841 8.981 -28.244 1.00 94.88 616 TRP A CA 1
ATOM 4795 C C . TRP A 1 616 ? 13.135 8.885 -29.049 1.00 94.88 616 TRP A C 1
ATOM 4797 O O . TRP A 1 616 ? 13.307 7.969 -29.840 1.00 94.88 616 TRP A O 1
ATOM 4807 N N . ARG A 1 617 ? 14.085 9.792 -28.811 1.00 90.75 617 ARG A N 1
ATOM 4808 C CA . ARG A 1 617 ? 15.439 9.689 -29.358 1.00 90.75 617 ARG A CA 1
ATOM 4809 C C . ARG A 1 617 ? 16.365 9.205 -28.249 1.00 90.75 617 ARG A C 1
ATOM 4811 O O . ARG A 1 617 ? 16.713 9.976 -27.363 1.00 90.75 617 ARG A O 1
ATOM 4818 N N . LEU A 1 618 ? 16.812 7.951 -28.327 1.00 88.50 618 LEU A N 1
ATOM 4819 C CA . LEU A 1 618 ? 17.663 7.346 -27.292 1.00 88.50 618 LEU A CA 1
ATOM 4820 C C . LEU A 1 618 ? 18.936 8.166 -27.004 1.00 88.50 618 LEU A C 1
ATOM 4822 O O . LEU A 1 618 ? 19.322 8.325 -25.849 1.00 88.50 618 LEU A O 1
ATOM 4826 N N . ALA A 1 619 ? 19.552 8.741 -28.043 1.00 85.75 619 ALA A N 1
ATOM 4827 C CA . ALA A 1 619 ? 20.751 9.571 -27.903 1.00 85.75 619 ALA A CA 1
ATOM 4828 C C . ALA A 1 619 ? 20.539 10.807 -27.011 1.00 85.75 619 ALA A C 1
ATOM 4830 O O . ALA A 1 619 ? 21.485 11.246 -26.364 1.00 85.75 619 ALA A O 1
ATOM 4831 N N . THR A 1 620 ? 19.311 11.325 -26.916 1.00 89.38 620 THR A N 1
ATOM 4832 C CA . THR A 1 620 ? 18.982 12.493 -26.090 1.00 89.38 620 THR A CA 1
ATOM 4833 C C . THR A 1 620 ? 19.279 12.247 -24.618 1.00 89.38 620 THR A C 1
ATOM 4835 O O . THR A 1 620 ? 19.703 13.173 -23.934 1.00 89.38 620 THR A O 1
ATOM 4838 N N . VAL A 1 621 ? 19.126 11.012 -24.125 1.00 90.88 621 VAL A N 1
ATOM 4839 C CA . VAL A 1 621 ? 19.454 10.662 -22.733 1.00 90.88 621 VAL A CA 1
ATOM 4840 C C . VAL A 1 621 ? 20.944 10.879 -22.468 1.00 90.88 621 VAL A C 1
ATOM 4842 O O . VAL A 1 621 ? 21.308 11.628 -21.564 1.00 90.88 621 VAL A O 1
ATOM 4845 N N . SER A 1 622 ? 21.803 10.276 -23.290 1.00 87.19 622 SER A N 1
ATOM 4846 C CA . SER A 1 622 ? 23.257 10.376 -23.138 1.00 87.19 622 SER A CA 1
ATOM 4847 C C . SER A 1 622 ? 23.769 11.796 -23.408 1.00 87.19 622 SER A C 1
ATOM 4849 O O . SER A 1 622 ? 24.587 12.300 -22.643 1.00 87.19 622 SER A O 1
ATOM 4851 N N . GLU A 1 623 ? 23.242 12.479 -24.433 1.00 87.56 623 GLU A N 1
ATOM 4852 C CA . GLU A 1 623 ? 23.595 13.868 -24.771 1.00 87.56 623 GLU A CA 1
ATOM 4853 C C . GLU A 1 623 ? 23.242 14.844 -23.640 1.00 87.56 623 GLU A C 1
ATOM 4855 O O . GLU A 1 623 ? 24.050 15.700 -23.294 1.00 87.56 623 GLU A O 1
ATOM 4860 N N . THR A 1 624 ? 22.067 14.687 -23.022 1.00 88.38 624 THR A N 1
ATOM 4861 C CA . THR A 1 624 ? 21.614 15.540 -21.910 1.00 88.38 624 THR A CA 1
ATOM 4862 C C . THR A 1 624 ? 22.505 15.396 -20.672 1.00 88.38 624 THR A C 1
ATOM 4864 O O . THR A 1 624 ? 22.671 16.346 -19.911 1.00 88.38 624 THR A O 1
ATOM 4867 N N . LEU A 1 625 ? 23.073 14.209 -20.454 1.00 89.31 625 LEU A N 1
ATOM 4868 C CA . LEU A 1 625 ? 23.851 13.879 -19.255 1.00 89.31 625 LEU A CA 1
ATOM 4869 C C . LEU A 1 625 ? 25.367 13.941 -19.476 1.00 89.31 625 LEU A C 1
ATOM 4871 O O . LEU A 1 625 ? 26.125 13.733 -18.525 1.00 89.31 625 LEU A O 1
ATOM 4875 N N . GLY A 1 626 ? 25.806 14.207 -20.710 1.00 87.62 626 GLY A N 1
ATOM 4876 C CA . GLY A 1 626 ? 27.218 14.211 -21.088 1.00 87.62 626 GLY A CA 1
ATOM 4877 C C . GLY A 1 626 ? 27.889 12.838 -20.969 1.00 87.62 626 GLY A C 1
ATOM 4878 O O . GLY A 1 626 ? 29.073 12.772 -20.653 1.00 87.62 626 GLY A O 1
ATOM 4879 N N . GLU A 1 627 ? 27.149 11.742 -21.176 1.00 87.19 627 GLU A N 1
ATOM 4880 C CA . GLU A 1 627 ? 27.692 10.375 -21.169 1.00 87.19 627 GLU A CA 1
ATOM 4881 C C . GLU A 1 627 ? 27.895 9.829 -22.589 1.00 87.19 627 GLU A C 1
ATOM 4883 O O . GLU A 1 627 ? 27.202 10.210 -23.536 1.00 87.19 627 GLU A O 1
ATOM 4888 N N . SER A 1 628 ? 28.832 8.891 -22.744 1.00 83.38 628 SER A N 1
ATOM 4889 C CA . SER A 1 628 ? 28.971 8.111 -23.973 1.00 83.38 628 SER A CA 1
ATOM 4890 C C . SER A 1 628 ? 27.818 7.108 -24.125 1.00 83.38 628 SER A C 1
ATOM 4892 O O . SER A 1 628 ? 27.221 6.651 -23.150 1.00 83.38 628 SER A O 1
ATOM 4894 N N . ARG A 1 629 ? 27.460 6.776 -25.373 1.00 80.81 629 ARG A N 1
ATOM 4895 C CA . ARG A 1 629 ? 26.262 5.968 -25.679 1.00 80.81 629 ARG A CA 1
ATOM 4896 C C . ARG A 1 629 ? 26.330 4.538 -25.135 1.00 80.81 629 ARG A C 1
ATOM 4898 O O . ARG A 1 629 ? 25.291 3.982 -24.789 1.00 80.81 629 ARG A O 1
ATOM 4905 N N . ASP A 1 630 ? 27.518 3.952 -25.036 1.00 82.06 630 ASP A N 1
ATOM 4906 C CA . ASP A 1 630 ? 27.745 2.621 -24.460 1.00 82.06 630 ASP A CA 1
ATOM 4907 C C . ASP A 1 630 ? 27.319 2.534 -22.982 1.00 82.06 630 ASP A C 1
ATOM 4909 O O . ASP A 1 630 ? 26.917 1.464 -22.521 1.00 82.06 630 ASP A O 1
ATOM 4913 N N . GLN A 1 631 ? 27.301 3.661 -22.254 1.00 88.75 631 GLN A N 1
ATOM 4914 C CA . GLN A 1 631 ? 26.865 3.713 -20.853 1.00 88.75 631 GLN A CA 1
ATOM 4915 C C . GLN A 1 631 ? 25.380 3.398 -20.667 1.00 88.75 631 GLN A C 1
ATOM 4917 O O . GLN A 1 631 ? 24.957 3.065 -19.558 1.00 88.75 631 GLN A O 1
ATOM 4922 N N . LEU A 1 632 ? 24.576 3.405 -21.732 1.00 89.19 632 LEU A N 1
ATOM 4923 C CA . LEU A 1 632 ? 23.226 2.844 -21.687 1.00 89.19 632 LEU A CA 1
ATOM 4924 C C . LEU A 1 632 ? 23.252 1.346 -21.348 1.00 89.19 632 LEU A C 1
ATOM 4926 O O . LEU A 1 632 ? 22.359 0.873 -20.657 1.00 89.19 632 LEU A O 1
ATOM 4930 N N . GLY A 1 633 ? 24.306 0.619 -21.726 1.00 90.06 633 GLY A N 1
ATOM 4931 C CA . GLY A 1 633 ? 24.532 -0.771 -21.328 1.00 90.06 633 GLY A CA 1
ATOM 4932 C C . GLY A 1 633 ? 24.999 -0.964 -19.883 1.00 90.06 633 GLY A C 1
ATOM 4933 O O . GLY A 1 633 ? 25.065 -2.096 -19.414 1.00 90.06 633 GLY A O 1
ATOM 4934 N N . ASN A 1 634 ? 25.322 0.110 -19.160 1.00 91.25 634 ASN A N 1
ATOM 4935 C CA . ASN A 1 634 ? 25.731 0.051 -17.762 1.00 91.25 634 ASN A CA 1
ATOM 4936 C C . ASN A 1 634 ? 24.528 0.378 -16.855 1.00 91.25 634 ASN A C 1
ATOM 4938 O O . ASN A 1 634 ? 24.095 1.532 -16.824 1.00 91.25 634 ASN A O 1
ATOM 4942 N N . PRO A 1 635 ? 23.992 -0.576 -16.068 1.00 89.69 635 PRO A N 1
ATOM 4943 C CA . PRO A 1 635 ? 22.808 -0.339 -15.237 1.00 89.69 635 PRO A CA 1
ATOM 4944 C C . PRO A 1 635 ? 23.010 0.744 -14.163 1.00 89.69 635 PRO A C 1
ATOM 4946 O O . PRO A 1 635 ? 22.022 1.312 -13.683 1.00 89.69 635 PRO A O 1
ATOM 4949 N N . ASN A 1 636 ? 24.262 1.057 -13.812 1.00 90.75 636 ASN A N 1
ATOM 4950 C CA . ASN A 1 636 ? 24.631 2.037 -12.791 1.00 90.75 636 ASN A CA 1
ATOM 4951 C C . ASN A 1 636 ? 24.983 3.427 -13.358 1.00 90.75 636 ASN A C 1
ATOM 4953 O O . ASN A 1 636 ? 25.251 4.334 -12.570 1.00 90.75 636 ASN A O 1
ATOM 4957 N N . SER A 1 637 ? 24.962 3.616 -14.684 1.00 93.44 637 SER A N 1
ATOM 4958 C CA . SER A 1 637 ? 25.274 4.900 -15.333 1.00 93.44 637 SER A CA 1
ATOM 4959 C C . SER A 1 637 ? 24.279 6.008 -14.991 1.00 93.44 637 SER A C 1
ATOM 4961 O O . SER A 1 637 ? 23.141 5.737 -14.580 1.00 93.44 637 SER A O 1
ATOM 4963 N N . LYS A 1 638 ? 24.665 7.272 -15.215 1.00 93.88 638 LYS A N 1
ATOM 4964 C CA . LYS A 1 638 ? 23.747 8.410 -15.062 1.00 93.88 638 LYS A CA 1
ATOM 4965 C C . LYS A 1 638 ? 22.561 8.263 -16.013 1.00 93.88 638 LYS A C 1
ATOM 4967 O O . LYS A 1 638 ? 21.439 8.566 -15.620 1.00 93.88 638 LYS A O 1
ATOM 4972 N N . SER A 1 639 ? 22.775 7.724 -17.213 1.00 93.12 639 SER A N 1
ATOM 4973 C CA . SER A 1 639 ? 21.731 7.441 -18.200 1.00 93.12 639 SER A CA 1
ATOM 4974 C C . SER A 1 639 ? 20.665 6.490 -17.655 1.00 93.12 639 SER A C 1
ATOM 4976 O O . SER A 1 639 ? 19.478 6.809 -17.706 1.00 93.12 639 SER A O 1
ATOM 4978 N N . ASN A 1 640 ? 21.049 5.356 -17.055 1.00 95.25 640 ASN A N 1
ATOM 4979 C CA . ASN A 1 640 ? 20.072 4.428 -16.468 1.00 95.25 640 ASN A CA 1
ATOM 4980 C C . ASN A 1 640 ? 19.431 4.965 -15.179 1.00 95.25 640 ASN A C 1
ATOM 4982 O O . ASN A 1 640 ? 18.263 4.680 -14.906 1.00 95.25 640 ASN A O 1
ATOM 4986 N N . GLN A 1 641 ? 20.151 5.773 -14.396 1.00 96.31 641 GLN A N 1
ATOM 4987 C CA . GLN A 1 641 ? 19.563 6.484 -13.256 1.00 96.31 641 GLN A CA 1
ATOM 4988 C C . GLN A 1 641 ? 18.500 7.493 -13.711 1.00 96.31 641 GLN A C 1
ATOM 4990 O O . GLN A 1 641 ? 17.407 7.522 -13.144 1.00 96.31 641 GLN A O 1
ATOM 4995 N N . PHE A 1 642 ? 18.777 8.257 -14.769 1.00 96.06 642 PHE A N 1
ATOM 4996 C CA . PHE A 1 642 ? 17.825 9.181 -15.377 1.00 96.06 642 PHE A CA 1
ATOM 4997 C C . PHE A 1 642 ? 16.605 8.448 -15.936 1.00 96.06 642 PHE A C 1
ATOM 4999 O O . PHE A 1 642 ? 15.482 8.856 -15.655 1.00 96.06 642 PHE A O 1
ATOM 5006 N N . ILE A 1 643 ? 16.804 7.333 -16.649 1.00 97.56 643 ILE A N 1
ATOM 5007 C CA . ILE A 1 643 ? 15.704 6.500 -17.155 1.00 97.56 643 ILE A CA 1
ATOM 5008 C C . ILE A 1 643 ? 14.801 6.051 -16.003 1.00 97.56 643 ILE A C 1
ATOM 5010 O O . ILE A 1 643 ? 13.586 6.232 -16.091 1.00 97.56 643 ILE A O 1
ATOM 5014 N N . ARG A 1 644 ? 15.357 5.539 -14.892 1.00 98.06 644 ARG A N 1
ATOM 5015 C CA . ARG A 1 644 ? 14.559 5.182 -13.702 1.00 98.06 644 ARG A CA 1
ATOM 5016 C C . ARG A 1 644 ? 13.806 6.376 -13.139 1.00 98.06 644 ARG A C 1
ATOM 5018 O O . ARG A 1 644 ? 12.612 6.261 -12.883 1.00 98.06 644 ARG A O 1
ATOM 5025 N N . GLN A 1 645 ? 14.483 7.503 -12.942 1.00 97.56 645 GLN A N 1
ATOM 5026 C CA . GLN A 1 645 ? 13.878 8.675 -12.314 1.00 97.56 645 GLN A CA 1
ATOM 5027 C C . GLN A 1 645 ? 12.742 9.246 -13.166 1.00 97.56 645 GLN A C 1
ATOM 5029 O O . GLN A 1 645 ? 11.624 9.401 -12.677 1.00 97.56 645 GLN A O 1
ATOM 5034 N N . TYR A 1 646 ? 13.008 9.493 -14.447 1.00 98.00 646 TYR A N 1
ATOM 5035 C CA . TYR A 1 646 ? 12.037 10.048 -15.381 1.00 98.00 646 TYR A CA 1
ATOM 5036 C C . TYR A 1 646 ? 10.823 9.122 -15.535 1.00 98.00 646 TYR A C 1
ATOM 5038 O O . TYR A 1 646 ? 9.679 9.563 -15.421 1.00 98.00 646 TYR A O 1
ATOM 5046 N N . THR A 1 647 ? 11.064 7.813 -15.684 1.00 98.69 647 THR A N 1
ATOM 5047 C CA . THR A 1 647 ? 9.995 6.802 -15.737 1.00 98.69 647 THR A CA 1
ATOM 5048 C C . THR A 1 647 ? 9.175 6.796 -14.451 1.00 98.69 647 THR A C 1
ATOM 5050 O O . THR A 1 647 ? 7.949 6.818 -14.504 1.00 98.69 647 THR A O 1
ATOM 5053 N N . LYS A 1 648 ? 9.827 6.804 -13.282 1.00 97.94 648 LYS A N 1
ATOM 5054 C CA . LYS A 1 648 ? 9.150 6.789 -11.981 1.00 97.94 648 LYS A CA 1
ATOM 5055 C C . LYS A 1 648 ? 8.238 7.999 -11.799 1.00 97.94 648 LYS A C 1
ATOM 5057 O O . LYS A 1 648 ? 7.129 7.842 -11.294 1.00 97.94 648 LYS A O 1
ATOM 5062 N N . GLU A 1 649 ? 8.679 9.184 -12.205 1.00 96.88 649 GLU A N 1
ATOM 5063 C CA . GLU A 1 649 ? 7.884 10.405 -12.078 1.00 96.88 649 GLU A CA 1
ATOM 5064 C C . GLU A 1 649 ? 6.713 10.442 -13.067 1.00 96.88 649 GLU A C 1
ATOM 5066 O O . GLU A 1 649 ? 5.587 10.717 -12.655 1.00 96.88 649 GLU A O 1
ATOM 5071 N N . ILE A 1 650 ? 6.937 10.105 -14.343 1.00 98.19 650 ILE A N 1
ATOM 5072 C CA . ILE A 1 650 ? 5.881 10.079 -15.368 1.00 98.19 650 ILE A CA 1
ATOM 5073 C C . ILE A 1 650 ? 4.829 9.013 -15.038 1.00 98.19 650 ILE A C 1
ATOM 5075 O O . ILE A 1 650 ? 3.637 9.317 -14.944 1.00 98.19 650 ILE A O 1
ATOM 5079 N N . VAL A 1 651 ? 5.258 7.769 -14.813 1.00 98.12 651 VAL A N 1
ATOM 5080 C CA . VAL A 1 651 ? 4.347 6.657 -14.514 1.00 98.12 651 VAL A CA 1
ATOM 5081 C C . VAL A 1 651 ? 3.675 6.892 -13.166 1.00 98.12 651 VAL A C 1
ATOM 5083 O O . VAL A 1 651 ? 2.459 6.772 -13.065 1.00 98.12 651 VAL A O 1
ATOM 5086 N N . GLY A 1 652 ? 4.424 7.302 -12.138 1.00 94.44 652 GLY A N 1
ATOM 5087 C CA . GLY A 1 652 ? 3.879 7.607 -10.813 1.00 94.44 652 GLY A CA 1
ATOM 5088 C C . GLY A 1 652 ? 2.793 8.678 -10.843 1.00 94.44 652 GLY A C 1
ATOM 5089 O O . GLY A 1 652 ? 1.779 8.535 -10.161 1.00 94.44 652 GLY A O 1
ATOM 5090 N N . ARG A 1 653 ? 2.967 9.715 -11.670 1.00 97.12 653 ARG A N 1
ATOM 5091 C CA . ARG A 1 653 ? 2.004 10.812 -11.796 1.00 97.12 653 ARG A CA 1
ATOM 5092 C C . ARG A 1 653 ? 0.734 10.413 -12.546 1.00 97.12 653 ARG A C 1
ATOM 5094 O O . ARG A 1 653 ? -0.351 10.803 -12.123 1.00 97.12 653 ARG A O 1
ATOM 5101 N N . TYR A 1 654 ? 0.845 9.632 -13.624 1.00 96.88 654 TYR A N 1
ATOM 5102 C CA . TYR A 1 654 ? -0.288 9.366 -14.526 1.00 96.88 654 TYR A CA 1
ATOM 5103 C C . TYR A 1 654 ? -0.852 7.940 -14.474 1.00 96.88 654 TYR A C 1
ATOM 5105 O O . TYR A 1 654 ? -1.858 7.670 -15.125 1.00 96.88 654 TYR A O 1
ATOM 5113 N N . ASN A 1 655 ? -0.294 7.032 -13.665 1.00 93.12 655 ASN A N 1
ATOM 5114 C CA . ASN A 1 655 ? -0.794 5.657 -13.503 1.00 93.12 655 ASN A CA 1
ATOM 5115 C C . ASN A 1 655 ? -2.295 5.607 -13.167 1.00 93.12 655 ASN A C 1
ATOM 5117 O O . ASN A 1 655 ? -3.020 4.693 -13.585 1.00 93.12 655 ASN A O 1
ATOM 5121 N N . ASP A 1 656 ? -2.794 6.597 -12.423 1.00 87.38 656 ASP A N 1
ATOM 5122 C CA . ASP A 1 656 ? -4.200 6.618 -12.054 1.00 87.38 656 ASP A CA 1
ATOM 5123 C C . ASP A 1 656 ? -5.155 7.067 -13.173 1.00 87.38 656 ASP A C 1
ATOM 5125 O O . ASP A 1 656 ? -6.332 6.695 -13.099 1.00 87.38 656 ASP A O 1
ATOM 5129 N N . SER A 1 657 ? -4.649 7.729 -14.220 1.00 92.06 657 SER A N 1
ATOM 5130 C CA . SER A 1 657 ? -5.439 8.271 -15.329 1.00 92.06 657 SER A CA 1
ATOM 5131 C C . SER A 1 657 ? -6.035 7.170 -16.222 1.00 92.06 657 SER A C 1
ATOM 5133 O O . SER A 1 657 ? -5.312 6.273 -16.672 1.00 92.06 657 SER A O 1
ATOM 5135 N N . PRO A 1 658 ? -7.345 7.214 -16.530 1.00 90.25 658 PRO A N 1
ATOM 5136 C CA . PRO A 1 658 ? -7.973 6.279 -17.461 1.00 90.25 658 PRO A CA 1
ATOM 5137 C C . PRO A 1 658 ? -7.567 6.512 -18.925 1.00 90.25 658 PRO A C 1
ATOM 5139 O O . PRO A 1 658 ? -7.777 5.618 -19.746 1.00 90.25 658 PRO A O 1
ATOM 5142 N N . ALA A 1 659 ? -6.995 7.677 -19.256 1.00 95.94 659 ALA A N 1
ATOM 5143 C CA . ALA A 1 659 ? -6.534 7.985 -20.606 1.00 95.94 659 ALA A CA 1
ATOM 5144 C C . ALA A 1 659 ? -5.246 7.231 -20.964 1.00 95.94 659 ALA A C 1
ATOM 5146 O O . ALA A 1 659 ? -5.047 6.898 -22.125 1.00 95.94 659 ALA A O 1
ATOM 5147 N N . ILE A 1 660 ? -4.397 6.879 -19.993 1.00 98.31 660 ILE A N 1
ATOM 5148 C CA . ILE A 1 660 ? -3.200 6.075 -20.272 1.00 98.31 660 ILE A CA 1
ATOM 5149 C C . ILE A 1 660 ? -3.598 4.641 -20.626 1.00 98.31 660 ILE A C 1
ATOM 5151 O O . ILE A 1 660 ? -4.268 3.960 -19.840 1.00 98.31 660 ILE A O 1
ATOM 5155 N N . TRP A 1 661 ? -3.182 4.173 -21.802 1.00 97.69 661 TRP A N 1
ATOM 5156 C CA . TRP A 1 661 ? -3.469 2.826 -22.297 1.00 97.69 661 TRP A CA 1
ATOM 5157 C C . TRP A 1 661 ? -2.284 1.879 -22.216 1.00 97.69 661 TRP A C 1
AT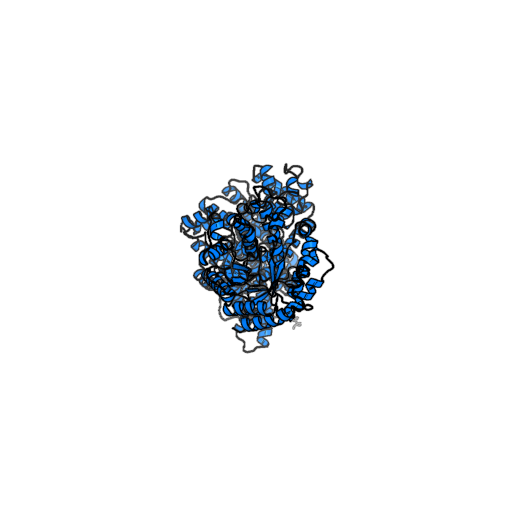OM 5159 O O . TRP A 1 661 ? -2.496 0.695 -21.989 1.00 97.69 661 TRP A O 1
ATOM 5169 N N . GLY A 1 662 ? -1.068 2.388 -22.332 1.00 98.19 662 GLY A N 1
ATOM 5170 C CA . GLY A 1 662 ? 0.158 1.603 -22.282 1.00 98.19 662 GLY A CA 1
ATOM 5171 C C . GLY A 1 662 ? 1.360 2.506 -22.068 1.00 98.19 662 GLY A C 1
ATOM 5172 O O . GLY A 1 662 ? 1.217 3.726 -22.086 1.00 98.19 662 GLY A O 1
ATOM 5173 N N . TRP A 1 663 ? 2.526 1.910 -21.864 1.00 98.69 663 TRP A N 1
ATOM 5174 C CA . TRP A 1 663 ? 3.785 2.624 -21.685 1.00 98.69 663 TRP A CA 1
ATOM 5175 C C . TRP A 1 663 ? 4.790 2.153 -22.725 1.00 98.69 663 TRP A C 1
ATOM 5177 O O . TRP A 1 663 ? 5.118 0.971 -22.770 1.00 98.69 663 TRP A O 1
ATOM 5187 N N . GLU A 1 664 ? 5.315 3.081 -23.515 1.00 98.75 664 GLU A N 1
ATOM 5188 C CA . GLU A 1 664 ? 6.325 2.768 -24.518 1.00 98.75 664 GLU A CA 1
ATOM 5189 C C . GLU A 1 664 ? 7.680 3.339 -24.091 1.00 98.75 664 GLU A C 1
ATOM 5191 O O . GLU A 1 664 ? 7.779 4.479 -23.618 1.00 98.75 664 GLU A O 1
ATOM 5196 N N . PHE A 1 665 ? 8.742 2.547 -24.253 1.00 98.44 665 PHE A N 1
ATOM 5197 C CA . PHE A 1 665 ? 10.091 3.004 -23.938 1.00 98.44 665 PHE A CA 1
ATOM 5198 C C . PHE A 1 665 ? 10.495 4.205 -24.797 1.00 98.44 665 PHE A C 1
ATOM 5200 O O . PHE A 1 665 ? 10.816 5.260 -24.260 1.00 98.44 665 PHE A O 1
ATOM 5207 N N . GLY A 1 666 ? 10.520 4.061 -26.120 1.00 94.94 666 GLY A N 1
ATOM 5208 C CA . GLY A 1 666 ? 11.138 5.027 -27.024 1.00 94.94 666 GLY A CA 1
ATOM 5209 C C . GLY A 1 666 ? 10.851 4.699 -28.483 1.00 94.94 666 GLY A C 1
ATOM 5210 O O . GLY A 1 666 ? 10.064 3.814 -28.765 1.00 94.94 666 GLY A O 1
ATOM 5211 N N . ASN A 1 667 ? 11.517 5.377 -29.419 1.00 95.56 667 ASN A N 1
ATOM 5212 C CA . ASN A 1 667 ? 11.277 5.186 -30.849 1.00 95.56 667 ASN A CA 1
ATOM 5213 C C . ASN A 1 667 ? 12.505 4.594 -31.553 1.00 95.56 667 ASN A C 1
ATOM 5215 O O . ASN A 1 667 ? 13.563 5.222 -31.598 1.00 95.56 667 ASN A O 1
ATOM 5219 N N . GLU A 1 668 ? 12.356 3.402 -32.130 1.00 93.06 668 GLU A N 1
ATOM 5220 C CA . GLU A 1 668 ? 13.307 2.740 -33.037 1.00 93.06 668 GLU A CA 1
ATOM 5221 C C . GLU A 1 668 ? 14.748 2.647 -32.511 1.00 93.06 668 GLU A C 1
ATOM 5223 O O . GLU A 1 668 ? 15.724 2.698 -33.266 1.00 93.06 668 GLU A O 1
ATOM 5228 N N . ALA A 1 669 ? 14.906 2.480 -31.196 1.00 90.81 669 ALA A N 1
ATOM 5229 C CA . ALA A 1 669 ? 16.218 2.409 -30.554 1.00 90.81 669 ALA A CA 1
ATOM 5230 C C . ALA A 1 669 ? 17.115 1.293 -31.134 1.00 90.81 669 ALA A C 1
ATOM 5232 O O . ALA A 1 669 ? 18.341 1.426 -31.164 1.00 90.81 669 ALA A O 1
ATOM 5233 N N . ASN A 1 670 ? 16.506 0.225 -31.656 1.00 91.06 670 ASN A N 1
ATOM 5234 C CA . ASN A 1 670 ? 17.183 -0.903 -32.294 1.00 91.06 670 ASN A CA 1
ATOM 5235 C C . ASN A 1 670 ? 17.801 -0.581 -33.667 1.00 91.06 670 ASN A C 1
ATOM 5237 O O . ASN A 1 670 ? 18.595 -1.368 -34.174 1.00 91.06 670 ASN A O 1
ATOM 5241 N N . LEU A 1 671 ? 17.519 0.572 -34.281 1.00 87.19 671 LEU A N 1
ATOM 5242 C CA . LEU A 1 671 ? 18.229 0.975 -35.502 1.00 87.19 671 LEU A CA 1
ATOM 5243 C C . LEU A 1 671 ? 19.698 1.303 -35.243 1.00 87.19 671 LEU A C 1
ATOM 5245 O O . LEU A 1 671 ? 20.504 1.231 -36.171 1.00 87.19 671 LEU A O 1
ATOM 5249 N N . GLY A 1 672 ? 20.037 1.692 -34.015 1.00 81.44 672 GLY A N 1
ATOM 5250 C CA . GLY A 1 672 ? 21.357 2.187 -33.645 1.00 81.44 672 GLY A CA 1
ATOM 5251 C C . GLY A 1 672 ? 22.309 1.143 -33.069 1.00 81.44 672 GLY A C 1
ATOM 5252 O O . GLY A 1 672 ? 23.328 1.574 -32.526 1.00 81.44 672 GLY A O 1
ATOM 5253 N N . VAL A 1 673 ? 21.979 -0.156 -33.135 1.00 87.12 673 VAL A N 1
ATOM 5254 C CA . VAL A 1 673 ? 22.767 -1.233 -32.511 1.00 87.12 673 VAL A CA 1
ATOM 5255 C C . VAL A 1 673 ? 23.451 -2.169 -33.508 1.00 87.12 673 VAL A C 1
ATOM 5257 O O . VAL A 1 673 ? 23.011 -2.293 -34.649 1.00 87.12 673 VAL A O 1
ATOM 5260 N N . ASP A 1 674 ? 24.544 -2.796 -33.065 1.00 86.31 674 ASP A N 1
ATOM 5261 C CA . ASP A 1 674 ? 25.332 -3.817 -33.787 1.00 86.31 674 ASP A CA 1
ATOM 5262 C C . ASP A 1 674 ? 25.926 -3.345 -35.136 1.00 86.31 674 ASP A C 1
ATOM 5264 O O . ASP A 1 674 ? 26.259 -4.136 -36.016 1.00 86.31 674 ASP A O 1
ATOM 5268 N N . LEU A 1 675 ? 26.084 -2.027 -35.313 1.00 77.88 675 LEU A N 1
ATOM 5269 C CA . LEU A 1 675 ? 26.603 -1.395 -36.532 1.00 77.88 675 LEU A CA 1
ATOM 5270 C C . LEU A 1 675 ? 28.144 -1.333 -36.531 1.00 77.88 675 LEU A C 1
ATOM 5272 O O . LEU A 1 675 ? 28.718 -0.245 -36.445 1.00 77.88 675 LEU A O 1
ATOM 5276 N N . HIS A 1 676 ? 28.829 -2.474 -36.605 1.00 62.75 676 HIS A N 1
ATOM 5277 C CA . HIS A 1 676 ? 30.297 -2.500 -36.654 1.00 62.75 676 HIS A CA 1
ATOM 5278 C C . HIS A 1 676 ? 30.827 -1.765 -37.903 1.00 62.75 676 HIS A C 1
ATOM 5280 O O . HIS A 1 676 ? 30.460 -2.107 -39.023 1.00 62.75 676 HIS A O 1
ATOM 5286 N N . LYS A 1 677 ? 31.674 -0.739 -37.701 1.00 51.97 677 LYS A N 1
ATOM 5287 C CA . LYS A 1 677 ? 32.349 0.093 -38.731 1.00 51.97 677 LYS A CA 1
ATOM 5288 C C . LYS A 1 677 ? 31.465 0.538 -39.921 1.00 51.97 677 LYS A C 1
ATOM 5290 O O . LYS A 1 677 ? 31.441 -0.096 -40.967 1.00 51.97 677 LYS A O 1
ATOM 5295 N N . GLY A 1 678 ? 30.856 1.727 -39.814 1.00 49.31 678 GLY A N 1
ATOM 5296 C CA . GLY A 1 678 ? 30.359 2.484 -40.983 1.00 49.31 678 GLY A CA 1
ATOM 5297 C C . GLY A 1 678 ? 28.861 2.812 -41.020 1.00 49.31 678 GLY A C 1
ATOM 5298 O O . GLY A 1 678 ? 28.410 3.481 -41.947 1.00 49.31 678 GLY A O 1
ATOM 5299 N N . GLY A 1 679 ? 28.071 2.414 -40.019 1.00 48.03 679 GLY A N 1
ATOM 5300 C CA . GLY A 1 679 ? 26.674 2.858 -39.907 1.00 48.03 679 GLY A CA 1
ATOM 5301 C C . GLY A 1 679 ? 26.557 4.343 -39.531 1.00 48.03 679 GLY A C 1
ATOM 5302 O O . GLY A 1 679 ? 27.389 4.852 -38.782 1.00 48.03 679 GLY A O 1
ATOM 5303 N N . ARG A 1 680 ? 25.522 5.052 -40.020 1.00 45.41 680 ARG A N 1
ATOM 5304 C CA . ARG A 1 680 ? 25.240 6.463 -39.664 1.00 45.41 680 ARG A CA 1
ATOM 5305 C C . ARG A 1 680 ? 25.188 6.633 -38.136 1.00 45.41 680 ARG A C 1
ATOM 5307 O O . ARG A 1 680 ? 24.217 6.251 -37.487 1.00 45.41 680 ARG A O 1
ATOM 5314 N N . ARG A 1 681 ? 26.241 7.229 -37.570 1.00 53.75 681 ARG A N 1
ATOM 5315 C CA . ARG A 1 681 ? 26.352 7.596 -36.154 1.00 53.75 681 ARG A CA 1
ATOM 5316 C C . ARG A 1 681 ? 25.634 8.932 -35.952 1.00 53.75 681 ARG A C 1
ATOM 5318 O O . ARG A 1 681 ? 26.126 9.952 -36.413 1.00 53.75 681 ARG A O 1
ATOM 5325 N N . SER A 1 682 ? 24.475 8.943 -35.297 1.00 44.09 682 SER A N 1
ATOM 5326 C CA . SER A 1 682 ? 23.842 10.194 -34.851 1.00 44.09 682 SER A CA 1
ATOM 5327 C C . SER A 1 682 ? 24.079 10.381 -33.350 1.00 44.09 682 SER A C 1
ATOM 5329 O O . SER A 1 682 ? 23.676 9.524 -32.560 1.00 44.09 682 SER A O 1
ATOM 5331 N N . GLY A 1 683 ? 24.753 11.474 -32.976 1.00 45.03 683 GLY A N 1
ATOM 5332 C CA . GLY A 1 683 ? 25.033 11.909 -31.599 1.00 45.03 683 GLY A CA 1
ATOM 5333 C C . GLY A 1 683 ? 26.422 12.549 -31.439 1.00 45.03 683 GLY A C 1
ATOM 5334 O O . GLY A 1 683 ? 27.367 12.128 -32.099 1.00 45.03 683 GLY A O 1
ATOM 5335 N N . ILE A 1 684 ? 26.539 13.578 -30.589 1.00 42.66 684 ILE A N 1
ATOM 5336 C CA . ILE A 1 684 ? 27.676 14.533 -30.548 1.00 42.66 684 ILE A CA 1
ATOM 5337 C C . ILE A 1 684 ? 29.014 13.925 -30.062 1.00 42.66 684 ILE A C 1
ATOM 5339 O O . ILE A 1 684 ? 30.071 14.490 -30.320 1.00 42.66 684 ILE A O 1
ATOM 5343 N N . LEU A 1 685 ? 29.026 12.738 -29.448 1.00 46.44 685 LEU A N 1
ATOM 5344 C CA . LEU A 1 685 ? 30.258 12.100 -28.952 1.00 46.44 685 LEU A CA 1
ATOM 5345 C C . LEU A 1 685 ? 30.655 10.887 -29.812 1.00 46.44 685 LEU A C 1
ATOM 5347 O O . LEU A 1 685 ? 30.618 9.737 -29.375 1.00 46.44 685 LEU A O 1
ATOM 5351 N N . GLY A 1 686 ? 31.012 11.152 -31.071 1.00 46.16 686 GLY A N 1
ATOM 5352 C CA . GLY A 1 686 ? 31.450 10.169 -32.071 1.00 46.16 686 GLY A CA 1
ATOM 5353 C C . GLY A 1 686 ? 32.867 9.616 -31.859 1.00 46.16 686 GLY A C 1
ATOM 5354 O O . GLY A 1 686 ? 33.677 9.656 -32.781 1.00 46.16 686 GLY A O 1
ATOM 5355 N N . GLY A 1 687 ? 33.171 9.099 -30.664 1.00 48.31 687 GLY A N 1
ATOM 5356 C CA . GLY A 1 687 ? 34.421 8.387 -30.357 1.00 48.31 687 GLY A CA 1
ATOM 5357 C C . GLY A 1 687 ? 34.334 6.868 -30.581 1.00 48.31 687 GLY A C 1
ATOM 5358 O O . GLY A 1 687 ? 33.255 6.330 -30.844 1.00 48.31 687 GLY A O 1
ATOM 5359 N N . ALA A 1 688 ? 35.463 6.161 -30.434 1.00 47.22 688 ALA A N 1
ATOM 5360 C CA . ALA A 1 688 ? 35.553 4.694 -30.541 1.00 47.22 688 ALA A CA 1
ATOM 5361 C C . ALA A 1 688 ? 34.594 3.936 -29.589 1.00 47.22 688 ALA A C 1
ATOM 5363 O O . ALA A 1 688 ? 34.187 2.823 -29.900 1.00 47.22 688 ALA A O 1
ATOM 5364 N N . ASN A 1 689 ? 34.151 4.579 -28.500 1.00 52.06 689 ASN A N 1
ATOM 5365 C CA . ASN A 1 689 ? 33.248 4.028 -27.478 1.00 52.06 689 ASN A CA 1
ATOM 5366 C C . ASN A 1 689 ? 31.767 4.424 -27.688 1.00 52.06 689 ASN A C 1
ATOM 5368 O O . ASN A 1 689 ? 31.032 4.638 -26.731 1.00 52.06 689 ASN A O 1
ATOM 5372 N N . SER A 1 690 ? 31.314 4.599 -28.934 1.00 60.88 690 SER A N 1
ATOM 5373 C CA . SER A 1 690 ? 29.923 4.993 -29.252 1.00 60.88 690 SER A CA 1
ATOM 5374 C C . SER A 1 690 ? 29.061 3.862 -29.829 1.00 60.88 690 SER A C 1
ATOM 5376 O O . SER A 1 690 ? 27.879 4.079 -30.120 1.00 60.88 690 SER A O 1
ATOM 5378 N N . GLU A 1 691 ? 29.634 2.665 -29.991 1.00 73.12 691 GLU A N 1
ATOM 5379 C CA . GLU A 1 691 ? 28.917 1.471 -30.443 1.00 73.12 691 GLU A CA 1
ATOM 5380 C C . GLU A 1 691 ? 28.044 0.918 -29.307 1.00 73.12 691 GLU A C 1
ATOM 5382 O O . GLU A 1 691 ? 28.490 0.773 -28.171 1.00 73.12 691 GLU A O 1
ATOM 5387 N N . LEU A 1 692 ? 26.778 0.636 -29.617 1.00 83.62 692 LEU A N 1
ATOM 5388 C CA . LEU A 1 692 ? 25.827 0.016 -28.699 1.00 83.62 692 LEU A CA 1
ATOM 5389 C C . LEU A 1 692 ? 25.449 -1.344 -29.282 1.00 83.62 692 LEU A C 1
ATOM 5391 O O . LEU A 1 692 ? 25.039 -1.419 -30.436 1.00 83.62 692 LEU A O 1
ATOM 5395 N N . SER A 1 693 ? 25.588 -2.415 -28.515 1.00 89.31 693 SER A N 1
ATOM 5396 C CA . SER A 1 693 ? 25.118 -3.740 -28.929 1.00 89.31 693 SER A CA 1
ATOM 5397 C C . SER A 1 693 ? 23.643 -3.950 -28.583 1.00 89.31 693 SER A C 1
ATOM 5399 O O . SER A 1 693 ? 23.118 -3.323 -27.654 1.00 89.31 693 SER A O 1
ATOM 5401 N N . SER A 1 694 ? 22.973 -4.888 -29.257 1.00 89.88 694 SER A N 1
ATOM 5402 C CA . SER A 1 694 ? 21.628 -5.337 -28.860 1.00 89.88 694 SER A CA 1
ATOM 5403 C C . SER A 1 694 ? 21.592 -5.803 -27.401 1.00 89.88 694 SER A C 1
ATOM 5405 O O . SER A 1 694 ? 20.636 -5.522 -26.680 1.00 89.88 694 SER A O 1
ATOM 5407 N N . ALA A 1 695 ? 22.659 -6.459 -26.925 1.00 90.06 695 ALA A N 1
ATOM 5408 C CA . ALA A 1 695 ? 22.782 -6.890 -25.533 1.00 90.06 695 ALA A CA 1
ATOM 5409 C C . ALA A 1 695 ? 22.795 -5.704 -24.554 1.00 90.06 695 ALA A C 1
ATOM 5411 O O . ALA A 1 695 ? 22.089 -5.730 -23.546 1.00 90.06 695 ALA A O 1
ATOM 5412 N N . GLN A 1 696 ? 23.538 -4.641 -24.870 1.00 91.94 696 GLN A N 1
ATOM 5413 C CA . GLN A 1 696 ? 23.567 -3.423 -24.060 1.00 91.94 696 GLN A CA 1
ATOM 5414 C C . GLN A 1 696 ? 22.234 -2.665 -24.109 1.00 91.94 696 GLN A C 1
ATOM 5416 O O . GLN A 1 696 ? 21.803 -2.146 -23.084 1.00 91.94 696 GLN A O 1
ATOM 5421 N N . LEU A 1 697 ? 21.532 -2.641 -25.248 1.00 93.31 697 LEU A N 1
ATOM 5422 C CA . LEU A 1 697 ? 20.222 -1.984 -25.368 1.00 93.31 697 LEU A CA 1
ATOM 5423 C C . LEU A 1 697 ? 19.126 -2.645 -24.510 1.00 93.31 697 LEU A C 1
ATOM 5425 O O . LEU A 1 697 ? 18.171 -1.982 -24.103 1.00 93.31 697 LEU A O 1
ATOM 5429 N N . ARG A 1 698 ? 19.271 -3.925 -24.148 1.00 95.25 698 ARG A N 1
ATOM 5430 C CA . ARG A 1 698 ? 18.335 -4.590 -23.223 1.00 95.25 698 ARG A CA 1
ATOM 5431 C C . ARG A 1 698 ? 18.359 -3.994 -21.818 1.00 95.25 698 ARG A C 1
ATOM 5433 O O . ARG A 1 698 ? 17.354 -4.078 -21.114 1.00 95.25 698 ARG A O 1
ATOM 5440 N N . VAL A 1 699 ? 19.472 -3.397 -21.397 1.00 95.81 699 VAL A N 1
ATOM 5441 C CA . VAL A 1 699 ? 19.635 -2.811 -20.058 1.00 95.81 699 VAL A CA 1
ATOM 5442 C C . VAL A 1 699 ? 18.670 -1.643 -19.813 1.00 95.81 699 VAL A C 1
ATOM 5444 O O . VAL A 1 699 ? 17.916 -1.717 -18.837 1.00 95.81 699 VAL A O 1
ATOM 5447 N N . PRO A 1 700 ? 18.599 -0.602 -20.668 1.00 96.19 700 PRO A N 1
ATOM 5448 C CA . PRO A 1 700 ? 17.655 0.491 -20.471 1.00 96.19 700 PRO A CA 1
ATOM 5449 C C . PRO A 1 700 ? 16.200 0.048 -20.671 1.00 96.19 700 PRO A C 1
ATOM 5451 O O . PRO A 1 700 ? 15.338 0.502 -19.921 1.00 96.19 700 PRO A O 1
ATOM 5454 N N . PHE A 1 701 ? 15.919 -0.888 -21.589 1.00 97.88 701 PHE A N 1
ATOM 5455 C CA . PHE A 1 701 ? 14.578 -1.473 -21.746 1.00 97.88 701 PHE A CA 1
ATOM 5456 C C . PHE A 1 701 ? 14.112 -2.183 -20.473 1.00 97.88 701 PHE A C 1
ATOM 5458 O O . PHE A 1 701 ? 13.020 -1.915 -19.974 1.00 97.88 701 PHE A O 1
ATOM 5465 N N . THR A 1 702 ? 14.961 -3.041 -19.904 1.00 97.06 702 THR A N 1
ATOM 5466 C CA . THR A 1 702 ? 14.666 -3.764 -18.659 1.00 97.06 702 THR A CA 1
ATOM 5467 C C . THR A 1 702 ? 14.511 -2.788 -17.496 1.00 97.06 702 THR A C 1
ATOM 5469 O O . THR A 1 702 ? 13.566 -2.894 -16.718 1.00 97.06 702 THR A O 1
ATOM 5472 N N . THR A 1 703 ? 15.395 -1.792 -17.412 1.00 97.44 703 THR A N 1
ATOM 5473 C CA . THR A 1 703 ? 15.353 -0.743 -16.387 1.00 97.44 703 THR A CA 1
ATOM 5474 C C . THR A 1 703 ? 14.036 0.032 -16.426 1.00 97.44 703 THR A C 1
ATOM 5476 O O . THR A 1 703 ? 13.391 0.209 -15.390 1.00 97.44 703 THR A O 1
ATOM 5479 N N . PHE A 1 704 ? 13.606 0.466 -17.610 1.00 98.56 704 PHE A N 1
ATOM 5480 C CA . PHE A 1 704 ? 12.309 1.103 -17.816 1.00 98.56 704 PHE A CA 1
ATOM 5481 C C . PHE A 1 704 ? 11.160 0.171 -17.431 1.00 98.56 704 PHE A C 1
ATOM 5483 O O . PHE A 1 704 ? 10.354 0.530 -16.576 1.00 98.56 704 PHE A O 1
ATOM 5490 N N . ALA A 1 705 ? 11.113 -1.040 -17.988 1.00 98.19 705 ALA A N 1
ATOM 5491 C CA . ALA A 1 705 ? 9.996 -1.959 -17.803 1.00 98.19 705 ALA A CA 1
ATOM 5492 C C . ALA A 1 705 ? 9.820 -2.390 -16.337 1.00 98.19 705 ALA A C 1
ATOM 5494 O O . ALA A 1 705 ? 8.703 -2.403 -15.820 1.00 98.19 705 ALA A O 1
ATOM 5495 N N . GLN A 1 706 ? 10.915 -2.668 -15.624 1.00 97.50 706 GLN A N 1
ATOM 5496 C CA . GLN A 1 706 ? 10.885 -2.950 -14.185 1.00 97.50 706 GLN A CA 1
ATOM 5497 C C . GLN A 1 706 ? 10.411 -1.737 -13.377 1.00 97.50 706 GLN A C 1
ATOM 5499 O O . GLN A 1 706 ? 9.618 -1.884 -12.444 1.00 97.50 706 GLN A O 1
ATOM 5504 N N . THR A 1 707 ? 10.844 -0.530 -13.757 1.00 97.50 707 THR A N 1
ATOM 5505 C CA . THR A 1 707 ? 10.394 0.707 -13.105 1.00 97.50 707 THR A CA 1
ATOM 5506 C C . THR A 1 707 ? 8.899 0.919 -13.316 1.00 97.50 707 THR A C 1
ATOM 5508 O O . THR A 1 707 ? 8.186 1.158 -12.341 1.00 97.50 707 THR A O 1
ATOM 5511 N N . VAL A 1 708 ? 8.399 0.753 -14.545 1.00 97.94 708 VAL A N 1
ATOM 5512 C CA . VAL A 1 708 ? 6.962 0.801 -14.845 1.00 97.94 708 VAL A CA 1
ATOM 5513 C C . VAL A 1 708 ? 6.226 -0.231 -13.997 1.00 97.94 708 VAL A C 1
ATOM 5515 O O . VAL A 1 708 ? 5.314 0.148 -13.273 1.00 97.94 708 VAL A O 1
ATOM 5518 N N . ARG A 1 709 ? 6.643 -1.505 -13.995 1.00 96.06 709 ARG A N 1
ATOM 5519 C CA . ARG A 1 709 ? 5.960 -2.575 -13.242 1.00 96.06 709 ARG A CA 1
ATOM 5520 C C . ARG A 1 709 ? 5.925 -2.362 -11.739 1.00 96.06 709 ARG A C 1
ATOM 5522 O O . ARG A 1 709 ? 4.961 -2.777 -11.099 1.00 96.06 709 ARG A O 1
ATOM 5529 N N . SER A 1 710 ? 6.926 -1.688 -11.177 1.00 93.69 710 SER A N 1
ATOM 5530 C CA . SER A 1 710 ? 6.923 -1.325 -9.756 1.00 93.69 710 SER A CA 1
ATOM 5531 C C . SER A 1 710 ? 5.805 -0.333 -9.381 1.00 93.69 710 SER A C 1
ATOM 5533 O O . SER A 1 710 ? 5.485 -0.194 -8.201 1.00 93.69 710 SER A O 1
ATOM 5535 N N . ILE A 1 711 ? 5.187 0.329 -10.370 1.00 94.19 711 ILE A N 1
ATOM 5536 C CA . ILE A 1 711 ? 4.172 1.381 -10.200 1.00 94.19 711 ILE A CA 1
ATOM 5537 C C . ILE A 1 711 ? 2.834 0.997 -10.864 1.00 94.19 711 ILE A C 1
ATOM 5539 O O . ILE A 1 711 ? 1.772 1.120 -10.246 1.00 94.19 711 ILE A O 1
ATOM 5543 N N . ASP A 1 712 ? 2.869 0.532 -12.113 1.00 93.75 712 ASP A N 1
ATOM 5544 C CA . ASP A 1 712 ? 1.742 0.044 -12.910 1.00 93.75 712 ASP A CA 1
ATOM 5545 C C . ASP A 1 712 ? 1.884 -1.470 -13.168 1.00 93.75 712 ASP A C 1
ATOM 5547 O O . ASP A 1 712 ? 2.602 -1.900 -14.082 1.00 93.75 712 ASP A O 1
ATOM 5551 N N . PRO A 1 713 ? 1.189 -2.307 -12.377 1.00 88.69 713 PRO A N 1
ATOM 5552 C CA . PRO A 1 713 ? 1.309 -3.757 -12.474 1.00 88.69 713 PRO A CA 1
ATOM 5553 C C . PRO A 1 713 ? 0.491 -4.357 -13.626 1.00 88.69 713 PRO A C 1
ATOM 5555 O O . PRO A 1 713 ? 0.436 -5.579 -13.729 1.00 88.69 713 PRO A O 1
ATOM 5558 N N . SER A 1 714 ? -0.221 -3.546 -14.421 1.00 89.31 714 SER A N 1
ATOM 5559 C CA . SER A 1 714 ? -1.299 -4.051 -15.283 1.00 89.31 714 SER A CA 1
ATOM 5560 C C . SER A 1 714 ? -1.248 -3.621 -16.743 1.00 89.31 714 SER A C 1
ATOM 5562 O O . SER A 1 714 ? -1.558 -4.447 -17.598 1.00 89.31 714 SER A O 1
ATOM 5564 N N . ARG A 1 715 ? -0.911 -2.361 -17.050 1.00 96.62 715 ARG A N 1
ATOM 5565 C CA . ARG A 1 715 ? -0.961 -1.880 -18.438 1.00 96.62 715 ARG A CA 1
ATOM 5566 C C . ARG A 1 715 ? 0.143 -2.477 -19.292 1.00 96.62 715 ARG A C 1
ATOM 5568 O O . ARG A 1 715 ? 1.197 -2.823 -18.759 1.00 96.62 715 ARG A O 1
ATOM 5575 N N . ILE A 1 716 ? -0.076 -2.543 -20.601 1.00 98.06 716 ILE A N 1
ATOM 5576 C CA . ILE A 1 716 ? 0.964 -2.981 -21.532 1.00 98.06 716 ILE A CA 1
ATOM 5577 C C . ILE A 1 716 ? 2.221 -2.109 -21.435 1.00 98.06 716 ILE A C 1
ATOM 5579 O O . ILE A 1 716 ? 2.143 -0.896 -21.220 1.00 98.06 716 ILE A O 1
ATOM 5583 N N . ILE A 1 717 ? 3.364 -2.753 -21.618 1.00 98.62 717 ILE A N 1
ATOM 5584 C CA . ILE A 1 717 ? 4.678 -2.162 -21.808 1.00 98.62 717 ILE A CA 1
ATOM 5585 C C . ILE A 1 717 ? 5.196 -2.640 -23.160 1.00 98.62 717 ILE A C 1
ATOM 5587 O O . ILE A 1 717 ? 5.170 -3.841 -23.443 1.00 98.62 717 ILE A O 1
ATOM 5591 N N . ASP A 1 718 ? 5.699 -1.709 -23.960 1.00 98.38 718 ASP A N 1
ATOM 5592 C CA . ASP A 1 718 ? 6.367 -1.994 -25.224 1.00 98.38 718 ASP A CA 1
ATOM 5593 C C . ASP A 1 718 ? 7.648 -1.149 -25.383 1.00 98.38 718 ASP A C 1
ATOM 5595 O O . ASP A 1 718 ? 7.955 -0.269 -24.569 1.00 98.38 718 ASP A O 1
ATOM 5599 N N . THR A 1 719 ? 8.459 -1.474 -26.386 1.00 97.38 719 THR A N 1
ATOM 5600 C CA . THR A 1 719 ? 9.772 -0.854 -26.620 1.00 97.38 719 THR A CA 1
ATOM 5601 C C . THR A 1 719 ? 9.784 0.231 -27.694 1.00 97.38 719 THR A C 1
ATOM 5603 O O . THR A 1 719 ? 10.775 0.960 -27.773 1.00 97.38 719 THR A O 1
ATOM 5606 N N . GLY A 1 720 ? 8.746 0.299 -28.532 1.00 96.44 720 GLY A N 1
ATOM 5607 C CA . GLY A 1 720 ? 8.681 1.101 -29.756 1.00 96.44 720 GLY A CA 1
ATOM 5608 C C . GLY A 1 720 ? 9.784 0.779 -30.766 1.00 96.44 720 GLY A C 1
ATOM 5609 O O . GLY A 1 720 ? 10.280 1.661 -31.469 1.00 96.44 720 GLY A O 1
ATOM 5610 N N . THR A 1 721 ? 10.247 -0.474 -30.807 1.00 94.69 721 THR A N 1
ATOM 5611 C CA . THR A 1 721 ? 11.228 -0.929 -31.800 1.00 94.69 721 THR A CA 1
ATOM 5612 C C . THR A 1 721 ? 10.649 -0.954 -33.211 1.00 94.69 721 THR A C 1
ATOM 5614 O O . THR A 1 721 ? 9.461 -1.172 -33.418 1.00 94.69 721 THR A O 1
ATOM 5617 N N . THR A 1 722 ? 11.517 -0.803 -34.209 1.00 92.00 722 THR A N 1
ATOM 5618 C CA . THR A 1 722 ? 11.166 -1.116 -35.601 1.00 92.00 722 THR A CA 1
ATOM 5619 C C . THR A 1 722 ? 11.442 -2.588 -35.908 1.00 92.00 722 THR A C 1
ATOM 5621 O O . THR A 1 722 ? 12.048 -3.291 -35.092 1.00 92.00 722 THR A O 1
ATOM 5624 N N . ARG A 1 723 ? 11.041 -3.076 -37.088 1.00 89.06 723 ARG A N 1
ATOM 5625 C CA . ARG A 1 723 ? 11.426 -4.426 -37.525 1.00 89.06 723 ARG A CA 1
ATOM 5626 C C . ARG A 1 723 ? 12.949 -4.602 -37.506 1.00 89.06 723 ARG A C 1
ATOM 5628 O O . ARG A 1 723 ? 13.706 -3.667 -37.760 1.00 89.06 723 ARG A O 1
ATOM 5635 N N . SER A 1 724 ? 13.391 -5.835 -37.266 1.00 86.62 724 SER A N 1
ATOM 5636 C CA . SER A 1 724 ? 14.799 -6.205 -37.397 1.00 86.62 724 SER A CA 1
ATOM 5637 C C . SER A 1 724 ? 15.325 -5.872 -38.791 1.00 86.62 724 SER A C 1
ATOM 5639 O O . SER A 1 724 ? 14.646 -6.093 -39.798 1.00 86.62 724 SER A O 1
ATOM 5641 N N . ARG A 1 725 ? 16.565 -5.375 -38.844 1.00 84.94 725 ARG A N 1
ATOM 5642 C CA . ARG A 1 725 ? 17.333 -5.294 -40.093 1.00 84.94 725 ARG A CA 1
ATOM 5643 C C . ARG A 1 725 ? 17.451 -6.699 -40.710 1.00 84.94 725 ARG A C 1
ATOM 5645 O O . ARG A 1 725 ? 17.488 -7.660 -39.945 1.00 84.94 725 ARG A O 1
ATOM 5652 N N . PRO A 1 726 ? 17.614 -6.831 -42.041 1.00 86.44 726 PRO A N 1
ATOM 5653 C CA . PRO A 1 726 ? 17.718 -8.136 -42.705 1.00 86.44 726 PRO A CA 1
ATOM 5654 C C . PRO A 1 726 ? 18.841 -9.064 -42.216 1.00 86.44 726 PRO A C 1
ATOM 5656 O O . PRO A 1 726 ? 18.832 -10.232 -42.568 1.00 86.44 726 PRO A O 1
ATOM 5659 N N . ALA A 1 727 ? 19.817 -8.557 -41.461 1.00 87.81 727 ALA A N 1
ATOM 5660 C CA . ALA A 1 727 ? 20.936 -9.323 -40.911 1.00 87.81 727 ALA A CA 1
ATOM 5661 C C . ALA A 1 727 ? 21.114 -9.100 -39.396 1.00 87.81 727 ALA A C 1
ATOM 5663 O O . ALA A 1 727 ? 22.197 -9.333 -38.867 1.00 87.81 727 ALA A O 1
ATOM 5664 N N . ALA A 1 728 ? 20.105 -8.570 -38.692 1.00 88.88 728 ALA A N 1
ATOM 5665 C CA . ALA A 1 728 ? 20.222 -8.176 -37.285 1.00 88.88 728 ALA A CA 1
ATOM 5666 C C . ALA A 1 728 ? 20.691 -9.322 -36.370 1.00 88.88 728 ALA A C 1
ATOM 5668 O O . ALA A 1 728 ? 21.506 -9.104 -35.474 1.00 88.88 728 ALA A O 1
ATOM 5669 N N . TRP A 1 729 ? 20.212 -10.544 -36.599 1.00 92.31 729 TRP A N 1
ATOM 5670 C CA . TRP A 1 729 ? 20.570 -11.722 -35.815 1.00 92.31 729 TRP A CA 1
ATOM 5671 C C . TRP A 1 729 ? 22.036 -12.123 -36.017 1.00 92.31 729 TRP A C 1
ATOM 5673 O O . TRP A 1 729 ? 22.716 -12.442 -35.035 1.00 92.31 729 TRP A O 1
ATOM 5683 N N . HIS A 1 730 ? 22.532 -12.079 -37.259 1.00 90.31 730 HIS A N 1
ATOM 5684 C CA . HIS A 1 730 ? 23.945 -12.320 -37.569 1.00 90.31 730 HIS A CA 1
ATOM 5685 C C . HIS A 1 730 ? 24.834 -11.172 -37.063 1.00 90.31 730 HIS A C 1
ATOM 5687 O O . HIS A 1 730 ? 25.849 -11.425 -36.412 1.00 90.31 730 HIS A O 1
ATOM 5693 N N . MET A 1 731 ? 24.422 -9.916 -37.261 1.00 88.94 731 MET A N 1
ATOM 5694 C CA . MET A 1 731 ? 25.153 -8.725 -36.808 1.00 88.94 731 MET A CA 1
ATOM 5695 C C . MET A 1 731 ? 25.358 -8.720 -35.290 1.00 88.94 731 MET A C 1
ATOM 5697 O O . MET A 1 731 ? 26.476 -8.502 -34.834 1.00 88.94 731 MET A O 1
ATOM 5701 N N . ALA A 1 732 ? 24.333 -9.069 -34.504 1.00 89.62 732 ALA A N 1
ATOM 5702 C CA . ALA A 1 732 ? 24.437 -9.188 -33.045 1.00 89.62 732 ALA A CA 1
ATOM 5703 C C . ALA A 1 732 ? 25.438 -10.266 -32.573 1.00 89.62 732 ALA A C 1
ATOM 5705 O O . ALA A 1 732 ? 25.804 -10.305 -31.399 1.00 89.62 732 ALA A O 1
ATOM 5706 N N . ARG A 1 733 ? 25.875 -11.156 -33.474 1.00 89.75 733 ARG A N 1
ATOM 5707 C CA . ARG A 1 733 ? 26.876 -12.211 -33.237 1.00 89.75 733 ARG A CA 1
ATOM 5708 C C . ARG A 1 733 ? 28.224 -11.908 -33.892 1.00 89.75 733 ARG A C 1
ATOM 5710 O O . ARG A 1 733 ? 29.097 -12.771 -33.887 1.00 89.75 733 ARG A O 1
ATOM 5717 N N . GLY A 1 734 ? 28.392 -10.721 -34.477 1.00 85.25 734 GLY A N 1
ATOM 5718 C CA . GLY A 1 734 ? 29.581 -10.372 -35.256 1.00 85.25 734 GLY A CA 1
ATOM 5719 C C . GLY A 1 734 ? 29.747 -11.219 -36.523 1.00 85.25 734 GLY A C 1
ATOM 5720 O O . GLY A 1 734 ? 30.866 -11.409 -36.990 1.00 85.25 734 GLY A O 1
ATOM 5721 N N . GLN A 1 735 ? 28.652 -11.767 -37.056 1.00 87.06 735 GLN A N 1
ATOM 5722 C CA . GLN A 1 735 ? 28.634 -12.628 -38.238 1.00 87.06 735 GLN A CA 1
ATOM 5723 C C . GLN A 1 735 ? 28.098 -11.873 -39.460 1.00 87.06 735 GLN A C 1
ATOM 5725 O O . GLN A 1 735 ? 27.286 -10.956 -39.339 1.00 87.06 735 GLN A O 1
ATOM 5730 N N . ASN A 1 736 ? 28.519 -12.306 -40.650 1.00 84.94 736 ASN A N 1
ATOM 5731 C CA . ASN A 1 736 ? 27.945 -11.872 -41.923 1.00 84.94 736 ASN A CA 1
ATOM 5732 C C . ASN A 1 736 ? 26.886 -12.883 -42.377 1.00 84.94 736 ASN A C 1
ATOM 5734 O O . ASN A 1 736 ? 27.094 -14.087 -42.247 1.00 84.94 736 ASN A O 1
ATOM 5738 N N . GLY A 1 737 ? 25.779 -12.410 -42.942 1.00 85.38 737 GLY A N 1
ATOM 5739 C CA . GLY A 1 737 ? 24.707 -13.275 -43.428 1.00 85.38 737 GLY A CA 1
ATOM 5740 C C . GLY A 1 737 ? 23.416 -12.505 -43.675 1.00 85.38 737 GLY A C 1
ATOM 5741 O O . GLY A 1 737 ? 23.340 -11.309 -43.406 1.00 85.38 737 GLY A O 1
ATOM 5742 N N . SER A 1 738 ? 22.408 -13.194 -44.204 1.00 88.69 738 SER A N 1
ATOM 5743 C CA . SER A 1 738 ? 21.020 -12.720 -44.222 1.00 88.69 738 SER A CA 1
ATOM 5744 C C . SER A 1 738 ? 20.208 -13.584 -43.268 1.00 88.69 738 SER A C 1
ATOM 5746 O O . SER A 1 738 ? 20.360 -14.805 -43.258 1.00 88.69 738 SER A O 1
ATOM 5748 N N . ASP A 1 739 ? 19.364 -12.953 -42.468 1.00 90.44 739 ASP A N 1
ATOM 5749 C CA . ASP A 1 739 ? 18.489 -13.635 -41.529 1.00 90.44 739 ASP A CA 1
ATOM 5750 C C . ASP A 1 739 ? 17.324 -14.277 -42.288 1.00 90.44 739 ASP A C 1
ATOM 5752 O O . ASP A 1 739 ? 16.752 -13.687 -43.205 1.00 90.44 739 ASP A O 1
ATOM 5756 N N . ASN A 1 740 ? 16.925 -15.477 -41.879 1.00 90.38 740 ASN A N 1
ATOM 5757 C CA . ASN A 1 740 ? 15.615 -16.021 -42.226 1.00 90.38 740 ASN A CA 1
ATOM 5758 C C . ASN A 1 740 ? 14.510 -15.407 -41.328 1.00 90.38 740 ASN A C 1
ATOM 5760 O O . ASN A 1 740 ? 14.778 -14.547 -40.480 1.00 90.38 740 ASN A O 1
ATOM 5764 N N . ALA A 1 741 ? 13.250 -15.817 -41.522 1.00 87.25 741 ALA A N 1
ATOM 5765 C CA . ALA A 1 741 ? 12.108 -15.255 -40.788 1.00 87.25 741 ALA A CA 1
ATOM 5766 C C . ALA A 1 741 ? 12.215 -15.500 -39.270 1.00 87.25 741 ALA A C 1
ATOM 5768 O O . ALA A 1 741 ? 12.059 -14.577 -38.468 1.00 87.25 741 ALA A O 1
ATOM 5769 N N . GLU A 1 742 ? 12.578 -16.725 -38.881 1.00 90.25 742 GLU A N 1
ATOM 5770 C CA . GLU A 1 742 ? 12.742 -17.130 -37.483 1.00 90.25 742 GLU A CA 1
ATOM 5771 C C . GLU A 1 742 ? 13.879 -16.362 -36.796 1.00 90.25 742 GLU A C 1
ATOM 5773 O O . GLU A 1 742 ? 13.706 -15.838 -35.696 1.00 90.25 742 GLU A O 1
ATOM 5778 N N . GLN A 1 743 ? 15.025 -16.218 -37.464 1.00 92.88 743 GLN A N 1
ATOM 5779 C CA . GLN A 1 743 ? 16.164 -15.431 -36.986 1.00 92.88 743 GLN A CA 1
ATOM 5780 C C . GLN A 1 743 ? 15.791 -13.951 -36.829 1.00 92.88 743 GLN A C 1
ATOM 5782 O O . GLN A 1 743 ? 16.075 -13.347 -35.790 1.00 92.88 743 GLN A O 1
ATOM 5787 N N . SER A 1 744 ? 15.082 -13.386 -37.811 1.00 90.12 744 SER A N 1
ATOM 5788 C CA . SER A 1 744 ? 14.606 -11.998 -37.768 1.00 90.12 744 SER A CA 1
ATOM 5789 C C . SER A 1 744 ? 13.670 -11.752 -36.585 1.00 90.12 744 SER A C 1
ATOM 5791 O O . SER A 1 744 ? 13.804 -10.742 -35.884 1.00 90.12 744 SER A O 1
ATOM 5793 N N . PHE A 1 745 ? 12.739 -12.678 -36.335 1.00 92.50 745 PHE A N 1
ATOM 5794 C CA . PHE A 1 745 ? 11.822 -12.607 -35.201 1.00 92.50 745 PHE A CA 1
ATOM 5795 C C . PHE A 1 745 ? 12.535 -12.853 -33.865 1.00 92.50 745 PHE A C 1
ATOM 5797 O O . PHE A 1 745 ? 12.277 -12.150 -32.892 1.00 92.50 745 PHE A O 1
ATOM 5804 N N . SER A 1 746 ? 13.496 -13.777 -33.815 1.00 93.25 746 SER A N 1
ATOM 5805 C CA . SER A 1 746 ? 14.335 -14.027 -32.638 1.00 93.25 746 SER A CA 1
ATOM 5806 C C . SER A 1 746 ? 15.099 -12.768 -32.201 1.00 93.25 746 SER A C 1
ATOM 5808 O O . SER A 1 746 ? 15.193 -12.482 -31.003 1.00 93.25 746 SER A O 1
ATOM 5810 N N . ALA A 1 747 ? 15.580 -11.961 -33.153 1.00 91.44 747 ALA A N 1
ATOM 5811 C CA . ALA A 1 747 ? 16.199 -10.669 -32.859 1.00 91.44 747 ALA A CA 1
ATOM 5812 C C . ALA A 1 747 ? 15.205 -9.664 -32.230 1.00 91.44 747 ALA A C 1
ATOM 5814 O O . ALA A 1 747 ? 15.558 -8.998 -31.256 1.00 91.44 747 ALA A O 1
ATOM 5815 N N . LEU A 1 748 ? 13.949 -9.611 -32.700 1.00 92.56 748 LEU A N 1
ATOM 5816 C CA . LEU A 1 748 ? 12.890 -8.798 -32.074 1.00 92.56 748 LEU A CA 1
ATOM 5817 C C . LEU A 1 748 ? 12.553 -9.286 -30.660 1.00 92.56 748 LEU A C 1
ATOM 5819 O O . LEU A 1 748 ? 12.470 -8.493 -29.720 1.00 92.56 748 LEU A O 1
ATOM 5823 N N . LEU A 1 749 ? 12.395 -10.600 -30.492 1.00 94.62 749 LEU A N 1
ATOM 5824 C CA . LEU A 1 749 ? 12.049 -11.208 -29.211 1.00 94.62 749 LEU A CA 1
ATOM 5825 C C . LEU A 1 749 ? 13.148 -10.982 -28.163 1.00 94.62 749 LEU A C 1
ATOM 5827 O O . LEU A 1 749 ? 12.851 -10.700 -27.005 1.00 94.62 749 LEU A O 1
ATOM 5831 N N . THR A 1 750 ? 14.419 -11.010 -28.576 1.00 92.62 750 THR A N 1
ATOM 5832 C CA . THR A 1 750 ? 15.572 -10.695 -27.710 1.00 92.62 750 THR A CA 1
ATOM 5833 C C . THR A 1 750 ? 15.496 -9.277 -27.136 1.00 92.62 750 THR A C 1
ATOM 5835 O O . THR A 1 750 ? 15.919 -9.035 -26.001 1.00 92.62 750 THR A O 1
ATOM 5838 N N . LEU A 1 751 ? 14.929 -8.344 -27.900 1.00 93.75 751 LEU A N 1
ATOM 5839 C CA . LEU A 1 751 ? 14.704 -6.957 -27.500 1.00 93.75 751 LEU A CA 1
ATOM 5840 C C . LEU A 1 751 ? 13.348 -6.732 -26.819 1.00 93.75 751 LEU A C 1
ATOM 5842 O O . LEU A 1 751 ? 13.035 -5.598 -26.482 1.00 93.75 751 LEU A O 1
ATOM 5846 N N . THR A 1 752 ? 12.593 -7.794 -26.531 1.00 95.12 752 THR A N 1
ATOM 5847 C CA . THR A 1 752 ? 11.324 -7.750 -25.786 1.00 95.12 752 THR A CA 1
ATOM 5848 C C . THR A 1 752 ? 11.410 -8.593 -24.495 1.00 95.12 752 THR A C 1
ATOM 5850 O O . THR A 1 752 ? 10.610 -9.514 -24.303 1.00 95.12 752 THR A O 1
ATOM 5853 N N . PRO A 1 753 ? 12.405 -8.360 -23.606 1.00 90.62 753 PRO A N 1
ATOM 5854 C CA . PRO A 1 753 ? 12.547 -9.138 -22.377 1.00 90.62 753 PRO A CA 1
ATOM 5855 C C . PRO A 1 753 ? 11.388 -8.887 -21.406 1.00 90.62 753 PRO A C 1
ATOM 5857 O O . PRO A 1 753 ? 10.839 -7.788 -21.345 1.00 90.62 753 PRO A O 1
ATOM 5860 N N . ASP A 1 754 ? 11.062 -9.875 -20.574 1.00 88.88 754 ASP A N 1
ATOM 5861 C CA . ASP A 1 754 ? 10.129 -9.649 -19.469 1.00 88.88 754 ASP A CA 1
ATOM 5862 C C . ASP A 1 754 ? 10.649 -8.529 -18.543 1.00 88.88 754 ASP A C 1
ATOM 5864 O O . ASP A 1 754 ? 11.853 -8.459 -18.271 1.00 88.88 754 ASP A O 1
ATOM 5868 N N . PRO A 1 755 ? 9.773 -7.636 -18.040 1.00 94.88 755 PRO A N 1
ATOM 5869 C CA . PRO A 1 755 ? 8.307 -7.709 -18.060 1.00 94.88 755 PRO A CA 1
ATOM 5870 C C . PRO A 1 755 ? 7.620 -6.898 -19.187 1.00 94.88 755 PRO A C 1
ATOM 5872 O O . PRO A 1 755 ? 6.547 -6.339 -18.964 1.00 94.88 755 PRO A O 1
ATOM 5875 N N . ILE A 1 756 ? 8.231 -6.782 -20.370 1.00 97.88 756 ILE A N 1
ATOM 5876 C CA . ILE A 1 756 ? 7.630 -6.130 -21.549 1.00 97.88 756 ILE A CA 1
ATOM 5877 C C . ILE A 1 756 ? 6.608 -7.079 -22.179 1.00 97.88 756 ILE A C 1
ATOM 5879 O O . ILE A 1 756 ? 6.945 -8.226 -22.465 1.00 97.88 756 ILE A O 1
ATOM 5883 N N . ASP A 1 757 ? 5.369 -6.642 -22.402 1.00 97.50 757 ASP A N 1
ATOM 5884 C CA . ASP A 1 757 ? 4.281 -7.550 -22.806 1.00 97.50 757 ASP A CA 1
ATOM 5885 C C . ASP A 1 757 ? 4.073 -7.619 -24.317 1.00 97.50 757 ASP A C 1
ATOM 5887 O O . ASP A 1 757 ? 3.549 -8.615 -24.807 1.00 97.50 757 ASP A O 1
ATOM 5891 N N . VAL A 1 758 ? 4.440 -6.562 -25.043 1.00 97.75 758 VAL A N 1
ATOM 5892 C CA . VAL A 1 758 ? 4.076 -6.352 -26.449 1.00 97.75 758 VAL A CA 1
ATOM 5893 C C . VAL A 1 758 ? 5.328 -6.313 -27.319 1.00 97.75 758 VAL A C 1
ATOM 5895 O O . VAL A 1 758 ? 6.302 -5.639 -26.986 1.00 97.75 758 VAL A O 1
ATOM 5898 N N . ILE A 1 759 ? 5.282 -7.000 -28.461 1.00 97.75 759 ILE A N 1
ATOM 5899 C CA . ILE A 1 759 ? 6.317 -6.901 -29.497 1.00 97.75 759 ILE A CA 1
ATOM 5900 C C . ILE A 1 759 ? 5.949 -5.736 -30.414 1.00 97.75 759 ILE A C 1
ATOM 5902 O O . ILE A 1 759 ? 4.915 -5.781 -31.080 1.00 97.75 759 ILE A O 1
ATOM 5906 N N . SER A 1 760 ? 6.787 -4.700 -30.448 1.00 96.62 760 SER A N 1
ATOM 5907 C CA . SER A 1 760 ? 6.564 -3.499 -31.260 1.00 96.62 760 SER A CA 1
ATOM 5908 C C . SER A 1 760 ? 7.397 -3.529 -32.546 1.00 96.62 760 SER A C 1
ATOM 5910 O O . SER A 1 760 ? 8.573 -3.909 -32.524 1.00 96.62 760 SER A O 1
ATOM 5912 N N . VAL A 1 761 ? 6.778 -3.169 -33.673 1.00 96.25 761 VAL A N 1
ATOM 5913 C CA . VAL A 1 761 ? 7.408 -3.083 -35.001 1.00 96.25 761 VAL A CA 1
ATOM 5914 C C . VAL A 1 761 ? 6.883 -1.885 -35.787 1.00 96.25 761 VAL A C 1
ATOM 5916 O O . VAL A 1 761 ? 5.713 -1.528 -35.682 1.00 96.25 761 VAL A O 1
ATOM 5919 N N . HIS A 1 762 ? 7.714 -1.328 -36.666 1.00 95.31 762 HIS A N 1
ATOM 5920 C CA . HIS A 1 762 ? 7.322 -0.323 -37.657 1.00 95.31 762 HIS A CA 1
ATOM 5921 C C . HIS A 1 762 ? 7.555 -0.873 -39.068 1.00 95.31 762 HIS A C 1
ATOM 5923 O O . HIS A 1 762 ? 8.559 -1.549 -39.316 1.00 95.31 762 HIS A O 1
ATOM 5929 N N . VAL A 1 763 ? 6.638 -0.607 -40.003 1.00 92.56 763 VAL A N 1
ATOM 5930 C CA . VAL A 1 763 ? 6.697 -1.148 -41.372 1.00 92.56 763 VAL A CA 1
ATOM 5931 C C . VAL A 1 763 ? 6.370 -0.060 -42.391 1.00 92.56 763 VAL A C 1
ATOM 5933 O O . VAL A 1 763 ? 5.234 0.387 -42.478 1.00 92.56 763 VAL A O 1
ATOM 5936 N N . TYR A 1 764 ? 7.363 0.327 -43.200 1.00 86.44 764 TYR A N 1
ATOM 5937 C CA . TYR A 1 764 ? 7.244 1.400 -44.206 1.00 86.44 764 TYR A CA 1
ATOM 5938 C C . TYR A 1 764 ? 7.501 0.972 -45.657 1.00 86.44 764 TYR A C 1
ATOM 5940 O O . TYR A 1 764 ? 7.281 1.757 -46.582 1.00 86.44 764 TYR A O 1
ATOM 5948 N N . GLU A 1 765 ? 8.029 -0.227 -45.878 1.00 69.31 765 GLU A N 1
ATOM 5949 C CA . GLU A 1 765 ? 8.549 -0.643 -47.182 1.00 69.31 765 GLU A CA 1
ATOM 5950 C C . GLU A 1 765 ? 7.461 -1.168 -48.120 1.00 69.31 765 GLU A C 1
ATOM 5952 O O . GLU A 1 765 ? 6.383 -1.572 -47.692 1.00 69.31 765 GLU A O 1
ATOM 5957 N N . LYS A 1 766 ? 7.785 -1.218 -49.418 1.00 60.09 766 LYS A N 1
ATOM 5958 C CA . LYS A 1 766 ? 7.051 -2.035 -50.388 1.00 60.09 766 LYS A CA 1
ATOM 5959 C C . LYS A 1 766 ? 7.507 -3.480 -50.217 1.00 60.09 766 LYS A C 1
ATOM 5961 O O . LYS A 1 766 ? 8.702 -3.734 -50.148 1.00 60.09 766 LYS A O 1
ATOM 5966 N N . ALA A 1 767 ? 6.573 -4.418 -50.194 1.00 52.88 767 ALA A N 1
ATOM 5967 C CA . ALA A 1 767 ? 6.795 -5.770 -49.694 1.00 52.88 767 ALA A CA 1
ATOM 5968 C C . ALA A 1 767 ? 7.823 -6.657 -50.437 1.00 52.88 767 ALA A C 1
ATOM 5970 O O . ALA A 1 767 ? 8.076 -7.778 -50.009 1.00 52.88 767 ALA A O 1
ATOM 5971 N N . LYS A 1 768 ? 8.426 -6.209 -51.544 1.00 53.09 768 LYS A N 1
ATOM 5972 C CA . LYS A 1 768 ? 9.281 -7.055 -52.387 1.00 53.09 768 LYS A CA 1
ATOM 5973 C C . LYS A 1 768 ? 10.717 -7.122 -51.849 1.00 53.09 768 LYS A C 1
ATOM 5975 O O . LYS A 1 768 ? 11.472 -6.166 -52.000 1.00 53.09 768 LYS A O 1
ATOM 5980 N N . GLY A 1 769 ? 11.100 -8.274 -51.290 1.00 57.94 769 GLY A N 1
ATOM 5981 C CA . GLY A 1 769 ? 12.488 -8.602 -50.930 1.00 57.94 769 GLY A CA 1
ATOM 5982 C C . GLY A 1 769 ? 13.017 -7.969 -49.638 1.00 57.94 769 GLY A C 1
ATOM 5983 O O . GLY A 1 769 ? 14.223 -7.999 -49.411 1.00 57.94 769 GLY A O 1
ATOM 5984 N N . THR A 1 770 ? 12.150 -7.392 -48.801 1.00 66.19 770 THR A N 1
ATOM 5985 C CA . THR A 1 770 ? 12.568 -6.647 -47.599 1.00 66.19 770 THR A CA 1
ATOM 5986 C C . THR A 1 770 ? 12.249 -7.338 -46.265 1.00 66.19 770 THR A C 1
ATOM 5988 O O . THR A 1 770 ? 12.711 -6.904 -45.203 1.00 66.19 770 THR A O 1
ATOM 5991 N N . TYR A 1 771 ? 11.497 -8.443 -46.306 1.00 78.38 771 TYR A N 1
ATOM 5992 C CA . TYR A 1 771 ? 11.276 -9.346 -45.179 1.00 78.38 771 TYR A CA 1
ATOM 5993 C C . TYR A 1 771 ? 11.578 -10.790 -45.597 1.00 78.38 771 TYR A C 1
ATOM 5995 O O . TYR A 1 771 ? 11.093 -11.232 -46.644 1.00 78.38 771 TYR A O 1
ATOM 6003 N N . PRO A 1 772 ? 12.348 -11.554 -44.807 1.00 78.44 772 PRO A N 1
ATOM 6004 C CA . PRO A 1 772 ? 12.611 -12.950 -45.126 1.00 78.44 772 PRO A CA 1
ATOM 6005 C C . PRO A 1 772 ? 11.314 -13.766 -45.113 1.00 78.44 772 PRO A C 1
ATOM 6007 O O . PRO A 1 772 ? 10.611 -13.805 -44.112 1.00 78.44 772 PRO A O 1
ATOM 6010 N N . GLY A 1 773 ? 10.988 -14.429 -46.224 1.00 69.75 773 GLY A N 1
ATOM 6011 C CA . GLY A 1 773 ? 9.844 -15.347 -46.295 1.00 69.75 773 GLY A CA 1
ATOM 6012 C C . GLY A 1 773 ? 8.482 -14.724 -46.629 1.00 69.75 773 GLY A C 1
ATOM 6013 O O . GLY A 1 773 ? 7.515 -15.470 -46.759 1.00 69.75 773 GLY A O 1
ATOM 6014 N N . ALA A 1 774 ? 8.377 -13.405 -46.846 1.00 82.50 774 ALA A N 1
ATOM 6015 C CA . ALA A 1 774 ? 7.139 -12.782 -47.324 1.00 82.50 774 ALA A CA 1
ATOM 6016 C C . ALA A 1 774 ? 7.394 -11.666 -48.345 1.00 82.50 774 ALA A C 1
ATOM 6018 O O . ALA A 1 774 ? 8.266 -10.824 -48.159 1.00 82.50 774 ALA A O 1
ATOM 6019 N N . ASN A 1 775 ? 6.576 -11.643 -49.403 1.00 83.44 775 ASN A N 1
ATOM 6020 C CA . ASN A 1 775 ? 6.656 -10.662 -50.494 1.00 83.44 775 ASN A CA 1
ATOM 6021 C C . ASN A 1 775 ? 5.439 -9.716 -50.565 1.00 83.44 775 ASN A C 1
ATOM 6023 O O . ASN A 1 775 ? 5.294 -8.975 -51.535 1.00 83.44 775 ASN A O 1
ATOM 6027 N N . SER A 1 776 ? 4.542 -9.762 -49.572 1.00 88.56 776 SER A N 1
ATOM 6028 C CA . SER A 1 776 ? 3.357 -8.895 -49.451 1.00 88.56 776 SER A CA 1
ATOM 6029 C C . SER A 1 776 ? 3.235 -8.338 -48.027 1.00 88.56 776 SER A C 1
ATOM 6031 O O . SER A 1 776 ? 3.671 -8.990 -47.077 1.00 88.56 776 SER A O 1
ATOM 6033 N N . ILE A 1 777 ? 2.619 -7.160 -47.852 1.00 91.12 777 ILE A N 1
ATOM 6034 C CA . ILE A 1 777 ? 2.406 -6.568 -46.516 1.00 91.12 777 ILE A CA 1
ATOM 6035 C C . ILE A 1 777 ? 1.573 -7.508 -45.638 1.00 91.12 777 ILE A C 1
ATOM 6037 O O . ILE A 1 777 ? 1.923 -7.752 -44.485 1.00 91.12 777 ILE A O 1
ATOM 6041 N N . ALA A 1 778 ? 0.528 -8.117 -46.205 1.00 92.06 778 ALA A N 1
ATOM 6042 C CA . ALA A 1 778 ? -0.284 -9.117 -45.516 1.00 92.06 778 ALA A CA 1
ATOM 6043 C C . ALA A 1 778 ? 0.539 -10.336 -45.069 1.00 92.06 778 ALA A C 1
ATOM 6045 O O . ALA A 1 778 ? 0.351 -10.816 -43.953 1.00 92.06 778 ALA A O 1
ATOM 6046 N N . GLY A 1 779 ? 1.476 -10.810 -45.899 1.00 91.50 779 GLY A N 1
ATOM 6047 C CA . GLY A 1 779 ? 2.380 -11.905 -45.544 1.00 91.50 779 GLY A CA 1
ATOM 6048 C C . GLY A 1 779 ? 3.309 -11.539 -44.386 1.00 91.50 779 GLY A C 1
ATOM 6049 O O . GLY A 1 779 ? 3.420 -12.309 -43.436 1.00 91.50 779 GLY A O 1
ATOM 6050 N N . ILE A 1 780 ? 3.897 -10.337 -44.421 1.00 91.56 780 ILE A N 1
ATOM 6051 C CA . ILE A 1 780 ? 4.771 -9.822 -43.355 1.00 91.56 780 ILE A CA 1
ATOM 6052 C C . ILE A 1 780 ? 4.006 -9.730 -42.030 1.00 91.56 780 ILE A C 1
ATOM 6054 O O . ILE A 1 780 ? 4.456 -10.255 -41.014 1.00 91.56 780 ILE A O 1
ATOM 6058 N N . LEU A 1 781 ? 2.833 -9.086 -42.026 1.00 94.50 781 LEU A N 1
ATOM 6059 C CA . LEU A 1 781 ? 2.039 -8.917 -40.806 1.00 94.50 781 LEU A CA 1
ATOM 6060 C C . LEU A 1 781 ? 1.493 -10.249 -40.281 1.00 94.50 781 LEU A C 1
ATOM 6062 O O . LEU A 1 781 ? 1.446 -10.444 -39.068 1.00 94.50 781 LEU A O 1
ATOM 6066 N N . SER A 1 782 ? 1.128 -11.179 -41.168 1.00 94.25 782 SER A N 1
ATOM 6067 C CA . SER A 1 782 ? 0.662 -12.513 -40.769 1.00 94.25 782 SER A CA 1
ATOM 6068 C C . SER A 1 782 ? 1.765 -13.325 -40.099 1.00 94.25 782 SER A C 1
ATOM 6070 O O . SER A 1 782 ? 1.505 -13.982 -39.093 1.00 94.25 782 SER A O 1
ATOM 6072 N N . ASP A 1 783 ? 2.988 -13.282 -40.629 1.00 92.88 783 ASP A N 1
ATOM 6073 C CA . ASP A 1 783 ? 4.119 -14.005 -40.050 1.00 92.88 783 ASP A CA 1
ATOM 6074 C C . ASP A 1 783 ? 4.546 -13.416 -38.699 1.00 92.88 783 ASP A C 1
ATOM 6076 O O . ASP A 1 783 ? 4.682 -14.144 -37.711 1.00 92.88 783 ASP A O 1
ATOM 6080 N N . LEU A 1 784 ? 4.636 -12.084 -38.614 1.00 93.88 784 LEU A N 1
ATOM 6081 C CA . LEU A 1 784 ? 4.937 -11.383 -37.365 1.00 93.88 784 LEU A CA 1
ATOM 6082 C C . LEU A 1 784 ? 3.870 -11.637 -36.298 1.00 93.88 784 LEU A C 1
ATOM 6084 O O . LEU A 1 784 ? 4.221 -11.942 -35.161 1.00 93.88 784 LEU A O 1
ATOM 6088 N N . ASN A 1 785 ? 2.579 -11.545 -36.639 1.00 95.88 785 ASN A N 1
ATOM 6089 C CA . ASN A 1 785 ? 1.506 -11.740 -35.661 1.00 95.88 785 ASN A CA 1
ATOM 6090 C C . ASN A 1 785 ? 1.428 -13.200 -35.195 1.00 95.88 785 ASN A C 1
ATOM 6092 O O . ASN A 1 785 ? 1.241 -13.458 -34.008 1.00 95.88 785 ASN A O 1
ATOM 6096 N N . ARG A 1 786 ? 1.642 -14.163 -36.103 1.00 95.12 786 ARG A N 1
ATOM 6097 C CA . ARG A 1 786 ? 1.724 -15.589 -35.757 1.00 95.12 786 ARG A CA 1
ATOM 6098 C C . ARG A 1 786 ? 2.886 -15.865 -34.805 1.00 95.12 786 ARG A C 1
ATOM 6100 O O . ARG A 1 786 ? 2.693 -16.535 -33.794 1.00 95.12 786 ARG A O 1
ATOM 6107 N N . SER A 1 787 ? 4.066 -15.332 -35.106 1.00 94.38 787 SER A N 1
ATOM 6108 C CA . SER A 1 787 ? 5.263 -15.512 -34.280 1.00 94.38 787 SER A CA 1
ATOM 6109 C C . SER A 1 787 ? 5.115 -14.837 -32.911 1.00 94.38 787 SER A C 1
ATOM 6111 O O . SER A 1 787 ? 5.460 -15.421 -31.884 1.00 94.38 787 SER A O 1
ATOM 6113 N N . ALA A 1 788 ? 4.512 -13.646 -32.869 1.00 96.12 788 ALA A N 1
ATOM 6114 C CA . ALA A 1 788 ? 4.186 -12.928 -31.638 1.00 96.12 788 ALA A CA 1
ATOM 6115 C C . ALA A 1 788 ? 3.194 -13.715 -30.761 1.00 96.12 788 ALA A C 1
ATOM 6117 O O . ALA A 1 788 ? 3.443 -13.941 -29.573 1.00 96.12 788 ALA A O 1
ATOM 6118 N N . ALA A 1 789 ? 2.126 -14.245 -31.365 1.00 93.25 789 ALA A N 1
ATOM 6119 C CA . ALA A 1 789 ? 1.170 -15.114 -30.686 1.00 93.25 789 ALA A CA 1
ATOM 6120 C C . ALA A 1 789 ? 1.829 -16.396 -30.143 1.00 93.25 789 ALA A C 1
ATOM 6122 O O . ALA A 1 789 ? 1.564 -16.779 -29.002 1.00 93.25 789 ALA A O 1
ATOM 6123 N N . ALA A 1 790 ? 2.736 -17.022 -30.903 1.00 92.56 790 ALA A N 1
ATOM 6124 C CA . ALA A 1 790 ? 3.504 -18.186 -30.449 1.00 92.56 790 ALA A CA 1
ATOM 6125 C C . ALA A 1 790 ? 4.397 -17.860 -29.236 1.00 92.56 790 ALA A C 1
ATOM 6127 O O . ALA A 1 790 ? 4.514 -18.670 -28.317 1.00 92.56 790 ALA A O 1
ATOM 6128 N N . ALA A 1 791 ? 4.952 -16.646 -29.182 1.00 92.31 791 ALA A N 1
ATOM 6129 C CA . ALA A 1 791 ? 5.699 -16.128 -28.036 1.00 92.31 791 ALA A CA 1
ATOM 6130 C C . ALA A 1 791 ? 4.805 -15.633 -26.877 1.00 92.31 791 ALA A C 1
ATOM 6132 O O . ALA A 1 791 ? 5.326 -15.152 -25.871 1.00 92.31 791 ALA A O 1
ATOM 6133 N N . ARG A 1 792 ? 3.471 -15.740 -26.997 1.00 94.69 792 ARG A N 1
ATOM 6134 C CA . ARG A 1 792 ? 2.473 -15.222 -26.042 1.00 94.69 792 ARG A CA 1
ATOM 6135 C C . ARG A 1 792 ? 2.640 -13.728 -25.734 1.00 94.69 792 ARG A C 1
ATOM 6137 O O . ARG A 1 792 ? 2.381 -13.292 -24.612 1.00 94.69 792 ARG A O 1
ATOM 6144 N N . LYS A 1 793 ? 3.049 -12.941 -26.728 1.00 96.44 793 LYS A N 1
ATOM 6145 C CA . LYS A 1 793 ? 3.154 -11.479 -26.648 1.00 96.44 793 LYS A CA 1
ATOM 6146 C C . LYS A 1 793 ? 2.421 -10.875 -27.848 1.00 96.44 793 LYS A C 1
ATOM 6148 O O . LYS A 1 793 ? 2.801 -11.186 -28.971 1.00 96.44 793 LYS A O 1
ATOM 6153 N N . PRO A 1 794 ? 1.368 -10.058 -27.676 1.00 97.81 794 PRO A N 1
ATOM 6154 C CA . PRO A 1 794 ? 0.657 -9.487 -28.816 1.00 97.81 794 PRO A CA 1
ATOM 6155 C C . PRO A 1 794 ? 1.548 -8.541 -29.632 1.00 97.81 794 PRO A C 1
ATOM 6157 O O . PRO A 1 794 ? 2.463 -7.910 -29.099 1.00 97.81 794 PRO A O 1
ATOM 6160 N N . LEU A 1 795 ? 1.259 -8.443 -30.932 1.00 98.25 795 LEU A N 1
ATOM 6161 C CA . LEU A 1 795 ? 1.957 -7.557 -31.863 1.00 98.25 795 LEU A CA 1
ATOM 6162 C C . LEU A 1 795 ? 1.374 -6.135 -31.823 1.00 98.25 795 LEU A C 1
ATOM 6164 O O . LEU A 1 795 ? 0.153 -5.954 -31.876 1.00 98.25 795 LEU A O 1
ATOM 6168 N N . PHE A 1 796 ? 2.251 -5.133 -31.822 1.00 98.50 796 PHE A N 1
ATOM 6169 C CA . PHE A 1 796 ? 1.918 -3.735 -32.071 1.00 98.50 796 PHE A CA 1
ATOM 6170 C C . PHE A 1 796 ? 2.653 -3.228 -33.316 1.00 98.50 796 PHE A C 1
ATOM 6172 O O . PHE A 1 796 ? 3.876 -3.110 -33.331 1.00 98.50 796 PHE A O 1
ATOM 6179 N N . LEU A 1 797 ? 1.896 -2.911 -34.369 1.00 98.31 797 LEU A N 1
ATOM 6180 C CA . LEU A 1 797 ? 2.394 -2.176 -35.533 1.00 98.31 797 LEU A CA 1
ATOM 6181 C C . LEU A 1 797 ? 2.415 -0.674 -35.204 1.00 98.31 797 LEU A C 1
ATOM 6183 O O . LEU A 1 797 ? 1.475 0.057 -35.519 1.00 98.31 797 LEU A O 1
ATOM 6187 N N . GLY A 1 798 ? 3.464 -0.230 -34.513 1.00 97.06 798 GLY A N 1
ATOM 6188 C CA . GLY A 1 798 ? 3.592 1.128 -33.974 1.00 97.06 798 GLY A CA 1
ATOM 6189 C C . GLY A 1 798 ? 3.571 2.228 -35.036 1.00 97.06 798 GLY A C 1
ATOM 6190 O O . GLY A 1 798 ? 3.087 3.327 -34.764 1.00 97.06 798 GLY A O 1
ATOM 6191 N N . GLU A 1 799 ? 4.028 1.930 -36.257 1.00 97.38 799 GLU A N 1
ATOM 6192 C CA . GLU A 1 799 ? 4.018 2.866 -37.383 1.00 97.38 799 GLU A CA 1
ATOM 6193 C C . GLU A 1 799 ? 3.799 2.158 -38.726 1.00 97.38 799 GLU A C 1
ATOM 6195 O O . GLU A 1 799 ? 4.450 1.153 -39.034 1.00 97.38 799 GLU A O 1
ATOM 6200 N N . PHE A 1 800 ? 2.917 2.730 -39.550 1.00 96.12 800 PHE A N 1
ATOM 6201 C CA . PHE A 1 800 ? 2.747 2.374 -40.960 1.00 96.12 800 PHE A CA 1
ATOM 6202 C C . PHE A 1 800 ? 2.367 3.597 -41.821 1.00 96.12 800 PHE A C 1
ATOM 6204 O O . PHE A 1 800 ? 1.779 4.557 -41.307 1.00 96.12 800 PHE A O 1
ATOM 6211 N N . PRO A 1 801 ? 2.701 3.601 -43.126 1.00 93.75 801 PRO A N 1
ATOM 6212 C CA . PRO A 1 801 ? 2.515 4.748 -44.004 1.00 93.75 801 PRO A CA 1
ATOM 6213 C C . PRO A 1 801 ? 1.076 4.893 -44.512 1.00 93.75 801 PRO A C 1
ATOM 6215 O O . PRO A 1 801 ? 0.399 3.912 -44.807 1.00 93.75 801 PRO A O 1
ATOM 6218 N N . THR A 1 802 ? 0.649 6.140 -44.726 1.00 92.00 802 THR A N 1
ATOM 6219 C CA . THR A 1 802 ? -0.649 6.482 -45.343 1.00 92.00 802 THR A CA 1
ATOM 6220 C C . THR A 1 802 ? -0.505 7.587 -46.400 1.00 92.00 802 THR A C 1
ATOM 6222 O O . THR A 1 802 ? -1.291 8.527 -46.465 1.00 92.00 802 THR A O 1
ATOM 6225 N N . ARG A 1 803 ? 0.548 7.504 -47.230 1.00 89.31 803 ARG A N 1
ATOM 6226 C CA . ARG A 1 803 ? 0.941 8.589 -48.155 1.00 89.31 803 ARG A CA 1
ATOM 6227 C C . ARG A 1 803 ? -0.121 8.902 -49.202 1.00 89.31 803 ARG A C 1
ATOM 6229 O O . ARG A 1 803 ? -0.384 10.069 -49.462 1.00 89.31 803 ARG A O 1
ATOM 6236 N N . GLU A 1 804 ? -0.692 7.841 -49.765 1.00 90.75 804 GLU A N 1
ATOM 6237 C CA . GLU A 1 804 ? -1.674 7.848 -50.847 1.00 90.75 804 GLU A CA 1
ATOM 6238 C C . GLU A 1 804 ? -2.789 6.837 -50.522 1.00 90.75 804 GLU A C 1
ATOM 6240 O O . GLU A 1 804 ? -2.509 5.839 -49.838 1.00 90.75 804 GLU A O 1
ATOM 6245 N N . PRO A 1 805 ? -4.020 7.014 -51.042 1.00 92.94 805 PRO A N 1
ATOM 6246 C CA . PRO A 1 805 ? -5.156 6.139 -50.737 1.00 92.94 805 PRO A CA 1
ATOM 6247 C C . PRO A 1 805 ? -4.883 4.646 -50.956 1.00 92.94 805 PRO A C 1
ATOM 6249 O O . PRO A 1 805 ? -5.192 3.832 -50.089 1.00 92.94 805 PRO A O 1
ATOM 6252 N N . ALA A 1 806 ? -4.235 4.281 -52.068 1.00 92.69 806 ALA A N 1
ATOM 6253 C CA . ALA A 1 806 ? -3.935 2.883 -52.390 1.00 92.69 806 ALA A CA 1
ATOM 6254 C C . ALA A 1 806 ? -2.991 2.225 -51.366 1.00 92.69 806 ALA A C 1
ATOM 6256 O O . ALA A 1 806 ? -3.202 1.080 -50.975 1.00 92.69 806 ALA A O 1
ATOM 6257 N N . GLN A 1 807 ? -1.980 2.960 -50.886 1.00 91.12 807 GLN A N 1
ATOM 6258 C CA . GLN A 1 807 ? -1.056 2.450 -49.871 1.00 91.12 807 GLN A CA 1
ATOM 6259 C C . GLN A 1 807 ? -1.745 2.323 -48.508 1.00 91.12 807 GLN A C 1
ATOM 6261 O O . GLN A 1 807 ? -1.577 1.313 -47.830 1.00 91.12 807 GLN A O 1
ATOM 6266 N N . ALA A 1 808 ? -2.538 3.324 -48.111 1.00 93.75 808 ALA A N 1
ATOM 6267 C CA . ALA A 1 808 ? -3.315 3.251 -46.876 1.00 93.75 808 ALA A CA 1
ATOM 6268 C C . ALA A 1 808 ? -4.268 2.044 -46.897 1.00 93.75 808 ALA A C 1
ATOM 6270 O O . ALA A 1 808 ? -4.378 1.322 -45.907 1.00 93.75 808 ALA A O 1
ATOM 6271 N N . GLN A 1 809 ? -4.902 1.785 -48.046 1.00 95.19 809 GLN A N 1
ATOM 6272 C CA . GLN A 1 809 ? -5.798 0.650 -48.237 1.00 95.19 809 GLN A CA 1
ATOM 6273 C C . GLN A 1 809 ? -5.069 -0.689 -48.114 1.00 95.19 809 GLN A C 1
ATOM 6275 O O . GLN A 1 809 ? -5.550 -1.563 -47.397 1.00 95.19 809 GLN A O 1
ATOM 6280 N N . GLU A 1 810 ? -3.907 -0.838 -48.758 1.00 94.38 810 GLU A N 1
ATOM 6281 C CA . GLU A 1 810 ? -3.089 -2.055 -48.684 1.00 94.38 810 GLU A CA 1
ATOM 6282 C C . GLU A 1 810 ? -2.731 -2.406 -47.231 1.00 94.38 810 GLU A C 1
ATOM 6284 O O . GLU A 1 810 ? -2.926 -3.544 -46.799 1.00 94.38 810 GLU A O 1
ATOM 6289 N N . PHE A 1 811 ? -2.259 -1.428 -46.452 1.00 95.88 811 PHE A N 1
ATOM 6290 C CA . PHE A 1 811 ? -1.902 -1.648 -45.049 1.00 95.88 811 PHE A CA 1
ATOM 6291 C C . PHE A 1 811 ? -3.116 -1.962 -44.176 1.00 95.88 811 PHE A C 1
ATOM 6293 O O . PHE A 1 811 ? -3.056 -2.897 -43.381 1.00 95.88 811 PHE A O 1
ATOM 6300 N N . ILE A 1 812 ? -4.221 -1.228 -44.326 1.00 96.81 812 ILE A N 1
ATOM 6301 C CA . ILE A 1 812 ? -5.438 -1.463 -43.537 1.00 96.81 812 ILE A CA 1
ATOM 6302 C C . ILE A 1 812 ? -5.994 -2.867 -43.807 1.00 96.81 812 ILE A C 1
ATOM 6304 O O . ILE A 1 812 ? -6.259 -3.606 -42.861 1.00 96.81 812 ILE A O 1
ATOM 6308 N N . GLN A 1 813 ? -6.075 -3.282 -45.073 1.00 95.88 813 GLN A N 1
ATOM 6309 C CA . GLN A 1 813 ? -6.520 -4.632 -45.432 1.00 95.88 813 GLN A CA 1
ATOM 6310 C C . GLN A 1 813 ? -5.572 -5.710 -44.898 1.00 95.88 813 GLN A C 1
ATOM 6312 O O . GLN A 1 813 ? -6.022 -6.750 -44.420 1.00 95.88 813 GLN A O 1
ATOM 6317 N N . ALA A 1 814 ? -4.259 -5.468 -44.935 1.00 95.88 814 ALA A N 1
ATOM 6318 C CA . ALA A 1 814 ? -3.276 -6.380 -44.362 1.00 95.88 814 ALA A CA 1
ATOM 6319 C C . ALA A 1 814 ? -3.406 -6.499 -42.832 1.00 95.88 814 ALA A C 1
ATOM 6321 O O . ALA A 1 814 ? -3.296 -7.604 -42.303 1.00 95.88 814 ALA A O 1
ATOM 6322 N N . ILE A 1 815 ? -3.676 -5.394 -42.127 1.00 97.31 815 ILE A N 1
ATOM 6323 C CA . ILE A 1 815 ? -3.931 -5.361 -40.676 1.00 97.31 815 ILE A CA 1
ATOM 6324 C C . ILE A 1 815 ? -5.187 -6.167 -40.331 1.00 97.31 815 ILE A C 1
ATOM 6326 O O . ILE A 1 815 ? -5.154 -6.984 -39.409 1.00 97.31 815 ILE A O 1
ATOM 6330 N N . GLU A 1 816 ? -6.272 -5.979 -41.087 1.00 95.75 816 GLU A N 1
ATOM 6331 C CA . GLU A 1 816 ? -7.525 -6.720 -40.915 1.00 95.75 816 GLU A CA 1
ATOM 6332 C C . GLU A 1 816 ? -7.346 -8.218 -41.187 1.00 95.75 816 GLU A C 1
ATOM 6334 O O . GLU A 1 816 ? -7.780 -9.046 -40.383 1.00 95.75 816 GLU A O 1
ATOM 6339 N N . ALA A 1 817 ? -6.671 -8.571 -42.285 1.00 94.38 817 ALA A N 1
ATOM 6340 C CA . ALA A 1 817 ? -6.428 -9.957 -42.679 1.00 94.38 817 ALA A CA 1
ATOM 6341 C C . ALA A 1 817 ? -5.521 -10.693 -41.682 1.00 94.38 817 ALA A C 1
ATOM 6343 O O . ALA A 1 817 ? -5.819 -11.821 -41.292 1.00 94.38 817 ALA A O 1
ATOM 6344 N N . ALA A 1 818 ? -4.444 -10.045 -41.230 1.00 95.00 818 ALA A N 1
ATOM 6345 C CA . ALA A 1 818 ? -3.522 -10.610 -40.248 1.00 95.00 818 ALA A CA 1
ATOM 6346 C C . ALA A 1 818 ? -4.048 -10.526 -38.804 1.00 95.00 818 ALA A C 1
ATOM 6348 O O . ALA A 1 818 ? -3.438 -11.115 -37.912 1.00 95.00 818 ALA A O 1
ATOM 6349 N N . ARG A 1 819 ? -5.157 -9.806 -38.561 1.00 94.62 819 ARG A N 1
ATOM 6350 C CA . ARG A 1 819 ? -5.734 -9.530 -37.233 1.00 94.62 819 ARG A CA 1
ATOM 6351 C C . ARG A 1 819 ? -4.710 -8.954 -36.250 1.00 94.62 819 ARG A C 1
ATOM 6353 O O . ARG A 1 819 ? -4.574 -9.446 -35.127 1.00 94.62 819 ARG A O 1
ATOM 6360 N N . VAL A 1 820 ? -3.969 -7.930 -36.671 1.00 97.06 820 VAL A N 1
ATOM 6361 C CA . VAL A 1 820 ? -2.963 -7.288 -35.808 1.00 97.06 820 VAL A CA 1
ATOM 6362 C C . VAL A 1 820 ? -3.664 -6.626 -34.601 1.00 97.06 820 VAL A C 1
ATOM 6364 O O . VAL A 1 820 ? -4.556 -5.802 -34.809 1.00 97.06 820 VAL A O 1
ATOM 6367 N N . PRO A 1 821 ? -3.293 -6.954 -33.343 1.00 96.88 821 PRO A N 1
ATOM 6368 C CA . PRO A 1 821 ? -3.983 -6.453 -32.147 1.00 96.88 821 PRO A CA 1
ATOM 6369 C C . PRO A 1 821 ? -3.941 -4.934 -31.959 1.00 96.88 821 PRO A C 1
ATOM 6371 O O . PRO A 1 821 ? -4.893 -4.320 -31.478 1.00 96.88 821 PRO A O 1
ATOM 6374 N N . LEU A 1 822 ? -2.831 -4.298 -32.313 1.00 98.25 822 LEU A N 1
ATOM 6375 C CA . LEU A 1 822 ? -2.673 -2.861 -32.140 1.00 98.25 822 LEU A CA 1
ATOM 6376 C C . LEU A 1 822 ? -1.908 -2.285 -33.324 1.00 98.25 822 LEU A C 1
ATOM 6378 O O . LEU A 1 822 ? -0.945 -2.887 -33.800 1.00 98.25 822 LEU A O 1
ATOM 6382 N N . SER A 1 823 ? -2.323 -1.129 -33.833 1.00 98.56 823 SER A N 1
ATOM 6383 C CA . SER A 1 823 ? -1.614 -0.449 -34.923 1.00 98.56 823 SER A CA 1
ATOM 6384 C C . SER A 1 823 ? -1.746 1.067 -34.821 1.00 98.56 823 SER A C 1
ATOM 6386 O O . SER A 1 823 ? -2.727 1.550 -34.264 1.00 98.56 823 SER A O 1
ATOM 6388 N N . ALA A 1 824 ? -0.804 1.837 -35.360 1.00 98.50 824 ALA A N 1
ATOM 6389 C CA . ALA A 1 824 ? -0.941 3.289 -35.466 1.00 98.50 824 ALA A CA 1
ATOM 6390 C C . ALA A 1 824 ? -0.338 3.828 -36.770 1.00 98.50 824 ALA A C 1
ATOM 6392 O O . ALA A 1 824 ? 0.792 3.501 -37.127 1.00 98.50 824 ALA A O 1
ATOM 6393 N N . PHE A 1 825 ? -1.085 4.669 -37.491 1.00 98.00 825 PHE A N 1
ATOM 6394 C CA . PHE A 1 825 ? -0.570 5.272 -38.724 1.00 98.00 825 PHE A CA 1
ATOM 6395 C C . PHE A 1 825 ? 0.429 6.388 -38.414 1.00 98.00 825 PHE A C 1
ATOM 6397 O O . PHE A 1 825 ? 0.338 7.059 -37.380 1.00 98.00 825 PHE A O 1
ATOM 6404 N N . TRP A 1 826 ? 1.367 6.612 -39.327 1.00 97.12 826 TRP A N 1
ATOM 6405 C CA . TRP A 1 826 ? 2.315 7.720 -39.291 1.00 97.12 826 TRP A CA 1
ATOM 6406 C C . TRP A 1 826 ? 1.987 8.738 -40.403 1.00 97.12 826 TRP A C 1
ATOM 6408 O O . TRP A 1 826 ? 1.938 8.349 -41.570 1.00 97.12 826 TRP A O 1
ATOM 6418 N N . VAL A 1 827 ? 1.747 10.027 -40.124 1.00 96.25 827 VAL A N 1
ATOM 6419 C CA . VAL A 1 827 ? 1.704 10.723 -38.814 1.00 96.25 827 VAL A CA 1
ATOM 6420 C C . VAL A 1 827 ? 0.643 11.822 -38.814 1.00 96.25 827 VAL A C 1
ATOM 6422 O O . VAL A 1 827 ? 0.426 12.479 -39.828 1.00 96.25 827 VAL A O 1
ATOM 6425 N N . PHE A 1 828 ? -0.006 12.041 -37.671 1.00 97.69 828 PHE A N 1
ATOM 6426 C CA . PHE A 1 828 ? -0.972 13.117 -37.484 1.00 97.69 828 PHE A CA 1
ATOM 6427 C C . PHE A 1 828 ? -0.294 14.424 -37.050 1.00 97.69 828 PHE A C 1
ATOM 6429 O O . PHE A 1 828 ? 0.481 14.449 -36.088 1.00 97.69 828 PHE A O 1
ATOM 6436 N N . ASP A 1 829 ? -0.646 15.510 -37.739 1.00 94.56 829 ASP A N 1
ATOM 6437 C CA . ASP A 1 829 ? -0.355 16.899 -37.370 1.00 94.56 829 ASP A CA 1
ATOM 6438 C C . ASP A 1 829 ? 1.139 17.189 -37.106 1.00 94.56 829 ASP A C 1
ATOM 6440 O O . ASP A 1 829 ? 1.547 17.747 -36.082 1.00 94.56 829 ASP A O 1
ATOM 6444 N N . LEU A 1 830 ? 1.979 16.807 -38.069 1.00 93.44 830 LEU A N 1
ATOM 6445 C CA . LEU A 1 830 ? 3.408 17.096 -38.139 1.00 93.44 830 LEU A CA 1
ATOM 6446 C C . LEU A 1 830 ? 3.756 17.834 -39.452 1.00 93.44 830 LEU A C 1
ATOM 6448 O O . LEU A 1 830 ? 4.180 17.199 -40.421 1.00 93.44 830 LEU A O 1
ATOM 6452 N N . PRO A 1 831 ? 3.659 19.179 -39.487 1.00 89.38 831 PRO A N 1
ATOM 6453 C CA . PRO A 1 831 ? 3.879 19.978 -40.702 1.00 89.38 831 PRO A CA 1
ATOM 6454 C C . PRO A 1 831 ? 5.234 19.763 -41.391 1.00 89.38 831 PRO A C 1
ATOM 6456 O O . PRO A 1 831 ? 5.347 19.889 -42.606 1.00 89.38 831 PRO A O 1
ATOM 6459 N N . ALA A 1 832 ? 6.268 19.369 -40.640 1.00 89.62 832 ALA A N 1
ATOM 6460 C CA . ALA A 1 832 ? 7.581 19.032 -41.198 1.00 89.62 832 ALA A CA 1
ATOM 6461 C C . ALA A 1 832 ? 7.546 17.864 -42.210 1.00 89.62 832 ALA A C 1
ATOM 6463 O O . ALA A 1 832 ? 8.513 17.660 -42.939 1.00 89.62 832 ALA A O 1
ATOM 6464 N N . GLN A 1 833 ? 6.454 17.094 -42.257 1.00 92.19 833 GLN A N 1
ATOM 6465 C CA . GLN A 1 833 ? 6.233 16.004 -43.208 1.00 92.19 833 GLN A CA 1
ATOM 6466 C C . GLN A 1 833 ? 5.034 16.256 -44.139 1.00 92.19 833 GLN A C 1
ATOM 6468 O O . GLN A 1 833 ? 4.478 15.302 -44.682 1.00 92.19 833 GLN A O 1
ATOM 6473 N N . GLU A 1 834 ? 4.629 17.515 -44.358 1.00 92.31 834 GLU A N 1
ATOM 6474 C CA . GLU A 1 834 ? 3.478 17.861 -45.214 1.00 92.31 834 GLU A CA 1
ATOM 6475 C C . GLU A 1 834 ? 3.589 17.269 -46.624 1.00 92.31 834 GLU A C 1
ATOM 6477 O O . GLU A 1 834 ? 2.654 16.648 -47.132 1.00 92.31 834 GLU A O 1
ATOM 6482 N N . ALA A 1 835 ? 4.775 17.378 -47.225 1.00 88.25 835 ALA A N 1
ATOM 6483 C CA . ALA A 1 835 ? 5.040 16.874 -48.568 1.00 88.25 835 ALA A CA 1
ATOM 6484 C C . ALA A 1 835 ? 5.048 15.338 -48.663 1.00 88.25 835 ALA A C 1
ATOM 6486 O O . ALA A 1 835 ? 4.988 14.800 -49.763 1.00 88.25 835 ALA A O 1
ATOM 6487 N N . THR A 1 836 ? 5.142 14.619 -47.540 1.00 85.81 836 THR A N 1
ATOM 6488 C CA . THR A 1 836 ? 5.399 13.174 -47.549 1.00 85.81 836 THR A CA 1
ATOM 6489 C C . THR A 1 836 ? 4.292 12.361 -46.889 1.00 85.81 836 THR A C 1
ATOM 6491 O O . THR A 1 836 ? 3.741 11.471 -47.532 1.00 85.81 836 THR A O 1
ATOM 6494 N N . MET A 1 837 ? 3.995 12.601 -45.608 1.00 88.38 837 MET A N 1
ATOM 6495 C CA . MET A 1 837 ? 3.214 11.669 -44.776 1.00 88.38 837 MET A CA 1
ATOM 6496 C C . MET A 1 837 ? 2.293 12.344 -43.751 1.00 88.38 837 MET A C 1
ATOM 6498 O O . MET A 1 837 ? 1.587 11.638 -43.036 1.00 88.38 837 MET A O 1
ATOM 6502 N N . ASN A 1 838 ? 2.299 13.677 -43.643 1.00 95.81 838 ASN A N 1
ATOM 6503 C CA . ASN A 1 838 ? 1.451 14.367 -42.675 1.00 95.81 838 ASN A CA 1
ATOM 6504 C C . ASN A 1 838 ? -0.031 14.189 -43.018 1.00 95.81 838 ASN A C 1
ATOM 6506 O O . ASN A 1 838 ? -0.456 14.460 -44.147 1.00 95.81 838 ASN A O 1
ATOM 6510 N N . VAL A 1 839 ? -0.812 13.815 -42.014 1.00 96.38 839 VAL A N 1
ATOM 6511 C CA . VAL A 1 839 ? -2.268 13.749 -42.053 1.00 96.38 839 VAL A CA 1
ATOM 6512 C C . VAL A 1 839 ? -2.817 14.838 -41.135 1.00 96.38 839 VAL A C 1
ATOM 6514 O O . VAL A 1 839 ? -2.463 14.910 -39.957 1.00 96.38 839 VAL A O 1
ATOM 6517 N N . SER A 1 840 ? -3.705 15.677 -41.657 1.00 94.81 840 SER A N 1
ATOM 6518 C CA . SER A 1 840 ? -4.486 16.631 -40.869 1.00 94.81 840 SER A CA 1
ATOM 6519 C C . SER A 1 840 ? -5.929 16.650 -41.369 1.00 94.81 840 SER A C 1
ATOM 6521 O O . SER A 1 840 ? -6.228 16.167 -42.458 1.00 94.81 840 SER A O 1
ATOM 6523 N N . PHE A 1 841 ? -6.837 17.235 -40.590 1.00 94.19 841 PHE A N 1
ATOM 6524 C CA . PHE A 1 841 ? -8.232 17.413 -41.013 1.00 94.19 841 PHE A CA 1
ATOM 6525 C C . PHE A 1 841 ? -8.403 18.403 -42.173 1.00 94.19 841 PHE A C 1
ATOM 6527 O O . PHE A 1 841 ? -9.484 18.497 -42.743 1.00 94.19 841 PHE A O 1
ATOM 6534 N N . THR A 1 842 ? -7.352 19.146 -42.522 1.00 92.62 842 THR A N 1
ATOM 6535 C CA . THR A 1 842 ? -7.405 20.237 -43.500 1.00 92.62 842 THR A CA 1
ATOM 6536 C C . THR A 1 842 ? -6.596 19.968 -44.764 1.00 92.62 842 THR A C 1
ATOM 6538 O O . THR A 1 842 ? -6.647 20.778 -45.687 1.00 92.62 842 THR A O 1
ATOM 6541 N N . ASN A 1 843 ? -5.844 18.866 -44.829 1.00 94.44 843 ASN A N 1
ATOM 6542 C CA . ASN A 1 843 ? -5.004 18.546 -45.979 1.00 94.44 843 ASN A CA 1
ATOM 6543 C C . ASN A 1 843 ? -5.573 17.405 -46.834 1.00 94.44 843 ASN A C 1
ATOM 6545 O O . ASN A 1 843 ? -6.560 16.754 -46.492 1.00 94.44 843 ASN A O 1
ATOM 6549 N N . GLN A 1 844 ? -4.921 17.148 -47.970 1.00 92.69 844 GLN A N 1
ATOM 6550 C CA . GLN A 1 844 ? -5.367 16.156 -48.957 1.00 92.69 844 GLN A CA 1
ATOM 6551 C C . GLN A 1 844 ? -5.392 14.713 -48.419 1.00 92.69 844 GLN A C 1
ATOM 6553 O O . GLN A 1 844 ? -5.993 13.848 -49.049 1.00 92.69 844 GLN A O 1
ATOM 6558 N N . ARG A 1 845 ? -4.774 14.438 -47.260 1.00 95.19 845 ARG A N 1
ATOM 6559 C CA . ARG A 1 845 ? -4.733 13.105 -46.637 1.00 95.19 845 ARG A CA 1
ATOM 6560 C C . ARG A 1 845 ? -5.821 12.882 -45.587 1.00 95.19 845 ARG A C 1
ATOM 6562 O O . ARG A 1 845 ? -5.836 11.832 -44.951 1.00 95.19 845 ARG A O 1
ATOM 6569 N N . ALA A 1 846 ? -6.776 13.804 -45.440 1.00 95.25 846 ALA A N 1
ATOM 6570 C CA . ALA A 1 846 ? -7.914 13.645 -44.531 1.00 95.25 846 ALA A CA 1
ATOM 6571 C C . ALA A 1 846 ? -8.733 12.355 -44.780 1.00 95.25 846 ALA A C 1
ATOM 6573 O O . ALA A 1 846 ? -9.354 11.842 -43.851 1.00 95.25 846 ALA A O 1
ATOM 6574 N N . PHE A 1 847 ? -8.666 11.767 -45.987 1.00 94.44 847 PHE A N 1
ATOM 6575 C CA . PHE A 1 847 ? -9.289 10.473 -46.311 1.00 94.44 847 PHE A CA 1
ATOM 6576 C C . PHE A 1 847 ? -8.890 9.335 -45.350 1.00 94.44 847 PHE A C 1
ATOM 6578 O O . PHE A 1 847 ? -9.640 8.372 -45.181 1.00 94.44 847 PHE A O 1
ATOM 6585 N N . VAL A 1 848 ? -7.715 9.427 -44.712 1.00 96.56 848 VAL A N 1
ATOM 6586 C CA . VAL A 1 848 ? -7.189 8.410 -43.788 1.00 96.56 848 VAL A CA 1
ATOM 6587 C C . VAL A 1 848 ? -8.126 8.193 -42.599 1.00 96.56 848 VAL A C 1
ATOM 6589 O O . VAL A 1 848 ? -8.295 7.053 -42.163 1.00 96.56 848 VAL A O 1
ATOM 6592 N N . PHE A 1 849 ? -8.776 9.248 -42.099 1.00 97.38 849 PHE A N 1
ATOM 6593 C CA . PHE A 1 849 ? -9.680 9.146 -40.952 1.00 97.38 849 PHE A CA 1
ATOM 6594 C C . PHE A 1 849 ? -10.885 8.257 -41.250 1.00 97.38 849 PHE A C 1
ATOM 6596 O O . PHE A 1 849 ? -11.177 7.351 -40.472 1.00 97.38 849 PHE A O 1
ATOM 6603 N N . ASP A 1 850 ? -11.522 8.439 -42.407 1.00 94.94 850 ASP A N 1
ATOM 6604 C CA . ASP A 1 850 ? -12.678 7.635 -42.810 1.00 94.94 850 ASP A CA 1
ATOM 6605 C C . ASP A 1 850 ? -12.305 6.163 -43.010 1.00 94.94 850 ASP A C 1
ATOM 6607 O O . ASP A 1 850 ? -13.056 5.263 -42.625 1.00 94.94 850 ASP A O 1
ATOM 6611 N N . MET A 1 851 ? -11.134 5.900 -43.599 1.00 97.00 851 MET A N 1
ATOM 6612 C CA . MET A 1 851 ? -10.646 4.536 -43.806 1.00 97.00 851 MET A CA 1
ATOM 6613 C C . MET A 1 851 ? -10.379 3.828 -42.477 1.00 97.00 851 MET A C 1
ATOM 6615 O O . MET A 1 851 ? -10.798 2.685 -42.289 1.00 97.00 851 MET A O 1
ATOM 6619 N N . ILE A 1 852 ? -9.727 4.511 -41.534 1.00 97.19 852 ILE A N 1
ATOM 6620 C CA . ILE A 1 852 ? -9.417 3.952 -40.217 1.00 97.19 852 ILE A CA 1
ATOM 6621 C C . ILE A 1 852 ? -10.675 3.793 -39.366 1.00 97.19 852 ILE A C 1
ATOM 6623 O O . ILE A 1 852 ? -10.817 2.777 -38.690 1.00 97.19 852 ILE A O 1
ATOM 6627 N N . ALA A 1 853 ? -11.608 4.745 -39.412 1.00 95.06 853 ALA A N 1
ATOM 6628 C CA . ALA A 1 853 ? -12.877 4.639 -38.701 1.00 95.06 853 ALA A CA 1
ATOM 6629 C C . ALA A 1 853 ? -13.658 3.393 -39.145 1.00 95.06 853 ALA A C 1
ATOM 6631 O O . ALA A 1 853 ? -14.108 2.614 -38.302 1.00 95.06 853 ALA A O 1
ATOM 6632 N N . LYS A 1 854 ? -13.750 3.155 -40.462 1.00 95.19 854 LYS A N 1
ATOM 6633 C CA . LYS A 1 854 ? -14.376 1.949 -41.032 1.00 95.19 854 LYS A CA 1
ATOM 6634 C C . LYS A 1 854 ? -13.650 0.672 -40.605 1.00 95.19 854 LYS A C 1
ATOM 6636 O O . LYS A 1 854 ? -14.302 -0.271 -40.160 1.00 95.19 854 LYS A O 1
ATOM 6641 N N . ALA A 1 855 ? -12.320 0.658 -40.672 1.00 95.94 855 ALA A N 1
ATOM 6642 C CA . ALA A 1 855 ? -11.523 -0.491 -40.245 1.00 95.94 855 ALA A CA 1
ATOM 6643 C C . ALA A 1 855 ? -11.694 -0.789 -38.747 1.00 95.94 855 ALA A C 1
ATOM 6645 O O . ALA A 1 855 ? -11.913 -1.930 -38.356 1.00 95.94 855 ALA A O 1
ATOM 6646 N N . ASN A 1 856 ? -11.685 0.230 -37.885 1.00 96.31 856 ASN A N 1
ATOM 6647 C CA . ASN A 1 856 ? -11.922 0.061 -36.450 1.00 96.31 856 ASN A CA 1
ATOM 6648 C C . ASN A 1 856 ? -13.323 -0.493 -36.163 1.00 96.31 856 ASN A C 1
ATOM 6650 O O . ASN A 1 856 ? -13.470 -1.343 -35.287 1.00 96.31 856 ASN A O 1
ATOM 6654 N N . GLN A 1 857 ? -14.349 -0.068 -36.906 1.00 92.38 857 GLN A N 1
ATOM 6655 C CA . GLN A 1 857 ? -15.689 -0.656 -36.793 1.00 92.38 857 GLN A CA 1
ATOM 6656 C C . GLN A 1 857 ? -15.695 -2.142 -37.194 1.00 92.38 857 GLN A C 1
ATOM 6658 O O . GLN A 1 857 ? -16.295 -2.967 -36.498 1.00 92.38 857 GLN A O 1
ATOM 6663 N N . ALA A 1 858 ? -14.993 -2.512 -38.269 1.00 90.06 858 ALA A N 1
ATOM 6664 C CA . ALA A 1 858 ? -14.868 -3.900 -38.717 1.00 90.06 858 ALA A CA 1
ATOM 6665 C C . ALA A 1 858 ? -14.073 -4.777 -37.729 1.00 90.06 858 ALA A C 1
ATOM 6667 O O . ALA A 1 858 ? -14.468 -5.906 -37.445 1.00 90.06 858 ALA A O 1
ATOM 6668 N N . LEU A 1 859 ? -12.991 -4.247 -37.155 1.00 90.19 859 LEU A N 1
ATOM 6669 C CA . LEU A 1 859 ? -12.143 -4.933 -36.176 1.00 90.19 859 LEU A CA 1
ATOM 6670 C C . LEU A 1 859 ? -12.831 -5.136 -34.819 1.00 90.19 859 LEU A C 1
ATOM 6672 O O . LEU A 1 859 ? -12.536 -6.106 -34.131 1.00 90.19 859 LEU A O 1
ATOM 6676 N N . GLN A 1 860 ? -13.734 -4.236 -34.423 1.00 80.31 860 GLN A N 1
ATOM 6677 C CA . GLN A 1 860 ? -14.452 -4.314 -33.142 1.00 80.31 860 GLN A CA 1
ATOM 6678 C C . GLN A 1 860 ? -15.748 -5.138 -33.214 1.00 80.31 860 GLN A C 1
ATOM 6680 O O . GLN A 1 860 ? -16.278 -5.531 -32.175 1.00 80.31 860 GLN A O 1
ATOM 6685 N N . SER A 1 861 ? -16.276 -5.387 -34.417 1.00 72.56 861 SER A N 1
ATOM 6686 C CA . SER A 1 861 ? -17.500 -6.176 -34.639 1.00 72.56 861 SER A CA 1
ATOM 6687 C C . SER A 1 861 ? -17.252 -7.678 -34.836 1.00 72.56 861 SER A C 1
ATOM 6689 O O . SER A 1 861 ? -18.219 -8.437 -34.907 1.00 72.56 861 SER A O 1
ATOM 6691 N N . ARG A 1 862 ? -15.985 -8.110 -34.905 1.00 57.31 862 ARG A N 1
ATOM 6692 C CA . ARG A 1 862 ? -15.547 -9.489 -35.174 1.00 57.31 862 ARG A CA 1
ATOM 6693 C C . ARG A 1 862 ? -14.637 -10.029 -34.079 1.00 57.31 862 ARG A C 1
ATOM 6695 O O . ARG A 1 862 ? -14.914 -11.144 -33.599 1.00 57.31 862 ARG A O 1
#